Protein AF-0000000087564604 (afdb_homodimer)

Radius of gyration: 34.31 Å; Cα contacts (8 Å, |Δi|>4): 1959; chains: 2; bounding box: 80×120×81 Å

pLDDT: mean 74.18, std 27.13, range [20.3, 98.75]

Solvent-accessible surface area (backbone atoms only — not comparable to full-atom values): 49194 Å² total; per-residue (Å²): 130,84,77,78,76,76,63,64,76,50,48,67,68,46,54,73,58,54,73,66,60,68,78,58,62,72,66,54,60,71,59,57,65,70,60,61,68,68,64,68,79,72,68,80,84,75,75,97,78,74,83,92,81,76,79,96,63,74,88,66,73,60,77,66,77,78,56,84,51,83,60,44,49,60,51,64,65,82,85,61,76,87,58,76,84,36,47,42,67,44,75,56,81,54,64,98,82,56,76,76,54,78,39,68,26,41,46,52,49,84,59,93,62,61,61,53,58,36,65,71,36,14,34,36,40,33,36,31,47,77,72,25,13,29,44,20,35,28,55,31,31,37,51,37,40,42,45,69,73,58,48,38,64,47,53,38,34,33,23,21,35,9,56,32,12,55,68,38,80,90,32,60,58,40,82,56,46,65,76,76,35,68,66,42,49,75,40,31,18,37,94,39,19,11,18,73,56,56,79,48,71,69,52,42,50,48,39,35,59,75,68,49,38,32,34,38,40,40,36,13,38,61,72,46,42,54,50,45,41,52,49,33,53,49,30,56,74,72,67,46,79,53,19,26,32,32,39,59,41,36,51,35,51,26,52,58,75,31,76,58,33,45,10,24,66,36,24,26,55,44,43,34,54,53,49,52,20,27,44,26,49,7,64,16,34,46,54,46,4,28,9,35,34,36,32,66,28,56,76,20,24,44,36,44,51,52,24,38,67,70,60,70,68,56,72,42,77,46,28,41,78,51,85,82,49,56,62,61,91,83,7,52,50,52,46,49,50,54,39,19,71,73,68,48,24,39,22,35,39,34,16,37,32,14,51,39,87,79,71,39,76,52,85,50,53,48,92,78,63,47,58,49,68,44,69,42,61,64,48,50,55,52,54,50,45,50,52,33,44,74,73,76,43,68,55,40,74,45,74,35,43,53,58,55,53,31,32,25,36,42,36,41,74,69,28,43,55,49,24,41,52,44,21,43,28,39,49,26,36,35,39,45,30,34,23,30,26,25,39,36,31,45,91,88,34,52,25,48,38,27,37,66,68,45,50,71,57,46,71,29,65,55,58,86,86,56,135,128,85,75,77,78,75,62,67,75,52,49,68,67,48,56,71,58,54,72,66,59,69,76,59,63,74,66,58,63,72,61,60,63,71,60,61,69,67,65,65,78,70,65,80,80,71,74,91,76,77,88,86,84,84,70,99,64,73,87,63,83,61,75,67,75,78,58,79,52,81,69,49,52,62,51,78,67,81,86,59,76,87,58,76,84,36,46,43,66,44,75,56,80,56,64,98,84,54,77,77,54,76,41,67,24,40,45,50,50,84,59,94,62,61,61,53,59,37,65,70,36,16,33,36,39,33,35,30,48,75,70,24,14,30,46,20,34,27,54,31,32,37,51,38,39,43,46,70,72,56,48,38,64,48,50,38,34,34,22,20,34,8,56,32,11,54,69,36,81,91,30,60,57,41,81,56,45,66,76,75,35,66,66,43,49,75,40,31,18,38,95,38,19,11,19,73,57,55,79,48,70,70,53,43,51,49,40,38,59,75,65,49,39,31,34,38,40,41,33,13,38,61,72,46,42,53,50,45,41,52,49,33,52,49,30,58,75,72,67,48,77,54,18,25,33,32,40,61,42,35,51,33,51,26,51,58,72,31,74,57,33,45,11,26,66,34,24,25,56,44,43,34,54,53,49,51,20,27,44,28,51,5,64,17,33,47,55,46,4,29,10,36,34,37,32,66,30,56,76,20,24,43,37,41,51,51,23,38,67,70,60,71,68,57,74,42,77,45,29,40,79,51,86,82,49,56,62,61,91,84,8,53,52,51,46,48,50,53,40,19,72,72,69,48,24,38,21,35,38,34,16,38,33,14,50,40,87,78,71,40,77,48,89,52,53,48,92,79,62,47,59,48,67,45,68,42,61,62,49,48,54,51,52,50,47,51,51,35,45,75,74,75,43,68,55,41,74,44,74,36,41,52,59,57,53,32,31,24,37,41,37,41,72,69,28,43,54,48,24,40,52,41,22,43,30,41,49,26,36,36,39,46,35,34,26,32,26,24,38,38,30,46,92,88,33,52,23,48,36,31,38,71,68,47,50,71,57,46,71,30,65,56,58,88,85,57,134

Foldseek 3Di:
DPDPDPPPVVVVVVVVVPVVPPVPPPVVPVVPPVVPPVPPPPPDPPDDPDDDPDDPDDPPQDDPVPPVPVFFRFRNPPPPPPPPPFWDQFQPVDDPPDPRPRDTFGFFDFDPDFPDQLAQAEEEEFEEDDWFACQLLLVLLLQCCSCPVRNHNYWYWYQAAGQQSLADPVRDTDTDHNVVSVCSLQFGGHPRHYDADNQDLVSNVVSCVVRVHAEYEFEEALVRLVSQLSNQVVCVVVVRNHFGEYAHADLQQQFSQFPGHFRVVLLLVLQLVLQVVQLCQFQPDDQAREGEEEDERAQACSSQVSSCVVNVQAQEEFHQVDAAAQDDCPHPQVSSVVVCVVPRGHYYYYYQQGCCVPQPWAPDADPNGGTDTDPVQVVVQVSNQVSQVVVVHGYDYHYDYCDCSSGRHHGDPVSSVVSSVQSNSSSSCSRRRTHQWYWHHRPNTIGTGHSVVRSVSPRHYDDPSDD/DPCPDPPPVVVVVVVVVPVVPPVPPPVVPVVPPVVPPVPPPPPDPPDDPDDDDDDPDDPPQDDPVPPVPVFFDFRCPPPPPPPPPFWDQFQLVDDPPDPRPRDTFGFFDFDPDFPDQLAQAEEEEEEEDDWFACQLLLVLLLQCCSCPVRNHNYWYWYQAAGQQSLADPVRDTDTDHNVVSVCSLQFGGHPRHYDADNQDLVSNVVSCVVRVHQEYEFEEALVRLVSQLSNQVVCVVVVRNHFGEYAHADLQQQFSFFPGHFRVVLLLVLQLVLQVVQLCQFQPDDQAREGEEEDERAQACSSQVSSCVVNVQAQEEFHQVDAAAQDDCPHPQVSSVVVCVVRRGHYYYYYQQGCCVPQPWAPDADPNGRTDTDPVQVVVQVSNQVSQVVVVHGYHYHYDYCDCSSGRHHGDPVSSVVSSVQSNSSSSCSRRSTHQWYWHHRPNTIGTGHSCVRSVSDRHYDPPPDD

Nearest PDB structures (foldseek):
  6qu3-assembly1_D  TM=8.725E-01  e=1.269E-43  Trypanosoma brucei brucei
  6qu4-assembly1_A  TM=8.717E-01  e=4.109E-43  Trypanosoma brucei brucei
  4xz2-assembly1_B  TM=7.560E-01  e=5.482E-21  Homo sapiens
  7tff-assembly1_D  TM=8.345E-01  e=2.695E-19  Homo sapiens
  4xz2-assembly1_C  TM=8.405E-01  e=8.725E-19  Homo sapiens

Sequence (934 aa):
MLGIDSKAVALATASAALSFVLCKRHFERLADAERRRRYEDRKSFKSKSDAAAKERGLPSGTKLDDVTTGGVYLWDVERLGRYEHECILANIRRHPGRAEATRAYLRAGPRQKLHFNPVDVNAAIVTCGGLCPGLNNVIREVTRSLYHLYGIKGKVYGIVGGYKGFYDPNTPPINLSVDSVENIHHEGGTILGSSRGGFELDKICEFIKSKKISQLYVIGGDGTHRGAFSIHEECMERGLHVAVAGIPKTIDNDVDYIDRSFGFISSVEAAQSAIRAAKVEASCNLPNGVGIVKLMGRSSGFIAAHATLGSGDVDLCLVPEVPIVLEGSTGCLPHLWRRVKKNGYAVVVVAEGAGEEILGESSETDASGNKKLPQIGEFMKKAINEYFHKQGEEATVKYIDPSYMIRSVPANATDTLYCMQLAQNAVHGTMAGFTGFSVGLCNNKTCLLPIPEMVLTSPRQMNPQGRMLGIDSKAVALATASAALSFVLCKRHFERLADAERRRRYEDRKSFKSKSDAAAKERGLPSGTKLDDVTTGGVYLWDVERLGRYEHECILANIRRHPGRAEATRAYLRAGPRQKLHFNPVDVNAAIVTCGGLCPGLNNVIREVTRSLYHLYGIKGKVYGIVGGYKGFYDPNTPPINLSVDSVENIHHEGGTILGSSRGGFELDKICEFIKSKKISQLYVIGGDGTHRGAFSIHEECMERGLHVAVAGIPKTIDNDVDYIDRSFGFISSVEAAQSAIRAAKVEASCNLPNGVGIVKLMGRSSGFIAAHATLGSGDVDLCLVPEVPIVLEGSTGCLPHLWRRVKKNGYAVVVVAEGAGEEILGESSETDASGNKKLPQIGEFMKKAINEYFHKQGEEATVKYIDPSYMIRSVPANATDTLYCMQLAQNAVHGTMAGFTGFSVGLCNNKTCLLPIPEMVLTSPRQMNPQGR

InterPro domains:
  IPR000023 Phosphofructokinase domain [PF00365] (123-428)
  IPR022953 ATP-dependent 6-phosphofructokinase [PR00476] (125-144)
  IPR022953 ATP-dependent 6-phosphofructokinase [PR00476] (212-228)
  IPR022953 ATP-dependent 6-phosphofructokinase [PR00476] (245-262)
  IPR022953 ATP-dependent 6-phosphofructokinase [PR00476] (285-301)
  IPR022953 ATP-dependent 6-phosphofructokinase [PR00476] (342-354)
  IPR035966 Phosphofructokinase superfamily [SSF53784] (103-456)
  IPR050929 Phosphofructokinase type A [PTHR45770] (102-463)

Structure (mmCIF, N/CA/C/O backbone):
data_AF-0000000087564604-model_v1
#
loop_
_entity.id
_entity.type
_entity.pdbx_description
1 polymer 'Phosphofructokinase domain-containing protein'
#
loop_
_atom_site.group_PDB
_atom_site.id
_atom_site.type_symbol
_atom_site.label_atom_id
_atom_site.label_alt_id
_atom_site.label_comp_id
_atom_site.label_asym_id
_atom_site.label_entity_id
_atom_site.label_seq_id
_atom_site.pdbx_PDB_ins_code
_atom_site.Cartn_x
_atom_site.Cartn_y
_atom_site.Cartn_z
_atom_site.occupancy
_atom_site.B_iso_or_equiv
_atom_site.auth_seq_id
_atom_site.auth_comp_id
_atom_site.auth_asym_id
_atom_site.auth_atom_id
_atom_site.pdbx_PDB_model_num
ATOM 1 N N . MET A 1 1 ? 30.422 32.656 -11.07 1 20.53 1 MET A N 1
ATOM 2 C CA . MET A 1 1 ? 30.578 31.531 -11.977 1 20.53 1 MET A CA 1
ATOM 3 C C . MET A 1 1 ? 31.219 30.359 -11.266 1 20.53 1 MET A C 1
ATOM 5 O O . MET A 1 1 ? 31.719 29.438 -11.906 1 20.53 1 MET A O 1
ATOM 9 N N . LEU A 1 2 ? 31.25 30.312 -9.938 1 22.42 2 LEU A N 1
ATOM 10 C CA . LEU A 1 2 ? 32.156 29.516 -9.133 1 22.42 2 LEU A CA 1
ATOM 11 C C . LEU A 1 2 ? 32 28.031 -9.438 1 22.42 2 LEU A C 1
ATOM 13 O O . LEU A 1 2 ? 30.891 27.531 -9.547 1 22.42 2 LEU A O 1
ATOM 17 N N . GLY A 1 3 ? 33.031 27.438 -10.133 1 21.59 3 GLY A N 1
ATOM 18 C CA . GLY A 1 3 ? 33.406 26.156 -10.688 1 21.59 3 GLY A CA 1
ATOM 19 C C . GLY A 1 3 ? 33.344 25.031 -9.688 1 21.59 3 GLY A C 1
ATOM 20 O O . GLY A 1 3 ? 34.094 25 -8.711 1 21.59 3 GLY A O 1
ATOM 21 N N . ILE A 1 4 ? 32.094 24.703 -9.234 1 22.41 4 ILE A N 1
ATOM 22 C CA . ILE A 1 4 ? 31.875 23.609 -8.297 1 22.41 4 ILE A CA 1
ATOM 23 C C . ILE A 1 4 ? 32.656 22.375 -8.75 1 22.41 4 ILE A C 1
ATOM 25 O O . ILE A 1 4 ? 32.469 21.906 -9.883 1 22.41 4 ILE A O 1
ATOM 29 N N . ASP A 1 5 ? 33.875 22.219 -8.258 1 22.34 5 ASP A N 1
ATOM 30 C CA . ASP A 1 5 ? 34.844 21.188 -8.57 1 22.34 5 ASP A CA 1
ATOM 31 C C . ASP A 1 5 ? 34.25 19.797 -8.516 1 22.34 5 ASP A C 1
ATOM 33 O O . ASP A 1 5 ? 33.438 19.5 -7.625 1 22.34 5 ASP A O 1
ATOM 37 N N . SER A 1 6 ? 34.188 18.969 -9.617 1 22 6 SER A N 1
ATOM 38 C CA . SER A 1 6 ? 33.781 17.688 -10.188 1 22 6 SER A CA 1
ATOM 39 C C . SER A 1 6 ? 34.344 16.531 -9.352 1 22 6 SER A C 1
ATOM 41 O O . SER A 1 6 ? 33.812 15.414 -9.406 1 22 6 SER A O 1
ATOM 43 N N . LYS A 1 7 ? 35.531 16.703 -8.797 1 23.5 7 LYS A N 1
ATOM 44 C CA . LYS A 1 7 ? 36.344 15.562 -8.383 1 23.5 7 LYS A CA 1
ATOM 45 C C . LYS A 1 7 ? 35.781 14.914 -7.125 1 23.5 7 LYS A C 1
ATOM 47 O O . LYS A 1 7 ? 35.875 13.695 -6.945 1 23.5 7 LYS A O 1
ATOM 52 N N . ALA A 1 8 ? 35.438 15.711 -6.18 1 21.17 8 ALA A N 1
ATOM 53 C CA . ALA A 1 8 ? 35.25 15.094 -4.867 1 21.17 8 ALA A CA 1
ATOM 54 C C . ALA A 1 8 ? 34.062 14.148 -4.855 1 21.17 8 ALA A C 1
ATOM 56 O O . ALA A 1 8 ? 34 13.195 -4.07 1 21.17 8 ALA A O 1
ATOM 57 N N . VAL A 1 9 ? 33 14.508 -5.605 1 22.02 9 VAL A N 1
ATOM 58 C CA . VAL A 1 9 ? 31.844 13.641 -5.477 1 22.02 9 VAL A CA 1
ATOM 59 C C . VAL A 1 9 ? 32.156 12.281 -6.105 1 22.02 9 VAL A C 1
ATOM 61 O O . VAL A 1 9 ? 31.375 11.336 -5.957 1 22.02 9 VAL A O 1
ATOM 64 N N . ALA A 1 10 ? 33.312 12.172 -6.898 1 22.59 10 ALA A N 1
ATOM 65 C CA . ALA A 1 10 ? 33.812 10.93 -7.484 1 22.59 10 ALA A CA 1
ATOM 66 C C . ALA A 1 10 ? 34.281 9.953 -6.402 1 22.59 10 ALA A C 1
ATOM 68 O O . ALA A 1 10 ? 34.094 8.742 -6.531 1 22.59 10 ALA A O 1
ATOM 69 N N . LEU A 1 11 ? 34.906 10.5 -5.383 1 22.34 11 LEU A N 1
ATOM 70 C CA . LEU A 1 11 ? 35.656 9.625 -4.469 1 22.34 11 LEU A CA 1
ATOM 71 C C . LEU A 1 11 ? 34.688 8.758 -3.662 1 22.34 11 LEU A C 1
ATOM 73 O O . LEU A 1 11 ? 34.969 7.59 -3.396 1 22.34 11 LEU A O 1
ATOM 77 N N . ALA A 1 12 ? 33.594 9.43 -3.232 1 22.05 12 ALA A N 1
ATOM 78 C CA . ALA A 1 12 ? 32.844 8.617 -2.283 1 22.05 12 ALA A CA 1
ATOM 79 C C . ALA A 1 12 ? 32.219 7.41 -2.975 1 22.05 12 ALA A C 1
ATOM 81 O O . ALA A 1 12 ? 31.969 6.383 -2.342 1 22.05 12 ALA A O 1
ATOM 82 N N . THR A 1 13 ? 31.906 7.547 -4.301 1 24.44 13 THR A N 1
ATOM 83 C CA . THR A 1 13 ? 31.422 6.383 -5.035 1 24.44 13 THR A CA 1
ATOM 84 C C . THR A 1 13 ? 32.531 5.332 -5.164 1 24.44 13 THR A C 1
ATOM 86 O O . THR A 1 13 ? 32.25 4.137 -5.266 1 24.44 13 THR A O 1
ATOM 89 N N . ALA A 1 14 ? 33.844 5.797 -5.18 1 23.66 14 ALA A N 1
ATOM 90 C CA . ALA A 1 14 ? 35 4.918 -5.387 1 23.66 14 ALA A CA 1
ATOM 91 C C . ALA A 1 14 ? 35.25 4.035 -4.164 1 23.66 14 ALA A C 1
ATOM 93 O O . ALA A 1 14 ? 35.594 2.863 -4.301 1 23.66 14 ALA A O 1
ATOM 94 N N . SER A 1 15 ? 35.25 4.645 -3 1 24.02 15 SER A N 1
ATOM 95 C CA . SER A 1 15 ? 35.75 3.865 -1.87 1 24.02 15 SER A CA 1
ATOM 96 C C . SER A 1 15 ? 34.875 2.635 -1.625 1 24.02 15 SER A C 1
ATOM 98 O O . SER A 1 15 ? 35.375 1.595 -1.189 1 24.02 15 SER A O 1
ATOM 100 N N . ALA A 1 16 ? 33.625 2.816 -1.793 1 22.61 16 ALA A N 1
ATOM 101 C CA . ALA A 1 16 ? 32.844 1.619 -1.507 1 22.61 16 ALA A CA 1
ATOM 102 C C . ALA A 1 16 ? 33.156 0.509 -2.508 1 22.61 16 ALA A C 1
ATOM 104 O O . ALA A 1 16 ? 32.844 -0.662 -2.252 1 22.61 16 ALA A O 1
ATOM 105 N N . ALA A 1 17 ? 33.875 0.852 -3.654 1 23.88 17 ALA A N 1
ATOM 106 C CA . ALA A 1 17 ? 34.375 -0.17 -4.562 1 23.88 17 ALA A CA 1
ATOM 107 C C . ALA A 1 17 ? 35.562 -0.919 -3.945 1 23.88 17 ALA A C 1
ATOM 109 O O . ALA A 1 17 ? 35.75 -2.1 -4.234 1 23.8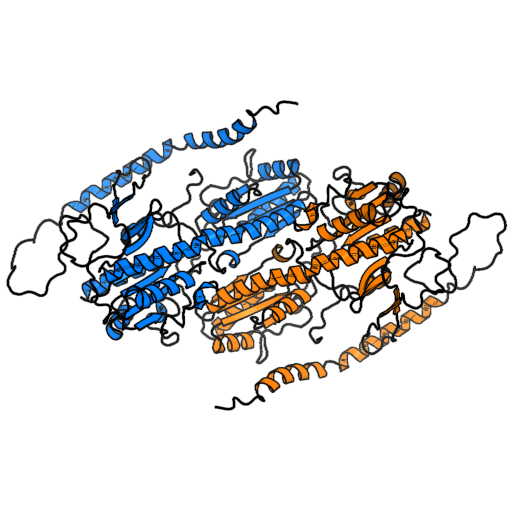8 17 ALA A O 1
ATOM 110 N N . LEU A 1 18 ? 36.469 -0.24 -3.143 1 23.94 18 LEU A N 1
ATOM 111 C CA . LEU A 1 18 ? 37.688 -0.869 -2.691 1 23.94 18 LEU A CA 1
ATOM 112 C C . LEU A 1 18 ? 37.406 -2.041 -1.761 1 23.94 18 LEU A C 1
ATOM 114 O O . LEU A 1 18 ? 38.062 -3.076 -1.83 1 23.94 18 LEU A O 1
ATOM 118 N N . SER A 1 19 ? 36.562 -1.818 -0.801 1 22.97 19 SER A N 1
ATOM 119 C CA . SER A 1 19 ? 36.594 -2.838 0.243 1 22.97 19 SER A CA 1
ATOM 120 C C . SER A 1 19 ? 36.125 -4.191 -0.298 1 22.97 19 SER A C 1
ATOM 122 O O . SER A 1 19 ? 36.125 -5.184 0.432 1 22.97 19 SER A O 1
ATOM 124 N N . PHE A 1 20 ? 35.719 -4.219 -1.544 1 22.88 20 PHE A N 1
ATOM 125 C CA . PHE A 1 20 ? 35.312 -5.508 -2.104 1 22.88 20 PHE A CA 1
ATOM 126 C C . PHE A 1 20 ? 36.562 -6.352 -2.424 1 22.88 20 PHE A C 1
ATOM 128 O O . PHE A 1 20 ? 36.438 -7.535 -2.738 1 22.88 20 PHE A O 1
ATOM 135 N N . VAL A 1 21 ? 37.781 -5.824 -2.418 1 24.03 21 VAL A N 1
ATOM 136 C CA . VAL A 1 21 ? 38.938 -6.605 -2.891 1 24.03 21 VAL A CA 1
ATOM 137 C C . VAL A 1 21 ? 39.281 -7.668 -1.857 1 24.03 21 VAL A C 1
ATOM 139 O O . VAL A 1 21 ? 39.625 -8.805 -2.215 1 24.03 21 VAL A O 1
ATOM 142 N N . LEU A 1 22 ? 39.375 -7.348 -0.602 1 24.03 22 LEU A N 1
ATOM 143 C CA . LEU A 1 22 ? 40.156 -8.219 0.261 1 24.03 22 LEU A CA 1
ATOM 144 C C . LEU A 1 22 ? 39.469 -9.562 0.455 1 24.03 22 LEU A C 1
ATOM 146 O O . LEU A 1 22 ? 40.125 -10.578 0.676 1 24.03 22 LEU A O 1
ATOM 150 N N . CYS A 1 23 ? 38.188 -9.633 0.578 1 21.34 23 CYS A N 1
ATOM 151 C CA . CYS A 1 23 ? 37.688 -10.898 1.091 1 21.34 23 CYS A CA 1
ATOM 152 C C . CYS A 1 23 ? 37.781 -11.992 0.036 1 21.34 23 CYS A C 1
ATOM 154 O O . CYS A 1 23 ? 37.125 -13.023 0.145 1 21.34 23 CYS A O 1
ATOM 156 N N . LYS A 1 24 ? 38.656 -11.922 -0.983 1 24.67 24 LYS A N 1
ATOM 157 C CA . LYS A 1 24 ? 38.938 -12.922 -2.018 1 24.67 24 LYS A CA 1
ATOM 158 C C . LYS A 1 24 ? 39.625 -14.141 -1.436 1 24.67 24 LYS A C 1
ATOM 160 O O . LYS A 1 24 ? 39.406 -15.266 -1.889 1 24.67 24 LYS A O 1
ATOM 165 N N . ARG A 1 25 ? 40.531 -13.961 -0.497 1 25.58 25 ARG A N 1
ATOM 166 C CA . ARG A 1 25 ? 41.5 -15.016 -0.213 1 25.58 25 ARG A CA 1
ATOM 167 C C . ARG A 1 25 ? 40.781 -16.234 0.399 1 25.58 25 ARG A C 1
ATOM 169 O O . ARG A 1 25 ? 41.156 -17.375 0.102 1 25.58 25 ARG A O 1
ATOM 176 N N . HIS A 1 26 ? 40 -15.977 1.425 1 24.66 26 HIS A N 1
ATOM 177 C CA . HIS A 1 26 ? 39.656 -17.141 2.238 1 24.66 26 HIS A CA 1
ATOM 178 C C . HIS A 1 26 ? 38.812 -18.125 1.464 1 24.66 26 HIS A C 1
ATOM 180 O O . HIS A 1 26 ? 38.719 -19.312 1.816 1 24.66 26 HIS A O 1
ATOM 186 N N . PHE A 1 27 ? 38.094 -17.672 0.45 1 24.11 27 PHE A N 1
ATOM 187 C CA . PHE A 1 27 ? 37.25 -18.625 -0.248 1 24.11 27 PHE A CA 1
ATOM 188 C C . PHE A 1 27 ? 38.094 -19.578 -1.105 1 24.11 27 PHE A C 1
ATOM 190 O O . PHE A 1 27 ? 37.531 -20.469 -1.761 1 24.11 27 PHE A O 1
ATOM 197 N N . GLU A 1 28 ? 39.344 -19.422 -1.202 1 27.22 28 GLU A N 1
ATOM 198 C CA . GLU A 1 28 ? 40.156 -20.344 -1.996 1 27.22 28 GLU A CA 1
ATOM 199 C C . GLU A 1 28 ? 40.188 -21.734 -1.369 1 27.22 28 GLU A C 1
ATOM 201 O O . GLU A 1 28 ? 40.188 -22.734 -2.08 1 27.22 28 GLU A O 1
ATOM 206 N N . ARG A 1 29 ? 40.344 -21.828 -0.117 1 27 29 ARG A N 1
ATOM 207 C CA . ARG A 1 29 ? 40.688 -23.109 0.468 1 27 29 ARG A CA 1
ATOM 208 C C . ARG A 1 29 ? 39.531 -24.094 0.365 1 27 29 ARG A C 1
ATOM 210 O O . ARG A 1 29 ? 39.719 -25.281 0.102 1 27 29 ARG A O 1
ATOM 217 N N . LEU A 1 30 ? 38.312 -23.609 0.704 1 25.78 30 LEU A N 1
ATOM 218 C CA . LEU A 1 30 ? 37.281 -24.625 0.847 1 25.78 30 LEU A CA 1
ATOM 219 C C . LEU A 1 30 ? 36.875 -25.172 -0.516 1 25.78 30 LEU A C 1
ATOM 221 O O . LEU A 1 30 ? 36.188 -26.203 -0.599 1 25.78 30 LEU A O 1
ATOM 225 N N . ALA A 1 31 ? 37.25 -24.562 -1.619 1 27.47 31 ALA A N 1
ATOM 226 C CA . ALA A 1 31 ? 37 -25.047 -2.971 1 27.47 31 ALA A CA 1
ATOM 227 C C . ALA A 1 31 ? 37.781 -26.312 -3.252 1 27.47 31 ALA A C 1
ATOM 229 O O . ALA A 1 31 ? 37.375 -27.156 -4.047 1 27.47 31 ALA A O 1
ATOM 230 N N . ASP A 1 32 ? 38.875 -26.547 -2.615 1 27.66 32 ASP A N 1
ATOM 231 C CA . ASP A 1 32 ? 39.75 -27.672 -2.877 1 27.66 32 ASP A CA 1
ATOM 232 C C . ASP A 1 32 ? 39.125 -28.984 -2.451 1 27.66 32 ASP A C 1
ATOM 234 O O . ASP A 1 32 ? 39.25 -30.016 -3.127 1 27.66 32 ASP A O 1
ATOM 238 N N . ALA A 1 33 ? 38.438 -29.016 -1.337 1 27.83 33 ALA A N 1
ATOM 239 C CA . ALA A 1 33 ? 38.094 -30.344 -0.821 1 27.83 33 ALA A CA 1
ATOM 240 C C . ALA A 1 33 ? 37 -30.984 -1.66 1 27.83 33 ALA A C 1
ATOM 242 O O . ALA A 1 33 ? 37 -32.188 -1.896 1 27.83 33 ALA A O 1
ATOM 243 N N . GLU A 1 34 ? 36.031 -30.203 -2.164 1 27.3 34 GLU A N 1
ATOM 244 C CA . GLU A 1 34 ? 34.906 -30.859 -2.834 1 27.3 34 GLU A CA 1
ATOM 245 C C . GLU A 1 34 ? 35.312 -31.312 -4.242 1 27.3 34 GLU A C 1
ATOM 247 O O . GLU A 1 34 ? 34.531 -32 -4.918 1 27.3 34 GLU A O 1
ATOM 252 N N . ARG A 1 35 ? 36.438 -31.016 -4.836 1 28.11 35 ARG A N 1
ATOM 253 C CA . ARG A 1 35 ? 36.938 -31.547 -6.105 1 28.11 35 ARG A CA 1
ATOM 254 C C . ARG A 1 35 ? 37.188 -33.031 -6.02 1 28.11 35 ARG A C 1
ATOM 256 O O . ARG A 1 35 ? 36.969 -33.781 -6.992 1 28.11 35 ARG A O 1
ATOM 263 N N . ARG A 1 36 ? 37.656 -33.594 -5.023 1 29.2 36 ARG A N 1
ATOM 264 C CA . ARG A 1 36 ? 38.125 -34.969 -4.934 1 29.2 36 ARG A CA 1
ATOM 265 C C . ARG A 1 36 ? 36.938 -35.938 -4.996 1 29.2 36 ARG A C 1
ATOM 267 O O . ARG A 1 36 ? 37.062 -37 -5.625 1 29.2 36 ARG A O 1
ATOM 274 N N . ARG A 1 37 ? 35.781 -35.656 -4.422 1 27.83 37 ARG A N 1
ATOM 275 C CA . ARG A 1 37 ? 34.812 -36.719 -4.277 1 27.83 37 ARG A CA 1
ATOM 276 C C . ARG A 1 37 ? 34.062 -37 -5.59 1 27.83 37 ARG A C 1
ATOM 278 O O . ARG A 1 37 ? 33.625 -38.094 -5.844 1 27.83 37 ARG A O 1
ATOM 285 N N . ARG A 1 38 ? 34.062 -36.125 -6.598 1 27.53 38 ARG A N 1
ATOM 286 C CA . ARG A 1 38 ? 33.406 -36.406 -7.863 1 27.53 38 ARG A CA 1
ATOM 287 C C . ARG A 1 38 ? 34.219 -37.375 -8.719 1 27.53 38 ARG A C 1
ATOM 289 O O . ARG A 1 38 ? 33.719 -37.906 -9.719 1 27.53 38 ARG A O 1
ATOM 296 N N . TYR A 1 39 ? 35.469 -37.594 -8.57 1 26.42 39 TYR A N 1
ATOM 297 C CA . TYR A 1 39 ? 36.25 -38.5 -9.414 1 26.42 39 TYR A CA 1
ATOM 298 C C . TYR A 1 39 ? 35.781 -39.938 -9.242 1 26.42 39 TYR A C 1
ATOM 300 O O . TYR A 1 39 ? 35.781 -40.719 -10.203 1 26.42 39 TYR A O 1
ATOM 308 N N . GLU A 1 40 ? 35.469 -40.438 -8.094 1 26.61 40 GLU A N 1
ATOM 309 C CA . GLU A 1 40 ? 35.406 -41.875 -7.926 1 26.61 40 GLU A CA 1
ATOM 310 C C . GLU A 1 40 ? 34.156 -42.469 -8.57 1 26.61 40 GLU A C 1
ATOM 312 O O . GLU A 1 40 ? 34.188 -43.562 -9.109 1 26.61 40 GLU A O 1
ATOM 317 N N . ASP A 1 41 ? 32.969 -41.875 -8.562 1 24.58 41 ASP A N 1
ATOM 318 C CA . ASP A 1 41 ? 31.766 -42.656 -8.859 1 24.58 41 ASP A CA 1
ATOM 319 C C . ASP A 1 41 ? 31.516 -42.719 -10.359 1 24.58 41 ASP A C 1
ATOM 321 O O . ASP A 1 41 ? 30.484 -43.25 -10.805 1 24.58 41 ASP A O 1
ATOM 325 N N . ARG A 1 42 ? 32.312 -42.156 -11.352 1 25.59 42 ARG A N 1
ATOM 326 C CA . ARG A 1 42 ? 32.156 -42.281 -12.805 1 25.59 42 ARG A CA 1
ATOM 327 C C . ARG A 1 42 ? 32.5 -43.688 -13.273 1 25.59 42 ARG A C 1
ATOM 329 O O . ARG A 1 42 ? 32.375 -44 -14.469 1 25.59 42 ARG A O 1
ATOM 336 N N . LYS A 1 43 ? 33.156 -44.562 -12.68 1 27.3 43 LYS A N 1
ATOM 337 C CA . LYS A 1 43 ? 33.781 -45.75 -13.258 1 27.3 43 LYS A CA 1
ATOM 338 C C . LYS A 1 43 ? 32.719 -46.781 -13.641 1 27.3 43 LYS A C 1
ATOM 340 O O . LYS A 1 43 ? 32.875 -47.5 -14.641 1 27.3 43 LYS A O 1
ATOM 345 N N . SER A 1 44 ? 31.656 -47.188 -12.914 1 24.88 44 SER A N 1
ATOM 346 C CA . SER A 1 44 ? 31.172 -48.562 -13.039 1 24.88 44 SER A CA 1
ATOM 347 C C . SER A 1 44 ? 30.109 -48.688 -14.133 1 24.88 44 SER A C 1
ATOM 349 O O . SER A 1 44 ? 29.578 -49.781 -14.359 1 24.88 44 SER A O 1
ATOM 351 N N . PHE A 1 45 ? 29.531 -47.688 -14.875 1 21.73 45 PHE A N 1
ATOM 352 C CA . PHE A 1 45 ? 28.391 -47.938 -15.734 1 21.73 45 PHE A CA 1
ATOM 353 C C . PHE A 1 45 ? 28.828 -48.406 -17.125 1 21.73 45 PHE A C 1
ATOM 355 O O . PHE A 1 45 ? 28.078 -48.312 -18.078 1 21.73 45 PHE A O 1
ATOM 362 N N . LYS A 1 46 ? 29.875 -49.062 -17.5 1 23.64 46 LYS A N 1
ATOM 363 C CA . LYS A 1 46 ? 30.391 -49.469 -18.797 1 23.64 46 LYS A CA 1
ATOM 364 C C . LYS A 1 46 ? 29.547 -50.594 -19.375 1 23.64 46 LYS A C 1
ATOM 366 O O . LYS A 1 46 ? 29.422 -50.719 -20.594 1 23.64 46 LYS A O 1
ATOM 371 N N . SER A 1 47 ? 29.078 -51.656 -18.75 1 22.19 47 SER A N 1
ATOM 372 C CA . SER A 1 47 ? 29.25 -52.969 -19.391 1 22.19 47 SER A CA 1
ATOM 373 C C . SER A 1 47 ? 28.141 -53.219 -20.406 1 22.19 47 SER A C 1
ATOM 375 O O . SER A 1 47 ? 28.391 -53.75 -21.5 1 22.19 47 SER A O 1
ATOM 377 N N . LYS A 1 48 ? 26.703 -53.562 -20.203 1 24.42 48 LYS A N 1
ATOM 378 C CA . LYS A 1 48 ? 25.922 -54.594 -20.875 1 24.42 48 LYS A CA 1
ATOM 379 C C . LYS A 1 48 ? 25.219 -54.031 -22.109 1 24.42 48 LYS A C 1
ATOM 381 O O . LYS A 1 48 ? 24.172 -53.406 -21.984 1 24.42 48 LYS A O 1
ATOM 386 N N . SER A 1 49 ? 25.891 -53.281 -23.141 1 22.36 49 SER A N 1
ATOM 387 C CA . SER A 1 49 ? 25.438 -52.562 -24.328 1 22.36 49 SER A CA 1
ATOM 388 C C . SER A 1 49 ? 24.891 -53.5 -25.375 1 22.36 49 SER A C 1
ATOM 390 O O . SER A 1 49 ? 24.484 -53.062 -26.453 1 22.36 49 SER A O 1
ATOM 392 N N . ASP A 1 50 ? 25.016 -54.812 -25.469 1 20.73 50 ASP A N 1
ATOM 393 C CA . ASP A 1 50 ? 25.203 -55.5 -26.734 1 20.73 50 ASP A CA 1
ATOM 394 C C . ASP A 1 50 ? 23.875 -55.719 -27.453 1 20.73 50 ASP A C 1
ATOM 396 O O . ASP A 1 50 ? 23.797 -55.562 -28.672 1 20.73 50 ASP A O 1
ATOM 400 N N . ALA A 1 51 ? 22.859 -56.562 -27.078 1 22.11 51 ALA A N 1
ATOM 401 C CA . ALA A 1 51 ? 22.344 -57.594 -27.969 1 22.11 51 ALA A CA 1
ATOM 402 C C . ALA A 1 51 ? 21.25 -57.031 -28.875 1 22.11 51 ALA A C 1
ATOM 404 O O . ALA A 1 51 ? 21.172 -55.844 -29.109 1 22.11 51 ALA A O 1
ATOM 405 N N . ALA A 1 52 ? 19.891 -57.594 -28.922 1 25.48 52 ALA A N 1
ATOM 406 C CA . ALA A 1 52 ? 19 -58.062 -29.969 1 25.48 52 ALA A CA 1
ATOM 407 C C . ALA A 1 52 ? 18.078 -56.969 -30.484 1 25.48 52 ALA A C 1
ATOM 409 O O . ALA A 1 52 ? 17.281 -56.406 -29.719 1 25.48 52 ALA A O 1
ATOM 410 N N . ALA A 1 53 ? 18.422 -56.094 -31.562 1 25.02 53 ALA A N 1
ATOM 411 C CA . ALA A 1 53 ? 17.984 -55.062 -32.5 1 25.02 53 ALA A CA 1
ATOM 412 C C . ALA A 1 53 ? 16.688 -55.469 -33.219 1 25.02 53 ALA A C 1
ATOM 414 O O . ALA A 1 53 ? 16.328 -54.875 -34.25 1 25.02 53 ALA A O 1
ATOM 415 N N . LYS A 1 54 ? 16 -56.625 -33 1 26.03 54 LYS A N 1
ATOM 416 C CA . LYS A 1 54 ? 15.344 -57.031 -34.219 1 26.03 54 LYS A CA 1
ATOM 417 C C . LYS A 1 54 ? 14.258 -56.062 -34.625 1 26.03 54 LYS A C 1
ATOM 419 O O . LYS A 1 54 ? 13.852 -55.188 -33.812 1 26.03 54 LYS A O 1
ATOM 424 N N . GLU A 1 55 ? 13.008 -56.438 -35.156 1 24.3 55 GLU A N 1
ATOM 425 C CA . GLU A 1 55 ? 12.312 -56.094 -36.375 1 24.3 55 GLU A CA 1
ATOM 426 C C . GLU A 1 55 ? 11.461 -54.844 -36.219 1 24.3 55 GLU A C 1
ATOM 428 O O . GLU A 1 55 ? 11.734 -53.812 -36.844 1 24.3 55 GLU A O 1
ATOM 433 N N . ARG A 1 56 ? 10.117 -54.719 -36.719 1 29.62 56 ARG A N 1
ATOM 434 C CA . ARG A 1 56 ? 9.461 -53.562 -37.344 1 29.62 56 ARG A CA 1
ATOM 435 C C . ARG A 1 56 ? 9.031 -52.562 -36.312 1 29.62 56 ARG A C 1
ATOM 437 O O . ARG A 1 56 ? 7.906 -52.594 -35.812 1 29.62 56 ARG A O 1
ATOM 444 N N . GLY A 1 57 ? 9.781 -52.281 -35.25 1 23.92 57 GLY A N 1
ATOM 445 C CA . GLY A 1 57 ? 9.469 -51.906 -33.875 1 23.92 57 GLY A CA 1
ATOM 446 C C . GLY A 1 57 ? 9.117 -50.469 -33.688 1 23.92 57 GLY A C 1
ATOM 447 O O . GLY A 1 57 ? 9.492 -49.625 -34.5 1 23.92 57 GLY A O 1
ATOM 448 N N . LEU A 1 58 ? 8.008 -50.094 -32.969 1 27.73 58 LEU A N 1
ATOM 449 C CA . LEU A 1 58 ? 7.328 -48.844 -32.625 1 27.73 58 LEU A CA 1
ATOM 450 C C . LEU A 1 58 ? 8.336 -47.75 -32.375 1 27.73 58 LEU A C 1
ATOM 452 O O . LEU A 1 58 ? 9.336 -47.969 -31.688 1 27.73 58 LEU A O 1
ATOM 456 N N . PRO A 1 59 ? 8.43 -46.688 -33.312 1 27.98 59 PRO A N 1
ATOM 457 C CA . PRO A 1 59 ? 9.484 -45.688 -33.312 1 27.98 59 PRO A CA 1
ATOM 458 C C . PRO A 1 59 ? 9.844 -45.219 -31.906 1 27.98 59 PRO A C 1
ATOM 460 O O . PRO A 1 59 ? 8.953 -44.875 -31.109 1 27.98 59 PRO A O 1
ATOM 463 N N . SER A 1 60 ? 10.812 -45.906 -31.172 1 26.34 60 SER A N 1
ATOM 464 C CA . SER A 1 60 ? 11.414 -45.625 -29.875 1 26.34 60 SER A CA 1
ATOM 465 C C . SER A 1 60 ? 12.078 -44.25 -29.875 1 26.34 60 SER A C 1
ATOM 467 O O . SER A 1 60 ? 12.633 -43.812 -30.891 1 26.34 60 SER A O 1
ATOM 469 N N . GLY A 1 61 ? 11.516 -43.188 -29.234 1 28.88 61 GLY A N 1
ATOM 470 C CA . GLY A 1 61 ? 12.211 -41.938 -29.047 1 28.88 61 GLY A CA 1
ATOM 471 C C . GLY A 1 61 ? 13.695 -42.094 -28.781 1 28.88 61 GLY A C 1
ATOM 472 O O . GLY A 1 61 ? 14.109 -43.062 -28.109 1 28.88 61 GLY A O 1
ATOM 473 N N . THR A 1 62 ? 14.562 -42.125 -29.828 1 28.17 62 THR A N 1
ATOM 474 C CA . THR A 1 62 ? 15.992 -42.375 -29.719 1 28.17 62 THR A CA 1
ATOM 475 C C . THR A 1 62 ? 16.688 -41.25 -28.969 1 28.17 62 THR A C 1
ATOM 477 O O . THR A 1 62 ? 16.391 -40.062 -29.188 1 28.17 62 THR A O 1
ATOM 480 N N . LYS A 1 63 ? 17.359 -41.531 -27.953 1 29.61 63 LYS A N 1
ATOM 481 C CA . LYS A 1 63 ? 18.359 -40.688 -27.266 1 29.61 63 LYS A CA 1
ATOM 482 C C . LYS A 1 63 ? 19.359 -40.125 -28.266 1 29.61 63 LYS A C 1
ATOM 484 O O . LYS A 1 63 ? 19.938 -40.875 -29.062 1 29.61 63 LYS A O 1
ATOM 489 N N . LEU A 1 64 ? 19.141 -38.875 -28.734 1 29.7 64 LEU A N 1
ATOM 490 C CA . LEU A 1 64 ? 20.234 -38.344 -29.531 1 29.7 64 LEU A CA 1
ATOM 491 C C . LEU A 1 64 ? 21.562 -38.5 -28.797 1 29.7 64 LEU A C 1
ATOM 493 O O . LEU A 1 64 ? 21.688 -38.094 -27.641 1 29.7 64 LEU A O 1
ATOM 497 N N . ASP A 1 65 ? 22.359 -39.438 -29.094 1 27.83 65 ASP A N 1
ATOM 498 C CA . ASP A 1 65 ? 23.641 -39.781 -28.5 1 27.83 65 ASP A CA 1
ATOM 499 C C . ASP A 1 65 ? 24.531 -38.562 -28.344 1 27.83 65 ASP A C 1
ATOM 501 O O . ASP A 1 65 ? 25.359 -38.5 -27.438 1 27.83 65 ASP A O 1
ATOM 505 N N . ASP A 1 66 ? 24.703 -37.812 -29.453 1 27.86 66 ASP A N 1
ATOM 506 C CA . ASP A 1 66 ? 25.781 -36.844 -29.5 1 27.86 66 ASP A CA 1
ATOM 507 C C . ASP A 1 66 ? 25.391 -35.531 -28.797 1 27.86 66 ASP A C 1
ATOM 509 O O . ASP A 1 66 ? 26.172 -34.562 -28.766 1 27.86 66 ASP A O 1
ATOM 513 N N . VAL A 1 67 ? 24.188 -35.156 -29.016 1 28.31 67 VAL A N 1
ATOM 514 C CA . VAL A 1 67 ? 23.922 -33.906 -28.266 1 28.31 67 VAL A CA 1
ATOM 515 C C . VAL A 1 67 ? 23.969 -34.219 -26.766 1 28.31 67 VAL A C 1
ATOM 517 O O . VAL A 1 67 ? 23.25 -35.094 -26.266 1 28.31 67 VAL A O 1
ATOM 520 N N . THR A 1 68 ? 25.141 -34.094 -26.141 1 26.28 68 THR A N 1
ATOM 521 C CA . THR A 1 68 ? 25.172 -34.094 -24.688 1 26.28 68 THR A CA 1
ATOM 522 C C . THR A 1 68 ? 24.016 -33.25 -24.141 1 26.28 68 THR A C 1
ATOM 524 O O . THR A 1 68 ? 24.125 -32.031 -23.969 1 26.28 68 THR A O 1
ATOM 527 N N . THR A 1 69 ? 22.953 -33.219 -24.875 1 30.95 69 THR A N 1
ATOM 528 C CA . THR A 1 69 ? 21.703 -32.656 -24.391 1 30.95 69 THR A CA 1
ATOM 529 C C . THR A 1 69 ? 21.234 -33.344 -23.125 1 30.95 69 THR A C 1
ATOM 531 O O . THR A 1 69 ? 20.453 -34.281 -23.172 1 30.95 69 THR A O 1
ATOM 534 N N . GLY A 1 70 ? 22.062 -33.719 -22.25 1 30.81 70 GLY A N 1
ATOM 535 C CA . GLY A 1 70 ? 21.562 -34.469 -21.109 1 30.81 70 GLY A CA 1
ATOM 536 C C . GLY A 1 70 ? 20.172 -34.031 -20.672 1 30.81 70 GLY A C 1
ATOM 537 O O . GLY A 1 70 ? 19.453 -34.812 -20.016 1 30.81 70 GLY A O 1
ATOM 538 N N . GLY A 1 71 ? 19.812 -32.656 -20.625 1 33.12 71 GLY A N 1
ATOM 539 C CA . GLY A 1 71 ? 18.672 -32.312 -19.797 1 33.12 71 GLY A CA 1
ATOM 540 C C . GLY A 1 71 ? 17.422 -31.984 -20.594 1 33.12 71 GLY A C 1
ATOM 541 O O . GLY A 1 71 ? 16.312 -31.969 -20.047 1 33.12 71 GLY A O 1
ATOM 542 N N . VAL A 1 72 ? 17.453 -31.109 -21.625 1 34.03 72 VAL A N 1
ATOM 543 C CA . VAL A 1 72 ? 16.188 -30.812 -22.297 1 34.03 72 VAL A CA 1
ATOM 544 C C . VAL A 1 72 ? 15.867 -31.922 -23.312 1 34.03 72 VAL A C 1
ATOM 546 O O . VAL A 1 72 ? 16.75 -32.344 -24.062 1 34.03 72 VAL A O 1
ATOM 549 N N . TYR A 1 73 ? 14.984 -32.812 -23.094 1 35.66 73 TYR A N 1
ATOM 550 C CA . TYR A 1 73 ? 14.609 -33.938 -23.938 1 35.66 73 TYR A CA 1
ATOM 551 C C . TYR A 1 73 ? 13.75 -33.5 -25.109 1 35.66 73 TYR A C 1
ATOM 553 O O . TYR A 1 73 ? 13 -32.531 -25 1 35.66 73 TYR A O 1
ATOM 561 N N . LEU A 1 74 ? 14.297 -33.406 -26.297 1 33.22 74 LEU A N 1
ATOM 562 C CA . LEU A 1 74 ? 13.477 -33.219 -27.484 1 33.22 74 LEU A CA 1
ATOM 563 C C . LEU A 1 74 ? 12.742 -34.531 -27.844 1 33.22 74 LEU A C 1
ATOM 565 O O . LEU A 1 74 ? 13.289 -35.625 -27.672 1 33.22 74 LEU A O 1
ATOM 569 N N . TRP A 1 75 ? 11.43 -34.406 -27.812 1 29.03 75 TRP A N 1
ATOM 570 C CA . TRP A 1 75 ? 10.852 -35.562 -28.5 1 29.03 75 TRP A CA 1
ATOM 571 C C . TRP A 1 75 ? 11.578 -35.844 -29.812 1 29.03 75 TRP A C 1
ATOM 573 O O . TRP A 1 75 ? 12.18 -34.906 -30.391 1 29.03 75 TRP A O 1
ATOM 583 N N . ASP A 1 76 ? 11.945 -37.031 -30.328 1 28.92 76 ASP A N 1
ATOM 584 C CA . ASP A 1 76 ? 12.695 -37.5 -31.484 1 28.92 76 ASP A CA 1
ATOM 585 C C . ASP A 1 76 ? 12.344 -36.719 -32.75 1 28.92 76 ASP A C 1
ATOM 587 O O . ASP A 1 76 ? 11.375 -37.031 -33.438 1 28.92 76 ASP A O 1
ATOM 591 N N . VAL A 1 77 ? 12.484 -35.375 -32.688 1 29.34 77 VAL A N 1
ATOM 592 C CA . VAL A 1 77 ? 12.32 -34.812 -34.031 1 29.34 77 VAL A CA 1
ATOM 593 C C . VAL A 1 77 ? 13.602 -35 -34.844 1 29.34 77 VAL A C 1
ATOM 595 O O . VAL A 1 77 ? 14.695 -34.688 -34.375 1 29.34 77 VAL A O 1
ATOM 598 N N . GLU A 1 78 ? 13.781 -35.938 -35.781 1 30.19 78 GLU A N 1
ATOM 599 C CA . GLU A 1 78 ? 14.914 -36.219 -36.688 1 30.19 78 GLU A CA 1
ATOM 600 C C . GLU A 1 78 ? 15.68 -34.938 -37 1 30.19 78 GLU A C 1
ATOM 602 O O . GLU A 1 78 ? 16.922 -34.938 -36.969 1 30.19 78 GLU A O 1
ATOM 607 N N . ARG A 1 79 ? 15.172 -34.094 -38 1 29.19 79 ARG A N 1
ATOM 608 C CA . ARG A 1 79 ? 15.906 -33.188 -38.906 1 29.19 79 ARG A CA 1
ATOM 609 C C . ARG A 1 79 ? 16.281 -31.906 -38.156 1 29.19 79 ARG A C 1
ATOM 611 O O . ARG A 1 79 ? 15.586 -30.891 -38.312 1 29.19 79 ARG A O 1
ATOM 618 N N . LEU A 1 80 ? 16.719 -31.984 -37.031 1 32.81 80 LEU A N 1
ATOM 619 C CA . LEU A 1 80 ? 17.203 -30.75 -36.469 1 32.81 80 LEU A CA 1
ATOM 620 C C . LEU A 1 80 ? 18.469 -30.266 -37.156 1 32.81 80 LEU A C 1
ATOM 622 O O . LEU A 1 80 ? 19.156 -29.375 -36.656 1 32.81 80 LEU A O 1
ATOM 626 N N . GLY A 1 81 ? 19.031 -30.812 -38.188 1 30.05 81 GLY A N 1
ATOM 627 C CA . GLY A 1 81 ? 20.281 -30.438 -38.844 1 30.05 81 GLY A CA 1
ATOM 628 C C . GLY A 1 81 ? 20.391 -28.938 -39.094 1 30.05 81 GLY A C 1
ATOM 629 O O . GLY A 1 81 ? 21.5 -28.391 -39.062 1 30.05 81 GLY A O 1
ATOM 630 N N . ARG A 1 82 ? 19.516 -28.25 -39.844 1 31.56 82 ARG A N 1
ATOM 631 C CA . ARG A 1 82 ? 19.766 -26.953 -40.469 1 31.56 82 ARG A CA 1
ATOM 632 C C . ARG A 1 82 ? 19.578 -25.828 -39.438 1 31.56 82 ARG A C 1
ATOM 634 O O . ARG A 1 82 ? 19.531 -24.656 -39.812 1 31.56 82 ARG A O 1
ATOM 641 N N . TYR A 1 83 ? 19.422 -26.078 -38.156 1 33.06 83 TYR A N 1
ATOM 642 C CA . TYR A 1 83 ? 19.109 -24.984 -37.25 1 33.06 83 TYR A CA 1
ATOM 643 C C . TYR A 1 83 ? 20.375 -24.375 -36.656 1 33.06 83 TYR A C 1
ATOM 645 O O . TYR A 1 83 ? 20.719 -24.641 -35.5 1 33.06 83 TYR A O 1
ATOM 653 N N . GLU A 1 84 ? 21.453 -24.203 -37.188 1 34.78 84 GLU A N 1
ATOM 654 C CA . GLU A 1 84 ? 22.656 -23.5 -36.75 1 34.78 84 GLU A CA 1
ATOM 655 C C . GLU A 1 84 ? 22.281 -22.219 -36 1 34.78 84 GLU A C 1
ATOM 657 O O . GLU A 1 84 ? 22.922 -21.859 -35 1 34.78 84 GLU A O 1
ATOM 662 N N . HIS A 1 85 ? 21.328 -21.406 -36.562 1 35.66 85 HIS A N 1
ATOM 663 C CA . HIS A 1 85 ? 21.094 -20.031 -36.094 1 35.66 85 HIS A CA 1
ATOM 664 C C . HIS A 1 85 ? 20.109 -20.016 -34.938 1 35.66 85 HIS A C 1
ATOM 666 O O . HIS A 1 85 ? 19.703 -18.938 -34.5 1 35.66 85 HIS A O 1
ATOM 672 N N . GLU A 1 86 ? 19.766 -21.125 -34.438 1 40.5 86 GLU A N 1
ATOM 673 C CA . GLU A 1 86 ? 18.625 -21.109 -33.531 1 40.5 86 GLU A CA 1
ATOM 674 C C . GLU A 1 86 ? 19.062 -21.25 -32.062 1 40.5 86 GLU A C 1
ATOM 676 O O . GLU A 1 86 ? 18.25 -21.531 -31.188 1 40.5 86 GLU A O 1
ATOM 681 N N . CYS A 1 87 ? 20.375 -21.406 -31.859 1 39.38 87 CYS A N 1
ATOM 682 C CA . CYS A 1 87 ? 20.797 -21.578 -30.469 1 39.38 87 CYS A CA 1
ATOM 683 C C . CYS A 1 87 ? 21.391 -20.281 -29.906 1 39.38 87 CYS A C 1
ATOM 685 O O . CYS A 1 87 ? 21.938 -19.469 -30.656 1 39.38 87 CYS A O 1
ATOM 687 N N . ILE A 1 88 ? 20.859 -19.688 -28.922 1 41.12 88 ILE A N 1
ATOM 688 C CA . ILE A 1 88 ? 21.516 -18.609 -28.188 1 41.12 88 ILE A CA 1
ATOM 689 C C . ILE A 1 88 ? 22.531 -19.203 -27.219 1 41.12 88 ILE A C 1
ATOM 691 O O . ILE A 1 88 ? 22.219 -20.109 -26.453 1 41.12 88 ILE A O 1
ATOM 695 N N . LEU A 1 89 ? 23.812 -18.953 -27.484 1 36.44 89 LEU A N 1
ATOM 696 C CA . LEU A 1 89 ? 24.891 -19.312 -26.594 1 36.44 89 LEU A CA 1
ATOM 697 C C . LEU A 1 89 ? 24.922 -18.422 -25.359 1 36.44 89 LEU A C 1
ATOM 699 O O . LEU A 1 89 ? 24.703 -17.219 -25.469 1 36.44 89 LEU A O 1
ATOM 703 N N . ALA A 1 90 ? 24.375 -18.844 -24.312 1 38.03 90 ALA A N 1
ATOM 704 C CA . ALA A 1 90 ? 24.516 -18.031 -23.094 1 38.03 90 ALA A CA 1
ATOM 705 C C . ALA A 1 90 ? 25.891 -18.266 -22.453 1 38.03 90 ALA A C 1
ATOM 707 O O . ALA A 1 90 ? 26.344 -19.406 -22.328 1 38.03 90 ALA A O 1
ATOM 708 N N . ASN A 1 91 ? 26.75 -17.281 -22.547 1 34 91 ASN A N 1
ATOM 709 C CA . ASN A 1 91 ? 27.969 -17.281 -21.734 1 34 91 ASN A CA 1
ATOM 710 C C . ASN A 1 91 ? 27.641 -17.109 -20.25 1 34 91 ASN A C 1
ATOM 712 O O . ASN A 1 91 ? 27.047 -16.094 -19.859 1 34 91 ASN A O 1
ATOM 716 N N . ILE A 1 92 ? 27.188 -18.109 -19.625 1 33.69 92 ILE A N 1
ATOM 717 C CA . ILE A 1 92 ? 27.047 -17.938 -18.188 1 33.69 92 ILE A CA 1
ATOM 718 C C . ILE A 1 92 ? 28.406 -17.625 -17.562 1 33.69 92 ILE A C 1
ATOM 720 O O . ILE A 1 92 ? 29.328 -18.453 -17.641 1 33.69 92 ILE A O 1
ATOM 724 N N . ARG A 1 93 ? 28.703 -16.438 -17.578 1 33.59 93 ARG A N 1
ATOM 725 C CA . ARG A 1 93 ? 29.953 -16.094 -16.891 1 33.59 93 ARG A CA 1
ATOM 726 C C . ARG A 1 93 ? 29.938 -16.594 -15.453 1 33.59 93 ARG A C 1
ATOM 728 O O . ARG A 1 93 ? 29.109 -16.172 -14.648 1 33.59 93 ARG A O 1
ATOM 735 N N . ARG A 1 94 ? 30.156 -17.906 -15.328 1 32.41 94 ARG A N 1
ATOM 736 C CA . ARG A 1 94 ? 30.344 -18.484 -14.008 1 32.41 94 ARG A CA 1
ATOM 737 C C . ARG A 1 94 ? 31.453 -17.766 -13.234 1 32.41 94 ARG A C 1
ATOM 739 O O . ARG A 1 94 ? 32.312 -17.109 -13.828 1 32.41 94 ARG A O 1
ATOM 746 N N . HIS A 1 95 ? 31.281 -17.75 -11.883 1 31.81 95 HIS A N 1
ATOM 747 C CA . HIS A 1 95 ? 32.375 -17.328 -11.016 1 31.81 95 HIS A CA 1
ATOM 748 C C . HIS A 1 95 ? 33.719 -17.844 -11.523 1 31.81 95 HIS A C 1
ATOM 750 O O . HIS A 1 95 ? 33.781 -18.828 -12.25 1 31.81 95 HIS A O 1
ATOM 756 N N . PRO A 1 96 ? 34.781 -17.188 -11.211 1 32.41 96 PRO A N 1
ATOM 757 C CA . PRO A 1 96 ? 36.156 -17.688 -11.398 1 32.41 96 PRO A CA 1
ATOM 758 C C . PRO A 1 96 ? 36.344 -19.109 -10.859 1 32.41 96 PRO A C 1
ATOM 760 O O . PRO A 1 96 ? 35.969 -19.391 -9.719 1 32.41 96 PRO A O 1
ATOM 763 N N . GLY A 1 97 ? 36.438 -20.25 -11.719 1 35.22 97 GLY A N 1
ATOM 764 C CA . GLY A 1 97 ? 36.719 -21.672 -11.531 1 35.22 97 GLY A CA 1
ATOM 765 C C . GLY A 1 97 ? 35.781 -22.578 -12.312 1 35.22 97 GLY A C 1
ATOM 766 O O . GLY A 1 97 ? 35.938 -23.797 -12.25 1 35.22 97 GLY A O 1
ATOM 767 N N . ARG A 1 98 ? 34.562 -22.109 -12.469 1 36.69 98 ARG A N 1
ATOM 768 C CA . ARG A 1 98 ? 33.75 -23.047 -13.219 1 36.69 98 ARG A CA 1
ATOM 769 C C . ARG A 1 98 ? 33.969 -22.891 -14.719 1 36.69 98 ARG A C 1
ATOM 771 O O . ARG A 1 98 ? 34.281 -21.797 -15.203 1 36.69 98 ARG A O 1
ATOM 778 N N . ALA A 1 99 ? 34.344 -24 -15.469 1 33.31 99 ALA A N 1
ATOM 779 C CA . ALA A 1 99 ? 34.562 -24.125 -16.906 1 33.31 99 ALA A CA 1
ATOM 780 C C . ALA A 1 99 ? 33.469 -23.391 -17.672 1 33.31 99 ALA A C 1
ATOM 782 O O . ALA A 1 99 ? 32.312 -23.312 -17.219 1 33.31 99 ALA A O 1
ATOM 783 N N . GLU A 1 100 ? 33.906 -22.484 -18.469 1 35.03 100 GLU A N 1
ATOM 784 C CA . GLU A 1 100 ? 33.031 -21.828 -19.438 1 35.03 100 GLU A CA 1
ATOM 785 C C . GLU A 1 100 ? 32.125 -22.828 -20.109 1 35.03 100 GLU A C 1
ATOM 787 O O . GLU A 1 100 ? 32.562 -23.875 -20.594 1 35.03 100 GLU A O 1
ATOM 792 N N . ALA A 1 101 ? 31.156 -23.344 -19.5 1 33.47 101 ALA A N 1
ATOM 793 C CA . ALA A 1 101 ? 30.297 -24.188 -20.344 1 33.47 101 ALA A CA 1
ATOM 794 C C . ALA A 1 101 ? 29.391 -23.328 -21.219 1 33.47 101 ALA A C 1
ATOM 796 O O . ALA A 1 101 ? 28.781 -22.359 -20.75 1 33.47 101 ALA A O 1
ATOM 797 N N . THR A 1 102 ? 29.906 -23.219 -22.484 1 34.56 102 THR A N 1
ATOM 798 C CA . THR A 1 102 ? 29.078 -22.594 -23.5 1 34.56 102 THR A CA 1
ATOM 799 C C . THR A 1 102 ? 27.75 -23.328 -23.641 1 34.56 102 THR A C 1
ATOM 801 O O . THR A 1 102 ? 27.734 -24.547 -23.812 1 34.56 102 THR A O 1
ATOM 804 N N . ARG A 1 103 ? 26.828 -22.938 -22.891 1 42.84 103 ARG A N 1
ATOM 805 C CA . ARG A 1 103 ? 25.531 -23.562 -23.078 1 42.84 103 ARG A CA 1
ATOM 806 C C . ARG A 1 103 ? 24.734 -22.859 -24.172 1 42.84 103 ARG A C 1
ATOM 808 O O . ARG A 1 103 ? 24.844 -21.641 -24.344 1 42.84 103 ARG A O 1
ATOM 815 N N . ALA A 1 104 ? 24.469 -23.656 -25.297 1 40.75 104 ALA A N 1
ATOM 816 C CA . ALA A 1 104 ? 23.609 -23.172 -26.375 1 40.75 104 ALA A CA 1
ATOM 817 C C . ALA A 1 104 ? 22.141 -23.422 -26.062 1 40.75 104 ALA A C 1
ATOM 819 O O . ALA A 1 104 ? 21.781 -24.5 -25.578 1 40.75 104 ALA A O 1
ATOM 820 N N . TYR A 1 105 ? 21.562 -22.25 -25.828 1 49.66 105 TYR A N 1
ATOM 821 C CA . TYR A 1 105 ? 20.125 -22.422 -25.609 1 49.66 105 TYR A CA 1
ATOM 822 C C . TYR A 1 105 ? 19.359 -22.219 -26.906 1 49.66 105 TYR A C 1
ATOM 824 O O . TYR A 1 105 ? 19.797 -21.469 -27.781 1 49.66 105 TYR A O 1
ATOM 832 N N . LEU A 1 106 ? 18.438 -23.141 -27.125 1 49.19 106 LEU A N 1
ATOM 833 C CA . LEU A 1 106 ? 17.625 -23.062 -28.328 1 49.19 106 LEU A CA 1
ATOM 834 C C . LEU A 1 106 ? 16.766 -21.797 -28.312 1 49.19 106 LEU A C 1
ATOM 836 O O . LEU A 1 106 ? 16.141 -21.469 -27.297 1 49.19 106 LEU A O 1
ATOM 840 N N . ARG A 1 107 ? 17 -21 -29.359 1 48.59 107 ARG A N 1
ATOM 841 C CA . ARG A 1 107 ? 16.141 -19.844 -29.531 1 48.59 107 ARG A CA 1
ATOM 842 C C . ARG A 1 107 ? 14.672 -20.266 -29.625 1 48.59 107 ARG A C 1
ATOM 844 O O . ARG A 1 107 ? 14.344 -21.266 -30.266 1 48.59 107 ARG A O 1
ATOM 851 N N . ALA A 1 108 ? 13.867 -19.656 -28.812 1 56.03 108 ALA A N 1
ATOM 852 C CA . ALA A 1 108 ? 12.43 -19.938 -28.828 1 56.03 108 ALA A CA 1
ATOM 853 C C . ALA A 1 108 ? 11.781 -19.359 -30.094 1 56.03 108 ALA A C 1
ATOM 855 O O . ALA A 1 108 ? 12.312 -18.406 -30.688 1 56.03 108 ALA A O 1
ATOM 856 N N . GLY A 1 109 ? 10.797 -20.078 -30.766 1 53.81 109 GLY A N 1
ATOM 857 C CA . GLY A 1 109 ? 10.047 -19.609 -31.906 1 53.81 109 GLY A CA 1
ATOM 858 C C . GLY A 1 109 ? 9.258 -20.703 -32.594 1 53.81 109 GLY A C 1
ATOM 859 O O . GLY A 1 109 ? 9.289 -21.859 -32.188 1 53.81 109 GLY A O 1
ATOM 860 N N . PRO A 1 110 ? 8.383 -20.25 -33.562 1 58.19 110 PRO A N 1
ATOM 861 C CA . PRO A 1 110 ? 7.602 -21.219 -34.344 1 58.19 110 PRO A CA 1
ATOM 862 C C . PRO A 1 110 ? 8.484 -22.141 -35.188 1 58.19 110 PRO A C 1
ATOM 864 O O . PRO A 1 110 ? 9.555 -21.734 -35.625 1 58.19 110 PRO A O 1
ATOM 867 N N . ARG A 1 111 ? 8.094 -23.406 -35.219 1 59.44 111 ARG A N 1
ATOM 868 C CA . ARG A 1 111 ? 8.844 -24.375 -36 1 59.44 111 ARG A CA 1
ATOM 869 C C . ARG A 1 111 ? 8.023 -24.844 -37.188 1 59.44 111 ARG A C 1
ATOM 871 O O . ARG A 1 111 ? 6.793 -24.797 -37.188 1 59.44 111 ARG A O 1
ATOM 878 N N . GLN A 1 112 ? 8.711 -25.172 -38.25 1 51.78 112 GLN A N 1
ATOM 879 C CA . GLN A 1 112 ? 8.086 -25.594 -39.5 1 51.78 112 GLN A CA 1
ATOM 880 C C . GLN A 1 112 ? 7.336 -26.922 -39.281 1 51.78 112 GLN A C 1
ATOM 882 O O . GLN A 1 112 ? 6.238 -27.094 -39.812 1 51.78 112 GLN A O 1
ATOM 887 N N . LYS A 1 113 ? 7.949 -27.859 -38.531 1 62.91 113 LYS A N 1
ATOM 888 C CA . LYS A 1 113 ? 7.301 -29.141 -38.312 1 62.91 113 LYS A CA 1
ATOM 889 C C . LYS A 1 113 ? 6.688 -29.203 -36.906 1 62.91 113 LYS A C 1
ATOM 891 O O . LYS A 1 113 ? 7.328 -28.828 -35.938 1 62.91 113 LYS A O 1
ATOM 896 N N . LEU A 1 114 ? 5.375 -29.531 -36.969 1 73.62 114 LEU A N 1
ATOM 897 C CA . LEU A 1 114 ? 4.656 -29.688 -35.719 1 73.62 114 LEU A CA 1
ATOM 898 C C . LEU A 1 114 ? 4.652 -31.141 -35.25 1 73.62 114 LEU A C 1
ATOM 900 O O . LEU A 1 114 ? 4.5 -32.031 -36.062 1 73.62 114 LEU A O 1
ATOM 904 N N . HIS A 1 115 ? 5.031 -31.312 -34.031 1 74.31 115 HIS A N 1
ATOM 905 C CA . HIS A 1 115 ? 4.949 -32.625 -33.438 1 74.31 115 HIS A CA 1
ATOM 906 C C . HIS A 1 115 ? 3.502 -33.031 -33.156 1 74.31 115 HIS A C 1
ATOM 908 O O . HIS A 1 115 ? 3.102 -34.156 -33.406 1 74.31 115 HIS A O 1
ATOM 914 N N . PHE A 1 116 ? 2.775 -32.094 -32.688 1 84.19 116 PHE A N 1
ATOM 915 C CA . PHE A 1 116 ? 1.373 -32.344 -32.406 1 84.19 116 PHE A CA 1
ATOM 916 C C . PHE A 1 116 ? 0.468 -31.797 -33.5 1 84.19 116 PHE A C 1
ATOM 918 O O . PHE A 1 116 ? 0.702 -30.703 -34 1 84.19 116 PHE A O 1
ATOM 925 N N . ASN A 1 117 ? -0.519 -32.625 -33.875 1 87.25 117 ASN A N 1
ATOM 926 C CA . ASN A 1 117 ? -1.588 -32.125 -34.75 1 87.25 117 ASN A CA 1
ATOM 927 C C . ASN A 1 117 ? -2.566 -31.25 -33.969 1 87.25 117 ASN A C 1
ATOM 929 O O . ASN A 1 117 ? -3.209 -31.703 -33.031 1 87.25 117 ASN A O 1
ATOM 933 N N . PRO A 1 118 ? -2.625 -30.016 -34.375 1 88.94 118 PRO A N 1
ATOM 934 C CA . PRO A 1 118 ? -3.471 -29.078 -33.656 1 88.94 118 PRO A CA 1
ATOM 935 C C . PRO A 1 118 ? -4.887 -29.594 -33.438 1 88.94 118 PRO A C 1
ATOM 937 O O . PRO A 1 118 ? -5.523 -29.25 -32.438 1 88.94 118 PRO A O 1
ATOM 940 N N . VAL A 1 119 ? -5.391 -30.422 -34.25 1 89.44 119 VAL A N 1
ATOM 941 C CA . VAL A 1 119 ? -6.762 -30.906 -34.188 1 89.44 119 VAL A CA 1
ATOM 942 C C . VAL A 1 119 ? -6.922 -31.812 -32.969 1 89.44 119 VAL A C 1
ATOM 944 O O . VAL A 1 119 ? -8 -31.875 -32.375 1 89.44 119 VAL A O 1
ATOM 947 N N . ASP A 1 120 ? -5.832 -32.469 -32.531 1 90 120 ASP A N 1
ATOM 948 C CA . ASP A 1 120 ? -5.902 -33.469 -31.469 1 90 120 ASP A CA 1
ATOM 949 C C . ASP A 1 120 ? -5.336 -32.938 -30.156 1 90 120 ASP A C 1
ATOM 951 O O . ASP A 1 120 ? -5.164 -33.688 -29.188 1 90 120 ASP A O 1
ATOM 955 N N . VAL A 1 121 ? -5.066 -31.703 -30.109 1 94.31 121 VAL A N 1
ATOM 956 C CA . VAL A 1 121 ? -4.355 -31.172 -28.953 1 94.31 121 VAL A CA 1
ATOM 957 C C . VAL A 1 121 ? -5.355 -30.812 -27.859 1 94.31 121 VAL A C 1
ATOM 959 O O . VAL A 1 121 ? -6.27 -30.016 -28.078 1 94.31 121 VAL A O 1
ATOM 962 N N . ASN A 1 122 ? -5.289 -31.5 -26.75 1 97.81 122 ASN A N 1
ATOM 963 C CA . ASN A 1 122 ? -5.84 -31.078 -25.469 1 97.81 122 ASN A CA 1
ATOM 964 C C . ASN A 1 122 ? -4.754 -30.562 -24.531 1 97.81 122 ASN A C 1
ATOM 966 O O . ASN A 1 122 ? -3.721 -31.219 -24.344 1 97.81 122 ASN A O 1
ATOM 970 N N . ALA A 1 123 ? -4.988 -29.375 -23.969 1 98.44 123 ALA A N 1
ATOM 971 C CA . ALA A 1 123 ? -3.957 -28.766 -23.125 1 98.44 123 ALA A CA 1
ATOM 972 C C . ALA A 1 123 ? -4.48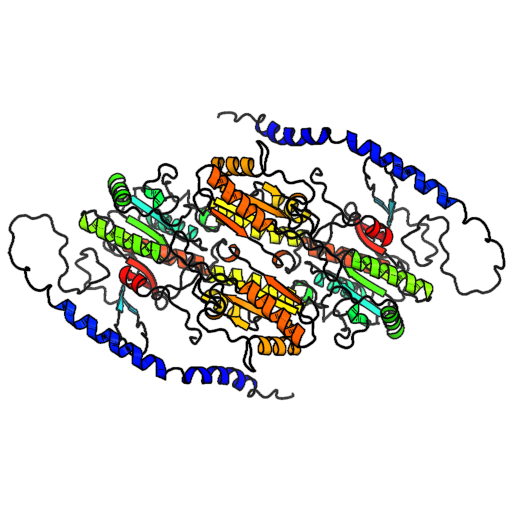4 -28.5 -21.719 1 98.44 123 ALA A C 1
ATOM 974 O O . ALA A 1 123 ? -5.695 -28.469 -21.5 1 98.44 123 ALA A O 1
ATOM 975 N N . ALA A 1 124 ? -3.59 -28.391 -20.766 1 98.75 124 ALA A N 1
ATOM 976 C CA . ALA A 1 124 ? -3.896 -28 -19.391 1 98.75 124 ALA A CA 1
ATOM 977 C C . ALA A 1 124 ? -2.934 -26.922 -18.891 1 98.75 124 ALA A C 1
ATOM 979 O O . ALA A 1 124 ? -1.748 -26.938 -19.234 1 98.75 124 ALA A O 1
ATOM 980 N N . ILE A 1 125 ? -3.436 -25.984 -18.172 1 98.75 125 ILE A N 1
ATOM 981 C CA . ILE A 1 125 ? -2.662 -24.906 -17.578 1 98.75 125 ILE A CA 1
ATOM 982 C C . ILE A 1 125 ? -2.865 -24.891 -16.062 1 98.75 125 ILE A C 1
ATOM 984 O O . ILE A 1 125 ? -3.996 -25 -15.578 1 98.75 125 ILE A O 1
ATOM 988 N N . VAL A 1 126 ? -1.779 -24.797 -15.281 1 98.44 126 VAL A N 1
ATOM 989 C CA . VAL A 1 126 ? -1.892 -24.75 -13.828 1 98.44 126 VAL A CA 1
ATOM 990 C C . VAL A 1 126 ? -0.967 -23.672 -13.273 1 98.44 126 VAL A C 1
ATOM 992 O O . VAL A 1 126 ? 0.145 -23.469 -13.766 1 98.44 126 VAL A O 1
ATOM 995 N N . THR A 1 127 ? -1.457 -22.875 -12.352 1 97.19 127 THR A N 1
ATOM 996 C CA . THR A 1 127 ? -0.671 -21.906 -11.602 1 97.19 127 THR A CA 1
ATOM 997 C C . THR A 1 127 ? -0.426 -22.391 -10.18 1 97.19 127 THR A C 1
ATOM 999 O O . THR A 1 127 ? -1.357 -22.812 -9.492 1 97.19 127 THR A O 1
ATOM 1002 N N . CYS A 1 128 ? 0.839 -22.359 -9.734 1 94.5 128 CYS A N 1
ATOM 1003 C CA . CYS A 1 128 ? 1.192 -22.844 -8.406 1 94.5 128 CYS A CA 1
ATOM 1004 C C . CYS A 1 128 ? 2.033 -21.812 -7.656 1 94.5 128 CYS A C 1
ATOM 1006 O O . CYS A 1 128 ? 2.682 -20.969 -8.273 1 94.5 128 CYS A O 1
ATOM 1008 N N . GLY A 1 129 ? 1.928 -21.891 -6.32 1 90.12 129 GLY A N 1
ATOM 1009 C CA . GLY A 1 129 ? 2.783 -21.078 -5.477 1 90.12 129 GLY A CA 1
ATOM 1010 C C . GLY A 1 129 ? 2.199 -19.703 -5.195 1 90.12 129 GLY A C 1
ATOM 1011 O O . GLY A 1 129 ? 0.979 -19.531 -5.172 1 90.12 129 GLY A O 1
ATOM 1012 N N . GLY A 1 130 ? 3.098 -18.781 -4.871 1 89.56 130 GLY A N 1
ATOM 1013 C CA . GLY A 1 130 ? 2.66 -17.438 -4.551 1 89.56 130 GLY A CA 1
ATOM 1014 C C . GLY A 1 130 ? 2.213 -16.641 -5.766 1 89.56 130 GLY A C 1
ATOM 1015 O O . GLY A 1 130 ? 2.553 -16.984 -6.898 1 89.56 130 GLY A O 1
ATOM 1016 N N . LEU A 1 131 ? 1.516 -15.609 -5.5 1 93.31 131 LEU A N 1
ATOM 1017 C CA . LEU A 1 131 ? 1.014 -14.789 -6.594 1 93.31 131 LEU A CA 1
ATOM 1018 C C . LEU A 1 131 ? 2.102 -13.852 -7.121 1 93.31 131 LEU A C 1
ATOM 1020 O O . LEU A 1 131 ? 3.088 -13.594 -6.426 1 93.31 131 LEU A O 1
ATOM 1024 N N . CYS A 1 132 ? 1.909 -13.508 -8.289 1 93.31 132 CYS A N 1
ATOM 1025 C CA . CYS A 1 132 ? 2.773 -12.562 -8.984 1 93.31 132 CYS A CA 1
ATOM 1026 C C . CYS A 1 132 ? 2.002 -11.805 -10.062 1 93.31 132 CYS A C 1
ATOM 1028 O O . CYS A 1 132 ? 1.084 -12.359 -10.672 1 93.31 132 CYS A O 1
ATOM 1030 N N . PRO A 1 133 ? 2.414 -10.5 -10.211 1 95.94 133 PRO A N 1
ATOM 1031 C CA . PRO A 1 133 ? 1.782 -9.828 -11.352 1 95.94 133 PRO A CA 1
ATOM 1032 C C . PRO A 1 133 ? 2.07 -10.516 -12.68 1 95.94 133 PRO A C 1
ATOM 1034 O O . PRO A 1 133 ? 3.215 -10.898 -12.945 1 95.94 133 PRO A O 1
ATOM 1037 N N . GLY A 1 134 ? 0.962 -10.75 -13.5 1 96.81 134 GLY A N 1
ATOM 1038 C CA . GLY A 1 134 ? 1.185 -11.258 -14.844 1 96.81 134 GLY A CA 1
ATOM 1039 C C . GLY A 1 134 ? 0.69 -12.68 -15.031 1 96.81 134 GLY A C 1
ATOM 1040 O O . GLY A 1 134 ? 0.651 -13.188 -16.156 1 96.81 134 GLY A O 1
ATOM 1041 N N . LEU A 1 135 ? 0.269 -13.328 -13.961 1 97.88 135 LEU A N 1
ATOM 1042 C CA . LEU A 1 135 ? -0.211 -14.703 -14.07 1 97.88 135 LEU A CA 1
ATOM 1043 C C . LEU A 1 135 ? -1.373 -14.797 -15.055 1 97.88 135 LEU A C 1
ATOM 1045 O O . LEU A 1 135 ? -1.384 -15.664 -15.93 1 97.88 135 LEU A O 1
ATOM 1049 N N . ASN A 1 136 ? -2.307 -13.914 -14.945 1 97.94 136 ASN A N 1
ATOM 1050 C CA . ASN A 1 136 ? -3.449 -13.898 -15.852 1 97.94 136 ASN A CA 1
ATOM 1051 C C . ASN A 1 136 ? -3.02 -13.609 -17.297 1 97.94 136 ASN A C 1
ATOM 1053 O O . ASN A 1 136 ? -3.621 -14.117 -18.234 1 97.94 136 ASN A O 1
ATOM 1057 N N . ASN A 1 137 ? -1.979 -12.797 -17.422 1 96.88 137 ASN A N 1
ATOM 1058 C CA . ASN A 1 137 ? -1.445 -12.523 -18.75 1 96.88 137 ASN A CA 1
ATOM 1059 C C . ASN A 1 137 ? -0.918 -13.789 -19.406 1 96.88 137 ASN A C 1
ATOM 1061 O O . ASN A 1 137 ? -1.162 -14.023 -20.594 1 96.88 137 ASN A O 1
ATOM 1065 N N . VAL A 1 138 ? -0.196 -14.586 -18.641 1 97.88 138 VAL A N 1
ATOM 1066 C CA . VAL A 1 138 ? 0.381 -15.82 -19.156 1 97.88 138 VAL A CA 1
ATOM 1067 C C . VAL A 1 138 ? -0.733 -16.797 -19.531 1 97.88 138 VAL A C 1
ATOM 1069 O O . VAL A 1 138 ? -0.723 -17.375 -20.625 1 97.88 138 VAL A O 1
ATOM 1072 N N . ILE A 1 139 ? -1.699 -16.953 -18.688 1 98.38 139 ILE A N 1
ATOM 1073 C CA . ILE A 1 139 ? -2.824 -17.844 -18.938 1 98.38 139 ILE A CA 1
ATOM 1074 C C . ILE A 1 139 ? -3.539 -17.422 -20.219 1 98.38 139 ILE A C 1
ATOM 1076 O O . ILE A 1 139 ? -3.824 -18.25 -21.094 1 98.38 139 ILE A O 1
ATOM 1080 N N . ARG A 1 140 ? -3.797 -16.156 -20.328 1 97.56 140 ARG A N 1
ATOM 1081 C CA . ARG A 1 140 ? -4.48 -15.586 -21.484 1 97.56 140 ARG A CA 1
ATOM 1082 C C . ARG A 1 140 ? -3.697 -15.852 -22.766 1 97.56 140 ARG A C 1
ATOM 1084 O O . ARG A 1 140 ? -4.262 -16.312 -23.766 1 97.56 140 ARG A O 1
ATOM 1091 N N . GLU A 1 141 ? -2.426 -15.617 -22.75 1 95.69 141 GLU A N 1
ATOM 1092 C CA . GLU A 1 141 ? -1.608 -15.703 -23.953 1 95.69 141 GLU A CA 1
ATOM 1093 C C . GLU A 1 141 ? -1.384 -17.156 -24.375 1 95.69 141 GLU A C 1
ATOM 1095 O O . GLU A 1 141 ? -1.299 -17.469 -25.562 1 95.69 141 GLU A O 1
ATOM 1100 N N . VAL A 1 142 ? -1.241 -18.047 -23.406 1 97.75 142 VAL A N 1
ATOM 1101 C CA . VAL A 1 142 ? -1.152 -19.469 -23.75 1 97.75 142 VAL A CA 1
ATOM 1102 C C . VAL A 1 142 ? -2.443 -19.922 -24.422 1 97.75 142 VAL A C 1
ATOM 1104 O O . VAL A 1 142 ? -2.404 -20.547 -25.484 1 97.75 142 VAL A O 1
ATOM 1107 N N . THR A 1 143 ? -3.555 -19.562 -23.844 1 98.06 143 THR A N 1
ATOM 1108 C CA . THR A 1 143 ? -4.859 -19.953 -24.375 1 98.06 143 THR A CA 1
ATOM 1109 C C . THR A 1 143 ? -5.07 -19.375 -25.766 1 98.06 143 THR A C 1
ATOM 1111 O O . THR A 1 143 ? -5.457 -20.094 -26.688 1 98.06 143 THR A O 1
ATOM 1114 N N . ARG A 1 144 ? -4.738 -18.156 -25.891 1 94.44 144 ARG A N 1
ATOM 1115 C CA . ARG A 1 144 ? -4.922 -17.484 -27.188 1 94.44 144 ARG A CA 1
ATOM 1116 C C . ARG A 1 144 ? -3.994 -18.078 -28.234 1 94.44 144 ARG A C 1
ATOM 1118 O O . ARG A 1 144 ? -4.387 -18.234 -29.391 1 94.44 144 ARG A O 1
ATOM 1125 N N . SER A 1 145 ? -2.775 -18.328 -27.875 1 93.12 145 SER A N 1
ATOM 1126 C CA . SER A 1 145 ? -1.817 -18.906 -28.812 1 93.12 145 SER A CA 1
ATOM 1127 C C . SER A 1 145 ? -2.273 -20.281 -29.297 1 93.12 145 SER A C 1
ATOM 1129 O O . SER A 1 145 ? -2.143 -20.594 -30.484 1 93.12 145 SER A O 1
ATOM 1131 N N . LEU A 1 146 ? -2.82 -21.031 -28.484 1 95.88 146 LEU A N 1
ATOM 1132 C CA . LEU A 1 146 ? -3.279 -22.375 -28.844 1 95.88 146 LEU A CA 1
ATOM 1133 C C . LEU A 1 146 ? -4.461 -22.297 -29.797 1 95.88 146 LEU A C 1
ATOM 1135 O O . LEU A 1 146 ? -4.449 -22.938 -30.859 1 95.88 146 LEU A O 1
ATOM 1139 N N . TYR A 1 147 ? -5.422 -21.484 -29.531 1 94.19 147 TYR A N 1
ATOM 1140 C CA . TYR A 1 147 ? -6.641 -21.422 -30.328 1 94.19 147 TYR A CA 1
ATOM 1141 C C . TYR A 1 147 ? -6.438 -20.562 -31.578 1 94.19 147 TYR A C 1
ATOM 1143 O O . TYR A 1 147 ? -6.859 -20.938 -32.656 1 94.19 147 TYR A O 1
ATOM 1151 N N . HIS A 1 148 ? -5.828 -19.422 -31.438 1 89.44 148 HIS A N 1
ATOM 1152 C CA . HIS A 1 148 ? -5.762 -18.484 -32.531 1 89.44 148 HIS A CA 1
ATOM 1153 C C . HIS A 1 148 ? -4.555 -18.75 -33.438 1 89.44 148 HIS A C 1
ATOM 1155 O O . HIS A 1 148 ? -4.652 -18.688 -34.656 1 89.44 148 HIS A O 1
ATOM 1161 N N . LEU A 1 149 ? -3.434 -18.953 -32.844 1 85.56 149 LEU A N 1
ATOM 1162 C CA . LEU A 1 149 ? -2.219 -19.125 -33.625 1 85.56 149 LEU A CA 1
ATOM 1163 C C . LEU A 1 149 ? -2.152 -20.531 -34.25 1 85.56 149 LEU A C 1
ATOM 1165 O O . LEU A 1 149 ? -1.812 -20.688 -35.406 1 85.56 149 LEU A O 1
ATOM 1169 N N . TYR A 1 150 ? -2.506 -21.547 -33.406 1 90.31 150 TYR A N 1
ATOM 1170 C CA . TYR A 1 150 ? -2.328 -22.906 -33.875 1 90.31 150 TYR A CA 1
ATOM 1171 C C . TYR A 1 150 ? -3.666 -23.531 -34.25 1 90.31 150 TYR A C 1
ATOM 1173 O O . TYR A 1 150 ? -3.709 -24.578 -34.906 1 90.31 150 TYR A O 1
ATOM 1181 N N . GLY A 1 151 ? -4.77 -22.922 -33.781 1 91.19 151 GLY A N 1
ATOM 1182 C CA . GLY A 1 151 ? -6.094 -23.375 -34.188 1 91.19 151 GLY A CA 1
ATOM 1183 C C . GLY A 1 151 ? -6.43 -24.766 -33.656 1 91.19 151 GLY A C 1
ATOM 1184 O O . GLY A 1 151 ? -6.934 -25.609 -34.375 1 91.19 151 GLY A O 1
ATOM 1185 N N . ILE A 1 152 ? -6.098 -24.984 -32.438 1 93.81 152 ILE A N 1
ATOM 1186 C CA . ILE A 1 152 ? -6.398 -26.297 -31.875 1 93.81 152 ILE A CA 1
ATOM 1187 C C . ILE A 1 152 ? -7.91 -26.516 -31.844 1 93.81 152 ILE A C 1
ATOM 1189 O O . ILE A 1 152 ? -8.68 -25.547 -31.766 1 93.81 152 ILE A O 1
ATOM 1193 N N . LYS A 1 153 ? -8.352 -27.797 -31.906 1 94.5 153 LYS A N 1
ATOM 1194 C CA . LYS A 1 153 ? -9.773 -28.109 -31.859 1 94.5 153 LYS A CA 1
ATOM 1195 C C . LYS A 1 153 ? -10.156 -28.766 -30.531 1 94.5 153 LYS A C 1
ATOM 1197 O O . LYS A 1 153 ? -11.336 -28.859 -30.203 1 94.5 153 LYS A O 1
ATOM 1202 N N . GLY A 1 154 ? -9.109 -29.172 -29.844 1 96.38 154 GLY A N 1
ATOM 1203 C CA . GLY A 1 154 ? -9.352 -29.75 -28.531 1 96.38 154 GLY A CA 1
ATOM 1204 C C . GLY A 1 154 ? -9.688 -28.703 -27.469 1 96.38 154 GLY A C 1
ATOM 1205 O O . GLY A 1 154 ? -10.195 -27.625 -27.797 1 96.38 154 GLY A O 1
ATOM 1206 N N . LYS A 1 155 ? -9.492 -29.125 -26.188 1 97.44 155 LYS A N 1
ATOM 1207 C CA . LYS A 1 155 ? -9.867 -28.266 -25.062 1 97.44 155 LYS A CA 1
ATOM 1208 C C . LYS A 1 155 ? -8.625 -27.812 -24.297 1 97.44 155 LYS A C 1
ATOM 1210 O O . LYS A 1 155 ? -7.602 -28.484 -24.297 1 97.44 155 LYS A O 1
ATOM 1215 N N . VAL A 1 156 ? -8.781 -26.672 -23.797 1 98.25 156 VAL A N 1
ATOM 1216 C CA . VAL A 1 156 ? -7.781 -26.172 -22.859 1 98.25 156 VAL A CA 1
ATOM 1217 C C . VAL A 1 156 ? -8.359 -26.172 -21.438 1 98.25 156 VAL A C 1
ATOM 1219 O O . VAL A 1 156 ? -9.281 -25.406 -21.141 1 98.25 156 VAL A O 1
ATOM 1222 N N . TYR A 1 157 ? -7.77 -27.016 -20.578 1 98.5 157 TYR A N 1
ATOM 1223 C CA . TYR A 1 157 ? -8.227 -27.156 -19.203 1 98.5 157 TYR A CA 1
ATOM 1224 C C . TYR A 1 157 ? -7.438 -26.234 -18.266 1 98.5 157 TYR A C 1
ATOM 1226 O O . TYR A 1 157 ? -6.207 -26.297 -18.234 1 98.5 157 TYR A O 1
ATOM 1234 N N . GLY A 1 158 ? -8.156 -25.359 -17.594 1 98.62 158 GLY A N 1
ATOM 1235 C CA . GLY A 1 158 ? -7.559 -24.625 -16.484 1 98.62 158 GLY A CA 1
ATOM 1236 C C . GLY A 1 158 ? -7.66 -25.359 -15.156 1 98.62 158 GLY A C 1
ATOM 1237 O O . GLY A 1 158 ? -8.75 -25.516 -14.609 1 98.62 158 GLY A O 1
ATOM 1238 N N . ILE A 1 159 ? -6.531 -25.766 -14.656 1 98.31 159 ILE A N 1
ATOM 1239 C CA . ILE A 1 159 ? -6.492 -26.484 -13.391 1 98.31 159 ILE A CA 1
ATOM 1240 C C . ILE A 1 159 ? -6.609 -25.484 -12.234 1 98.31 159 ILE A C 1
ATOM 1242 O O . ILE A 1 159 ? -5.75 -24.625 -12.055 1 98.31 159 ILE A O 1
ATOM 1246 N N . VAL A 1 160 ? -7.617 -25.672 -11.422 1 97.06 160 VAL A N 1
ATOM 1247 C CA . VAL A 1 160 ? -7.934 -24.688 -10.391 1 97.06 160 VAL A CA 1
ATOM 1248 C C . VAL A 1 160 ? -7.305 -25.125 -9.062 1 97.06 160 VAL A C 1
ATOM 1250 O O . VAL A 1 160 ? -7.477 -26.266 -8.633 1 97.06 160 VAL A O 1
ATOM 1253 N N . GLY A 1 161 ? -6.555 -24.219 -8.43 1 94.56 161 GLY A N 1
ATOM 1254 C CA . GLY A 1 161 ? -6.094 -24.469 -7.074 1 94.56 161 GLY A CA 1
ATOM 1255 C C . GLY A 1 161 ? -4.734 -25.141 -7.02 1 94.56 161 GLY A C 1
ATOM 1256 O O . GLY A 1 161 ? -4.43 -25.859 -6.07 1 94.56 161 GLY A O 1
ATOM 1257 N N . GLY A 1 162 ? -3.932 -25.031 -8.016 1 95.31 162 GLY A N 1
ATOM 1258 C CA . GLY A 1 162 ? -2.605 -25.625 -7.996 1 95.31 162 GLY A CA 1
ATOM 1259 C C . GLY A 1 162 ? -2.607 -27.094 -8.391 1 95.31 162 GLY A C 1
ATOM 1260 O O . GLY A 1 162 ? -3.527 -27.562 -9.062 1 95.31 162 GLY A O 1
ATOM 1261 N N . TYR A 1 163 ? -1.604 -27.844 -7.992 1 95.62 163 TYR A N 1
ATOM 1262 C CA . TYR A 1 163 ? -1.45 -29.25 -8.367 1 95.62 163 TYR A CA 1
ATOM 1263 C C . TYR A 1 163 ? -2.605 -30.078 -7.84 1 95.62 163 TYR A C 1
ATOM 1265 O O . TYR A 1 163 ? -3.008 -31.062 -8.469 1 95.62 163 TYR A O 1
ATOM 1273 N N . LYS A 1 164 ? -3.137 -29.625 -6.715 1 94.19 164 LYS A N 1
ATOM 1274 C CA . LYS A 1 164 ? -4.258 -30.344 -6.117 1 94.19 164 LYS A CA 1
ATOM 1275 C C . LYS A 1 164 ? -5.477 -30.328 -7.031 1 94.19 164 LYS A C 1
ATOM 1277 O O . LYS A 1 164 ? -6.336 -31.203 -6.957 1 94.19 164 LYS A O 1
ATOM 1282 N N . GLY A 1 165 ? -5.555 -29.406 -7.91 1 95.75 165 GLY A N 1
ATOM 1283 C CA . GLY A 1 165 ? -6.699 -29.219 -8.789 1 95.75 165 GLY A CA 1
ATOM 1284 C C . GLY A 1 165 ? -6.84 -30.312 -9.828 1 95.75 165 GLY A C 1
ATOM 1285 O O . GLY A 1 165 ? -7.902 -30.469 -10.438 1 95.75 165 GLY A O 1
ATOM 1286 N N . PHE A 1 166 ? -5.824 -31.109 -10.039 1 96.81 166 PHE A N 1
ATOM 1287 C CA . PHE A 1 166 ? -5.867 -32.188 -11.008 1 96.81 166 PHE A CA 1
ATOM 1288 C C . PHE A 1 166 ? -6.789 -33.312 -10.523 1 96.81 166 PHE A C 1
ATOM 1290 O O . PHE A 1 166 ? -7.309 -34.094 -11.336 1 96.81 166 PHE A O 1
ATOM 1297 N N . TYR A 1 167 ? -6.973 -33.375 -9.148 1 95.44 167 TYR A N 1
ATOM 1298 C CA . TYR A 1 167 ? -7.703 -34.562 -8.672 1 95.44 167 TYR A CA 1
ATOM 1299 C C . TYR A 1 167 ? -8.719 -34.156 -7.609 1 95.44 167 TYR A C 1
ATOM 1301 O O . TYR A 1 167 ? -9.586 -34.969 -7.246 1 95.44 167 TYR A O 1
ATOM 1309 N N . ASP A 1 168 ? -8.664 -32.969 -7.086 1 92.75 168 ASP A N 1
ATOM 1310 C CA . ASP A 1 168 ? -9.578 -32.562 -6.031 1 92.75 168 ASP A CA 1
ATOM 1311 C C . ASP A 1 168 ? -10.984 -32.312 -6.586 1 92.75 168 ASP A C 1
ATOM 1313 O O . ASP A 1 168 ? -11.188 -31.453 -7.434 1 92.75 168 ASP A O 1
ATOM 1317 N N . PRO A 1 169 ? -11.914 -33 -6.043 1 91.75 169 PRO A N 1
ATOM 1318 C CA . PRO A 1 169 ? -13.273 -32.844 -6.555 1 91.75 169 PRO A CA 1
ATOM 1319 C C . PRO A 1 169 ? -13.875 -31.484 -6.223 1 91.75 169 PRO A C 1
ATOM 1321 O O . PRO A 1 169 ? -14.812 -31.047 -6.895 1 91.75 169 PRO A O 1
ATOM 1324 N N . ASN A 1 170 ? -13.383 -30.797 -5.285 1 88.25 170 ASN A N 1
ATOM 1325 C CA . ASN A 1 170 ? -13.914 -29.516 -4.855 1 88.25 170 ASN A CA 1
ATOM 1326 C C . ASN A 1 170 ? -13.477 -28.375 -5.781 1 88.25 170 ASN A C 1
ATOM 1328 O O . ASN A 1 170 ? -14.055 -27.297 -5.754 1 88.25 170 ASN A O 1
ATOM 1332 N N . THR A 1 171 ? -12.477 -28.688 -6.582 1 92 171 THR A N 1
ATOM 1333 C CA . THR A 1 171 ? -11.977 -27.672 -7.5 1 92 171 THR A CA 1
ATOM 1334 C C . THR A 1 171 ? -11.82 -28.25 -8.906 1 92 171 THR A C 1
ATOM 1336 O O . THR A 1 171 ? -10.711 -28.328 -9.43 1 92 171 THR A O 1
ATOM 1339 N N . PRO A 1 172 ? -12.898 -28.547 -9.508 1 94.5 172 PRO A N 1
ATOM 1340 C CA . PRO A 1 172 ? -12.812 -29.094 -10.859 1 94.5 172 PRO A CA 1
ATOM 1341 C C . PRO A 1 172 ? -12.188 -28.125 -11.859 1 94.5 172 PRO A C 1
ATOM 1343 O O . PRO A 1 172 ? -12.352 -26.922 -11.734 1 94.5 172 PRO A O 1
ATOM 1346 N N . PRO A 1 173 ? -11.516 -28.641 -12.852 1 96.94 173 PRO A N 1
ATOM 1347 C CA . PRO A 1 173 ? -10.93 -27.781 -13.875 1 96.94 173 PRO A CA 1
ATOM 1348 C C . PRO A 1 173 ? -11.977 -26.984 -14.648 1 96.94 173 PRO A C 1
ATOM 1350 O O . PRO A 1 173 ? -13.125 -27.422 -14.766 1 96.94 173 PRO A O 1
ATOM 1353 N N . ILE A 1 174 ? -11.578 -25.875 -15.086 1 97.06 174 ILE A N 1
ATOM 1354 C CA . ILE A 1 174 ? -12.461 -25.047 -15.906 1 97.06 174 ILE A CA 1
ATOM 1355 C C . ILE A 1 174 ? -11.992 -25.078 -17.359 1 97.06 174 ILE A C 1
ATOM 1357 O O . ILE A 1 174 ? -10.805 -25.266 -17.625 1 97.06 174 ILE A O 1
ATOM 1361 N N . ASN A 1 175 ? -12.953 -24.859 -18.266 1 97.56 175 ASN A N 1
ATOM 1362 C CA . ASN A 1 175 ? -12.609 -24.75 -19.672 1 97.56 175 ASN A CA 1
ATOM 1363 C C . ASN A 1 175 ? -12.203 -23.328 -20.047 1 97.56 175 ASN A C 1
ATOM 1365 O O . ASN A 1 175 ? -12.945 -22.375 -19.797 1 97.56 175 ASN A O 1
ATOM 1369 N N . LEU A 1 176 ? -11.047 -23.188 -20.531 1 98.12 176 LEU A N 1
ATOM 1370 C CA . LEU A 1 176 ? -10.562 -21.891 -20.984 1 98.12 176 LEU A CA 1
ATOM 1371 C C . LEU A 1 176 ? -10.797 -21.703 -22.484 1 98.12 176 LEU A C 1
ATOM 1373 O O . LEU A 1 176 ? -10.531 -22.625 -23.266 1 98.12 176 LEU A O 1
ATOM 1377 N N . SER A 1 177 ? -11.438 -20.641 -22.859 1 96.94 177 SER A N 1
ATOM 1378 C CA . SER A 1 177 ? -11.648 -20.234 -24.25 1 96.94 177 SER A CA 1
ATOM 1379 C C . SER A 1 177 ? -11.148 -18.812 -24.484 1 96.94 177 SER A C 1
ATOM 1381 O O . SER A 1 177 ? -10.789 -18.109 -23.531 1 96.94 177 SER A O 1
ATOM 1383 N N . VAL A 1 178 ? -11.07 -18.484 -25.719 1 93 178 VAL A N 1
ATOM 1384 C CA . VAL A 1 178 ? -10.633 -17.141 -26.047 1 93 178 VAL A CA 1
ATOM 1385 C C . VAL A 1 178 ? -11.555 -16.109 -25.391 1 93 178 VAL A C 1
ATOM 1387 O O . VAL A 1 178 ? -11.094 -15.086 -24.891 1 93 178 VAL A O 1
ATOM 1390 N N . ASP A 1 179 ? -12.805 -16.375 -25.297 1 94.25 179 ASP A N 1
ATOM 1391 C CA . ASP A 1 179 ? -13.789 -15.477 -24.688 1 94.25 179 ASP A CA 1
ATOM 1392 C C . ASP A 1 179 ? -13.609 -15.406 -23.188 1 94.25 179 ASP A C 1
ATOM 1394 O O . ASP A 1 179 ? -13.695 -14.32 -22.594 1 94.25 179 ASP A O 1
ATOM 1398 N N . SER A 1 180 ? -13.391 -16.516 -22.641 1 95.62 180 SER A N 1
ATOM 1399 C CA . SER A 1 180 ? -13.312 -16.562 -21.172 1 95.62 180 SER A CA 1
ATOM 1400 C C . SER A 1 180 ? -12.062 -15.852 -20.672 1 95.62 180 SER A C 1
ATOM 1402 O O . SER A 1 180 ? -12.023 -15.414 -19.516 1 95.62 180 SER A O 1
ATOM 1404 N N . VAL A 1 181 ? -11.016 -15.719 -21.516 1 96.44 181 VAL A N 1
ATOM 1405 C CA . VAL A 1 181 ? -9.766 -15.133 -21.031 1 96.44 181 VAL A CA 1
ATOM 1406 C C . VAL A 1 181 ? -9.609 -13.719 -21.594 1 96.44 181 VAL A C 1
ATOM 1408 O O . VAL A 1 181 ? -8.57 -13.086 -21.422 1 96.44 181 VAL A O 1
ATOM 1411 N N . GLU A 1 182 ? -10.57 -13.195 -22.234 1 91.81 182 GLU A N 1
ATOM 1412 C CA . GLU A 1 182 ? -10.469 -11.953 -22.984 1 91.81 182 GLU A CA 1
ATOM 1413 C C . GLU A 1 182 ? -10.023 -10.797 -22.094 1 91.81 182 GLU A C 1
ATOM 1415 O O . GLU A 1 182 ? -9.203 -9.969 -22.5 1 91.81 182 GLU A O 1
ATOM 1420 N N . ASN A 1 183 ? -10.516 -10.75 -20.812 1 92.38 183 ASN A N 1
ATOM 1421 C CA . ASN A 1 183 ? -10.297 -9.555 -20 1 92.38 183 ASN A CA 1
ATOM 1422 C C . ASN A 1 183 ? -9.547 -9.883 -18.703 1 92.38 183 ASN A C 1
ATOM 1424 O O . ASN A 1 183 ? -9.43 -9.039 -17.812 1 92.38 183 ASN A O 1
ATOM 1428 N N . ILE A 1 184 ? -8.992 -11.023 -18.594 1 95.19 184 ILE A N 1
ATOM 1429 C CA . ILE A 1 184 ? -8.445 -11.453 -17.312 1 95.19 184 ILE A CA 1
ATOM 1430 C C . ILE A 1 184 ? -7.125 -10.742 -17.047 1 95.19 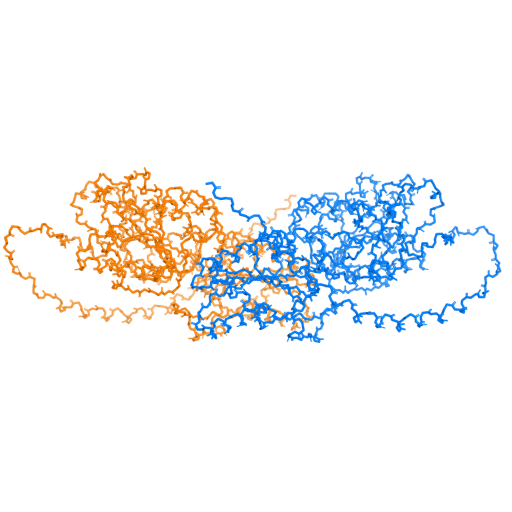184 ILE A C 1
ATOM 1432 O O . ILE A 1 184 ? -6.672 -10.672 -15.906 1 95.19 184 ILE A O 1
ATOM 1436 N N . HIS A 1 185 ? -6.488 -10.227 -18.109 1 91.06 185 HIS A N 1
ATOM 1437 C CA . HIS A 1 185 ? -5.184 -9.586 -17.969 1 91.06 185 HIS A CA 1
ATOM 1438 C C . HIS A 1 185 ? -5.297 -8.266 -17.219 1 91.06 185 HIS A C 1
ATOM 1440 O O . HIS A 1 185 ? -4.289 -7.703 -16.781 1 91.06 185 HIS A O 1
ATOM 1446 N N . HIS A 1 186 ? -6.5 -7.793 -17 1 89.44 186 HIS A N 1
ATOM 1447 C CA . HIS A 1 186 ? -6.711 -6.523 -16.312 1 89.44 186 HIS A CA 1
ATOM 1448 C C . HIS A 1 186 ? -6.715 -6.719 -14.805 1 89.44 186 HIS A C 1
ATOM 1450 O O . HIS A 1 186 ? -6.703 -5.742 -14.047 1 89.44 186 HIS A O 1
ATOM 1456 N N . GLU A 1 187 ? -6.672 -7.875 -14.391 1 91.81 187 GLU A N 1
ATOM 1457 C CA . GLU A 1 187 ? -6.738 -8.164 -12.969 1 91.81 187 GLU A CA 1
ATOM 1458 C C . GLU A 1 187 ? -5.43 -8.766 -12.461 1 91.81 187 GLU A C 1
ATOM 1460 O O . GLU A 1 187 ? -4.738 -9.469 -13.203 1 91.81 187 GLU A O 1
ATOM 1465 N N . GLY A 1 188 ? -5.117 -8.43 -11.219 1 93 188 GLY A N 1
ATOM 1466 C CA . GLY A 1 188 ? -4.012 -9.117 -10.562 1 93 188 GLY A CA 1
ATOM 1467 C C . GLY A 1 188 ? -4.359 -10.523 -10.125 1 93 188 GLY A C 1
ATOM 1468 O O . GLY A 1 188 ? -5.531 -10.891 -10.07 1 93 188 GLY A O 1
ATOM 1469 N N . GLY A 1 189 ? -3.305 -11.289 -9.922 1 95.12 189 GLY A N 1
ATOM 1470 C CA . GLY A 1 189 ? -3.531 -12.648 -9.461 1 95.12 189 GLY A CA 1
ATOM 1471 C C . GLY A 1 189 ? -3.754 -13.633 -10.594 1 95.12 189 GLY A C 1
ATOM 1472 O O . GLY A 1 189 ? -3.166 -13.492 -11.672 1 95.12 189 GLY A O 1
ATOM 1473 N N . THR A 1 190 ? -4.473 -14.672 -10.281 1 97.31 190 THR A N 1
ATOM 1474 C CA . THR A 1 190 ? -4.738 -15.734 -11.242 1 97.31 190 THR A CA 1
ATOM 1475 C C . THR A 1 190 ? -6.188 -16.203 -11.148 1 97.31 190 THR A C 1
ATOM 1477 O O . THR A 1 190 ? -6.695 -16.453 -10.055 1 97.31 190 THR A O 1
ATOM 1480 N N . ILE A 1 191 ? -6.797 -16.312 -12.297 1 96.12 191 ILE A N 1
ATOM 1481 C CA . ILE A 1 191 ? -8.188 -16.766 -12.336 1 96.12 191 ILE A CA 1
ATOM 1482 C C . ILE A 1 191 ? -8.273 -18.234 -11.945 1 96.12 191 ILE A C 1
ATOM 1484 O O . ILE A 1 191 ? -9.344 -18.734 -11.594 1 96.12 191 ILE A O 1
ATOM 1488 N N . LEU A 1 192 ? -7.156 -18.938 -11.992 1 97.12 192 LEU A N 1
ATOM 1489 C CA . LEU A 1 192 ? -7.133 -20.359 -11.695 1 97.12 192 LEU A CA 1
ATOM 1490 C C . LEU A 1 192 ? -6.898 -20.609 -10.211 1 97.12 192 LEU A C 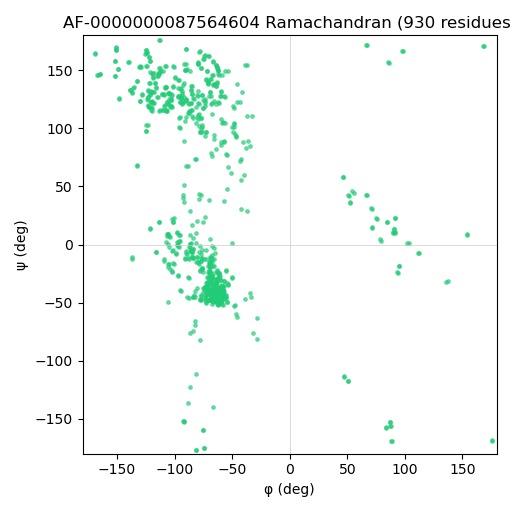1
ATOM 1492 O O . LEU A 1 192 ? -7.012 -21.734 -9.734 1 97.12 192 LEU A O 1
ATOM 1496 N N . GLY A 1 193 ? -6.605 -19.547 -9.508 1 94.75 193 GLY A N 1
ATOM 1497 C CA . GLY A 1 193 ? -6.211 -19.766 -8.125 1 94.75 193 GLY A CA 1
ATOM 1498 C C . GLY A 1 193 ? -4.887 -20.484 -7.988 1 94.75 193 GLY A C 1
ATOM 1499 O O . GLY A 1 193 ? -4.309 -20.922 -8.984 1 94.75 193 GLY A O 1
ATOM 1500 N N . SER A 1 194 ? -4.43 -20.547 -6.777 1 92.38 194 SER A N 1
ATOM 1501 C CA . SER A 1 194 ? -3.148 -21.188 -6.5 1 92.38 194 SER A CA 1
ATOM 1502 C C . SER A 1 194 ? -3.115 -21.766 -5.09 1 92.38 194 SER A C 1
ATOM 1504 O O . SER A 1 194 ? -3.965 -21.438 -4.258 1 92.38 194 SER A O 1
ATOM 1506 N N . SER A 1 195 ? -2.262 -22.703 -4.879 1 87.75 195 SER A N 1
ATOM 1507 C CA . SER A 1 195 ? -2.018 -23.281 -3.562 1 87.75 195 SER A CA 1
ATOM 1508 C C . SER A 1 195 ? -0.584 -23.781 -3.443 1 87.75 195 SER A C 1
ATOM 1510 O O . SER A 1 195 ? 0.156 -23.812 -4.43 1 87.75 195 SER A O 1
ATOM 1512 N N . ARG A 1 196 ? -0.309 -24.047 -2.211 1 79.69 196 ARG A N 1
ATOM 1513 C CA . ARG A 1 196 ? 0.982 -24.672 -1.961 1 79.69 196 ARG A CA 1
ATOM 1514 C C . ARG A 1 196 ? 0.812 -26.156 -1.63 1 79.69 196 ARG A C 1
ATOM 1516 O O . ARG A 1 196 ? -0.137 -26.547 -0.942 1 79.69 196 ARG A O 1
ATOM 1523 N N . GLY A 1 197 ? 1.562 -26.906 -2.285 1 78.56 197 GLY A N 1
ATOM 1524 C CA . GLY A 1 197 ? 1.468 -28.344 -2.055 1 78.56 197 GLY A CA 1
ATOM 1525 C C . GLY A 1 197 ? 0.425 -29.016 -2.926 1 78.56 197 GLY A C 1
ATOM 1526 O O . GLY A 1 197 ? 0.107 -28.531 -4.012 1 78.56 197 GLY A O 1
ATOM 1527 N N . GLY A 1 198 ? 0.079 -30.375 -2.605 1 86.69 198 GLY A N 1
ATOM 1528 C CA . GLY A 1 198 ? -0.955 -31.109 -3.312 1 86.69 198 GLY A CA 1
ATOM 1529 C C . GLY A 1 198 ? -0.427 -31.875 -4.508 1 86.69 198 GLY A C 1
ATOM 1530 O O . GLY A 1 198 ? -1.199 -32.312 -5.371 1 86.69 198 GLY A O 1
ATOM 1531 N N . PHE A 1 199 ? 0.848 -31.984 -4.57 1 92.94 199 PHE A N 1
ATOM 1532 C CA . PHE A 1 199 ? 1.453 -32.719 -5.688 1 92.94 199 PHE A CA 1
ATOM 1533 C C . PHE A 1 199 ? 1.329 -34.219 -5.496 1 92.94 199 PHE A C 1
ATOM 1535 O O . PHE A 1 199 ? 1.911 -34.781 -4.566 1 92.94 199 PHE A O 1
ATOM 1542 N N . GLU A 1 200 ? 0.531 -34.812 -6.242 1 95.69 200 GLU A N 1
ATOM 1543 C CA . GLU A 1 200 ? 0.375 -36.281 -6.312 1 95.69 200 GLU A CA 1
ATOM 1544 C C . GLU A 1 200 ? 0.567 -36.781 -7.742 1 95.69 200 GLU A C 1
ATOM 1546 O O . GLU A 1 200 ? -0.369 -36.75 -8.539 1 95.69 200 GLU A O 1
ATOM 1551 N N . LEU A 1 201 ? 1.716 -37.344 -8.008 1 96.31 201 LEU A N 1
ATOM 1552 C CA . LEU A 1 201 ? 2.182 -37.656 -9.352 1 96.31 201 LEU A CA 1
ATOM 1553 C C . LEU A 1 201 ? 1.235 -38.656 -10.031 1 96.31 201 LEU A C 1
ATOM 1555 O O . LEU A 1 201 ? 0.828 -38.438 -11.18 1 96.31 201 LEU A O 1
ATOM 1559 N N . ASP A 1 202 ? 0.819 -39.719 -9.336 1 96.38 202 ASP A N 1
ATOM 1560 C CA . ASP A 1 202 ? -0.017 -40.75 -9.922 1 96.38 202 ASP A CA 1
ATOM 1561 C C . ASP A 1 202 ? -1.382 -40.188 -10.328 1 96.38 202 ASP A C 1
ATOM 1563 O O . ASP A 1 202 ? -1.878 -40.5 -11.414 1 96.38 202 ASP A O 1
ATOM 1567 N N . LYS A 1 203 ? -1.914 -39.438 -9.477 1 96.88 203 LYS A N 1
ATOM 1568 C CA . LYS A 1 203 ? -3.234 -38.875 -9.75 1 96.88 203 LYS A CA 1
ATOM 1569 C C . LYS A 1 203 ? -3.178 -37.875 -10.891 1 96.88 203 LYS A C 1
ATOM 1571 O O . LYS A 1 203 ? -4.121 -37.75 -11.672 1 96.88 203 LYS A O 1
ATOM 1576 N N . ILE A 1 204 ? -2.152 -37.094 -10.938 1 97.69 204 ILE A N 1
ATOM 1577 C CA . ILE A 1 204 ? -1.956 -36.125 -12.008 1 97.69 204 ILE A CA 1
ATOM 1578 C C . ILE A 1 204 ? -1.847 -36.875 -13.352 1 97.69 204 ILE A C 1
ATOM 1580 O O . ILE A 1 204 ? -2.482 -36.469 -14.328 1 97.69 204 ILE A O 1
ATOM 1584 N N . CYS A 1 205 ? -1.099 -37.969 -13.414 1 96.69 205 CYS A N 1
ATOM 1585 C CA . CYS A 1 205 ? -0.93 -38.719 -14.633 1 96.69 205 CYS A CA 1
ATOM 1586 C C . CYS A 1 205 ? -2.244 -39.375 -15.055 1 96.69 205 CYS A C 1
ATOM 1588 O O . CYS A 1 205 ? -2.521 -39.5 -16.25 1 96.69 205 CYS A O 1
ATOM 1590 N N . GLU A 1 206 ? -2.994 -39.781 -14.047 1 96.69 206 GLU A N 1
ATOM 1591 C CA . GLU A 1 206 ? -4.309 -40.344 -14.359 1 96.69 206 GLU A CA 1
ATOM 1592 C C . GLU A 1 206 ? -5.195 -39.312 -15.047 1 96.69 206 GLU A C 1
ATOM 1594 O O . GLU A 1 206 ? -5.938 -39.625 -15.977 1 96.69 206 GLU A O 1
ATOM 1599 N N . PHE A 1 207 ? -5.148 -38.125 -14.523 1 97.19 207 PHE A N 1
ATOM 1600 C CA . PHE A 1 207 ? -5.898 -37.031 -15.148 1 97.19 207 PHE A CA 1
ATOM 1601 C C . PHE A 1 207 ? -5.434 -36.812 -16.578 1 97.19 207 PHE A C 1
ATOM 1603 O O . PHE A 1 207 ? -6.258 -36.688 -17.5 1 97.19 207 PHE A O 1
ATOM 1610 N N . ILE A 1 208 ? -4.156 -36.75 -16.797 1 97.44 208 ILE A N 1
ATOM 1611 C CA . ILE A 1 208 ? -3.555 -36.531 -18.109 1 97.44 208 ILE A CA 1
ATOM 1612 C C . ILE A 1 208 ? -4.031 -37.594 -19.078 1 97.44 208 ILE A C 1
ATOM 1614 O O . ILE A 1 208 ? -4.414 -37.281 -20.219 1 97.44 208 ILE A O 1
ATOM 1618 N N . LYS A 1 209 ? -4.055 -38.812 -18.625 1 96.25 209 LYS A N 1
ATOM 1619 C CA . LYS A 1 209 ? -4.488 -39.906 -19.453 1 96.25 209 LYS A CA 1
ATOM 1620 C C . LYS A 1 209 ? -5.984 -39.844 -19.75 1 96.25 209 LYS A C 1
ATOM 1622 O O . LYS A 1 209 ? -6.402 -40 -20.891 1 96.25 209 LYS A O 1
ATOM 1627 N N . SER A 1 210 ? -6.742 -39.625 -18.719 1 96.5 210 SER A N 1
ATOM 1628 C CA . SER A 1 210 ? -8.195 -39.625 -18.828 1 96.5 210 SER A CA 1
ATOM 1629 C C . SER A 1 210 ? -8.695 -38.531 -19.75 1 96.5 210 SER A C 1
ATOM 1631 O O . SER A 1 210 ? -9.656 -38.719 -20.5 1 96.5 210 SER A O 1
ATOM 1633 N N . LYS A 1 211 ? -8.055 -37.375 -19.703 1 96.81 211 LYS A N 1
ATOM 1634 C CA . LYS A 1 211 ? -8.5 -36.219 -20.484 1 96.81 211 LYS A CA 1
ATOM 1635 C C . LYS A 1 211 ? -7.723 -36.094 -21.797 1 96.81 211 LYS A C 1
ATOM 1637 O O . LYS A 1 211 ? -7.926 -35.156 -22.578 1 96.81 211 LYS A O 1
ATOM 1642 N N . LYS A 1 212 ? -6.793 -37.062 -22.047 1 96.5 212 LYS A N 1
ATOM 1643 C CA . LYS A 1 212 ? -5.98 -37.094 -23.25 1 96.5 212 LYS A CA 1
ATOM 1644 C C . LYS A 1 212 ? -5.215 -35.812 -23.453 1 96.5 212 LYS A C 1
ATOM 1646 O O . LYS A 1 212 ? -5.25 -35.219 -24.531 1 96.5 212 LYS A O 1
ATOM 1651 N N . ILE A 1 213 ? -4.656 -35.375 -22.359 1 97.62 213 ILE A N 1
ATOM 1652 C CA . ILE A 1 213 ? -3.859 -34.156 -22.406 1 97.62 213 ILE A CA 1
ATOM 1653 C C . ILE A 1 213 ? -2.58 -34.406 -23.203 1 97.62 213 ILE A C 1
ATOM 1655 O O . ILE A 1 213 ? -1.858 -35.375 -22.953 1 97.62 213 ILE A O 1
ATOM 1659 N N . SER A 1 214 ? -2.297 -33.594 -24.172 1 96.19 214 SER A N 1
ATOM 1660 C CA . SER A 1 214 ? -1.072 -33.688 -24.953 1 96.19 214 SER A CA 1
ATOM 1661 C C . SER A 1 214 ? -0.068 -32.625 -24.578 1 96.19 214 SER A C 1
ATOM 1663 O O . SER A 1 214 ? 1.123 -32.75 -24.875 1 96.19 214 SER A O 1
ATOM 1665 N N . GLN A 1 215 ? -0.56 -31.531 -23.953 1 97.19 215 GLN A N 1
ATOM 1666 C CA . GLN A 1 215 ? 0.315 -30.438 -23.547 1 97.19 215 GLN A CA 1
ATOM 1667 C C . GLN A 1 215 ? -0.029 -29.938 -22.156 1 97.19 215 GLN A C 1
ATOM 1669 O O . GLN A 1 215 ? -1.198 -29.703 -21.844 1 97.19 215 GLN A O 1
ATOM 1674 N N . LEU A 1 216 ? 0.962 -29.797 -21.297 1 98.38 216 LEU A N 1
ATOM 1675 C CA . LEU A 1 216 ? 0.801 -29.297 -19.938 1 98.38 216 LEU A CA 1
ATOM 1676 C C . LEU A 1 216 ? 1.686 -28.078 -19.688 1 98.38 216 LEU A C 1
ATOM 1678 O O . LEU A 1 216 ? 2.9 -28.141 -19.891 1 98.38 216 LEU A O 1
ATOM 1682 N N . TYR A 1 217 ? 1.087 -27 -19.375 1 98.5 217 TYR A N 1
ATOM 1683 C CA . TYR A 1 217 ? 1.787 -25.766 -19.016 1 98.5 217 TYR A CA 1
ATOM 1684 C C . TYR A 1 217 ? 1.759 -25.531 -17.516 1 98.5 217 TYR A C 1
ATOM 1686 O O . TYR A 1 217 ? 0.689 -25.344 -16.938 1 98.5 217 TYR A O 1
ATOM 1694 N N . VAL A 1 218 ? 2.916 -25.484 -16.922 1 98 218 VAL A N 1
ATOM 1695 C CA . VAL A 1 218 ? 3.055 -25.344 -15.484 1 98 218 VAL A CA 1
ATOM 1696 C C . VAL A 1 218 ? 3.689 -24 -15.156 1 98 218 VAL A C 1
ATOM 1698 O O . VAL A 1 218 ? 4.852 -23.75 -15.492 1 98 218 VAL A O 1
ATOM 1701 N N . ILE A 1 219 ? 2.936 -23.141 -14.484 1 97.12 219 ILE A N 1
ATOM 1702 C CA . ILE A 1 219 ? 3.383 -21.781 -14.164 1 97.12 219 ILE A CA 1
ATOM 1703 C C . ILE A 1 219 ? 3.699 -21.688 -12.672 1 97.12 219 ILE A C 1
ATOM 1705 O O . ILE A 1 219 ? 2.814 -21.859 -11.828 1 97.12 219 ILE A O 1
ATOM 1709 N N . GLY A 1 220 ? 4.934 -21.438 -12.305 1 93.19 220 GLY A N 1
ATOM 1710 C CA . GLY A 1 220 ? 5.285 -21.375 -10.898 1 93.19 220 GLY A CA 1
ATOM 1711 C C . GLY A 1 220 ? 6.773 -21.172 -10.664 1 93.19 220 GLY A C 1
ATOM 1712 O O . GLY A 1 220 ? 7.504 -20.797 -11.578 1 93.19 220 GLY A O 1
ATOM 1713 N N . GLY A 1 221 ? 7.152 -21.359 -9.422 1 88.38 221 GLY A N 1
ATOM 1714 C CA . GLY A 1 221 ? 8.547 -21.172 -9.031 1 88.38 221 GLY A CA 1
ATOM 1715 C C . GLY A 1 221 ? 9.344 -22.469 -9.086 1 88.38 221 GLY A C 1
ATOM 1716 O O . GLY A 1 221 ? 9.047 -23.359 -9.883 1 88.38 221 GLY A O 1
ATOM 1717 N N . ASP A 1 222 ? 10.352 -22.531 -8.258 1 83.44 222 ASP A N 1
ATOM 1718 C CA . ASP A 1 222 ? 11.297 -23.641 -8.242 1 83.44 222 ASP A CA 1
ATOM 1719 C C . ASP A 1 222 ? 10.594 -24.953 -7.883 1 83.44 222 ASP A C 1
ATOM 1721 O O . ASP A 1 222 ? 10.727 -25.953 -8.586 1 83.44 222 ASP A O 1
ATOM 1725 N N . GLY A 1 223 ? 9.891 -24.875 -6.801 1 84.75 223 GLY A N 1
ATOM 1726 C CA . GLY A 1 223 ? 9.164 -26.062 -6.398 1 84.75 223 GLY A CA 1
ATOM 1727 C C . GLY A 1 223 ? 8.195 -26.562 -7.457 1 84.75 223 GLY A C 1
ATOM 1728 O O . GLY A 1 223 ? 8.062 -27.766 -7.672 1 84.75 223 GLY A O 1
ATOM 1729 N N . THR A 1 224 ? 7.57 -25.656 -8.062 1 91.12 224 THR A N 1
ATOM 1730 C CA . THR A 1 224 ? 6.621 -25.953 -9.125 1 91.12 224 THR A CA 1
ATOM 1731 C C . THR A 1 224 ? 7.332 -26.578 -10.32 1 91.12 224 THR A C 1
ATOM 1733 O O . THR A 1 224 ? 6.816 -27.516 -10.938 1 91.12 224 THR A O 1
ATOM 1736 N N . HIS A 1 225 ? 8.516 -26.125 -10.648 1 90.94 225 HIS A N 1
ATOM 1737 C CA . HIS A 1 225 ? 9.273 -26.656 -11.781 1 90.94 225 HIS A CA 1
ATOM 1738 C C . HIS A 1 225 ? 9.781 -28.062 -11.492 1 90.94 225 HIS A C 1
ATOM 1740 O O . HIS A 1 225 ? 9.867 -28.891 -12.406 1 90.94 225 HIS A O 1
ATOM 1746 N N . ARG A 1 226 ? 10.102 -28.281 -10.281 1 90.19 226 ARG A N 1
ATOM 1747 C CA . ARG A 1 226 ? 10.484 -29.641 -9.914 1 90.19 226 ARG A CA 1
ATOM 1748 C C . ARG A 1 226 ? 9.328 -30.625 -10.133 1 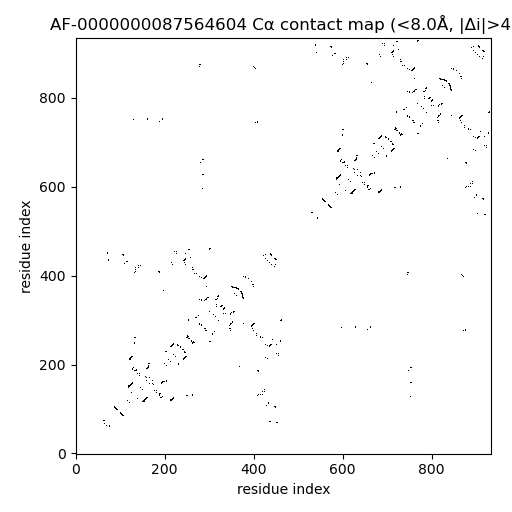90.19 226 ARG A C 1
ATOM 1750 O O . ARG A 1 226 ? 9.531 -31.734 -10.609 1 90.19 226 ARG A O 1
ATOM 1757 N N . GLY A 1 227 ? 8.195 -30.156 -9.734 1 93.38 227 GLY A N 1
ATOM 1758 C CA . GLY A 1 227 ? 7.008 -30.938 -10 1 93.38 227 GLY A CA 1
ATOM 1759 C C . GLY A 1 227 ? 6.754 -31.172 -11.477 1 93.38 227 GLY A C 1
ATOM 1760 O O . GLY A 1 227 ? 6.426 -32.281 -11.898 1 93.38 227 GLY A O 1
ATOM 1761 N N . ALA A 1 228 ? 6.934 -30.156 -12.227 1 95.06 228 ALA A N 1
ATOM 1762 C CA . ALA A 1 228 ? 6.746 -30.25 -13.672 1 95.06 228 ALA A CA 1
ATOM 1763 C C . ALA A 1 228 ? 7.691 -31.281 -14.281 1 95.06 228 ALA A C 1
ATOM 1765 O O . ALA A 1 228 ? 7.293 -32.031 -15.156 1 95.06 228 ALA A O 1
ATOM 1766 N N . PHE A 1 229 ? 8.898 -31.266 -13.844 1 93.06 229 PHE A N 1
ATOM 1767 C CA . PHE A 1 229 ? 9.883 -32.219 -14.367 1 93.06 229 PHE A CA 1
ATOM 1768 C C . PHE A 1 229 ? 9.531 -33.625 -13.969 1 93.06 229 PHE A C 1
ATOM 1770 O O . PHE A 1 229 ? 9.695 -34.562 -14.766 1 93.06 229 PHE A O 1
ATOM 1777 N N . SER A 1 230 ? 9.078 -33.812 -12.766 1 94.94 230 SER A N 1
ATOM 1778 C CA . SER A 1 230 ? 8.633 -35.125 -12.32 1 94.94 230 SER A CA 1
ATOM 1779 C C . SER A 1 230 ? 7.492 -35.656 -13.188 1 94.94 230 SER A C 1
ATOM 1781 O O . SER A 1 230 ? 7.445 -36.844 -13.516 1 94.94 230 SER A O 1
ATOM 1783 N N . ILE A 1 231 ? 6.621 -34.781 -13.539 1 95.5 231 ILE A N 1
ATOM 1784 C CA . ILE A 1 231 ? 5.504 -35.156 -14.398 1 95.5 231 ILE A CA 1
ATOM 1785 C C . ILE A 1 231 ? 6.023 -35.594 -15.773 1 95.5 231 ILE A C 1
ATOM 1787 O O . ILE A 1 231 ? 5.586 -36.594 -16.328 1 95.5 231 ILE A O 1
ATOM 1791 N N . HIS A 1 232 ? 6.922 -34.812 -16.297 1 92.69 232 HIS A N 1
ATOM 1792 C CA . HIS A 1 232 ? 7.547 -35.094 -17.578 1 92.69 232 HIS A CA 1
ATOM 1793 C C . HIS A 1 232 ? 8.172 -36.5 -17.562 1 92.69 232 HIS A C 1
ATOM 1795 O O . HIS A 1 232 ? 7.922 -37.312 -18.469 1 92.69 232 HIS A O 1
ATOM 1801 N N . GLU A 1 233 ? 8.93 -36.781 -16.547 1 90.75 233 GLU A N 1
ATOM 1802 C CA . GLU A 1 233 ? 9.625 -38.062 -16.438 1 90.75 233 GLU A CA 1
ATOM 1803 C C . GLU A 1 233 ? 8.633 -39.219 -16.359 1 90.75 233 GLU A C 1
ATOM 1805 O O . GLU A 1 233 ? 8.812 -40.25 -17.016 1 90.75 233 GLU A O 1
ATOM 1810 N N . GLU A 1 234 ? 7.676 -39 -15.594 1 92.5 234 GLU A N 1
ATOM 1811 C CA . GLU A 1 234 ? 6.672 -40.031 -15.422 1 92.5 234 GLU A CA 1
ATOM 1812 C C . GLU A 1 234 ? 5.906 -40.281 -16.719 1 92.5 234 GLU A C 1
ATOM 1814 O O . GLU A 1 234 ? 5.602 -41.438 -17.062 1 92.5 234 GLU A O 1
ATOM 1819 N N . CYS A 1 235 ? 5.594 -39.281 -17.406 1 91.25 235 CYS A N 1
ATOM 1820 C CA . CYS A 1 235 ? 4.898 -39.406 -18.688 1 91.25 235 CYS A CA 1
ATOM 1821 C C . CYS A 1 235 ? 5.75 -40.156 -19.703 1 91.25 235 CYS A C 1
ATOM 1823 O O . CYS A 1 235 ? 5.242 -41 -20.453 1 91.25 235 CYS A O 1
ATOM 1825 N N . MET A 1 236 ? 7 -39.875 -19.703 1 87.56 236 MET A N 1
ATOM 1826 C CA . MET A 1 236 ? 7.926 -40.594 -20.578 1 87.56 236 MET A CA 1
ATOM 1827 C C . MET A 1 236 ? 8 -42.062 -20.234 1 87.56 236 MET A C 1
ATOM 1829 O O . MET A 1 236 ? 7.977 -42.938 -21.109 1 87.56 236 MET A O 1
ATOM 1833 N N . GLU A 1 237 ? 8.039 -42.344 -18.969 1 89.12 237 GLU A N 1
ATOM 1834 C CA . GLU A 1 237 ? 8.141 -43.719 -18.484 1 89.12 237 GLU A CA 1
ATOM 1835 C C . GLU A 1 237 ? 6.879 -44.5 -18.828 1 89.12 237 GLU A C 1
ATOM 1837 O O . GLU A 1 237 ? 6.961 -45.688 -19.172 1 89.12 237 GLU A O 1
ATOM 1842 N N . ARG A 1 238 ? 5.762 -43.812 -18.734 1 90.81 238 ARG A N 1
ATOM 1843 C CA . ARG A 1 238 ? 4.48 -44.469 -18.984 1 90.81 238 ARG A CA 1
ATOM 1844 C C . ARG A 1 238 ? 4.133 -44.469 -20.469 1 90.81 238 ARG A C 1
ATOM 1846 O O . ARG A 1 238 ? 3.115 -45.062 -20.859 1 90.81 238 ARG A O 1
ATOM 1853 N N . GLY A 1 239 ? 4.945 -43.812 -21.281 1 86.94 239 GLY A N 1
ATOM 1854 C CA . GLY A 1 239 ? 4.711 -43.781 -22.703 1 86.94 239 GLY A CA 1
ATOM 1855 C C . GLY A 1 239 ? 3.582 -42.844 -23.094 1 86.94 239 GLY A C 1
ATOM 1856 O O . GLY A 1 239 ? 2.92 -43.031 -24.109 1 86.94 239 GLY A O 1
ATOM 1857 N N . LEU A 1 240 ? 3.33 -41.906 -22.203 1 88.94 240 LEU A N 1
ATOM 1858 C CA . LEU A 1 240 ? 2.312 -40.906 -22.516 1 88.94 240 LEU A CA 1
ATOM 1859 C C . LEU A 1 240 ? 2.883 -39.812 -23.422 1 88.94 240 LEU A C 1
ATOM 1861 O O . LEU A 1 240 ? 3.986 -39.344 -23.172 1 88.94 240 LEU A O 1
ATOM 1865 N N . HIS A 1 241 ? 2.27 -39.5 -24.484 1 89.12 241 HIS A N 1
ATOM 1866 C CA . HIS A 1 241 ? 2.697 -38.5 -25.453 1 89.12 241 HIS A CA 1
ATOM 1867 C C . HIS A 1 241 ? 2.285 -37.094 -25 1 89.12 241 HIS A C 1
ATOM 1869 O O . HIS A 1 241 ? 1.386 -36.5 -25.578 1 89.12 241 HIS A O 1
ATOM 1875 N N . VAL A 1 242 ? 2.977 -36.562 -23.984 1 93.81 242 VAL A N 1
ATOM 1876 C CA . VAL A 1 242 ? 2.613 -35.281 -23.391 1 93.81 242 VAL A CA 1
ATOM 1877 C C . VAL A 1 242 ? 3.834 -34.375 -23.344 1 93.81 242 VAL A C 1
ATOM 1879 O O . VAL A 1 242 ? 4.926 -34.781 -22.969 1 93.81 242 VAL A O 1
ATOM 1882 N N . ALA A 1 243 ? 3.711 -33.188 -23.828 1 93.56 243 ALA A N 1
ATOM 1883 C CA . ALA A 1 243 ? 4.738 -32.156 -23.688 1 93.56 243 ALA A CA 1
ATOM 1884 C C . ALA A 1 243 ? 4.496 -31.297 -22.453 1 93.56 243 ALA A C 1
ATOM 1886 O O . ALA A 1 243 ? 3.416 -30.734 -22.266 1 93.56 243 ALA A O 1
ATOM 1887 N N . VAL A 1 244 ? 5.469 -31.234 -21.562 1 95.81 244 VAL A N 1
ATOM 1888 C CA . VAL A 1 244 ? 5.383 -30.469 -20.312 1 95.81 244 VAL A CA 1
ATOM 1889 C C . VAL A 1 244 ? 6.293 -29.25 -20.406 1 95.81 244 VAL A C 1
ATOM 1891 O O . VAL A 1 244 ? 7.5 -29.375 -20.609 1 95.81 244 VAL A O 1
ATOM 1894 N N . ALA A 1 245 ? 5.738 -28.094 -20.297 1 95.44 245 ALA A N 1
ATOM 1895 C CA . ALA A 1 245 ? 6.488 -26.828 -20.344 1 95.44 245 ALA A CA 1
ATOM 1896 C C . ALA A 1 245 ? 6.293 -26.031 -19.047 1 95.44 245 ALA A C 1
ATOM 1898 O O . ALA A 1 245 ? 5.168 -25.891 -18.562 1 95.44 245 ALA A O 1
ATOM 1899 N N . GLY A 1 246 ? 7.398 -25.594 -18.5 1 95.19 246 GLY A N 1
ATOM 1900 C CA . GLY A 1 246 ? 7.359 -24.688 -17.375 1 95.19 246 GLY A CA 1
ATOM 1901 C C . GLY A 1 246 ? 7.488 -23.219 -17.766 1 95.19 246 GLY A C 1
ATOM 1902 O O . GLY A 1 246 ? 8.211 -22.891 -18.703 1 95.19 246 GLY A O 1
ATOM 1903 N N . ILE A 1 247 ? 6.773 -22.406 -17.109 1 95 247 ILE A N 1
ATOM 1904 C CA . ILE A 1 247 ? 6.914 -20.953 -17.234 1 95 247 ILE A CA 1
ATOM 1905 C C . ILE A 1 247 ? 7.273 -20.359 -15.875 1 95 247 ILE A C 1
ATOM 1907 O O . ILE A 1 247 ? 6.473 -20.391 -14.945 1 95 247 ILE A O 1
ATOM 1911 N N . PRO A 1 248 ? 8.422 -19.781 -15.727 1 91.69 248 PRO A N 1
ATOM 1912 C CA . PRO A 1 248 ? 8.93 -19.375 -14.414 1 91.69 248 PRO A CA 1
ATOM 1913 C C . PRO A 1 248 ? 8.242 -18.125 -13.875 1 91.69 248 PRO A C 1
ATOM 1915 O O . PRO A 1 248 ? 8.234 -17.078 -14.531 1 91.69 248 PRO A O 1
ATOM 1918 N N . LYS A 1 249 ? 7.703 -18.266 -12.695 1 90.69 249 LYS A N 1
ATOM 1919 C CA . LYS A 1 249 ? 6.945 -17.234 -11.992 1 90.69 249 LYS A CA 1
ATOM 1920 C C . LYS A 1 249 ? 7.605 -16.875 -10.664 1 90.69 249 LYS A C 1
ATOM 1922 O O . LYS A 1 249 ? 7.723 -17.734 -9.773 1 90.69 249 LYS A O 1
ATOM 1927 N N . THR A 1 250 ? 8.055 -15.633 -10.453 1 85.69 250 THR A N 1
ATOM 1928 C CA . THR A 1 250 ? 8.5 -15.156 -9.148 1 85.69 250 THR A CA 1
ATOM 1929 C C . THR A 1 250 ? 8.641 -13.641 -9.141 1 85.69 250 THR A C 1
ATOM 1931 O O . THR A 1 250 ? 8.992 -13.039 -10.156 1 85.69 250 THR A O 1
ATOM 1934 N N . ILE A 1 251 ? 8.359 -13.133 -8.047 1 86.31 251 ILE A N 1
ATOM 1935 C CA . ILE A 1 251 ? 8.633 -11.703 -7.902 1 86.31 251 ILE A CA 1
ATOM 1936 C C . ILE A 1 251 ? 10.07 -11.508 -7.418 1 86.31 251 ILE A C 1
ATOM 1938 O O . ILE A 1 251 ? 10.594 -10.391 -7.465 1 86.31 251 ILE A O 1
ATOM 1942 N N . ASP A 1 252 ? 10.734 -12.508 -7.004 1 77.94 252 ASP A N 1
ATOM 1943 C CA . ASP A 1 252 ? 12.031 -12.438 -6.344 1 77.94 252 ASP A CA 1
ATOM 1944 C C . ASP A 1 252 ? 13.164 -12.359 -7.363 1 77.94 252 ASP A C 1
ATOM 1946 O O . ASP A 1 252 ? 14.297 -12.031 -7.012 1 77.94 252 ASP A O 1
ATOM 1950 N N . ASN A 1 253 ? 12.891 -12.586 -8.594 1 70.62 253 ASN A N 1
ATOM 1951 C CA . ASN A 1 253 ? 13.891 -12.57 -9.656 1 70.62 253 ASN A CA 1
ATOM 1952 C C . ASN A 1 253 ? 15.078 -13.461 -9.32 1 70.62 253 ASN A C 1
ATOM 1954 O O . ASN A 1 253 ? 16.219 -13.109 -9.609 1 70.62 253 ASN A O 1
ATOM 1958 N N . ASP A 1 254 ? 14.82 -14.562 -8.688 1 61.91 254 ASP A N 1
ATOM 1959 C CA . ASP A 1 254 ? 15.898 -15.414 -8.188 1 61.91 254 ASP A CA 1
ATOM 1960 C C . ASP A 1 254 ? 16.109 -16.625 -9.102 1 61.91 254 ASP A C 1
ATOM 1962 O O . ASP A 1 254 ? 16.703 -17.625 -8.695 1 61.91 254 ASP A O 1
ATOM 1966 N N . VAL A 1 255 ? 15.672 -16.453 -10.258 1 64.94 255 VAL A N 1
ATOM 1967 C CA . VAL A 1 255 ? 15.875 -17.578 -11.172 1 64.94 255 VAL A CA 1
ATOM 1968 C C . VAL A 1 255 ? 17.219 -17.422 -11.891 1 64.94 255 VAL A C 1
ATOM 1970 O O . VAL A 1 255 ? 17.438 -16.438 -12.602 1 64.94 255 VAL A O 1
ATOM 1973 N N . ASP A 1 256 ? 18.188 -18.156 -11.656 1 58.81 256 ASP A N 1
ATOM 1974 C CA . ASP A 1 256 ? 19.594 -18.031 -12.016 1 58.81 256 ASP A CA 1
ATOM 1975 C C . ASP A 1 256 ? 19.766 -17.953 -13.531 1 58.81 256 ASP A C 1
ATOM 1977 O O . ASP A 1 256 ? 20.656 -17.25 -14.023 1 58.81 256 ASP A O 1
ATOM 1981 N N . TYR A 1 257 ? 18.984 -18.641 -14.328 1 61.97 257 TYR A N 1
ATOM 1982 C CA . TYR A 1 257 ? 19.297 -18.781 -15.75 1 61.97 257 TYR A CA 1
ATOM 1983 C C . TYR A 1 257 ? 18.516 -17.781 -16.578 1 61.97 257 TYR A C 1
ATOM 1985 O O . TYR A 1 257 ? 18.781 -17.609 -17.766 1 61.97 257 TYR A O 1
ATOM 1993 N N . ILE A 1 258 ? 17.781 -17.062 -15.938 1 69.31 258 ILE A N 1
ATOM 1994 C CA . ILE A 1 258 ? 16.984 -16.125 -16.734 1 69.31 258 ILE A CA 1
ATOM 1995 C C . ILE A 1 258 ? 17.297 -14.695 -16.297 1 69.31 258 ILE A C 1
ATOM 1997 O O . ILE A 1 258 ? 17.672 -14.453 -15.148 1 69.31 258 ILE A O 1
ATOM 2001 N N . ASP A 1 259 ? 17.203 -13.82 -17.281 1 69.75 259 ASP A N 1
ATOM 2002 C CA . ASP A 1 259 ? 17.5 -12.406 -17.031 1 69.75 259 ASP A CA 1
ATOM 2003 C C . ASP A 1 259 ? 16.547 -11.836 -15.977 1 69.75 259 ASP A C 1
ATOM 2005 O O . ASP A 1 259 ? 16.969 -11.07 -15.109 1 69.75 259 ASP A O 1
ATOM 2009 N N . ARG A 1 260 ? 15.383 -12.234 -16.094 1 82.31 260 ARG A N 1
ATOM 2010 C CA . ARG A 1 260 ? 14.367 -11.703 -15.188 1 82.31 260 ARG A CA 1
ATOM 2011 C C . ARG A 1 260 ? 13.102 -12.555 -15.219 1 82.31 260 ARG A C 1
ATOM 2013 O O . ARG A 1 260 ? 12.797 -13.188 -16.234 1 82.31 260 ARG A O 1
ATOM 2020 N N . SER A 1 261 ? 12.5 -12.609 -14.102 1 88 261 SER A N 1
ATOM 2021 C CA . SER A 1 261 ? 11.195 -13.258 -14.039 1 88 261 SER A CA 1
ATOM 2022 C C . SER A 1 261 ? 10.062 -12.258 -14.273 1 88 261 SER A C 1
ATOM 2024 O O . SER A 1 261 ? 10.25 -11.055 -14.086 1 88 261 SER A O 1
ATOM 2026 N N . PHE A 1 262 ? 8.953 -12.734 -14.828 1 90.69 262 PHE A N 1
ATOM 2027 C CA . PHE A 1 262 ? 7.855 -11.789 -15.023 1 90.69 262 PHE A CA 1
ATOM 2028 C C . PHE A 1 262 ? 7.215 -11.43 -13.688 1 90.69 262 PHE A C 1
ATOM 2030 O O . PHE A 1 262 ? 7.211 -12.234 -12.758 1 90.69 262 PHE A O 1
ATOM 2037 N N . GLY A 1 263 ? 6.711 -10.234 -13.625 1 92.69 263 GLY A N 1
ATOM 2038 C CA . GLY A 1 263 ? 6.102 -9.727 -12.406 1 92.69 263 GLY A CA 1
ATOM 2039 C C . GLY A 1 263 ? 7.066 -8.922 -11.555 1 92.69 263 GLY A C 1
ATOM 2040 O O . GLY A 1 263 ? 6.645 -8.141 -10.695 1 92.69 263 GLY A O 1
ATOM 2041 N N . PHE A 1 264 ? 8.383 -9.109 -11.828 1 90.62 264 PHE A N 1
ATOM 2042 C CA . PHE A 1 264 ? 9.414 -8.445 -11.039 1 90.62 264 PHE A CA 1
ATOM 2043 C C . PHE A 1 264 ? 9.328 -6.934 -11.211 1 90.62 264 PHE A C 1
ATOM 2045 O O . PHE A 1 264 ? 9.289 -6.195 -10.227 1 90.62 264 PHE A O 1
ATOM 2052 N N . ILE A 1 265 ? 9.258 -6.539 -12.375 1 91.81 265 ILE A N 1
ATOM 2053 C CA . ILE A 1 265 ? 9.266 -5.105 -12.648 1 91.81 265 ILE A CA 1
ATOM 2054 C C . ILE A 1 265 ? 7.996 -4.465 -12.094 1 91.81 265 ILE A C 1
ATOM 2056 O O . ILE A 1 265 ? 8.039 -3.361 -11.547 1 91.81 265 ILE A O 1
ATOM 2060 N N . SER A 1 266 ? 6.848 -5.105 -12.281 1 94.81 266 SER A N 1
ATOM 2061 C CA . SER A 1 266 ? 5.59 -4.621 -11.719 1 94.81 266 SER A CA 1
ATOM 2062 C C . SER A 1 266 ? 5.68 -4.492 -10.203 1 94.81 266 SER A C 1
ATOM 2064 O O . SER A 1 266 ? 5.176 -3.525 -9.625 1 94.81 266 SER A O 1
ATOM 2066 N N . SER A 1 267 ? 6.297 -5.434 -9.562 1 94.44 267 SER A N 1
ATOM 2067 C CA . SER A 1 267 ? 6.453 -5.422 -8.109 1 94.44 267 SER A CA 1
ATOM 2068 C C . SER A 1 267 ? 7.363 -4.285 -7.664 1 94.44 267 SER A C 1
ATOM 2070 O O . SER A 1 267 ? 7.109 -3.645 -6.641 1 94.44 267 SER A O 1
ATOM 2072 N N . VAL A 1 268 ? 8.422 -4.125 -8.391 1 93.25 268 VAL A N 1
ATOM 2073 C CA . VAL A 1 268 ? 9.359 -3.045 -8.094 1 93.25 268 VAL A CA 1
ATOM 2074 C C . VAL A 1 268 ? 8.633 -1.701 -8.18 1 93.25 268 VAL A C 1
ATOM 2076 O O . VAL A 1 268 ? 8.812 -0.838 -7.316 1 93.25 268 VAL A O 1
ATOM 2079 N N . GLU A 1 269 ? 7.836 -1.559 -9.156 1 92.75 269 GLU A N 1
ATOM 2080 C CA . GLU A 1 269 ? 7.07 -0.327 -9.32 1 92.75 269 GLU A CA 1
ATOM 2081 C C . GLU A 1 269 ? 6.105 -0.114 -8.156 1 92.75 269 GLU A C 1
ATOM 2083 O O . GLU A 1 269 ? 5.98 1 -7.648 1 92.75 269 GLU A O 1
ATOM 2088 N N . ALA A 1 270 ? 5.445 -1.137 -7.801 1 93.56 270 ALA A N 1
ATOM 2089 C CA . ALA A 1 270 ? 4.543 -1.062 -6.66 1 93.56 270 ALA A CA 1
ATOM 2090 C C . ALA A 1 270 ? 5.305 -0.739 -5.375 1 93.56 270 ALA A C 1
ATOM 2092 O O . ALA A 1 270 ? 4.812 0.006 -4.523 1 93.56 270 ALA A O 1
ATOM 2093 N N . ALA A 1 271 ? 6.465 -1.264 -5.234 1 94.25 271 ALA A N 1
ATOM 2094 C CA . ALA A 1 271 ? 7.309 -1.019 -4.066 1 94.25 271 ALA A CA 1
ATOM 2095 C C . ALA A 1 271 ? 7.719 0.448 -3.986 1 94.25 271 ALA A C 1
ATOM 2097 O O . ALA A 1 271 ? 7.867 0.998 -2.891 1 94.25 271 ALA A O 1
ATOM 2098 N N . GLN A 1 272 ? 7.898 1.068 -5.07 1 93.5 272 GLN A N 1
ATOM 2099 C CA . GLN A 1 272 ? 8.312 2.469 -5.102 1 93.5 272 GLN A CA 1
ATOM 2100 C C . GLN A 1 272 ? 7.234 3.371 -4.504 1 93.5 272 GLN A C 1
ATOM 2102 O O . GLN A 1 272 ? 7.547 4.398 -3.9 1 93.5 272 GLN A O 1
ATOM 2107 N N . SER A 1 273 ? 6.035 2.969 -4.676 1 92.31 273 SER A N 1
ATOM 2108 C CA . SER A 1 273 ? 4.957 3.732 -4.055 1 92.31 273 SER A CA 1
ATOM 2109 C C . SER A 1 273 ? 5.094 3.742 -2.535 1 92.31 273 SER A C 1
ATOM 2111 O O . SER A 1 273 ? 4.84 4.762 -1.89 1 92.31 273 SER A O 1
ATOM 2113 N N . ALA A 1 274 ? 5.457 2.631 -2.004 1 94.75 274 ALA A N 1
ATOM 2114 C CA . ALA A 1 274 ? 5.684 2.537 -0.564 1 94.75 274 ALA A CA 1
ATOM 2115 C C . ALA A 1 274 ? 6.867 3.404 -0.137 1 94.75 274 ALA A C 1
ATOM 2117 O O . ALA A 1 274 ? 6.816 4.062 0.903 1 94.75 274 ALA A O 1
ATOM 2118 N N . ILE A 1 275 ? 7.883 3.418 -0.928 1 95.31 275 ILE A N 1
ATOM 2119 C CA . ILE A 1 275 ? 9.07 4.207 -0.627 1 95.31 275 ILE A CA 1
ATOM 2120 C C . ILE A 1 275 ? 8.727 5.695 -0.671 1 95.31 275 ILE A C 1
ATOM 2122 O O . ILE A 1 275 ? 9.164 6.469 0.183 1 95.31 275 ILE A O 1
ATOM 2126 N N . ARG A 1 276 ? 7.949 6.098 -1.613 1 94.81 276 ARG A N 1
ATOM 2127 C CA . ARG A 1 276 ? 7.52 7.488 -1.703 1 94.81 276 ARG A CA 1
ATOM 2128 C C . ARG A 1 276 ? 6.734 7.902 -0.463 1 94.81 276 ARG A C 1
ATOM 2130 O O . ARG A 1 276 ? 6.914 9.008 0.054 1 94.81 276 ARG A O 1
ATOM 2137 N N . ALA A 1 277 ? 5.879 7.023 -0.062 1 95.12 277 ALA A N 1
ATOM 2138 C CA . ALA A 1 277 ? 5.113 7.285 1.153 1 95.12 277 ALA A CA 1
ATOM 2139 C C . ALA A 1 277 ? 6.035 7.449 2.357 1 95.12 277 ALA A C 1
ATOM 2141 O O . ALA A 1 277 ? 5.836 8.344 3.182 1 95.12 277 ALA A O 1
ATOM 2142 N N . ALA A 1 278 ? 6.992 6.594 2.406 1 96.06 278 ALA A N 1
ATOM 2143 C CA . ALA A 1 278 ? 7.945 6.656 3.51 1 96.06 278 ALA A CA 1
ATOM 2144 C C . ALA A 1 278 ? 8.734 7.965 3.48 1 96.06 278 ALA A C 1
ATOM 2146 O O . ALA A 1 278 ? 9.023 8.547 4.531 1 96.06 278 ALA A O 1
ATOM 2147 N N . LYS A 1 279 ? 9.117 8.391 2.34 1 96.31 279 LYS A N 1
ATOM 2148 C CA . LYS A 1 279 ? 9.836 9.648 2.193 1 96.31 279 LYS A CA 1
ATOM 2149 C C . LYS A 1 279 ? 9 10.828 2.684 1 96.31 279 LYS A C 1
ATOM 2151 O O . LYS A 1 279 ? 9.5 11.688 3.406 1 96.31 279 LYS A O 1
ATOM 2156 N N . VAL A 1 280 ? 7.77 10.789 2.305 1 95.5 280 VAL A N 1
ATOM 2157 C CA . VAL A 1 280 ? 6.859 11.852 2.723 1 95.5 280 VAL A CA 1
ATOM 2158 C C . VAL A 1 280 ? 6.727 11.852 4.242 1 95.5 280 VAL A C 1
ATOM 2160 O O . VAL A 1 280 ? 6.859 12.891 4.887 1 95.5 280 VAL A O 1
ATOM 2163 N N . GLU A 1 281 ? 6.547 10.719 4.777 1 95.31 281 GLU A N 1
ATOM 2164 C CA . GLU A 1 281 ? 6.418 10.594 6.227 1 95.31 281 GLU A CA 1
ATOM 2165 C C . GLU A 1 281 ? 7.699 11.031 6.934 1 95.31 281 GLU A C 1
ATOM 2167 O O . GLU A 1 281 ? 7.648 11.711 7.957 1 95.31 281 GLU A O 1
ATOM 2172 N N . ALA A 1 282 ? 8.773 10.609 6.402 1 95.94 282 ALA A N 1
ATOM 2173 C CA . ALA A 1 282 ? 10.055 10.906 7.027 1 95.94 282 ALA A CA 1
ATOM 2174 C C . ALA A 1 282 ? 10.375 12.398 6.949 1 95.94 282 ALA A C 1
ATOM 2176 O O . ALA A 1 282 ? 10.797 13 7.934 1 95.94 282 ALA A O 1
ATOM 2177 N N . SER A 1 283 ? 10.156 13.023 5.859 1 95.31 283 SER A N 1
ATOM 2178 C CA . SER A 1 283 ? 10.547 14.406 5.621 1 95.31 283 SER A CA 1
ATOM 2179 C C . SER A 1 283 ? 9.586 15.375 6.297 1 95.31 283 SER A C 1
ATOM 2181 O O . SER A 1 283 ? 9.977 16.484 6.672 1 95.31 283 SER A O 1
ATOM 2183 N N . CYS A 1 284 ? 8.375 14.898 6.562 1 94.81 284 CYS A N 1
ATOM 2184 C CA . CYS A 1 284 ? 7.359 15.828 7.035 1 94.81 284 CYS A CA 1
ATOM 2185 C C . CYS A 1 284 ? 7.168 15.703 8.539 1 94.81 284 CYS A C 1
ATOM 2187 O O . CYS A 1 284 ? 6.641 16.625 9.18 1 94.81 284 CYS A O 1
ATOM 2189 N N . ASN A 1 285 ? 7.523 14.594 9.07 1 92.81 285 ASN A N 1
ATOM 2190 C CA . ASN A 1 285 ? 7.336 14.414 10.508 1 92.81 285 ASN A CA 1
ATOM 2191 C C . ASN A 1 285 ? 8.609 14.727 11.281 1 92.81 285 ASN A C 1
ATOM 2193 O O . ASN A 1 285 ? 9.555 13.938 11.281 1 92.81 285 ASN A O 1
ATOM 2197 N N . LEU A 1 286 ? 8.547 15.883 12.008 1 91 286 LEU A N 1
ATOM 2198 C CA . LEU A 1 286 ? 9.711 16.375 12.742 1 91 286 LEU A CA 1
ATOM 2199 C C . LEU A 1 286 ? 9.602 16.031 14.227 1 91 286 LEU A C 1
ATOM 2201 O O . LEU A 1 286 ? 8.492 15.859 14.75 1 91 286 LEU A O 1
ATOM 2205 N N . PRO A 1 287 ? 10.789 15.859 15.055 1 90.94 287 PRO A N 1
ATOM 2206 C CA . PRO A 1 287 ? 12.164 16.016 14.578 1 90.94 287 PRO A CA 1
ATOM 2207 C C . PRO A 1 287 ? 12.75 14.703 14.055 1 90.94 287 PRO A C 1
ATOM 2209 O O . PRO A 1 287 ? 12.227 13.625 14.336 1 90.94 287 PRO A O 1
ATOM 2212 N N . ASN A 1 288 ? 13.781 14.695 13.43 1 94.31 288 ASN A N 1
ATOM 2213 C CA . ASN A 1 288 ? 14.602 13.562 13.016 1 94.31 288 ASN A CA 1
ATOM 2214 C C . ASN A 1 288 ? 13.758 12.445 12.422 1 94.31 288 ASN A C 1
ATOM 2216 O O . ASN A 1 288 ? 13.828 11.297 12.859 1 94.31 288 ASN A O 1
ATOM 2220 N N . GLY A 1 289 ? 13.031 12.766 11.375 1 95.5 289 GLY A N 1
ATOM 2221 C CA . GLY A 1 289 ? 12.133 11.812 10.75 1 95.5 289 GLY A CA 1
ATOM 2222 C C . GLY A 1 289 ? 12.852 10.688 10.039 1 95.5 289 GLY A C 1
ATOM 2223 O O . GLY A 1 289 ? 13.812 10.922 9.305 1 95.5 289 GLY A O 1
ATOM 2224 N N . VAL A 1 290 ? 12.422 9.414 10.312 1 97.12 290 VAL A N 1
ATOM 2225 C CA . VAL A 1 290 ? 12.961 8.234 9.633 1 97.12 290 VAL A CA 1
ATOM 2226 C C . VAL A 1 290 ? 11.82 7.367 9.117 1 97.12 290 VAL A C 1
ATOM 2228 O O . VAL A 1 290 ? 10.891 7.043 9.867 1 97.12 290 VAL A O 1
ATOM 2231 N N . GLY A 1 291 ? 11.812 7.098 7.824 1 97.31 291 GLY A N 1
ATOM 2232 C CA . GLY A 1 291 ? 10.859 6.172 7.238 1 97.31 291 GLY A CA 1
ATOM 2233 C C . GLY A 1 291 ? 11.453 4.812 6.922 1 97.31 291 GLY A C 1
ATOM 2234 O O . GLY A 1 291 ? 12.461 4.723 6.215 1 97.31 291 GLY A O 1
ATOM 2235 N N . ILE A 1 292 ? 10.852 3.754 7.457 1 97.25 292 ILE A N 1
ATOM 2236 C CA . ILE A 1 292 ? 11.305 2.389 7.207 1 97.25 292 ILE A CA 1
ATOM 2237 C C . ILE A 1 292 ? 10.289 1.664 6.324 1 97.25 292 ILE A C 1
ATOM 2239 O O . ILE A 1 292 ? 9.094 1.67 6.609 1 97.25 292 ILE A O 1
ATOM 2243 N N . VAL A 1 293 ? 10.75 1.064 5.254 1 96.81 293 VAL A N 1
ATOM 2244 C CA . VAL A 1 293 ? 9.906 0.266 4.371 1 96.81 293 VAL A CA 1
ATOM 2245 C C . VAL A 1 293 ? 10.398 -1.177 4.348 1 96.81 293 VAL A C 1
ATOM 2247 O O . VAL A 1 293 ? 11.57 -1.434 4.039 1 96.81 293 VAL A O 1
ATOM 2250 N N . LYS A 1 294 ? 9.555 -2.082 4.711 1 96.31 294 LYS A N 1
ATOM 2251 C CA . LYS A 1 294 ? 9.867 -3.504 4.59 1 96.31 294 LYS A CA 1
ATOM 2252 C C . LYS A 1 294 ? 9.305 -4.082 3.293 1 96.31 294 LYS A C 1
ATOM 2254 O O . LYS A 1 294 ? 8.109 -3.959 3.021 1 96.31 294 LYS A O 1
ATOM 2259 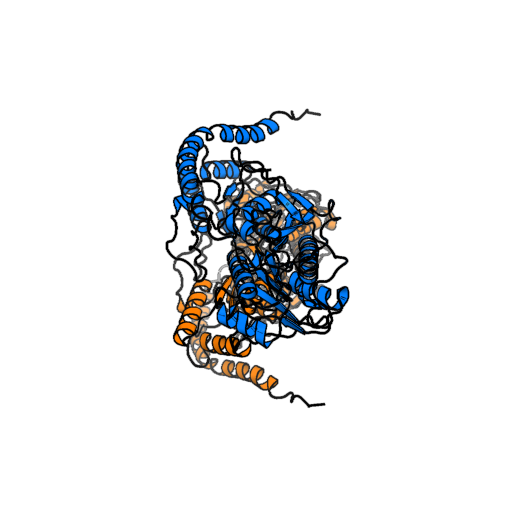N N . LEU A 1 295 ? 10.133 -4.703 2.545 1 93.75 295 LEU A N 1
ATOM 2260 C CA . LEU A 1 295 ? 9.703 -5.227 1.255 1 93.75 295 LEU A CA 1
ATOM 2261 C C . LEU A 1 295 ? 9.875 -6.742 1.198 1 93.75 295 LEU A C 1
ATOM 2263 O O . LEU A 1 295 ? 10.828 -7.281 1.767 1 93.75 295 LEU A O 1
ATOM 2267 N N . MET A 1 296 ? 8.984 -7.328 0.483 1 89.25 296 MET A N 1
ATOM 2268 C CA . MET A 1 296 ? 9.016 -8.773 0.264 1 89.25 296 MET A CA 1
ATOM 2269 C C . MET A 1 296 ? 10.172 -9.156 -0.644 1 89.25 296 MET A C 1
ATOM 2271 O O . MET A 1 296 ? 10.734 -8.312 -1.337 1 89.25 296 MET A O 1
ATOM 2275 N N . GLY A 1 297 ? 10.562 -10.492 -0.645 1 79.94 297 GLY A N 1
ATOM 2276 C CA . GLY A 1 297 ? 11.609 -11.031 -1.49 1 79.94 297 GLY A CA 1
ATOM 2277 C C . GLY A 1 297 ? 12.266 -12.266 -0.908 1 79.94 297 GLY A C 1
ATOM 2278 O O . GLY A 1 297 ? 13.289 -12.734 -1.416 1 79.94 297 GLY A O 1
ATOM 2279 N N . ARG A 1 298 ? 11.688 -12.734 0.103 1 77.69 298 ARG A N 1
ATOM 2280 C CA . ARG A 1 298 ? 12.188 -13.914 0.794 1 77.69 298 ARG A CA 1
ATOM 2281 C C . ARG A 1 298 ? 13.695 -13.805 1.037 1 77.69 298 ARG A C 1
ATOM 2283 O O . ARG A 1 298 ? 14.156 -12.867 1.69 1 77.69 298 ARG A O 1
ATOM 2290 N N . SER A 1 299 ? 14.445 -14.703 0.377 1 75.12 299 SER A N 1
ATOM 2291 C CA . SER A 1 299 ? 15.883 -14.742 0.649 1 75.12 299 SER A CA 1
ATOM 2292 C C . SER A 1 299 ? 16.656 -13.906 -0.361 1 75.12 299 SER A C 1
ATOM 2294 O O . SER A 1 299 ? 17.891 -13.914 -0.365 1 75.12 299 SER A O 1
ATOM 2296 N N . SER A 1 300 ? 15.977 -13.188 -1.168 1 79.81 300 SER A N 1
ATOM 2297 C CA . SER A 1 300 ? 16.641 -12.375 -2.184 1 79.81 300 SER A CA 1
ATOM 2298 C C . SER A 1 300 ? 16.344 -10.891 -1.987 1 79.81 300 SER A C 1
ATOM 2300 O O . SER A 1 300 ? 15.219 -10.523 -1.622 1 79.81 300 SER A O 1
ATOM 2302 N N . GLY A 1 301 ? 17.328 -10.07 -2.254 1 83.75 301 GLY A N 1
ATOM 2303 C CA . GLY A 1 301 ? 17.188 -8.641 -2.047 1 83.75 301 GLY A CA 1
ATOM 2304 C C . GLY A 1 301 ? 16.922 -7.871 -3.33 1 83.75 301 GLY A C 1
ATOM 2305 O O . GLY A 1 301 ? 17.031 -6.645 -3.357 1 83.75 301 GLY A O 1
ATOM 2306 N N . PHE A 1 302 ? 16.469 -8.531 -4.379 1 84.69 302 PHE A N 1
ATOM 2307 C CA . PHE A 1 302 ? 16.344 -7.898 -5.688 1 84.69 302 PHE A CA 1
ATOM 2308 C C . PHE A 1 302 ? 15.297 -6.797 -5.66 1 84.69 302 PHE A C 1
ATOM 2310 O O . PHE A 1 302 ? 15.539 -5.688 -6.137 1 84.69 302 PHE A O 1
ATOM 2317 N N . ILE A 1 303 ? 14.148 -7.047 -5.09 1 89.25 303 ILE A N 1
ATOM 2318 C CA . ILE A 1 303 ? 13.078 -6.055 -5.066 1 89.25 303 ILE A CA 1
ATOM 2319 C C . ILE A 1 303 ? 13.531 -4.824 -4.285 1 89.25 303 ILE A C 1
ATOM 2321 O O . ILE A 1 303 ? 13.391 -3.693 -4.762 1 89.25 303 ILE A O 1
ATOM 2325 N N . ALA A 1 304 ? 14.102 -5.117 -3.154 1 90.75 304 ALA A N 1
ATOM 2326 C CA . ALA A 1 304 ? 14.562 -4.023 -2.301 1 90.75 304 ALA A CA 1
ATOM 2327 C C . ALA A 1 304 ? 15.633 -3.193 -3.004 1 90.75 304 ALA A C 1
ATOM 2329 O O . ALA A 1 304 ? 15.547 -1.964 -3.041 1 90.75 304 ALA A O 1
ATOM 2330 N N . ALA A 1 305 ? 16.562 -3.844 -3.596 1 88.75 305 ALA A N 1
ATOM 2331 C CA . ALA A 1 305 ? 17.688 -3.162 -4.254 1 88.75 305 ALA A CA 1
ATOM 2332 C C . ALA A 1 305 ? 17.203 -2.367 -5.461 1 88.75 305 ALA A C 1
ATOM 2334 O O . ALA A 1 305 ? 17.547 -1.197 -5.625 1 88.75 305 ALA A O 1
ATOM 2335 N N . HIS A 1 306 ? 16.406 -2.969 -6.293 1 88.88 306 HIS A N 1
ATOM 2336 C CA . HIS A 1 306 ? 15.953 -2.312 -7.512 1 88.88 306 HIS A CA 1
ATOM 2337 C C . HIS A 1 306 ? 15 -1.167 -7.195 1 88.88 306 HIS A C 1
ATOM 2339 O O . HIS A 1 306 ? 15.039 -0.121 -7.848 1 88.88 306 HIS A O 1
ATOM 2345 N N . ALA A 1 307 ? 14.141 -1.399 -6.219 1 91.75 307 ALA A N 1
ATOM 2346 C CA . ALA A 1 307 ? 13.234 -0.327 -5.809 1 91.75 307 ALA A CA 1
ATOM 2347 C C . ALA A 1 307 ? 14.016 0.866 -5.262 1 91.75 307 ALA A C 1
ATOM 2349 O O . ALA A 1 307 ? 13.664 2.018 -5.523 1 91.75 307 ALA A O 1
ATOM 2350 N N . THR A 1 308 ? 15.031 0.566 -4.5 1 90.62 308 THR A N 1
ATOM 2351 C CA . THR A 1 308 ? 15.898 1.595 -3.93 1 90.62 308 THR A CA 1
ATOM 2352 C C . THR A 1 308 ? 16.594 2.389 -5.031 1 90.62 308 THR A C 1
ATOM 2354 O O . THR A 1 308 ? 16.547 3.621 -5.039 1 90.62 308 THR A O 1
ATOM 2357 N N . LEU A 1 309 ? 17.203 1.671 -5.941 1 84.75 309 LEU A N 1
ATOM 2358 C CA . LEU A 1 309 ? 17.938 2.301 -7.031 1 84.75 309 LEU A CA 1
ATOM 2359 C C . LEU A 1 309 ? 17 3.102 -7.926 1 84.75 309 LEU A C 1
ATOM 2361 O O . LEU A 1 309 ? 17.359 4.176 -8.414 1 84.75 309 LEU A O 1
ATOM 2365 N N . GLY A 1 310 ? 15.875 2.615 -8.141 1 84.69 310 GLY A N 1
ATOM 2366 C CA . GLY A 1 310 ? 14.898 3.293 -8.977 1 84.69 310 GLY A CA 1
ATOM 2367 C C . GLY A 1 310 ? 14.312 4.531 -8.328 1 84.69 310 GLY A C 1
ATOM 2368 O O . GLY A 1 310 ? 13.93 5.477 -9.023 1 84.69 310 GLY A O 1
ATOM 2369 N N . SER A 1 311 ? 14.188 4.508 -7.078 1 86.5 311 SER A N 1
ATOM 2370 C CA . SER A 1 311 ? 13.578 5.625 -6.371 1 86.5 311 SER A CA 1
ATOM 2371 C C . SER A 1 311 ? 14.555 6.789 -6.227 1 86.5 311 SER A C 1
ATOM 2373 O O . SER A 1 311 ? 14.18 7.945 -6.43 1 86.5 311 SER A O 1
ATOM 2375 N N . GLY A 1 312 ? 15.75 6.516 -5.805 1 85.75 312 GLY A N 1
ATOM 2376 C CA . GLY A 1 312 ? 16.75 7.547 -5.531 1 85.75 312 GLY A CA 1
ATOM 2377 C C . GLY A 1 312 ? 16.547 8.234 -4.191 1 85.75 312 GLY A C 1
ATOM 2378 O O . GLY A 1 312 ? 17.281 9.156 -3.842 1 85.75 312 GLY A O 1
ATOM 2379 N N . ASP A 1 313 ? 15.602 7.82 -3.424 1 90.81 313 ASP A N 1
ATOM 2380 C CA . ASP A 1 313 ? 15.234 8.508 -2.191 1 90.81 313 ASP A CA 1
ATOM 2381 C C . ASP A 1 313 ? 15.711 7.734 -0.965 1 90.81 313 ASP A C 1
ATOM 2383 O O . ASP A 1 313 ? 15.547 8.188 0.168 1 90.81 313 ASP A O 1
ATOM 2387 N N . VAL A 1 314 ? 16.359 6.629 -1.148 1 94.31 314 VAL A N 1
ATOM 2388 C CA . VAL A 1 314 ? 16.688 5.73 -0.046 1 94.31 314 VAL A CA 1
ATOM 2389 C C . VAL A 1 314 ? 18.094 6.008 0.454 1 94.31 314 VAL A C 1
ATOM 2391 O O . VAL A 1 314 ? 19.031 6.152 -0.343 1 94.31 314 VAL A O 1
ATOM 2394 N N . ASP A 1 315 ? 18.203 6.082 1.735 1 93.75 315 ASP A N 1
ATOM 2395 C CA . ASP A 1 315 ? 19.5 6.402 2.342 1 93.75 315 ASP A CA 1
ATOM 2396 C C . ASP A 1 315 ? 20.219 5.133 2.783 1 93.75 315 ASP A C 1
ATOM 2398 O O . ASP A 1 315 ? 21.453 5.117 2.891 1 93.75 315 ASP A O 1
ATOM 2402 N N . LEU A 1 316 ? 19.5 4.102 3.078 1 93.25 316 LEU A N 1
ATOM 2403 C CA . LEU A 1 316 ? 20.047 2.828 3.531 1 93.25 316 LEU A CA 1
ATOM 2404 C C . LEU A 1 316 ? 19.172 1.662 3.066 1 93.25 316 LEU A C 1
ATOM 2406 O O . LEU A 1 316 ? 17.953 1.682 3.242 1 93.25 316 LEU A O 1
ATOM 2410 N N . CYS A 1 317 ? 19.781 0.757 2.422 1 93.38 317 CYS A N 1
ATOM 2411 C CA . CYS A 1 317 ? 19.094 -0.451 1.969 1 93.38 317 CYS A CA 1
ATOM 2412 C C . CYS A 1 317 ? 19.75 -1.696 2.561 1 93.38 317 CYS A C 1
ATOM 2414 O O . CYS A 1 317 ? 20.938 -1.917 2.387 1 93.38 317 CYS A O 1
ATOM 2416 N N . LEU A 1 318 ? 18.953 -2.49 3.266 1 91.19 318 LEU A N 1
ATOM 2417 C CA . LEU A 1 318 ? 19.453 -3.73 3.863 1 91.19 318 LEU A CA 1
ATOM 2418 C C . LEU A 1 318 ? 18.938 -4.941 3.092 1 91.19 318 LEU A C 1
ATOM 2420 O O . LEU A 1 318 ? 17.719 -5.121 2.939 1 91.19 318 LEU A O 1
ATOM 2424 N N . VAL A 1 319 ? 19.812 -5.719 2.631 1 89 319 VAL A N 1
ATOM 2425 C CA . VAL A 1 319 ? 19.469 -6.906 1.853 1 89 319 VAL A CA 1
ATOM 2426 C C . VAL A 1 319 ? 20.094 -8.141 2.494 1 89 319 VAL A C 1
ATOM 2428 O O . VAL A 1 319 ? 21.062 -8.039 3.238 1 89 319 VAL A O 1
ATOM 2431 N N . PRO A 1 320 ? 19.469 -9.312 2.27 1 84.5 320 PRO A N 1
ATOM 2432 C CA . PRO A 1 320 ? 19.953 -10.539 2.906 1 84.5 320 PRO A CA 1
ATOM 2433 C C . PRO A 1 320 ? 21.375 -10.898 2.486 1 84.5 320 PRO A C 1
ATOM 2435 O O . PRO A 1 320 ? 22.094 -11.547 3.244 1 84.5 320 PRO A O 1
ATOM 2438 N N . GLU A 1 321 ? 21.797 -10.477 1.391 1 78.25 321 GLU A N 1
ATOM 2439 C CA . GLU A 1 321 ? 23.078 -10.859 0.816 1 78.25 321 GLU A CA 1
ATOM 2440 C C . GLU A 1 321 ? 24.234 -10.125 1.495 1 78.25 321 GLU A C 1
ATOM 2442 O O . GLU A 1 321 ? 25.391 -10.5 1.343 1 78.25 321 GLU A O 1
ATOM 2447 N N . VAL A 1 322 ? 23.922 -9.086 2.248 1 78.44 322 VAL A N 1
ATOM 2448 C CA . VAL A 1 322 ? 24.938 -8.289 2.93 1 78.44 322 VAL A CA 1
ATOM 2449 C C . VAL A 1 322 ? 24.703 -8.336 4.438 1 78.44 322 VAL A C 1
ATOM 2451 O O . VAL A 1 322 ? 23.625 -7.98 4.914 1 78.44 322 VAL A O 1
ATOM 2454 N N . PRO A 1 323 ? 25.703 -8.766 5.164 1 80.5 323 PRO A N 1
ATOM 2455 C CA . PRO A 1 323 ? 25.531 -8.789 6.617 1 80.5 323 PRO A CA 1
ATOM 2456 C C . PRO A 1 323 ? 25.297 -7.402 7.207 1 80.5 323 PRO A C 1
ATOM 2458 O O . PRO A 1 323 ? 25.906 -6.426 6.75 1 80.5 323 PRO A O 1
ATOM 2461 N N . ILE A 1 324 ? 24.516 -7.402 8.234 1 84.5 324 ILE A N 1
ATOM 2462 C CA . ILE A 1 324 ? 24.141 -6.133 8.844 1 84.5 324 ILE A CA 1
ATOM 2463 C C . ILE A 1 324 ? 25.078 -5.828 10.023 1 84.5 324 ILE A C 1
ATOM 2465 O O . ILE A 1 324 ? 25.266 -6.664 10.906 1 84.5 324 ILE A O 1
ATOM 2469 N N . VAL A 1 325 ? 25.703 -4.738 9.969 1 83.62 325 VAL A N 1
ATOM 2470 C CA . VAL A 1 325 ? 26.469 -4.199 11.086 1 83.62 325 VAL A CA 1
ATOM 2471 C C . VAL A 1 325 ? 25.766 -2.961 11.648 1 83.62 325 VAL A C 1
ATOM 2473 O O . VAL A 1 325 ? 25.672 -1.937 10.969 1 83.62 325 VAL A O 1
ATOM 2476 N N . LEU A 1 326 ? 25.328 -3.062 12.867 1 87.69 326 LEU A N 1
ATOM 2477 C CA . LEU A 1 326 ? 24.484 -2.014 13.43 1 87.69 326 LEU A CA 1
ATOM 2478 C C . LEU A 1 326 ? 25.328 -0.87 13.977 1 87.69 326 LEU A C 1
ATOM 2480 O O . LEU A 1 326 ? 25.016 0.302 13.758 1 87.69 326 LEU A O 1
ATOM 2484 N N . GLU A 1 327 ? 26.297 -1.263 14.648 1 87.38 327 GLU A N 1
ATOM 2485 C CA . GLU A 1 327 ? 27.062 -0.258 15.383 1 87.38 327 GLU A CA 1
ATOM 2486 C C . GLU A 1 327 ? 28.484 -0.124 14.828 1 87.38 327 GLU A C 1
ATOM 2488 O O . GLU A 1 327 ? 28.828 -0.776 13.844 1 87.38 327 GLU A O 1
ATOM 2493 N N . GLY A 1 328 ? 29.266 0.867 15.414 1 82.56 328 GLY A N 1
ATOM 2494 C CA . GLY A 1 328 ? 30.578 1.179 14.898 1 82.56 328 GLY A CA 1
ATOM 2495 C C . GLY A 1 328 ? 30.594 2.381 13.969 1 82.56 328 GLY A C 1
ATOM 2496 O O . GLY A 1 328 ? 29.531 2.857 13.555 1 82.56 328 GLY A O 1
ATOM 2497 N N . SER A 1 329 ? 31.672 2.936 13.633 1 80.44 329 SER A N 1
ATOM 2498 C CA . SER A 1 329 ? 31.797 4.16 12.852 1 80.44 329 SER A CA 1
ATOM 2499 C C . SER A 1 329 ? 31.188 3.994 11.461 1 80.44 329 SER A C 1
ATOM 2501 O O . SER A 1 329 ? 30.641 4.945 10.906 1 80.44 329 SER A O 1
ATOM 2503 N N . THR A 1 330 ? 31.172 2.725 11.023 1 78.25 330 THR A N 1
ATOM 2504 C CA . THR A 1 330 ? 30.641 2.496 9.688 1 78.25 330 THR A CA 1
ATOM 2505 C C . THR A 1 330 ? 29.344 1.679 9.758 1 78.25 330 THR A C 1
ATOM 2507 O O . THR A 1 330 ? 28.922 1.108 8.75 1 78.25 330 THR A O 1
ATOM 2510 N N . GLY A 1 331 ? 28.828 1.715 10.883 1 88.06 331 GLY A N 1
ATOM 2511 C CA . GLY A 1 331 ? 27.625 0.935 11.078 1 88.06 331 GLY A CA 1
ATOM 2512 C C . GLY A 1 331 ? 26.375 1.603 10.508 1 88.06 331 GLY A C 1
ATOM 2513 O O . GLY A 1 331 ? 26.422 2.783 10.148 1 88.06 331 GLY A O 1
ATOM 2514 N N . CYS A 1 332 ? 25.359 0.829 10.406 1 91.81 332 CYS A N 1
ATOM 2515 C CA . CYS A 1 332 ? 24.094 1.285 9.828 1 91.81 332 CYS A CA 1
ATOM 2516 C C . CYS A 1 332 ? 23.5 2.434 10.641 1 91.81 332 CYS A C 1
ATOM 2518 O O . CYS A 1 332 ? 23.031 3.416 10.078 1 91.81 332 CYS A O 1
ATOM 2520 N N . LEU A 1 333 ? 23.562 2.35 11.938 1 94.44 333 LEU A N 1
ATOM 2521 C CA . LEU A 1 333 ? 22.906 3.322 12.797 1 94.44 333 LEU A CA 1
ATOM 2522 C C . LEU A 1 333 ? 23.641 4.652 12.789 1 94.44 333 LEU A C 1
ATOM 2524 O O . LEU A 1 333 ? 23.031 5.707 12.586 1 94.44 333 LEU A O 1
ATOM 2528 N N . PRO A 1 334 ? 25 4.66 13.008 1 92.94 334 PRO A N 1
ATOM 2529 C CA . PRO A 1 334 ? 25.719 5.93 12.891 1 92.94 334 PRO A CA 1
ATOM 2530 C C . PRO A 1 334 ? 25.562 6.566 11.508 1 92.94 334 PRO A C 1
ATOM 2532 O O . PRO A 1 334 ? 25.484 7.793 11.391 1 92.94 334 PRO A O 1
ATOM 2535 N N . HIS A 1 335 ? 25.531 5.746 10.531 1 91.81 335 HIS A N 1
ATOM 2536 C CA . HIS A 1 335 ? 25.328 6.25 9.172 1 91.81 335 HIS A CA 1
ATOM 2537 C C . HIS A 1 335 ? 23.984 6.953 9.047 1 91.81 335 HIS A C 1
ATOM 2539 O O . HIS A 1 335 ? 23.906 8.055 8.5 1 91.81 335 HIS A O 1
ATOM 2545 N N . LEU A 1 336 ? 22.984 6.316 9.5 1 93.69 336 LEU A N 1
ATOM 2546 C CA . LEU A 1 336 ? 21.641 6.891 9.445 1 93.69 336 LEU A CA 1
ATOM 2547 C C . LEU A 1 336 ? 21.562 8.195 10.234 1 93.69 336 LEU A C 1
ATOM 2549 O O . LEU A 1 336 ? 20.922 9.148 9.805 1 93.69 336 LEU A O 1
ATOM 2553 N N . TRP A 1 337 ? 22.188 8.18 11.344 1 94.81 337 TRP A N 1
ATOM 2554 C CA . TRP A 1 337 ? 22.219 9.375 12.18 1 94.81 337 TRP A CA 1
ATOM 2555 C C . TRP A 1 337 ? 22.859 10.547 11.445 1 94.81 337 TRP A C 1
ATOM 2557 O O . TRP A 1 337 ? 22.328 11.656 11.445 1 94.81 337 TRP A O 1
ATOM 2567 N N . ARG A 1 338 ? 23.969 10.328 10.836 1 93.69 338 ARG A N 1
ATOM 2568 C CA . ARG A 1 338 ? 24.656 11.367 10.07 1 93.69 338 ARG A CA 1
ATOM 2569 C C . ARG A 1 338 ? 23.766 11.867 8.93 1 93.69 338 ARG A C 1
ATOM 2571 O O . ARG A 1 338 ? 23.75 13.07 8.641 1 93.69 338 ARG A O 1
ATOM 2578 N N . ARG A 1 339 ? 23.078 10.953 8.352 1 93 339 ARG A N 1
ATOM 2579 C CA . ARG A 1 339 ? 22.203 11.328 7.25 1 93 339 ARG A CA 1
ATOM 2580 C C . ARG A 1 339 ? 21.047 12.203 7.742 1 93 339 ARG A C 1
ATOM 2582 O O . ARG A 1 339 ? 20.672 13.18 7.086 1 93 339 ARG A O 1
ATOM 2589 N N . VAL A 1 340 ? 20.469 11.828 8.797 1 95.06 340 VAL A N 1
ATOM 2590 C CA . VAL A 1 340 ? 19.375 12.586 9.383 1 95.06 340 VAL A CA 1
ATOM 2591 C C . VAL A 1 340 ? 19.859 13.977 9.766 1 95.06 340 VAL A C 1
ATOM 2593 O O . VAL A 1 340 ? 19.156 14.969 9.555 1 95.06 340 VAL A O 1
ATOM 2596 N N . LYS A 1 341 ? 21.016 14.039 10.328 1 93.31 341 LYS A N 1
ATOM 2597 C CA . LYS A 1 341 ? 21.562 15.336 10.727 1 93.31 341 LYS A CA 1
ATOM 2598 C C . LYS A 1 341 ? 21.828 16.219 9.508 1 93.31 341 LYS A C 1
ATOM 2600 O O . LYS A 1 341 ? 21.656 17.438 9.57 1 93.31 341 LYS A O 1
ATOM 2605 N N . LYS A 1 342 ? 22.234 15.625 8.477 1 91.88 342 LYS A N 1
ATOM 2606 C CA . LYS A 1 342 ? 22.578 16.359 7.266 1 91.88 342 LYS A CA 1
ATOM 2607 C C . LYS A 1 342 ? 21.328 16.781 6.504 1 91.88 342 LYS A C 1
ATOM 2609 O O . LYS A 1 342 ? 21.188 17.938 6.117 1 91.88 342 LYS A O 1
ATOM 2614 N N . ASN A 1 343 ? 20.406 15.867 6.32 1 90.94 343 ASN A N 1
ATOM 2615 C CA . ASN A 1 343 ? 19.266 16.078 5.43 1 90.94 343 ASN A CA 1
ATOM 2616 C C . ASN A 1 343 ? 18 16.438 6.211 1 90.94 343 ASN A C 1
ATOM 2618 O O . ASN A 1 343 ? 17.031 16.922 5.633 1 90.94 343 ASN A O 1
ATOM 2622 N N . GLY A 1 344 ? 17.969 16.203 7.492 1 91.5 344 GLY A N 1
ATOM 2623 C CA . GLY A 1 344 ? 16.781 16.406 8.312 1 91.5 344 GLY A CA 1
ATOM 2624 C C . GLY A 1 344 ? 15.953 15.141 8.469 1 91.5 344 GLY A C 1
ATOM 2625 O O . GLY A 1 344 ? 15.141 15.031 9.391 1 91.5 344 GLY A O 1
ATOM 2626 N N . TYR A 1 345 ? 16.125 14.234 7.473 1 95.44 345 TYR A N 1
ATOM 2627 C CA . TYR A 1 345 ? 15.383 12.977 7.484 1 95.44 345 TYR A CA 1
ATOM 2628 C C . TYR A 1 345 ? 16.172 11.875 6.777 1 95.44 345 TYR A C 1
ATOM 2630 O O . TYR A 1 345 ? 17.219 12.141 6.188 1 95.44 345 TYR A O 1
ATOM 2638 N N . ALA A 1 346 ? 15.664 10.594 6.914 1 96.88 346 ALA A N 1
ATOM 2639 C CA . ALA A 1 346 ? 16.266 9.469 6.199 1 96.88 346 ALA A CA 1
ATOM 2640 C C . ALA A 1 346 ? 15.219 8.406 5.871 1 96.88 346 ALA A C 1
ATOM 2642 O O . ALA A 1 346 ? 14.211 8.281 6.566 1 96.88 346 ALA A O 1
ATOM 2643 N N . VAL A 1 347 ? 15.477 7.711 4.785 1 96.56 347 VAL A N 1
ATOM 2644 C CA . VAL A 1 347 ? 14.617 6.617 4.352 1 96.56 347 VAL A CA 1
ATOM 2645 C C . VAL A 1 347 ? 15.406 5.312 4.336 1 96.56 347 VAL A C 1
ATOM 2647 O O . VAL A 1 347 ? 16.516 5.258 3.791 1 96.56 347 VAL A O 1
ATOM 2650 N N . VAL A 1 348 ? 14.82 4.262 4.945 1 96.38 348 VAL A N 1
ATOM 2651 C CA . VAL A 1 348 ? 15.461 2.955 5.062 1 96.38 348 VAL A CA 1
ATOM 2652 C C . VAL A 1 348 ? 14.586 1.893 4.402 1 96.38 348 VAL A C 1
ATOM 2654 O O . VAL A 1 348 ? 13.375 1.833 4.648 1 96.38 348 VAL A O 1
ATOM 2657 N N . VAL A 1 349 ? 15.172 1.13 3.559 1 95.25 349 VAL A N 1
ATOM 2658 C CA . VAL A 1 349 ? 14.484 -0.02 2.977 1 95.25 349 VAL A CA 1
ATOM 2659 C C . VAL A 1 349 ? 15.109 -1.312 3.502 1 95.25 349 VAL A C 1
ATOM 2661 O O . VAL A 1 349 ? 16.328 -1.472 3.484 1 95.25 349 VAL A O 1
ATOM 2664 N N . VAL A 1 350 ? 14.25 -2.199 3.988 1 94.38 350 VAL A N 1
ATOM 2665 C CA . VAL A 1 350 ? 14.727 -3.477 4.508 1 94.38 350 VAL A CA 1
ATOM 2666 C C . VAL A 1 350 ? 14.039 -4.625 3.771 1 94.38 350 VAL A C 1
ATOM 2668 O O . VAL A 1 350 ? 12.812 -4.676 3.707 1 94.38 350 VAL A O 1
ATOM 2671 N N . ALA A 1 351 ? 14.852 -5.492 3.211 1 92.12 351 ALA A N 1
ATOM 2672 C CA . ALA A 1 351 ? 14.289 -6.719 2.648 1 92.12 351 ALA A CA 1
ATOM 2673 C C . ALA A 1 351 ? 13.852 -7.68 3.752 1 92.12 351 ALA A C 1
ATOM 2675 O O . ALA A 1 351 ? 14.539 -7.82 4.77 1 92.12 351 ALA A O 1
ATOM 2676 N N . GLU A 1 352 ? 12.789 -8.344 3.564 1 89.75 352 GLU A N 1
ATOM 2677 C CA . GLU A 1 352 ? 12.195 -9.195 4.594 1 89.75 352 GLU A CA 1
ATOM 2678 C C . GLU A 1 352 ? 13.156 -10.297 5.016 1 89.75 352 GLU A C 1
ATOM 2680 O O . GLU A 1 352 ? 13.117 -10.766 6.156 1 89.75 352 GLU A O 1
ATOM 2685 N N . GLY A 1 353 ? 14.008 -10.766 4.156 1 85.62 353 GLY A N 1
ATOM 2686 C CA . GLY A 1 353 ? 14.938 -11.836 4.477 1 85.62 353 GLY A CA 1
ATOM 2687 C C . GLY A 1 353 ? 16.234 -11.336 5.094 1 85.62 353 GLY A C 1
ATOM 2688 O O . GLY A 1 353 ? 17.094 -12.133 5.457 1 85.62 353 GLY A O 1
ATOM 2689 N N . ALA A 1 354 ? 16.344 -10.109 5.262 1 84.81 354 ALA A N 1
ATOM 2690 C CA . ALA A 1 354 ? 17.578 -9.547 5.828 1 84.81 354 ALA A CA 1
ATOM 2691 C C . ALA A 1 354 ? 17.625 -9.75 7.34 1 84.81 354 ALA A C 1
ATOM 2693 O O . ALA A 1 354 ? 16.578 -9.883 7.988 1 84.81 354 ALA A O 1
ATOM 2694 N N . GLY A 1 355 ? 18.797 -9.844 7.938 1 80.81 355 GLY A N 1
ATOM 2695 C CA . GLY A 1 355 ? 19 -9.836 9.375 1 80.81 355 GLY A CA 1
ATOM 2696 C C . GLY A 1 355 ? 18.953 -11.219 9.992 1 80.81 355 GLY A C 1
ATOM 2697 O O . GLY A 1 355 ? 18.812 -11.359 11.211 1 80.81 355 GLY A O 1
ATOM 2698 N N . GLU A 1 356 ? 18.953 -12.156 9.172 1 78 356 GLU A N 1
ATOM 2699 C CA . GLU A 1 356 ? 18.969 -13.516 9.703 1 78 356 GLU A CA 1
ATOM 2700 C C . GLU A 1 356 ? 20.172 -13.75 10.609 1 78 356 GLU A C 1
ATOM 2702 O O . GLU A 1 356 ? 20.078 -14.484 11.594 1 78 356 GLU A O 1
ATOM 2707 N N . GLU A 1 357 ? 21.219 -13.125 10.359 1 77.69 357 GLU A N 1
ATOM 2708 C CA . GLU A 1 357 ? 22.438 -13.289 11.141 1 77.69 357 GLU A CA 1
ATOM 2709 C C . GLU A 1 357 ? 22.297 -12.656 12.523 1 77.69 357 GLU A C 1
ATOM 2711 O O . GLU A 1 357 ? 22.922 -13.094 13.484 1 77.69 357 GLU A O 1
ATOM 2716 N N . ILE A 1 358 ? 21.5 -11.672 12.625 1 77.81 358 ILE A N 1
ATOM 2717 C CA . ILE A 1 358 ? 21.328 -10.953 13.883 1 77.81 358 ILE A CA 1
ATOM 2718 C C . ILE A 1 358 ? 20.141 -11.516 14.648 1 77.81 358 ILE A C 1
ATOM 2720 O O . ILE A 1 358 ? 20.188 -11.688 15.867 1 77.81 358 ILE A O 1
ATOM 2724 N N . LEU A 1 359 ? 19.031 -11.859 13.961 1 81.38 359 LEU A N 1
ATOM 2725 C CA . LEU A 1 359 ? 17.781 -12.25 14.609 1 81.38 359 LEU A CA 1
ATOM 2726 C C . LEU A 1 359 ? 17.641 -13.766 14.648 1 81.38 359 LEU A C 1
ATOM 2728 O O . LEU A 1 359 ? 16.797 -14.297 15.383 1 81.38 359 LEU A O 1
ATOM 2732 N N . GLY A 1 360 ? 18.469 -14.414 14.031 1 74.62 360 GLY A N 1
ATOM 2733 C CA . GLY A 1 360 ? 18.422 -15.867 14.023 1 74.62 360 GLY A CA 1
ATOM 2734 C C . GLY A 1 360 ? 17.5 -16.422 12.945 1 74.62 360 GLY A C 1
ATOM 2735 O O . GLY A 1 360 ? 16.688 -15.695 12.391 1 74.62 360 GLY A O 1
ATOM 2736 N N . GLU A 1 361 ? 17.766 -17.609 12.586 1 69.69 361 GLU A N 1
ATOM 2737 C CA . GLU A 1 361 ? 16.938 -18.344 11.633 1 69.69 361 GLU A CA 1
ATOM 2738 C C . GLU A 1 361 ? 15.844 -19.125 12.344 1 69.69 361 GLU A C 1
ATOM 2740 O O . GLU A 1 361 ? 16.094 -19.781 13.359 1 69.69 361 GLU A O 1
ATOM 2745 N N . SER A 1 362 ? 14.609 -18.828 11.859 1 69.75 362 SER A N 1
ATOM 2746 C CA . SER A 1 362 ? 13.508 -19.578 12.461 1 69.75 362 SER A CA 1
ATOM 2747 C C . SER A 1 362 ? 13.57 -21.047 12.07 1 69.75 362 SER A C 1
ATOM 2749 O O . SER A 1 362 ? 13.977 -21.391 10.953 1 69.75 362 SER A O 1
ATOM 2751 N N . SER A 1 363 ? 13.25 -21.938 12.93 1 67.94 363 SER A N 1
ATOM 2752 C CA . SER A 1 363 ? 13.156 -23.359 12.672 1 67.94 363 SER A CA 1
ATOM 2753 C C . SER A 1 363 ? 11.789 -23.734 12.102 1 67.94 363 SER A C 1
ATOM 2755 O O . SER A 1 363 ? 11.617 -24.812 11.531 1 67.94 363 SER A O 1
ATOM 2757 N N . GLU A 1 364 ? 10.891 -22.828 12.141 1 68.88 364 GLU A N 1
ATOM 2758 C CA . GLU A 1 364 ? 9.547 -23.109 11.656 1 68.88 364 GLU A CA 1
ATOM 2759 C C . GLU A 1 364 ? 9.461 -22.906 10.141 1 68.88 364 GLU A C 1
ATOM 2761 O O . GLU A 1 364 ? 10.062 -21.984 9.594 1 68.88 364 GLU A O 1
ATOM 2766 N N . THR A 1 365 ? 8.898 -23.953 9.43 1 69.56 365 THR A N 1
ATOM 2767 C CA . THR A 1 365 ? 8.734 -23.906 7.977 1 69.56 365 THR A CA 1
ATOM 2768 C C . THR A 1 365 ? 7.258 -23.875 7.602 1 69.56 365 THR A C 1
ATOM 2770 O O . THR A 1 365 ? 6.406 -24.344 8.359 1 69.56 365 THR A O 1
ATOM 2773 N N . ASP A 1 366 ? 6.938 -23.312 6.512 1 65.31 366 ASP A N 1
ATOM 2774 C CA . ASP A 1 366 ? 5.57 -23.344 5.992 1 65.31 366 ASP A CA 1
ATOM 2775 C C . ASP A 1 366 ? 5.301 -24.656 5.266 1 65.31 366 ASP A C 1
ATOM 2777 O O . ASP A 1 366 ? 6.121 -25.578 5.309 1 65.31 366 ASP A O 1
ATOM 2781 N N . ALA A 1 367 ? 4.141 -24.719 4.738 1 59.44 367 ALA A N 1
ATOM 2782 C CA . ALA A 1 367 ? 3.686 -25.953 4.102 1 59.44 367 ALA A CA 1
ATOM 2783 C C . ALA A 1 367 ? 4.574 -26.312 2.916 1 59.44 367 ALA A C 1
ATOM 2785 O O . ALA A 1 367 ? 4.648 -27.484 2.525 1 59.44 367 ALA A O 1
ATOM 2786 N N . SER A 1 368 ? 5.199 -25.188 2.393 1 59.91 368 SER A N 1
ATOM 2787 C CA . SER A 1 368 ? 6.055 -25.453 1.239 1 59.91 368 SER A CA 1
ATOM 2788 C C . SER A 1 368 ? 7.508 -25.625 1.659 1 59.91 368 SER A C 1
ATOM 2790 O O . SER A 1 368 ? 8.398 -25.703 0.811 1 59.91 368 SER A O 1
ATOM 2792 N N . GLY A 1 369 ? 7.73 -25.562 3.041 1 62.38 369 GLY A N 1
ATOM 2793 C CA . GLY A 1 369 ? 9.062 -25.812 3.566 1 62.38 369 GLY A CA 1
ATOM 2794 C C . GLY A 1 369 ? 9.898 -24.562 3.705 1 62.38 369 GLY A C 1
ATOM 2795 O O . GLY A 1 369 ? 11.094 -24.641 4.004 1 62.38 369 GLY A O 1
ATOM 2796 N N . ASN A 1 370 ? 9.289 -23.484 3.543 1 65.88 370 ASN A N 1
ATOM 2797 C CA . ASN A 1 370 ? 10.031 -22.234 3.666 1 65.88 370 ASN A CA 1
ATOM 2798 C C . ASN A 1 370 ? 10.117 -21.766 5.117 1 65.88 370 ASN A C 1
ATOM 2800 O O . ASN A 1 370 ? 9.141 -21.859 5.859 1 65.88 370 ASN A O 1
ATOM 2804 N N . LYS A 1 371 ? 11.281 -21.391 5.52 1 69.94 371 LYS A N 1
ATOM 2805 C CA . LYS A 1 371 ? 11.5 -20.922 6.883 1 69.94 371 LYS A CA 1
ATOM 2806 C C . LYS A 1 371 ? 10.789 -19.594 7.129 1 69.94 371 LYS A C 1
ATOM 2808 O O . LYS A 1 371 ? 10.664 -18.781 6.219 1 69.94 371 LYS A O 1
ATOM 2813 N N . LYS A 1 372 ? 10.336 -19.469 8.383 1 75.88 372 LYS A N 1
ATOM 2814 C CA . LYS A 1 372 ? 9.766 -18.188 8.789 1 75.88 372 LYS A CA 1
ATOM 2815 C C . LYS A 1 372 ? 10.828 -17.109 8.812 1 75.88 372 LYS A C 1
ATOM 2817 O O . LYS A 1 372 ? 11.953 -17.328 9.258 1 75.88 372 LYS A O 1
ATOM 2822 N N . LEU A 1 373 ? 10.484 -15.992 8.352 1 78.12 373 LEU A N 1
ATOM 2823 C CA . LEU A 1 373 ? 11.445 -14.906 8.172 1 78.12 373 LEU A CA 1
ATOM 2824 C C . LEU A 1 373 ? 11.523 -14.039 9.422 1 78.12 373 LEU A C 1
ATOM 2826 O O . LEU A 1 373 ? 10.555 -13.969 10.195 1 78.12 373 LEU A O 1
ATOM 2830 N N . PRO A 1 374 ? 12.625 -13.438 9.703 1 77.88 374 PRO A N 1
ATOM 2831 C CA . PRO A 1 374 ? 12.805 -12.57 10.867 1 77.88 374 PRO A CA 1
ATOM 2832 C C . PRO A 1 374 ? 11.969 -11.297 10.789 1 77.88 374 PRO A C 1
ATOM 2834 O O . PRO A 1 374 ? 11.57 -10.883 9.703 1 77.88 374 PRO A O 1
ATOM 2837 N N . GLN A 1 375 ? 11.711 -10.68 11.992 1 85.94 375 GLN A N 1
ATOM 2838 C CA . GLN A 1 375 ? 10.984 -9.422 12.055 1 85.94 375 GLN A CA 1
ATOM 2839 C C . GLN A 1 375 ? 11.938 -8.234 11.969 1 85.94 375 GLN A C 1
ATOM 2841 O O . GLN A 1 375 ? 12 -7.41 12.883 1 85.94 375 GLN A O 1
ATOM 2846 N N . ILE A 1 376 ? 12.539 -8.062 10.836 1 89.06 376 ILE A N 1
ATOM 2847 C CA . ILE A 1 376 ? 13.633 -7.125 10.633 1 89.06 376 ILE A CA 1
ATOM 2848 C C . ILE A 1 376 ? 13.102 -5.695 10.688 1 89.06 376 ILE A C 1
ATOM 2850 O O . ILE A 1 376 ? 13.781 -4.789 11.172 1 89.06 376 ILE A O 1
ATOM 2854 N N . GLY A 1 377 ? 11.898 -5.449 10.141 1 90.12 377 GLY A N 1
ATOM 2855 C CA . GLY A 1 377 ? 11.328 -4.113 10.148 1 90.12 377 GLY A CA 1
ATOM 2856 C C . GLY A 1 377 ? 11.156 -3.539 11.539 1 90.12 377 GLY A C 1
ATOM 2857 O O . GLY A 1 377 ? 11.656 -2.447 11.828 1 90.12 377 GLY A O 1
ATOM 2858 N N . GLU A 1 378 ? 10.539 -4.266 12.391 1 90.06 378 GLU A N 1
ATOM 2859 C CA . GLU A 1 378 ? 10.312 -3.852 13.773 1 90.06 378 GLU A CA 1
ATOM 2860 C C . GLU A 1 378 ? 11.625 -3.74 14.539 1 90.06 378 GLU A C 1
ATOM 2862 O O . GLU A 1 378 ? 11.789 -2.846 15.375 1 90.06 378 GLU A O 1
ATOM 2867 N N . PHE A 1 379 ? 12.484 -4.656 14.234 1 92 379 PHE A N 1
ATOM 2868 C CA . PHE A 1 379 ? 13.797 -4.637 14.867 1 92 379 PHE A CA 1
ATOM 2869 C C . PHE A 1 379 ? 14.531 -3.34 14.555 1 92 379 PHE A C 1
ATOM 2871 O O . PHE A 1 379 ? 15.078 -2.697 15.453 1 92 379 PHE A O 1
ATOM 2878 N N . MET A 1 380 ? 14.547 -2.998 13.336 1 93.12 380 MET A N 1
ATOM 2879 C CA . MET A 1 380 ? 15.227 -1.778 12.914 1 93.12 380 MET A CA 1
ATOM 2880 C C . MET A 1 380 ? 14.578 -0.546 13.531 1 93.12 380 MET A C 1
ATOM 2882 O O . MET A 1 380 ? 15.266 0.401 13.914 1 93.12 380 MET A O 1
ATOM 2886 N N . LYS A 1 381 ? 13.258 -0.538 13.539 1 94.56 381 LYS A N 1
ATOM 2887 C CA . LYS A 1 381 ? 12.547 0.574 14.156 1 94.56 381 LYS A CA 1
ATOM 2888 C C . LYS A 1 381 ? 12.984 0.774 15.609 1 94.56 381 LYS A C 1
ATOM 2890 O O . LYS A 1 381 ? 13.289 1.895 16.016 1 94.56 381 LYS A O 1
ATOM 2895 N N . LYS A 1 382 ? 13.078 -0.271 16.344 1 93.94 382 LYS A N 1
ATOM 2896 C CA . LYS A 1 382 ? 13.508 -0.224 17.734 1 93.94 382 LYS A CA 1
ATOM 2897 C C . LYS A 1 382 ? 14.961 0.214 17.859 1 93.94 382 LYS A C 1
ATOM 2899 O O . LYS A 1 382 ? 15.297 1.052 18.688 1 93.94 382 LYS A O 1
ATOM 2904 N N . ALA A 1 383 ? 15.789 -0.357 17.031 1 93.94 383 ALA A N 1
ATOM 2905 C CA . ALA A 1 383 ? 17.219 -0.062 17.062 1 93.94 383 ALA A CA 1
ATOM 2906 C C . ALA A 1 383 ? 17.484 1.415 16.781 1 93.94 383 ALA A C 1
ATOM 2908 O O . ALA A 1 383 ? 18.312 2.039 17.453 1 93.94 383 ALA A O 1
ATOM 2909 N N . ILE A 1 384 ? 16.75 1.965 15.875 1 95.44 384 ILE A N 1
ATOM 2910 C CA . ILE A 1 384 ? 16.938 3.363 15.5 1 95.44 384 ILE A CA 1
ATOM 2911 C C . ILE A 1 384 ? 16.484 4.266 16.641 1 95.44 384 ILE A C 1
ATOM 2913 O O . ILE A 1 384 ? 17.188 5.203 17.016 1 95.44 384 ILE A O 1
ATOM 2917 N N . ASN A 1 385 ? 15.312 3.98 17.172 1 95.25 385 ASN A N 1
ATOM 2918 C CA . ASN A 1 385 ? 14.805 4.77 18.281 1 95.25 385 ASN A CA 1
ATOM 2919 C C . ASN A 1 385 ? 15.773 4.762 19.469 1 95.25 385 ASN A C 1
ATOM 2921 O O . ASN A 1 385 ? 16.047 5.805 20.062 1 95.25 385 ASN A O 1
ATOM 2925 N N . GLU A 1 386 ? 16.281 3.613 19.766 1 94.88 386 GLU A N 1
ATOM 2926 C CA . GLU A 1 386 ? 17.203 3.471 20.875 1 94.88 386 GLU A CA 1
ATOM 2927 C C . GLU A 1 386 ? 18.5 4.246 20.625 1 94.88 386 GLU A C 1
ATOM 2929 O O . GLU A 1 386 ? 19.047 4.875 21.531 1 94.88 386 GLU A O 1
ATOM 2934 N N . TYR A 1 387 ? 18.938 4.156 19.453 1 95 387 TYR A N 1
ATOM 2935 C CA . TYR A 1 387 ? 20.188 4.848 19.109 1 95 387 TYR A CA 1
ATOM 2936 C C . TYR A 1 387 ? 20.031 6.355 19.266 1 95 387 TYR A C 1
ATOM 2938 O O . TYR A 1 387 ? 20.891 7.023 19.828 1 95 387 TYR A O 1
ATOM 2946 N N . PHE A 1 388 ? 19.016 6.918 18.734 1 95.69 388 PHE A N 1
ATOM 2947 C CA . PHE A 1 388 ? 18.781 8.352 18.844 1 95.69 388 PHE A CA 1
ATOM 2948 C C . PHE A 1 388 ? 18.594 8.766 20.297 1 95.69 388 PHE A C 1
ATOM 2950 O O . PHE A 1 388 ? 19.094 9.812 20.719 1 95.69 388 PHE A O 1
ATOM 2957 N N . HIS A 1 389 ? 17.953 7.898 21.047 1 94.69 389 HIS A N 1
ATOM 2958 C CA . HIS A 1 389 ? 17.797 8.172 22.469 1 94.69 389 HIS A CA 1
ATOM 2959 C C . HIS A 1 389 ? 19.156 8.234 23.172 1 94.69 389 HIS A C 1
ATOM 2961 O O . HIS A 1 389 ? 19.359 9.078 24.047 1 94.69 389 HIS A O 1
ATOM 2967 N N . LYS A 1 390 ? 20 7.355 22.844 1 94.25 390 LYS A N 1
ATOM 2968 C CA . LYS A 1 390 ? 21.344 7.32 23.406 1 94.25 390 LYS A CA 1
ATOM 2969 C C . LYS A 1 390 ? 22.109 8.586 23.062 1 94.25 390 LYS A C 1
ATOM 2971 O O . LYS A 1 390 ? 22.984 9.016 23.828 1 94.25 390 LYS A O 1
ATOM 2976 N N . GLN A 1 391 ? 21.812 9.219 21.969 1 93.81 391 GLN A N 1
ATOM 2977 C CA . GLN A 1 391 ? 22.469 10.453 21.547 1 93.81 391 GLN A CA 1
ATOM 2978 C C . GLN A 1 391 ? 21.766 11.672 22.156 1 93.81 391 GLN A C 1
ATOM 2980 O O . GLN A 1 391 ? 22.125 12.812 21.844 1 93.81 391 GLN A O 1
ATOM 2985 N N . GLY A 1 392 ? 20.641 11.438 22.938 1 93.25 392 GLY A N 1
ATOM 2986 C CA . GLY A 1 392 ? 19.922 12.516 23.594 1 93.25 392 GLY A CA 1
ATOM 2987 C C . GLY A 1 392 ? 18.906 13.188 22.688 1 93.25 392 GLY A C 1
ATOM 2988 O O . GLY A 1 392 ? 18.562 14.359 22.875 1 93.25 392 GLY A O 1
ATOM 2989 N N . GLU A 1 393 ? 18.562 12.508 21.688 1 93.88 393 GLU A N 1
ATOM 2990 C CA . GLU A 1 393 ? 17.641 13.062 20.703 1 93.88 393 GLU A CA 1
ATOM 2991 C C . GLU A 1 393 ? 16.406 12.172 20.562 1 93.88 393 GLU A C 1
ATOM 2993 O O . GLU A 1 393 ? 16.406 11.016 20.984 1 93.88 393 GLU A O 1
ATOM 2998 N N . GLU A 1 394 ? 15.367 12.758 20.016 1 90.94 394 GLU A N 1
ATOM 2999 C CA . GLU A 1 394 ? 14.156 12.023 19.656 1 90.94 394 GLU A CA 1
ATOM 3000 C C . GLU A 1 394 ? 14.023 11.883 18.156 1 90.94 394 GLU A C 1
ATOM 3002 O O . GLU A 1 394 ? 14.32 12.828 17.406 1 90.94 394 GLU A O 1
ATOM 3007 N N . ALA A 1 395 ? 13.688 10.672 17.781 1 93.31 395 ALA A N 1
ATOM 3008 C CA . ALA A 1 395 ? 13.422 10.438 16.359 1 93.31 395 ALA A CA 1
ATOM 3009 C C . ALA A 1 395 ? 11.969 10.008 16.141 1 93.31 395 ALA A C 1
ATOM 3011 O O . ALA A 1 395 ? 11.383 9.32 16.984 1 93.31 395 ALA A O 1
ATOM 3012 N N . THR A 1 396 ? 11.398 10.531 15.109 1 93 396 THR A N 1
ATOM 3013 C CA . THR A 1 396 ? 10.07 10.102 14.68 1 93 396 THR A CA 1
ATOM 3014 C C . THR A 1 396 ? 10.18 9.047 13.586 1 93 396 THR A C 1
ATOM 3016 O O . THR A 1 396 ? 10.375 9.375 12.414 1 93 396 THR A O 1
ATOM 3019 N N . VAL A 1 397 ? 9.992 7.805 14 1 95.25 397 VAL A N 1
ATOM 3020 C CA . VAL A 1 397 ? 10.219 6.695 13.078 1 95.25 397 VAL A CA 1
ATOM 3021 C C . VAL A 1 397 ? 8.875 6.121 12.625 1 95.25 397 VAL A C 1
ATOM 3023 O O . VAL A 1 397 ? 8.039 5.758 13.453 1 95.25 397 VAL A O 1
ATOM 3026 N N . LYS A 1 398 ? 8.664 6.156 11.336 1 95.25 398 LYS A N 1
ATOM 3027 C CA . LYS A 1 398 ? 7.469 5.57 10.734 1 95.25 398 LYS A CA 1
ATOM 3028 C C . LYS A 1 398 ? 7.805 4.285 9.984 1 95.25 398 LYS A C 1
ATOM 3030 O O . LYS A 1 398 ? 8.812 4.215 9.281 1 95.25 398 LYS A O 1
ATOM 3035 N N . TYR A 1 399 ? 6.957 3.303 10.219 1 95 399 TYR A N 1
ATOM 3036 C CA . TYR A 1 399 ? 7.176 1.982 9.641 1 95 399 TYR A CA 1
ATOM 3037 C C . TYR A 1 399 ? 6.07 1.633 8.648 1 95 399 TYR A C 1
ATOM 3039 O O . TYR A 1 399 ? 4.883 1.717 8.977 1 95 399 TYR A O 1
ATOM 3047 N N . ILE A 1 400 ? 6.465 1.245 7.402 1 95.12 400 ILE A N 1
ATOM 3048 C CA . ILE A 1 400 ? 5.527 0.881 6.348 1 95.12 400 ILE A CA 1
ATOM 3049 C C . ILE A 1 400 ? 5.832 -0.529 5.848 1 95.12 400 ILE A C 1
ATOM 3051 O O . ILE A 1 400 ? 6.977 -0.836 5.5 1 95.12 400 ILE A O 1
ATOM 3055 N N . ASP A 1 401 ? 4.867 -1.381 5.836 1 94.19 401 ASP A N 1
ATOM 3056 C CA . ASP A 1 401 ? 4.926 -2.723 5.266 1 94.19 401 ASP A CA 1
ATOM 3057 C C . ASP A 1 401 ? 3.811 -2.93 4.238 1 94.19 401 ASP A C 1
ATOM 3059 O O . ASP A 1 401 ? 2.697 -3.32 4.598 1 94.19 401 ASP A O 1
ATOM 3063 N N . PRO A 1 402 ? 4.152 -2.771 3.012 1 93.56 402 PRO A N 1
ATOM 3064 C CA . PRO A 1 402 ? 3.113 -2.947 1.992 1 93.56 402 PRO A CA 1
ATOM 3065 C C . PRO A 1 402 ? 2.654 -4.398 1.862 1 93.56 402 PRO A C 1
ATOM 3067 O O . PRO A 1 402 ? 1.595 -4.664 1.287 1 93.56 402 PRO A O 1
ATOM 3070 N N . SER A 1 403 ? 3.381 -5.289 2.355 1 91.94 403 SER A N 1
ATOM 3071 C CA . SER A 1 403 ? 3.051 -6.707 2.357 1 91.94 403 SER A CA 1
ATOM 3072 C C . SER A 1 403 ? 2.662 -7.188 0.964 1 91.94 403 SER A C 1
ATOM 3074 O O . SER A 1 403 ? 3.465 -7.117 0.031 1 91.94 403 SER A O 1
ATOM 3076 N N . TYR A 1 404 ? 1.461 -7.648 0.769 1 92.88 404 TYR A N 1
ATOM 3077 C CA . TYR A 1 404 ? 1.031 -8.328 -0.447 1 92.88 404 TYR A CA 1
ATOM 3078 C C . TYR A 1 404 ? 0.619 -7.328 -1.519 1 92.88 404 TYR A C 1
ATOM 3080 O O . TYR A 1 404 ? 0.39 -7.703 -2.672 1 92.88 404 TYR A O 1
ATOM 3088 N N . MET A 1 405 ? 0.637 -6.102 -1.178 1 94.12 405 MET A N 1
ATOM 3089 C CA . MET A 1 405 ? 0.18 -5.082 -2.121 1 94.12 405 MET A CA 1
ATOM 3090 C C . MET A 1 405 ? 1.113 -4.996 -3.322 1 94.12 405 MET A C 1
ATOM 3092 O O . MET A 1 405 ? 0.732 -4.48 -4.375 1 94.12 405 MET A O 1
ATOM 3096 N N . ILE A 1 406 ? 2.303 -5.516 -3.162 1 93.75 406 ILE A N 1
ATOM 3097 C CA . ILE A 1 406 ? 3.27 -5.316 -4.234 1 93.75 406 ILE A CA 1
ATOM 3098 C C . ILE A 1 406 ? 3.176 -6.473 -5.234 1 93.75 406 ILE A C 1
ATOM 3100 O O . ILE A 1 406 ? 3.721 -6.391 -6.336 1 93.75 406 ILE A O 1
ATOM 3104 N N . ARG A 1 407 ? 2.486 -7.516 -4.863 1 93.69 407 ARG A N 1
ATOM 3105 C CA . ARG A 1 407 ? 2.461 -8.656 -5.773 1 93.69 407 ARG A CA 1
ATOM 3106 C C . ARG A 1 407 ? 1.05 -8.914 -6.293 1 93.69 407 ARG A C 1
ATOM 3108 O O . ARG A 1 407 ? 0.845 -9.773 -7.152 1 93.69 407 ARG A O 1
ATOM 3115 N N . SER A 1 408 ? 0.047 -8.242 -5.824 1 94.56 408 SER A N 1
ATOM 3116 C CA . SER A 1 408 ? -1.352 -8.477 -6.172 1 94.56 408 SER A CA 1
ATOM 3117 C C . SER A 1 408 ? -1.819 -7.508 -7.254 1 94.56 408 SER A C 1
ATOM 3119 O O . SER A 1 408 ? -3.01 -7.449 -7.57 1 94.56 408 SER A O 1
ATOM 3121 N N . VAL A 1 409 ? -0.933 -6.777 -7.848 1 94.19 409 VAL A N 1
ATOM 3122 C CA . VAL A 1 409 ? -1.265 -5.773 -8.852 1 94.19 409 VAL A CA 1
ATOM 3123 C C . VAL A 1 409 ? -1.248 -6.406 -10.242 1 94.19 409 VAL A C 1
ATOM 3125 O O . VAL A 1 409 ? -0.597 -7.434 -10.453 1 94.19 409 VAL A O 1
ATOM 3128 N N . PRO A 1 410 ? -2.016 -5.781 -11.188 1 94.62 410 PRO A N 1
ATOM 3129 C CA . PRO A 1 410 ? -1.862 -6.215 -12.578 1 94.62 410 PRO A CA 1
ATOM 3130 C C . PRO A 1 410 ? -0.469 -5.93 -13.133 1 94.62 410 PRO A C 1
ATOM 3132 O O . PRO A 1 410 ? 0.236 -5.055 -12.625 1 94.62 410 PRO A O 1
ATOM 3135 N N . ALA A 1 411 ? -0.082 -6.699 -14.102 1 94.88 411 ALA A N 1
ATOM 3136 C CA . ALA A 1 411 ? 1.217 -6.484 -14.734 1 94.88 411 ALA A CA 1
ATOM 3137 C C . ALA A 1 411 ? 1.26 -5.141 -15.453 1 94.88 411 ALA A C 1
ATOM 3139 O O . ALA A 1 411 ? 0.277 -4.727 -16.078 1 94.88 411 ALA A O 1
ATOM 3140 N N . ASN A 1 412 ? 2.357 -4.449 -15.328 1 93 412 ASN A N 1
ATOM 3141 C CA . ASN A 1 412 ? 2.562 -3.248 -16.141 1 93 412 ASN A CA 1
ATOM 3142 C C . ASN A 1 412 ? 2.883 -3.598 -17.594 1 93 412 ASN A C 1
ATOM 3144 O O . ASN A 1 412 ? 2.852 -4.77 -17.969 1 93 412 ASN A O 1
ATOM 3148 N N . ALA A 1 413 ? 3.195 -2.59 -18.406 1 86.5 413 ALA A N 1
ATOM 3149 C CA . ALA A 1 413 ? 3.381 -2.785 -19.844 1 86.5 413 ALA A CA 1
ATOM 3150 C C . ALA A 1 413 ? 4.578 -3.691 -20.125 1 86.5 413 ALA A C 1
ATOM 3152 O O . ALA A 1 413 ? 4.504 -4.582 -20.969 1 86.5 413 ALA A O 1
ATOM 3153 N N . THR A 1 414 ? 5.645 -3.521 -19.359 1 88.81 414 THR A N 1
ATOM 3154 C CA . THR A 1 414 ? 6.871 -4.285 -19.562 1 88.81 414 THR A CA 1
ATOM 3155 C C . THR A 1 414 ? 6.648 -5.762 -19.25 1 88.81 414 THR A C 1
ATOM 3157 O O . THR A 1 414 ? 7.008 -6.637 -20.031 1 88.81 414 THR A O 1
ATOM 3160 N N . ASP A 1 415 ? 6.051 -6.008 -18.078 1 93.12 415 ASP A N 1
ATOM 3161 C CA . ASP A 1 415 ? 5.793 -7.391 -17.688 1 93.12 415 ASP A CA 1
ATOM 3162 C C . ASP A 1 415 ? 4.734 -8.031 -18.578 1 93.12 415 ASP A C 1
ATOM 3164 O O . ASP A 1 415 ? 4.793 -9.227 -18.859 1 93.12 415 ASP A O 1
ATOM 3168 N N . THR A 1 416 ? 3.801 -7.25 -19.078 1 92.75 416 THR A N 1
ATOM 3169 C CA . THR A 1 416 ? 2.777 -7.762 -19.984 1 92.75 416 THR A CA 1
ATOM 3170 C C . THR A 1 416 ? 3.408 -8.281 -21.266 1 92.75 416 THR A C 1
ATOM 3172 O O . THR A 1 416 ? 3.1 -9.391 -21.719 1 92.75 416 THR A O 1
ATOM 3175 N N . LEU A 1 417 ? 4.266 -7.527 -21.844 1 88 417 LEU A N 1
ATOM 3176 C CA . LEU A 1 417 ? 4.953 -7.922 -23.078 1 88 417 LEU A CA 1
ATOM 3177 C C . LEU A 1 417 ? 5.828 -9.148 -22.828 1 88 417 LEU A C 1
ATOM 3179 O O . LEU A 1 417 ? 5.863 -10.062 -23.656 1 88 417 LEU A O 1
ATOM 3183 N N . TYR A 1 418 ? 6.453 -9.164 -21.734 1 91.12 418 TYR A N 1
ATOM 3184 C CA . TYR A 1 418 ? 7.316 -10.289 -21.375 1 91.12 418 TYR A CA 1
ATOM 3185 C C . TYR A 1 418 ? 6.5 -11.562 -21.188 1 91.12 418 TYR A C 1
ATOM 3187 O O . TYR A 1 418 ? 6.895 -12.633 -21.656 1 91.12 418 TYR A O 1
ATOM 3195 N N . CYS A 1 419 ? 5.359 -11.43 -20.469 1 94.25 419 CYS A N 1
ATOM 3196 C CA . CYS A 1 419 ? 4.469 -12.562 -20.297 1 94.25 419 CYS A CA 1
ATOM 3197 C C . CYS A 1 419 ? 4.016 -13.125 -21.641 1 94.25 419 CYS A C 1
ATOM 3199 O O . CYS A 1 419 ? 3.936 -14.344 -21.812 1 94.25 419 CYS A O 1
ATOM 3201 N N . MET A 1 420 ? 3.732 -12.258 -22.578 1 91.38 420 MET A N 1
ATOM 3202 C CA . MET A 1 420 ? 3.324 -12.672 -23.906 1 91.38 420 MET A CA 1
ATOM 3203 C C . MET A 1 420 ? 4.426 -13.484 -24.594 1 91.38 420 MET A C 1
ATOM 3205 O O . MET A 1 420 ? 4.164 -14.539 -25.156 1 91.38 420 MET A O 1
ATOM 3209 N N . GLN A 1 421 ? 5.645 -13.031 -24.453 1 88.06 421 GLN A N 1
ATOM 3210 C CA . GLN A 1 421 ? 6.785 -13.703 -25.062 1 88.06 421 GLN A CA 1
ATOM 3211 C C . GLN A 1 421 ? 7 -15.086 -24.453 1 88.06 421 GLN A C 1
ATOM 3213 O O . GLN A 1 421 ? 7.215 -16.062 -25.172 1 88.06 421 GLN A O 1
ATOM 3218 N N . LEU A 1 422 ? 6.938 -15.125 -23.172 1 92.81 422 LEU A N 1
ATOM 3219 C CA . LEU A 1 422 ? 7.137 -16.391 -22.484 1 92.81 422 LEU A CA 1
ATOM 3220 C C . LEU A 1 422 ? 6.055 -17.391 -22.859 1 92.81 422 LEU A C 1
ATOM 3222 O O . LEU A 1 422 ? 6.352 -18.547 -23.172 1 92.81 422 LEU A O 1
ATOM 3226 N N . ALA A 1 423 ? 4.809 -16.922 -22.828 1 94.81 423 ALA A N 1
ATOM 3227 C CA . ALA A 1 423 ? 3.67 -17.797 -23.125 1 94.81 423 ALA A CA 1
ATOM 3228 C C . ALA A 1 423 ? 3.746 -18.328 -24.547 1 94.81 423 ALA A C 1
ATOM 3230 O O . ALA A 1 423 ? 3.621 -19.531 -24.766 1 94.81 423 ALA A O 1
ATOM 3231 N N . GLN A 1 424 ? 3.98 -17.484 -25.484 1 89.88 424 GLN A N 1
ATOM 3232 C CA . GLN A 1 424 ? 4.027 -17.891 -26.891 1 89.88 424 GLN A CA 1
ATOM 3233 C C . GLN A 1 424 ? 5.168 -18.875 -27.141 1 89.88 424 GLN A C 1
ATOM 3235 O O . GLN A 1 424 ? 4.988 -19.859 -27.844 1 89.88 424 GLN A O 1
ATOM 3240 N N . ASN A 1 425 ? 6.266 -18.609 -26.547 1 89.06 425 ASN A N 1
ATOM 3241 C CA . ASN A 1 425 ? 7.406 -19.484 -26.766 1 89.06 425 ASN A CA 1
ATOM 3242 C C . ASN A 1 425 ? 7.211 -20.844 -26.094 1 89.06 425 ASN A C 1
ATOM 3244 O O . ASN A 1 425 ? 7.688 -21.859 -26.594 1 89.06 425 ASN A O 1
ATOM 3248 N N . ALA A 1 426 ? 6.543 -20.797 -24.984 1 93.94 426 ALA A N 1
ATOM 3249 C CA . ALA A 1 426 ? 6.184 -22.078 -24.375 1 93.94 426 ALA A CA 1
ATOM 3250 C C . ALA A 1 426 ? 5.301 -22.906 -25.312 1 93.94 426 ALA A C 1
ATOM 3252 O O . ALA A 1 426 ? 5.527 -24.109 -25.484 1 93.94 426 ALA A O 1
ATOM 3253 N N . VAL A 1 427 ? 4.355 -22.25 -25.938 1 92.44 427 VAL A N 1
ATOM 3254 C CA . VAL A 1 427 ? 3.428 -22.922 -26.844 1 92.44 427 VAL A CA 1
ATOM 3255 C C . VAL A 1 427 ? 4.176 -23.406 -28.078 1 92.44 427 VAL A C 1
ATOM 3257 O O . VAL A 1 427 ? 3.992 -24.547 -28.516 1 92.44 427 VAL A O 1
ATOM 3260 N N . HIS A 1 428 ? 5.055 -22.562 -28.625 1 85.06 428 HIS A N 1
ATOM 3261 C CA . HIS A 1 428 ? 5.863 -22.984 -29.766 1 85.06 428 HIS A CA 1
ATOM 3262 C C . HIS A 1 428 ? 6.695 -24.219 -29.438 1 85.06 428 HIS A C 1
ATOM 3264 O O . HIS A 1 428 ? 6.781 -25.141 -30.234 1 85.06 428 HIS A O 1
ATOM 3270 N N . GLY A 1 429 ? 7.27 -24.156 -28.281 1 87.5 429 GLY A N 1
ATOM 3271 C CA . GLY A 1 429 ? 8.102 -25.281 -27.859 1 87.5 429 GLY A CA 1
ATOM 3272 C C . GLY A 1 429 ? 7.324 -26.562 -27.719 1 87.5 429 GLY A C 1
ATOM 3273 O O . GLY A 1 429 ? 7.754 -27.609 -28.203 1 87.5 429 GLY A O 1
ATOM 3274 N N . THR A 1 430 ? 6.188 -26.516 -27.094 1 91.5 430 THR A N 1
ATOM 3275 C CA . THR A 1 430 ? 5.383 -27.703 -26.875 1 91.5 430 THR A CA 1
ATOM 3276 C C . THR A 1 430 ? 4.832 -28.234 -28.203 1 91.5 430 THR A C 1
ATOM 3278 O O . THR A 1 430 ? 4.844 -29.438 -28.453 1 91.5 430 THR A O 1
ATOM 3281 N N . MET A 1 431 ? 4.383 -27.359 -29.078 1 87.69 431 MET A N 1
ATOM 3282 C CA . MET A 1 431 ? 3.83 -27.75 -30.375 1 87.69 431 MET A CA 1
ATOM 3283 C C . MET A 1 431 ? 4.895 -28.422 -31.234 1 87.69 431 MET A C 1
ATOM 3285 O O . MET A 1 431 ? 4.586 -29.297 -32.031 1 87.69 431 MET A O 1
ATOM 3289 N N . ALA A 1 432 ? 6.145 -27.984 -31 1 81.5 432 ALA A N 1
ATOM 3290 C CA . ALA A 1 432 ? 7.266 -28.547 -31.75 1 81.5 432 ALA A CA 1
ATOM 3291 C C . ALA A 1 432 ? 7.703 -29.891 -31.172 1 81.5 432 ALA A C 1
ATOM 3293 O O . ALA A 1 432 ? 8.516 -30.594 -31.781 1 81.5 432 ALA A O 1
ATOM 3294 N N . GLY A 1 433 ? 7.191 -30.234 -29.984 1 83.19 433 GLY A N 1
ATOM 3295 C CA . GLY A 1 433 ? 7.488 -31.547 -29.422 1 83.19 433 GLY A CA 1
ATOM 3296 C C . GLY A 1 433 ? 8.516 -31.5 -28.312 1 83.19 433 GLY A C 1
ATOM 3297 O O . GLY A 1 433 ? 8.883 -32.531 -27.75 1 83.19 433 GLY A O 1
ATOM 3298 N N . PHE A 1 434 ? 8.953 -30.312 -28.016 1 83.81 434 PHE A N 1
ATOM 3299 C CA . PHE A 1 434 ? 9.852 -30.188 -26.875 1 83.81 434 PHE A CA 1
ATOM 3300 C C . PHE A 1 434 ? 9.102 -30.422 -25.562 1 83.81 434 PHE A C 1
ATOM 3302 O O . PHE A 1 434 ? 7.941 -30.031 -25.422 1 83.81 434 PHE A O 1
ATOM 3309 N N . THR A 1 435 ? 9.727 -31.141 -24.609 1 90.19 435 THR A N 1
ATOM 3310 C CA . THR A 1 435 ? 9.125 -31.406 -23.312 1 90.19 435 THR A CA 1
ATOM 3311 C C . THR A 1 435 ? 10.172 -31.312 -22.203 1 90.19 435 THR A C 1
ATOM 3313 O O . THR A 1 435 ? 11.375 -31.328 -22.484 1 90.19 435 THR A O 1
ATOM 3316 N N . GLY A 1 436 ? 9.672 -31.062 -20.969 1 90.75 436 GLY A N 1
ATOM 3317 C CA . GLY A 1 436 ? 10.578 -30.953 -19.844 1 90.75 436 GLY A CA 1
ATOM 3318 C C . GLY A 1 436 ? 11.43 -29.703 -19.875 1 90.75 436 GLY A C 1
ATOM 3319 O O . GLY A 1 436 ? 12.586 -29.719 -19.469 1 90.75 436 GLY A O 1
ATOM 3320 N N . PHE A 1 437 ? 10.867 -28.656 -20.438 1 87.56 437 PHE A N 1
ATOM 3321 C CA . PHE A 1 437 ? 11.633 -27.422 -20.578 1 87.56 437 PHE A CA 1
ATOM 3322 C C . PHE A 1 437 ? 10.898 -26.25 -19.922 1 87.56 437 PHE A C 1
ATOM 3324 O O . PHE A 1 437 ? 9.742 -26.391 -19.547 1 87.56 437 PHE A O 1
ATOM 3331 N N . SER A 1 438 ? 11.656 -25.219 -19.75 1 90.56 438 SER A N 1
ATOM 3332 C CA . SER A 1 438 ? 11.125 -23.922 -19.344 1 90.56 438 SER A CA 1
ATOM 3333 C C . SER A 1 438 ? 11.523 -22.828 -20.312 1 90.56 438 SER A C 1
ATOM 3335 O O . SER A 1 438 ? 12.305 -23.062 -21.234 1 90.56 438 SER A O 1
ATOM 3337 N N . VAL A 1 439 ? 10.844 -21.734 -20.188 1 88.81 439 VAL A N 1
ATOM 3338 C CA . VAL A 1 439 ? 11.125 -20.625 -21.094 1 88.81 439 VAL A CA 1
ATOM 3339 C C . VAL A 1 439 ? 11.672 -19.438 -20.281 1 88.81 439 VAL A C 1
ATOM 3341 O O . VAL A 1 439 ? 11.328 -19.266 -19.109 1 88.81 439 VAL A O 1
ATOM 3344 N N . GLY A 1 440 ? 12.547 -18.719 -20.844 1 86.44 440 GLY A N 1
ATOM 3345 C CA . GLY A 1 440 ? 13.109 -17.547 -20.188 1 86.44 440 GLY A CA 1
ATOM 3346 C C . GLY A 1 440 ? 13.93 -16.688 -21.125 1 86.44 440 GLY A C 1
ATOM 3347 O O . GLY A 1 440 ? 14.227 -17.078 -22.25 1 86.44 440 GLY A O 1
ATOM 3348 N N . LEU A 1 441 ? 14.133 -15.5 -20.625 1 77 441 LEU A N 1
ATOM 3349 C CA . LEU A 1 441 ? 15 -14.578 -21.359 1 77 441 LEU A CA 1
ATOM 3350 C C . LEU A 1 441 ? 16.453 -14.766 -20.953 1 77 441 LEU A C 1
ATOM 3352 O O . LEU A 1 441 ? 16.781 -14.797 -19.75 1 77 441 LEU A O 1
ATOM 3356 N N . CYS A 1 442 ? 17.234 -15.086 -21.953 1 69.31 442 CYS A N 1
ATOM 3357 C CA . CYS A 1 442 ? 18.672 -15.133 -21.781 1 69.31 442 CYS A CA 1
ATOM 3358 C C . CYS A 1 442 ? 19.375 -14.188 -22.75 1 69.31 442 CYS A C 1
ATOM 3360 O O . CYS A 1 442 ? 19.297 -14.359 -23.953 1 69.31 442 CYS A O 1
ATOM 3362 N N . ASN A 1 443 ? 20.078 -13.227 -22.219 1 67.31 443 ASN A N 1
ATOM 3363 C CA . ASN A 1 443 ? 20.703 -12.203 -23.047 1 67.31 443 ASN A CA 1
ATOM 3364 C C . ASN A 1 443 ? 19.719 -11.57 -24.016 1 67.31 443 ASN A C 1
ATOM 3366 O O . ASN A 1 443 ? 19.984 -11.516 -25.219 1 67.31 443 ASN A O 1
ATOM 3370 N N . ASN A 1 444 ? 18.562 -11.328 -23.5 1 67.75 444 ASN A N 1
ATOM 3371 C CA . ASN A 1 444 ? 17.5 -10.594 -24.188 1 67.75 444 ASN A CA 1
ATOM 3372 C C . ASN A 1 444 ? 16.891 -11.422 -25.312 1 67.75 444 ASN A C 1
ATOM 3374 O O . ASN A 1 444 ? 16.266 -10.875 -26.219 1 67.75 444 ASN A O 1
ATOM 3378 N N . LYS A 1 445 ? 17.188 -12.633 -25.266 1 70.25 445 LYS A N 1
ATOM 3379 C CA . LYS A 1 445 ? 16.547 -13.555 -26.203 1 70.25 445 LYS A CA 1
ATOM 3380 C C . LYS A 1 445 ? 15.789 -14.656 -25.453 1 70.25 445 LYS A C 1
ATOM 3382 O O . LYS A 1 445 ? 16.266 -15.164 -24.438 1 70.25 445 LYS A O 1
ATOM 3387 N N . THR A 1 446 ? 14.695 -14.906 -25.969 1 77.69 446 THR A N 1
ATOM 3388 C CA . THR A 1 446 ? 13.898 -15.961 -25.344 1 77.69 446 THR A CA 1
ATOM 3389 C C . THR A 1 446 ? 14.453 -17.344 -25.703 1 77.69 446 THR A C 1
ATOM 3391 O O . THR A 1 446 ? 14.742 -17.625 -26.859 1 77.69 446 THR A O 1
ATOM 3394 N N . CYS A 1 447 ? 14.68 -18.141 -24.703 1 78.69 447 CYS A N 1
ATOM 3395 C CA . CYS A 1 447 ? 15.273 -19.453 -24.891 1 78.69 447 CYS A CA 1
ATOM 3396 C C . CYS A 1 447 ? 14.453 -20.531 -24.188 1 78.69 447 CYS A C 1
ATOM 3398 O O . CYS A 1 447 ? 13.68 -20.219 -23.266 1 78.69 447 CYS A O 1
ATOM 3400 N N . LEU A 1 448 ? 14.578 -21.719 -24.75 1 82.12 448 LEU A N 1
ATOM 3401 C CA . LEU A 1 448 ? 14.07 -22.906 -24.047 1 82.12 448 LEU A CA 1
ATOM 3402 C C . LEU A 1 448 ? 15.141 -23.516 -23.156 1 82.12 448 LEU A C 1
ATOM 3404 O O . LEU A 1 448 ? 16.25 -23.781 -23.609 1 82.12 448 LEU A O 1
ATOM 3408 N N . LEU A 1 449 ? 14.812 -23.641 -21.922 1 80.12 449 LEU A N 1
ATOM 3409 C CA . LEU A 1 449 ? 15.773 -24.141 -20.938 1 80.12 449 LEU A CA 1
ATOM 3410 C C . LEU A 1 449 ? 15.305 -25.469 -20.344 1 80.12 449 LEU A C 1
ATOM 3412 O O . LEU A 1 449 ? 14.133 -25.609 -19.984 1 80.12 449 LEU A O 1
ATOM 3416 N N . PRO A 1 450 ? 16.266 -26.406 -20.25 1 82.62 450 PRO A N 1
ATOM 3417 C CA . PRO A 1 450 ? 15.875 -27.625 -19.531 1 82.62 450 PRO A CA 1
ATOM 3418 C C . PRO A 1 450 ? 15.555 -27.359 -18.062 1 82.62 450 PRO A C 1
ATOM 3420 O O . PRO A 1 450 ? 16.312 -26.672 -17.391 1 82.62 450 PRO A O 1
ATOM 3423 N N . ILE A 1 451 ? 14.516 -27.906 -17.547 1 85.06 451 ILE A N 1
ATOM 3424 C CA . ILE A 1 451 ? 14.031 -27.641 -16.188 1 85.06 451 ILE A CA 1
ATOM 3425 C C . ILE A 1 451 ? 15.102 -28.031 -15.18 1 85.06 451 ILE A C 1
ATOM 3427 O O . ILE A 1 451 ? 15.367 -27.297 -14.227 1 85.06 451 ILE A O 1
ATOM 3431 N N . PRO A 1 452 ? 15.781 -29.203 -15.289 1 78.69 452 PRO A 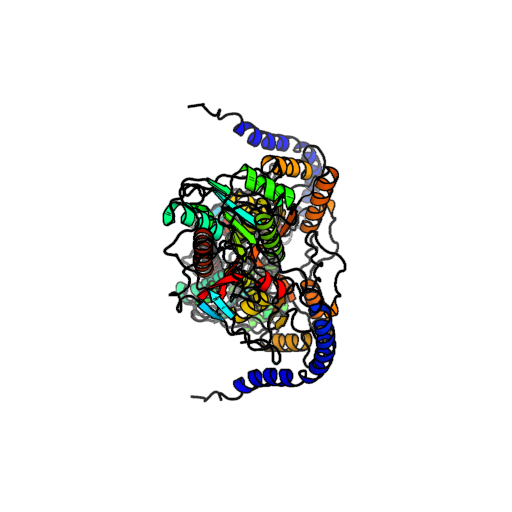N 1
ATOM 3432 C CA . PRO A 1 452 ? 16.781 -29.578 -14.289 1 78.69 452 PRO A CA 1
ATOM 3433 C C . PRO A 1 452 ? 17.906 -28.562 -14.156 1 78.69 452 PRO A C 1
ATOM 3435 O O . PRO A 1 452 ? 18.422 -28.328 -13.055 1 78.69 452 PRO A O 1
ATOM 3438 N N . GLU A 1 453 ? 18.266 -27.984 -15.219 1 73.12 453 GLU A N 1
ATOM 3439 C CA . GLU A 1 453 ? 19.328 -26.969 -15.18 1 73.12 453 GLU A CA 1
ATOM 3440 C C . GLU A 1 453 ? 18.844 -25.703 -14.461 1 73.12 453 GLU A C 1
ATOM 3442 O O . GLU A 1 453 ? 19.625 -25.062 -13.75 1 73.12 453 GLU A O 1
ATOM 3447 N N . MET A 1 454 ? 17.688 -25.406 -14.578 1 74.75 454 MET A N 1
ATOM 3448 C CA . MET A 1 454 ? 17.109 -24.203 -13.984 1 74.75 454 MET A CA 1
ATOM 3449 C C . MET A 1 454 ? 16.953 -24.359 -12.477 1 74.75 454 MET A C 1
ATOM 3451 O O . MET A 1 454 ? 17.156 -23.422 -11.719 1 74.75 454 MET A O 1
ATOM 3455 N N . VAL A 1 455 ? 16.594 -25.516 -12.008 1 72.06 455 VAL A N 1
ATOM 3456 C CA . VAL A 1 455 ? 16.234 -25.734 -10.609 1 72.06 455 VAL A CA 1
ATOM 3457 C C . VAL A 1 455 ? 17.5 -26.047 -9.805 1 72.06 455 VAL A C 1
ATOM 3459 O O . VAL A 1 455 ? 17.531 -25.844 -8.586 1 72.06 455 VAL A O 1
ATOM 3462 N N . LEU A 1 456 ? 18.484 -26.625 -10.43 1 62.59 456 LEU A N 1
ATOM 3463 C CA . LEU A 1 456 ? 19.719 -27 -9.734 1 62.59 456 LEU A CA 1
ATOM 3464 C C . LEU A 1 456 ? 20.438 -25.766 -9.203 1 62.59 456 LEU A C 1
ATOM 3466 O O . LEU A 1 456 ? 21.031 -25.812 -8.125 1 62.59 456 LEU A O 1
ATOM 3470 N N . THR A 1 457 ? 20.297 -24.75 -9.875 1 55.09 457 THR A N 1
ATOM 3471 C CA . THR A 1 457 ? 21.094 -23.578 -9.523 1 55.09 457 THR A CA 1
ATOM 3472 C C . THR A 1 457 ? 20.234 -22.531 -8.812 1 55.09 457 THR A C 1
ATOM 3474 O O . THR A 1 457 ? 20.734 -21.484 -8.406 1 55.09 457 THR A O 1
ATOM 3477 N N . SER A 1 458 ? 19 -22.797 -8.461 1 60.94 458 SER A N 1
ATOM 3478 C CA . SER A 1 458 ? 18.094 -21.859 -7.812 1 60.94 458 SER A CA 1
ATOM 3479 C C . SER A 1 458 ? 18.031 -22.109 -6.309 1 60.94 458 SER A C 1
ATOM 3481 O O . SER A 1 458 ? 18.172 -23.25 -5.855 1 60.94 458 SER A O 1
ATOM 3483 N N . PRO A 1 459 ? 17.922 -20.938 -5.531 1 56.41 459 PRO A N 1
ATOM 3484 C CA . PRO A 1 459 ? 17.625 -19.531 -5.871 1 56.41 459 PRO A CA 1
ATOM 3485 C C . PRO A 1 459 ? 18.875 -18.703 -6.129 1 56.41 459 PRO A C 1
ATOM 3487 O O . PRO A 1 459 ? 19.891 -18.906 -5.465 1 56.41 459 PRO A O 1
ATOM 3490 N N . ARG A 1 460 ? 18.766 -17.891 -7.191 1 52.41 460 ARG A N 1
ATOM 3491 C CA . ARG A 1 460 ? 19.828 -16.906 -7.441 1 52.41 460 ARG A CA 1
ATOM 3492 C C . ARG A 1 460 ? 19.844 -15.836 -6.359 1 52.41 460 ARG A C 1
ATOM 3494 O O . ARG A 1 460 ? 18.797 -15.398 -5.891 1 52.41 460 ARG A O 1
ATOM 3501 N N . GLN A 1 461 ? 21 -15.734 -5.707 1 51.28 461 GLN A N 1
ATOM 3502 C CA . GLN A 1 461 ? 21.203 -14.641 -4.766 1 51.28 461 GLN A CA 1
ATOM 3503 C C . GLN A 1 461 ? 21.688 -13.383 -5.477 1 51.28 461 GLN A C 1
ATOM 3505 O O . GLN A 1 461 ? 22.359 -13.469 -6.508 1 51.28 461 GLN A O 1
ATOM 3510 N N . MET A 1 462 ? 21.156 -12.258 -5.148 1 48.94 462 MET A N 1
ATOM 3511 C CA . MET A 1 462 ? 21.562 -10.984 -5.723 1 48.94 462 MET A CA 1
ATOM 3512 C C . MET A 1 462 ? 23.047 -10.711 -5.434 1 48.94 462 MET A C 1
ATOM 3514 O O . MET A 1 462 ? 23.531 -11 -4.336 1 48.94 462 MET A O 1
ATOM 3518 N N . ASN A 1 463 ? 23.656 -10.445 -6.48 1 44.31 463 ASN A N 1
ATOM 3519 C CA . ASN A 1 463 ? 25.016 -9.953 -6.238 1 44.31 463 ASN A CA 1
ATOM 3520 C C . ASN A 1 463 ? 25 -8.484 -5.801 1 44.31 463 ASN A C 1
ATOM 3522 O O . ASN A 1 463 ? 24.781 -7.594 -6.613 1 44.31 463 ASN A O 1
ATOM 3526 N N . PRO A 1 464 ? 25.062 -8.375 -4.551 1 43.41 464 PRO A N 1
ATOM 3527 C CA . PRO A 1 464 ? 25 -6.992 -4.066 1 43.41 464 PRO A CA 1
ATOM 3528 C C . PRO A 1 464 ? 26.062 -6.094 -4.691 1 43.41 464 PRO A C 1
ATOM 3530 O O . PRO A 1 464 ? 25.922 -4.867 -4.684 1 43.41 464 PRO A O 1
ATOM 3533 N N . GLN A 1 465 ? 27.141 -6.762 -5.18 1 37.47 465 GLN A N 1
ATOM 3534 C CA . GLN A 1 465 ? 28.25 -6 -5.758 1 37.47 465 GLN A CA 1
ATOM 3535 C C . GLN A 1 465 ? 28.125 -5.926 -7.277 1 37.47 465 GLN A C 1
ATOM 3537 O O . GLN A 1 465 ? 28.984 -5.348 -7.945 1 37.47 465 GLN A O 1
ATOM 3542 N N . GLY A 1 466 ? 27.062 -6.586 -7.777 1 39.72 466 GLY A N 1
ATOM 3543 C CA . GLY A 1 466 ? 26.922 -6.621 -9.227 1 39.72 466 GLY A CA 1
ATOM 3544 C C . GLY A 1 466 ? 26.328 -5.348 -9.797 1 39.72 466 GLY A C 1
ATOM 3545 O O . GLY A 1 466 ? 25.812 -4.504 -9.055 1 39.72 466 GLY A O 1
ATOM 3546 N N . ARG A 1 467 ? 26.562 -4.98 -11.164 1 43.22 467 ARG A N 1
ATOM 3547 C CA . ARG A 1 467 ? 26.047 -3.816 -11.875 1 43.22 467 ARG A CA 1
ATOM 3548 C C . ARG A 1 467 ? 24.531 -3.91 -12.055 1 43.22 467 ARG A C 1
ATOM 3550 O O . ARG A 1 467 ? 23.984 -5 -12.25 1 43.22 467 ARG A O 1
ATOM 3557 N N . MET B 1 1 ? -36.656 -16.953 -20.547 1 20.3 1 MET B N 1
ATOM 3558 C CA . MET B 1 1 ? -36.969 -15.633 -19.984 1 20.3 1 MET B CA 1
ATOM 3559 C C . MET B 1 1 ? -37.062 -15.688 -18.469 1 20.3 1 MET B C 1
ATOM 3561 O O . MET B 1 1 ? -37.75 -14.891 -17.859 1 20.3 1 MET B O 1
ATOM 3565 N N . LEU B 1 2 ? -36.469 -16.656 -17.797 1 22.16 2 LEU B N 1
ATOM 3566 C CA . LEU B 1 2 ? -36.781 -17.031 -16.438 1 22.16 2 LEU B CA 1
ATOM 3567 C C . LEU B 1 2 ? -36.594 -15.859 -15.484 1 22.16 2 LEU B C 1
ATOM 3569 O O . LEU B 1 2 ? -35.594 -15.156 -15.547 1 22.16 2 LEU B O 1
ATOM 3573 N N . GLY B 1 3 ? -37.719 -15.234 -15.016 1 21.08 3 GLY B N 1
ATOM 3574 C CA . GLY B 1 3 ? -38.125 -14.133 -14.156 1 21.08 3 GLY B CA 1
ATOM 3575 C C . GLY B 1 3 ? -37.469 -14.18 -12.789 1 21.08 3 GLY B C 1
ATOM 3576 O O . GLY B 1 3 ? -37.781 -15.055 -11.984 1 21.08 3 GLY B O 1
ATOM 3577 N N . ILE B 1 4 ? -36.156 -14.094 -12.727 1 22.38 4 ILE B N 1
ATOM 3578 C CA . ILE B 1 4 ? -35.438 -14.109 -11.453 1 22.38 4 ILE B CA 1
ATOM 3579 C C . ILE B 1 4 ? -36.094 -13.133 -10.477 1 22.38 4 ILE B C 1
ATOM 3581 O O . ILE B 1 4 ? -36.281 -11.953 -10.805 1 22.38 4 ILE B O 1
ATOM 3585 N N . ASP B 1 5 ? -36.969 -13.641 -9.641 1 22.52 5 ASP B N 1
ATOM 3586 C CA . ASP B 1 5 ? -37.844 -12.992 -8.648 1 22.52 5 ASP B CA 1
ATOM 3587 C C . ASP B 1 5 ? -37.031 -12.023 -7.781 1 22.52 5 ASP B C 1
ATOM 3589 O O . ASP B 1 5 ? -35.906 -12.328 -7.371 1 22.52 5 ASP B O 1
ATOM 3593 N N . SER B 1 6 ? -37.312 -10.664 -7.742 1 21.91 6 SER B N 1
ATOM 3594 C CA . SER B 1 6 ? -36.969 -9.352 -7.203 1 21.91 6 SER B CA 1
ATOM 3595 C C . SER B 1 6 ? -36.938 -9.375 -5.68 1 21.91 6 SER B C 1
ATOM 3597 O O . SER B 1 6 ? -36.312 -8.516 -5.055 1 21.91 6 SER B O 1
ATOM 3599 N N . LYS B 1 7 ? -37.844 -10.188 -5.043 1 23.75 7 LYS B N 1
ATOM 3600 C CA . LYS B 1 7 ? -38.188 -9.977 -3.646 1 23.75 7 LYS B CA 1
ATOM 3601 C C . LYS B 1 7 ? -37.062 -10.406 -2.713 1 23.75 7 LYS B C 1
ATOM 3603 O O . LYS B 1 7 ? -36.938 -9.883 -1.603 1 23.75 7 LYS B O 1
ATOM 3608 N N . ALA B 1 8 ? -36.438 -11.484 -3.023 1 21.5 8 ALA B N 1
ATOM 3609 C CA . ALA B 1 8 ? -35.625 -12.062 -1.97 1 21.5 8 ALA B CA 1
ATOM 3610 C C . ALA B 1 8 ? -34.438 -11.164 -1.653 1 21.5 8 ALA B C 1
ATOM 3612 O O . ALA B 1 8 ? -33.906 -11.18 -0.534 1 21.5 8 ALA B O 1
ATOM 3613 N N . VAL B 1 9 ? -33.938 -10.484 -2.703 1 22 9 VAL B N 1
ATOM 3614 C CA . VAL B 1 9 ? -32.75 -9.688 -2.41 1 22 9 VAL B CA 1
ATOM 3615 C C . VAL B 1 9 ? -33.125 -8.508 -1.508 1 22 9 VAL B C 1
ATOM 3617 O O . VAL B 1 9 ? -32.25 -7.848 -0.945 1 22 9 VAL B O 1
ATOM 3620 N N . ALA B 1 10 ? -34.469 -8.164 -1.454 1 22.17 10 ALA B N 1
ATOM 3621 C CA . ALA B 1 10 ? -35 -7.074 -0.624 1 22.17 10 ALA B CA 1
ATOM 3622 C C . ALA B 1 10 ? -34.844 -7.402 0.859 1 22.17 10 ALA B C 1
ATOM 3624 O O . ALA B 1 10 ? -34.594 -6.516 1.676 1 22.17 10 ALA B O 1
ATOM 3625 N N . LEU B 1 11 ? -35.125 -8.648 1.202 1 22.12 11 LEU B N 1
ATOM 3626 C CA . LEU B 1 11 ? -35.312 -8.969 2.615 1 22.12 11 LEU B CA 1
ATOM 3627 C C . LEU B 1 11 ? -34 -8.828 3.367 1 22.12 11 LEU B C 1
ATOM 3629 O O . LEU B 1 11 ? -33.969 -8.391 4.52 1 22.12 11 LEU B O 1
ATOM 3633 N N . ALA B 1 12 ? -32.906 -9.305 2.674 1 22.09 12 ALA B N 1
ATOM 3634 C CA . ALA B 1 12 ? -31.719 -9.328 3.523 1 22.09 12 ALA B CA 1
ATOM 3635 C C . ALA B 1 12 ? -31.266 -7.918 3.873 1 22.09 12 ALA B C 1
ATOM 3637 O O . ALA B 1 12 ? -30.641 -7.699 4.918 1 22.09 12 ALA B O 1
ATOM 3638 N N . THR B 1 13 ? -31.578 -6.941 2.963 1 23.8 13 THR B N 1
ATOM 3639 C CA . THR B 1 13 ? -31.234 -5.566 3.309 1 23.8 13 THR B CA 1
ATOM 3640 C C . THR B 1 13 ? -32.125 -5.066 4.453 1 23.8 13 THR B C 1
ATOM 3642 O O . THR B 1 13 ? -31.703 -4.207 5.23 1 23.8 13 THR B O 1
ATOM 3645 N N . ALA B 1 14 ? -33.406 -5.609 4.555 1 23.47 14 ALA B N 1
ATOM 3646 C CA . ALA B 1 14 ? -34.406 -5.133 5.535 1 23.47 14 ALA B CA 1
ATOM 3647 C C . ALA B 1 14 ? -34 -5.566 6.945 1 23.47 14 ALA B C 1
ATOM 3649 O O . ALA B 1 14 ? -34.188 -4.812 7.906 1 23.47 14 ALA B O 1
ATOM 3650 N N . SER B 1 15 ? -33.656 -6.828 7.086 1 23.88 15 SER B N 1
ATOM 3651 C CA . SER B 1 15 ? -33.531 -7.305 8.461 1 23.88 15 SER B CA 1
ATOM 3652 C C . SER B 1 15 ? -32.438 -6.559 9.211 1 23.88 15 SER B C 1
ATOM 3654 O O . SER B 1 15 ? -32.562 -6.34 10.422 1 23.88 15 SER B O 1
ATOM 3656 N N . ALA B 1 16 ? -31.406 -6.266 8.523 1 22.55 16 ALA B N 1
ATOM 3657 C CA . ALA B 1 16 ? -30.375 -5.582 9.305 1 22.55 16 ALA B CA 1
ATOM 3658 C C . ALA B 1 16 ? -30.844 -4.195 9.734 1 22.55 16 ALA B C 1
ATOM 3660 O O . ALA B 1 16 ? -30.297 -3.607 10.664 1 22.55 16 ALA B O 1
ATOM 3661 N N . ALA B 1 17 ? -32 -3.676 9.133 1 24.05 17 ALA B N 1
ATOM 3662 C CA . ALA B 1 17 ? -32.625 -2.453 9.625 1 24.05 17 ALA B CA 1
ATOM 3663 C C . ALA B 1 17 ? -33.312 -2.693 10.961 1 24.05 17 ALA B C 1
ATOM 3665 O O . ALA B 1 17 ? -33.438 -1.783 11.789 1 24.05 17 ALA B O 1
ATOM 3666 N N . LEU B 1 18 ? -33.938 -3.9 11.211 1 24.08 18 LEU B N 1
ATOM 3667 C CA . LEU B 1 18 ? -34.75 -4.094 12.398 1 24.08 18 LEU B CA 1
ATOM 3668 C C . LEU B 1 18 ? -33.906 -3.998 13.664 1 24.08 18 LEU B C 1
ATOM 3670 O O . LEU B 1 18 ? -34.344 -3.434 14.672 1 24.08 18 LEU B O 1
ATOM 3674 N N . SER B 1 19 ? -32.812 -4.664 13.68 1 23.14 19 SER B N 1
ATOM 3675 C CA . SER B 1 19 ? -32.219 -4.801 15.016 1 23.14 19 SER B CA 1
ATOM 3676 C C . SER B 1 19 ? -31.781 -3.451 15.562 1 23.14 19 SER B C 1
ATOM 3678 O O . SER B 1 19 ? -31.344 -3.355 16.719 1 23.14 19 SER B O 1
ATOM 3680 N N . PHE B 1 20 ? -31.844 -2.424 14.734 1 23.11 20 PHE B N 1
ATOM 3681 C CA . PHE B 1 20 ? -31.438 -1.124 15.258 1 23.11 20 PHE B CA 1
ATOM 3682 C C . PHE B 1 20 ? -32.531 -0.537 16.141 1 23.11 20 PHE B C 1
ATOM 3684 O O . PHE B 1 20 ? -32.312 0.468 16.812 1 23.11 20 PHE B O 1
ATOM 3691 N N . VAL B 1 21 ? -33.781 -1.069 16.188 1 23.97 21 VAL B N 1
ATOM 3692 C CA . VAL B 1 21 ? -34.844 -0.402 16.922 1 23.97 21 VAL B CA 1
ATOM 3693 C C . VAL B 1 21 ? -34.625 -0.575 18.422 1 23.97 21 VAL B C 1
ATOM 3695 O O . VAL B 1 21 ? -34.844 0.356 19.203 1 23.97 21 VAL B O 1
ATOM 3698 N N . LEU B 1 22 ? -34.281 -1.723 18.891 1 24.02 22 LEU B N 1
ATOM 3699 C CA . LEU B 1 22 ? -34.562 -1.951 20.312 1 24.02 22 LEU B CA 1
ATOM 3700 C C . LEU B 1 22 ? -33.594 -1.125 21.172 1 24.02 22 LEU B C 1
ATOM 3702 O O . LEU B 1 22 ? -33.938 -0.795 22.312 1 24.02 22 LEU B O 1
ATOM 3706 N N . CYS B 1 23 ? -32.406 -0.899 20.797 1 21.28 23 CYS B N 1
ATOM 3707 C CA . CYS B 1 23 ? -31.5 -0.382 21.812 1 21.28 23 CYS B CA 1
ATOM 3708 C C . CYS B 1 23 ? -31.766 1.091 22.094 1 21.28 23 CYS B C 1
ATOM 3710 O O . CYS B 1 23 ? -30.969 1.767 22.75 1 21.28 23 CYS B O 1
ATOM 3712 N N . LYS B 1 24 ? -32.938 1.676 21.766 1 24.58 24 LYS B N 1
ATOM 3713 C CA . LYS B 1 24 ? -33.344 3.053 22.016 1 24.58 24 LYS B CA 1
ATOM 3714 C C . LYS B 1 24 ? -33.594 3.277 23.516 1 24.58 24 LYS B C 1
ATOM 3716 O O . LYS B 1 24 ? -33.375 4.367 24.031 1 24.58 24 LYS B O 1
ATOM 3721 N N . ARG B 1 25 ? -34.156 2.314 24.203 1 25.62 25 ARG B N 1
ATOM 3722 C CA . ARG B 1 25 ? -34.75 2.629 25.5 1 25.62 25 ARG B CA 1
ATOM 3723 C C . ARG B 1 25 ? -33.688 3.033 26.516 1 25.62 25 ARG B C 1
ATOM 3725 O O . ARG B 1 25 ? -33.938 3.924 27.344 1 25.62 25 ARG B O 1
ATOM 3732 N N . HIS B 1 26 ? -32.625 2.254 26.578 1 24.89 26 HIS B N 1
ATOM 3733 C CA . HIS B 1 26 ? -31.844 2.424 27.797 1 24.89 26 HIS B CA 1
ATOM 3734 C C . HIS B 1 26 ? -31.125 3.773 27.812 1 24.89 26 HIS B C 1
ATOM 3736 O O . HIS B 1 26 ? -30.812 4.297 28.891 1 24.89 26 HIS B O 1
ATOM 3742 N N . PHE B 1 27 ? -30.906 4.391 26.688 1 24.12 27 PHE B N 1
ATOM 3743 C CA . PHE B 1 27 ? -30.172 5.648 26.719 1 24.12 27 PHE B CA 1
ATOM 3744 C C . PHE B 1 27 ? -31.062 6.781 27.219 1 24.12 27 PHE B C 1
ATOM 3746 O O . PHE B 1 27 ? -30.609 7.918 27.359 1 24.12 27 PHE B O 1
ATOM 3753 N N . GLU B 1 28 ? -32.312 6.605 27.469 1 26.92 28 GLU B N 1
ATOM 3754 C CA . GLU B 1 28 ? -33.156 7.676 27.969 1 26.92 28 GLU B CA 1
ATOM 3755 C C . GLU B 1 28 ? -32.781 8.07 29.391 1 26.92 28 GLU B C 1
ATOM 3757 O O . GLU B 1 28 ? -32.844 9.25 29.75 1 26.92 28 GLU B O 1
ATOM 3762 N N . ARG B 1 29 ? -32.5 7.176 30.25 1 26.86 29 ARG B N 1
ATOM 3763 C CA . ARG B 1 29 ? -32.406 7.508 31.656 1 26.86 29 ARG B CA 1
ATOM 3764 C C . ARG B 1 29 ? -31.188 8.367 31.953 1 26.86 29 ARG B C 1
ATOM 3766 O O . ARG B 1 29 ? -31.234 9.297 32.75 1 26.86 29 ARG B O 1
ATOM 3773 N N . LEU B 1 30 ? -30.031 8.039 31.344 1 25.53 30 LEU B N 1
ATOM 3774 C CA . LEU B 1 30 ? -28.844 8.719 31.844 1 25.53 30 LEU B CA 1
ATOM 3775 C C . LEU B 1 30 ? -28.797 10.164 31.375 1 25.53 30 LEU B C 1
ATOM 3777 O O . LEU B 1 30 ? -28.047 10.984 31.922 1 25.53 30 LEU B O 1
ATOM 3781 N N . ALA B 1 31 ? -29.594 10.609 30.422 1 26.92 31 ALA B N 1
ATOM 3782 C CA . ALA B 1 31 ? -29.688 12 29.984 1 26.92 31 ALA B CA 1
ATOM 3783 C C . ALA B 1 31 ? -30.328 12.883 31.047 1 26.92 31 ALA B C 1
ATOM 3785 O O . ALA B 1 31 ? -30.078 14.086 31.109 1 26.92 31 ALA B O 1
ATOM 3786 N N . ASP B 1 32 ? -31.109 12.414 31.938 1 27.66 32 ASP B N 1
ATOM 3787 C CA . ASP B 1 32 ? -31.828 13.211 32.938 1 27.66 32 ASP B CA 1
ATOM 3788 C C . ASP B 1 32 ? -30.859 13.82 33.938 1 27.66 32 ASP B C 1
ATOM 3790 O O . ASP B 1 32 ? -31.047 14.961 34.375 1 27.66 32 ASP B O 1
ATOM 3794 N N . ALA B 1 33 ? -29.859 13.133 34.406 1 27.19 33 ALA B N 1
ATOM 3795 C CA . ALA B 1 33 ? -29.156 13.625 35.562 1 27.19 33 ALA B CA 1
ATOM 3796 C C . ALA B 1 33 ? -28.297 14.836 35.25 1 27.19 33 ALA B C 1
ATOM 3798 O O . ALA B 1 33 ? -28.203 15.781 36.031 1 27.19 33 ALA B O 1
ATOM 3799 N N . GLU B 1 34 ? -27.656 14.898 34.062 1 26.05 34 GLU B N 1
ATOM 3800 C CA . GLU B 1 34 ? -26.688 15.977 33.844 1 26.05 34 GLU B CA 1
ATOM 3801 C C . GLU B 1 34 ? -27.391 17.281 33.5 1 26.05 34 GLU B C 1
ATOM 3803 O O . GLU B 1 34 ? -26.75 18.328 33.406 1 26.05 34 GLU B O 1
ATOM 3808 N N . ARG B 1 35 ? -28.703 17.422 33.281 1 26.78 35 ARG B N 1
ATOM 3809 C CA . ARG B 1 35 ? -29.469 18.656 33.125 1 26.78 35 ARG B CA 1
ATOM 3810 C C . ARG B 1 35 ? -29.438 19.5 34.375 1 26.78 35 ARG B C 1
ATOM 3812 O O . ARG B 1 35 ? -29.391 20.734 34.312 1 26.78 35 ARG B O 1
ATOM 3819 N N . ARG B 1 36 ? -29.484 19.031 35.531 1 28.09 36 ARG B N 1
ATOM 3820 C CA . ARG B 1 36 ? -29.656 19.781 36.781 1 28.09 36 ARG B CA 1
ATOM 3821 C C . ARG B 1 36 ? -28.422 20.609 37.094 1 28.09 36 ARG B C 1
ATOM 3823 O O . ARG B 1 36 ? -28.531 21.734 37.562 1 28.09 36 ARG B O 1
ATOM 3830 N N . ARG B 1 37 ? -27.172 20.188 36.844 1 26.38 37 ARG B N 1
ATOM 3831 C CA . ARG B 1 37 ? -26.047 20.891 37.438 1 26.38 37 ARG B CA 1
ATOM 3832 C C . ARG B 1 37 ? -25.734 22.172 36.656 1 26.38 37 ARG B C 1
ATOM 3834 O O . ARG B 1 37 ? -25.062 23.062 37.156 1 26.38 37 ARG B O 1
ATOM 3841 N N . ARG B 1 38 ? -26.25 22.328 35.438 1 26.83 38 ARG B N 1
ATOM 3842 C CA . ARG B 1 38 ? -25.969 23.531 34.656 1 26.83 38 ARG B CA 1
ATOM 3843 C C . ARG B 1 38 ? -26.766 24.719 35.188 1 26.83 38 ARG B C 1
ATOM 3845 O O . ARG B 1 38 ? -26.5 25.875 34.844 1 26.83 38 ARG B O 1
ATOM 3852 N N . TYR B 1 39 ? -27.891 24.578 35.875 1 24.19 39 TYR B N 1
ATOM 3853 C CA . TYR B 1 39 ? -28.719 25.688 36.312 1 24.19 39 TYR B CA 1
ATOM 3854 C C . TYR B 1 39 ? -27.984 26.578 37.312 1 24.19 39 TYR B C 1
ATOM 3856 O O . TYR B 1 39 ? -28.141 27.797 37.312 1 24.19 39 TYR B O 1
ATOM 3864 N N . GLU B 1 40 ? -27.234 26.031 38.25 1 26.19 40 GLU B N 1
ATOM 3865 C CA . GLU B 1 40 ? -26.875 26.812 39.406 1 26.19 40 GLU B CA 1
ATOM 3866 C C . GLU B 1 40 ? -25.797 27.844 39.094 1 26.19 40 GLU B C 1
ATOM 3868 O O . GLU B 1 40 ? -25.781 28.938 39.656 1 26.19 40 GLU B O 1
ATOM 3873 N N . ASP B 1 41 ? -24.75 27.516 38.281 1 24.62 41 ASP B N 1
ATOM 3874 C CA . ASP B 1 41 ? -23.578 28.375 38.344 1 24.62 41 ASP B CA 1
ATOM 3875 C C . ASP B 1 41 ? -23.75 29.625 37.5 1 24.62 41 ASP B C 1
ATOM 3877 O O . ASP B 1 41 ? -22.812 30.391 37.281 1 24.62 41 ASP B O 1
ATOM 3881 N N . ARG B 1 42 ? -24.922 29.922 36.781 1 26.53 42 ARG B N 1
ATOM 3882 C CA . ARG B 1 42 ? -25.219 31.125 36 1 26.53 42 ARG B CA 1
ATOM 3883 C C . ARG B 1 42 ? -25.344 32.344 36.938 1 26.53 42 ARG B C 1
ATOM 3885 O O . ARG B 1 42 ? -25.469 33.469 36.438 1 26.53 42 ARG B O 1
ATOM 3892 N N . LYS B 1 43 ? -25.703 32.219 38.125 1 28.44 43 LYS B N 1
ATOM 3893 C CA . LYS B 1 43 ? -26.219 33.344 38.906 1 28.44 43 LYS B CA 1
ATOM 3894 C C . LYS B 1 43 ? -25.125 34.406 39.156 1 28.44 43 LYS B C 1
ATOM 3896 O O . LYS B 1 43 ? -25.422 35.594 39.312 1 28.44 43 LYS B O 1
ATOM 3901 N N . SER B 1 44 ? -23.844 34.094 39.438 1 24.44 44 SER B N 1
ATOM 3902 C CA . SER B 1 44 ? -23.125 35.094 40.25 1 24.44 44 SER B CA 1
ATOM 3903 C C . SER B 1 44 ? -22.531 36.188 39.375 1 24.44 44 SER B C 1
ATOM 3905 O O . SER B 1 44 ? -21.844 37.094 39.875 1 24.44 44 SER B O 1
ATOM 3907 N N . PHE B 1 45 ? -22.594 36.125 37.969 1 22.16 45 PHE B N 1
ATOM 3908 C CA . PHE B 1 45 ? -21.812 37.125 37.219 1 22.16 45 PHE B CA 1
ATOM 3909 C C . PHE B 1 45 ? -22.594 38.406 37.062 1 22.16 45 PHE B C 1
ATOM 3911 O O . PHE B 1 45 ? -22.219 39.281 36.25 1 22.16 45 PHE B O 1
ATOM 3918 N N . LYS B 1 46 ? -23.609 38.812 37.688 1 24.55 46 LYS B N 1
ATOM 3919 C CA . LYS B 1 46 ? -24.469 39.969 37.531 1 24.55 46 LYS B CA 1
ATOM 3920 C C . LYS B 1 46 ? -23.703 41.281 37.781 1 24.55 46 LYS B C 1
ATOM 3922 O O . LYS B 1 46 ? -24.047 42.312 37.219 1 24.55 46 LYS B O 1
ATOM 3927 N N . SER B 1 47 ? -22.828 41.469 38.719 1 21.72 47 SER B N 1
ATOM 3928 C CA . SER B 1 47 ? -22.953 42.719 39.438 1 21.72 47 SER B CA 1
ATOM 3929 C C . SER B 1 47 ? -22.297 43.875 38.688 1 21.72 47 SER B C 1
ATOM 3931 O O . SER B 1 47 ? -22.859 44.969 38.594 1 21.72 47 SER B O 1
ATOM 3933 N N . LYS B 1 48 ? -20.906 44.094 38.375 1 23.22 48 LYS B N 1
ATOM 3934 C CA . LYS B 1 48 ? -20.219 45.375 38.469 1 23.22 48 LYS B CA 1
ATOM 3935 C C . LYS B 1 48 ? -20.25 46.125 37.125 1 23.22 48 LYS B C 1
ATOM 3937 O O . LYS B 1 48 ? -19.375 45.938 36.281 1 23.22 48 LYS B O 1
ATOM 3942 N N . SER B 1 49 ? -21.359 46.188 36.25 1 21.14 49 SER B N 1
ATOM 3943 C CA . SER B 1 49 ? -21.391 46.75 34.906 1 21.14 49 SER B CA 1
ATOM 3944 C C . SER B 1 49 ? -21.203 48.25 34.938 1 21.14 49 SER B C 1
ATOM 3946 O O . SER B 1 49 ? -21.297 48.906 33.906 1 21.14 49 SER B O 1
ATOM 3948 N N . ASP B 1 50 ? -21.188 49.094 35.969 1 20.84 50 ASP B N 1
ATOM 3949 C CA . ASP B 1 50 ? -21.781 50.406 35.875 1 20.84 50 ASP B CA 1
ATOM 3950 C C . ASP B 1 50 ? -20.875 51.375 35.125 1 20.84 50 ASP B C 1
ATOM 3952 O O . ASP B 1 50 ? -21.359 52.188 34.312 1 20.84 50 ASP B O 1
ATOM 3956 N N . ALA B 1 51 ? -19.781 52.125 35.531 1 22.66 51 ALA B N 1
ATOM 3957 C CA . ALA B 1 51 ? -19.594 53.562 35.531 1 22.66 51 ALA B CA 1
ATOM 3958 C C . ALA B 1 51 ? -19.062 54.031 34.188 1 22.66 51 ALA B C 1
ATOM 3960 O O . ALA B 1 51 ? -18.375 53.312 33.5 1 22.66 51 ALA B O 1
ATOM 3961 N N . ALA B 1 52 ? -19.281 55.312 33.531 1 24.88 52 ALA B N 1
ATOM 3962 C CA . ALA B 1 52 ? -19.438 56.312 32.469 1 24.88 52 ALA B CA 1
ATOM 3963 C C . ALA B 1 52 ? -18.078 56.75 31.969 1 24.88 52 ALA B C 1
ATOM 3965 O O . ALA B 1 52 ? -17.656 57.906 32.219 1 24.88 52 ALA B O 1
ATOM 3966 N N . ALA B 1 53 ? -16.906 56 32.156 1 23.83 53 ALA B N 1
ATOM 3967 C CA . ALA B 1 53 ? -15.641 56.719 32.062 1 23.83 53 ALA B CA 1
ATOM 3968 C C . ALA B 1 53 ? -15.484 57.375 30.703 1 23.83 53 ALA B C 1
ATOM 3970 O O . ALA B 1 53 ? -15.898 56.812 29.688 1 23.83 53 ALA B O 1
ATOM 3971 N N . LYS B 1 54 ? -14.812 58.625 30.562 1 26.23 54 LYS B N 1
ATOM 3972 C CA . LYS B 1 54 ? -14.742 60 30.016 1 26.23 54 LYS B CA 1
ATOM 3973 C C . LYS B 1 54 ? -14.242 59.969 28.578 1 26.23 54 LYS B C 1
ATOM 3975 O O . LYS B 1 54 ? -14.883 60.5 27.672 1 26.23 54 LYS B O 1
ATOM 3980 N N . GLU B 1 55 ? -13.008 60.469 28.25 1 24.23 55 GLU B N 1
ATOM 3981 C CA . GLU B 1 55 ? -12.594 61.5 27.297 1 24.23 55 GLU B CA 1
ATOM 3982 C C . GLU B 1 55 ? -12.258 60.875 25.938 1 24.23 55 GLU B C 1
ATOM 3984 O O . GLU B 1 55 ? -12.156 59.656 25.812 1 24.23 55 GLU B O 1
ATOM 3989 N N . ARG B 1 56 ? -11.281 61.531 25 1 29.47 56 ARG B N 1
ATOM 3990 C CA . ARG B 1 56 ? -11.234 61.531 23.547 1 29.47 56 ARG B CA 1
ATOM 3991 C C . ARG B 1 56 ? -10.859 60.156 23.016 1 29.47 56 ARG B C 1
ATOM 3993 O O . ARG B 1 56 ? -9.688 59.875 22.766 1 29.47 56 ARG B O 1
ATOM 4000 N N . GLY B 1 57 ? -11.305 59.031 23.578 1 22.95 57 GLY B N 1
ATOM 4001 C CA . GLY B 1 57 ? -10.664 57.75 23.828 1 22.95 57 GLY B CA 1
ATOM 4002 C C . GLY B 1 57 ? -10.641 56.844 22.609 1 22.95 57 GLY B C 1
ATOM 4003 O O . GLY B 1 57 ? -11.516 56.938 21.75 1 22.95 57 GLY B O 1
ATOM 4004 N N . LEU B 1 58 ? -9.398 56.438 22.078 1 27.48 58 LEU B N 1
ATOM 4005 C CA . LEU B 1 58 ? -8.961 55.625 20.953 1 27.48 58 LEU B CA 1
ATOM 4006 C C . LEU B 1 58 ? -9.945 54.5 20.672 1 27.48 58 LEU B C 1
ATOM 4008 O O . LEU B 1 58 ? -10.445 53.875 21.609 1 27.48 58 LEU B O 1
ATOM 4012 N N . PRO B 1 59 ? -10.664 54.625 19.5 1 26.86 59 PRO B N 1
ATOM 4013 C CA . PRO B 1 59 ? -11.828 53.812 19.156 1 26.86 59 PRO B CA 1
ATOM 4014 C C . PRO B 1 59 ? -11.68 52.344 19.609 1 26.86 59 PRO B C 1
ATOM 4016 O O . PRO B 1 59 ? -10.68 51.688 19.297 1 26.86 59 PRO B O 1
ATOM 4019 N N . SER B 1 60 ? -12.008 52.062 20.969 1 25.72 60 SER B N 1
ATOM 4020 C CA . SER B 1 60 ? -12.047 50.75 21.625 1 25.72 60 SER B CA 1
ATOM 4021 C C . SER B 1 60 ? -12.977 49.781 20.906 1 25.72 60 SER B C 1
ATOM 4023 O O . SER B 1 60 ? -14.023 50.188 20.391 1 25.72 60 SER B O 1
ATOM 4025 N N . GLY B 1 61 ? -12.469 48.812 20.156 1 27.39 61 GLY B N 1
ATOM 4026 C CA . GLY B 1 61 ? -13.297 47.75 19.594 1 27.39 61 GLY B CA 1
ATOM 4027 C C . GLY B 1 61 ? -14.445 47.344 20.5 1 27.39 61 GLY B C 1
ATOM 4028 O O . GLY B 1 61 ? -14.266 47.219 21.719 1 27.39 61 GLY B O 1
ATOM 4029 N N . THR B 1 62 ? -15.602 48.094 20.422 1 27.02 62 THR B N 1
ATOM 4030 C CA . THR B 1 62 ? -16.75 47.906 21.312 1 27.02 62 THR B CA 1
ATOM 4031 C C . THR B 1 62 ? -17.344 46.5 21.141 1 27.02 62 THR B C 1
ATOM 4033 O O . THR B 1 62 ? -17.469 46 20.016 1 27.02 62 THR B O 1
ATOM 4036 N N . LYS B 1 63 ? -17.422 45.75 22.141 1 28.98 63 LYS B N 1
ATOM 4037 C CA . LYS B 1 63 ? -18.219 44.531 22.312 1 28.98 63 LYS B CA 1
ATOM 4038 C C . LYS B 1 63 ? -19.641 44.75 21.828 1 28.98 63 LYS B C 1
ATOM 4040 O O . LYS B 1 63 ? -20.312 45.688 22.219 1 28.98 63 LYS B O 1
ATOM 4045 N N . LEU B 1 64 ? -19.891 44.406 20.562 1 28.92 64 LEU B N 1
ATOM 4046 C CA . LEU B 1 64 ? -21.312 44.469 20.219 1 28.92 64 LEU B CA 1
ATOM 4047 C C . LEU B 1 64 ? -22.141 43.75 21.281 1 28.92 64 LEU B C 1
ATOM 4049 O O . LEU B 1 64 ? -21.859 42.594 21.625 1 28.92 64 LEU B O 1
ATOM 4053 N N . ASP B 1 65 ? -22.766 44.375 22.172 1 27.3 65 ASP B N 1
ATOM 4054 C CA . ASP B 1 65 ? -23.562 43.938 23.297 1 27.3 65 ASP B CA 1
ATOM 4055 C C . ASP B 1 65 ? -24.578 42.875 22.859 1 27.3 65 ASP B C 1
ATOM 4057 O O . ASP B 1 65 ? -24.969 42.031 23.656 1 27.3 65 ASP B O 1
ATOM 4061 N N . ASP B 1 66 ? -25.359 43.188 21.844 1 27.23 66 ASP B N 1
ATOM 4062 C CA . ASP B 1 66 ? -26.578 42.406 21.594 1 27.23 66 ASP B CA 1
ATOM 4063 C C . ASP B 1 66 ? -26.234 41.125 20.859 1 27.23 66 ASP B C 1
ATOM 4065 O O . ASP B 1 66 ? -27.141 40.344 20.5 1 27.23 66 ASP B O 1
ATOM 4069 N N . VAL B 1 67 ? -25.312 41.25 19.984 1 27.41 67 VAL B N 1
ATOM 4070 C CA . VAL B 1 67 ? -25.062 39.938 19.359 1 27.41 67 VAL B CA 1
ATOM 4071 C C . VAL B 1 67 ? -24.531 38.969 20.391 1 27.41 67 VAL B C 1
ATOM 4073 O O . VAL B 1 67 ? -23.484 39.219 21 1 27.41 67 VAL B O 1
ATOM 4076 N N . THR B 1 68 ? -25.438 38.344 21.188 1 25.47 68 THR B N 1
ATOM 4077 C CA . THR B 1 68 ? -25 37.188 21.984 1 25.47 68 THR B CA 1
ATOM 4078 C C . THR B 1 68 ? -24 36.344 21.203 1 25.47 68 THR B C 1
ATOM 4080 O O . THR B 1 68 ? -24.391 35.438 20.453 1 25.47 68 THR B O 1
ATOM 4083 N N . THR B 1 69 ? -23.344 37 20.391 1 29.16 69 THR B N 1
ATOM 4084 C CA . THR B 1 69 ? -22.281 36.281 19.719 1 29.16 69 THR B CA 1
ATOM 4085 C C . THR B 1 69 ? -21.344 35.625 20.734 1 29.16 69 THR B C 1
ATOM 4087 O O . THR B 1 69 ? -20.5 36.281 21.328 1 29.16 69 THR B O 1
ATOM 4090 N N . GLY B 1 70 ? -21.828 34.938 21.719 1 28.95 70 GLY B N 1
ATOM 4091 C CA . GLY B 1 70 ? -20.734 34.312 22.453 1 28.95 70 GLY B CA 1
ATOM 4092 C C . GLY B 1 70 ? -19.516 34.031 21.609 1 28.95 70 GLY B C 1
ATOM 4093 O O . GLY B 1 70 ? -18.406 33.906 22.125 1 28.95 70 GLY B O 1
ATOM 4094 N N . GLY B 1 71 ? -19.672 33.094 20.516 1 29.12 71 GLY B N 1
ATOM 4095 C CA . GLY B 1 71 ? -18.562 32.312 20 1 29.12 71 GLY B CA 1
ATOM 4096 C C . GLY B 1 71 ? -17.766 33.031 18.938 1 29.12 71 GLY B C 1
ATOM 4097 O O . GLY B 1 71 ? -16.531 33.125 19.031 1 29.12 71 GLY B O 1
ATOM 4098 N N . VAL B 1 72 ? -18.188 33.188 17.641 1 31.73 72 VAL B N 1
ATOM 4099 C CA . VAL B 1 72 ? -17.297 33.688 16.609 1 31.73 72 VAL B CA 1
ATOM 4100 C C . VAL B 1 72 ? -17.125 35.219 16.766 1 31.73 72 VAL B C 1
ATOM 4102 O O . VAL B 1 72 ? -18.109 35.938 16.938 1 31.73 72 VAL B O 1
ATOM 4105 N N . TYR B 1 73 ? -16.172 35.719 17.359 1 31.06 73 TYR B N 1
ATOM 4106 C CA . TYR B 1 73 ? -15.906 37.156 17.578 1 31.06 73 TYR B CA 1
ATOM 4107 C C . TYR B 1 73 ? -15.625 37.875 16.266 1 31.06 73 TYR B C 1
ATOM 4109 O O . TYR B 1 73 ? -14.906 37.344 15.406 1 31.06 73 TYR B O 1
ATOM 4117 N N . LEU B 1 74 ? -16.641 38.469 15.656 1 30.44 74 LEU B N 1
ATOM 4118 C CA . LEU B 1 74 ? -16.375 39.344 14.516 1 30.44 74 LEU B CA 1
ATOM 4119 C C . LEU B 1 74 ? -15.633 40.594 14.961 1 30.44 74 LEU B C 1
ATOM 4121 O O . LEU B 1 74 ? -15.93 41.156 16.016 1 30.44 74 LEU B O 1
ATOM 4125 N N . TRP B 1 75 ? -14.43 40.688 14.547 1 29.69 75 TRP B N 1
ATOM 4126 C CA . TRP B 1 75 ? -13.953 42.031 14.727 1 29.69 75 TRP B CA 1
ATOM 4127 C C . TRP B 1 75 ? -15.031 43.062 14.352 1 29.69 75 TRP B C 1
ATOM 4129 O O . TRP B 1 75 ? -15.922 42.75 13.555 1 29.69 75 TRP B O 1
ATOM 4139 N N . ASP B 1 76 ? -15.422 44.125 15.07 1 28.75 76 ASP B N 1
ATOM 4140 C CA . ASP B 1 76 ? -16.469 45.125 14.938 1 28.75 76 ASP B CA 1
ATOM 4141 C C . ASP B 1 76 ? -16.625 45.562 13.484 1 28.75 76 ASP B C 1
ATOM 4143 O O . ASP B 1 76 ? -15.898 46.438 13.008 1 28.75 76 ASP B O 1
ATOM 4147 N N . VAL B 1 77 ? -16.938 44.625 12.578 1 28.66 77 VAL B N 1
ATOM 4148 C CA . VAL B 1 77 ? -17.344 45.188 11.289 1 28.66 77 VAL B CA 1
ATOM 4149 C C . VAL B 1 77 ? -18.734 45.781 11.414 1 28.66 77 VAL B C 1
ATOM 4151 O O . VAL B 1 77 ? -19.688 45.094 11.773 1 28.66 77 VAL B O 1
ATOM 4154 N N . GLU B 1 78 ? -19.047 47.062 11.695 1 30.22 78 GLU B N 1
ATOM 4155 C CA . GLU B 1 78 ? -20.328 47.75 11.773 1 30.22 78 GLU B CA 1
ATOM 4156 C C . GLU B 1 78 ? -21.344 47.156 10.797 1 30.22 78 GLU B C 1
ATOM 4158 O O . GLU B 1 78 ? -22.516 47 11.133 1 30.22 78 GLU B O 1
ATOM 4163 N N . ARG B 1 79 ? -21.219 47.469 9.414 1 28.69 79 ARG B N 1
ATOM 4164 C CA . ARG B 1 79 ? -22.297 47.5 8.43 1 28.69 79 ARG B CA 1
ATOM 4165 C C . ARG B 1 79 ? -22.688 46.062 8.008 1 28.69 79 ARG B C 1
ATOM 4167 O O . ARG B 1 79 ? -22.25 45.594 6.965 1 28.69 79 ARG B O 1
ATOM 4174 N N . LEU B 1 80 ? -22.781 45.219 8.852 1 31.89 80 LEU B N 1
ATOM 4175 C CA . LEU B 1 80 ? -23.297 43.938 8.438 1 31.89 80 LEU B CA 1
ATOM 4176 C C . LEU B 1 80 ? -24.766 44.031 8.047 1 31.89 80 LEU B C 1
ATOM 4178 O O . LEU B 1 80 ? -25.438 43 7.887 1 31.89 80 LEU B O 1
ATOM 4182 N N . GLY B 1 81 ? -25.516 45.062 8.078 1 29.36 81 GLY B N 1
ATOM 4183 C CA . GLY B 1 81 ? -26.938 45.156 7.781 1 29.36 81 GLY B CA 1
ATOM 4184 C C . GLY B 1 81 ? -27.328 44.438 6.523 1 29.36 81 GLY B C 1
ATOM 4185 O O . GLY B 1 81 ? -28.406 43.812 6.473 1 29.36 81 GLY B O 1
ATOM 4186 N N . ARG B 1 82 ? -26.875 44.75 5.297 1 31.08 82 ARG B N 1
ATOM 4187 C CA . ARG B 1 82 ? -27.469 44.375 4.023 1 31.08 82 ARG B CA 1
ATOM 4188 C C . ARG B 1 82 ? -27.141 42.906 3.682 1 31.08 82 ARG B C 1
ATOM 4190 O O . ARG B 1 82 ? -27.469 42.438 2.59 1 31.08 82 ARG B O 1
ATOM 4197 N N . TYR B 1 83 ? -26.391 42.156 4.48 1 32.16 83 TYR B N 1
ATOM 4198 C CA . TYR B 1 83 ? -25.969 40.844 3.98 1 32.16 83 TYR B CA 1
ATOM 4199 C C . TYR B 1 83 ? -26.953 39.75 4.402 1 32.16 83 TYR B C 1
ATOM 4201 O O . TYR B 1 83 ? -26.734 39.094 5.414 1 32.16 83 TYR B O 1
ATOM 4209 N N . GLU B 1 84 ? -28.156 39.781 4.41 1 34.56 84 GLU B N 1
ATOM 4210 C CA . GLU B 1 84 ? -29.172 38.719 4.555 1 34.56 84 GLU B CA 1
ATOM 4211 C C . GLU B 1 84 ? -28.703 37.406 3.93 1 34.56 84 GLU B C 1
ATOM 4213 O O . GLU B 1 84 ? -28.969 36.344 4.461 1 34.56 84 GLU B O 1
ATOM 4218 N N . HIS B 1 85 ? -28.125 37.438 2.695 1 35.28 85 HIS B N 1
ATOM 4219 C CA . HIS B 1 85 ? -27.875 36.281 1.87 1 35.28 85 HIS B CA 1
ATOM 4220 C C . HIS B 1 85 ? -26.562 35.594 2.24 1 35.28 85 HIS B C 1
ATOM 4222 O O . HIS B 1 85 ? -26.156 34.625 1.6 1 35.28 85 HIS B O 1
ATOM 4228 N N . GLU B 1 86 ? -25.938 36.062 3.273 1 39.78 86 GLU B N 1
ATOM 4229 C CA . GLU B 1 86 ? -24.547 35.594 3.463 1 39.78 86 GLU B CA 1
ATOM 4230 C C . GLU B 1 86 ? -24.469 34.531 4.543 1 39.78 86 GLU B C 1
ATOM 4232 O O . GLU B 1 86 ? -23.375 34.156 4.953 1 39.78 86 GLU B O 1
ATOM 4237 N N . CYS B 1 87 ? -25.578 34.25 5.227 1 38.59 87 CYS B N 1
ATOM 4238 C CA . CYS B 1 87 ? -25.469 33.25 6.289 1 38.59 87 CYS B CA 1
ATOM 4239 C C . CYS B 1 87 ? -26.047 31.922 5.844 1 38.59 87 CYS B C 1
ATOM 4241 O O . CYS B 1 87 ? -26.938 31.875 5 1 38.59 87 CYS B O 1
ATOM 4243 N N . ILE B 1 88 ? -25.344 30.859 5.781 1 40.75 88 ILE B N 1
ATOM 4244 C CA . ILE B 1 88 ? -25.875 29.516 5.633 1 40.75 88 ILE B CA 1
ATOM 4245 C C . ILE B 1 88 ? -26.375 29 6.984 1 40.75 88 ILE B C 1
ATOM 4247 O O . ILE B 1 88 ? -25.656 29.047 7.98 1 40.75 88 ILE B O 1
ATOM 4251 N N . LEU B 1 89 ? -27.703 28.844 7.09 1 35.22 89 LEU B N 1
ATOM 4252 C CA . LEU B 1 89 ? -28.344 28.25 8.258 1 35.22 89 LEU B CA 1
ATOM 4253 C C . LEU B 1 89 ? -28.094 26.734 8.297 1 35.22 89 LEU B C 1
ATOM 4255 O O . LEU B 1 89 ? -28.156 26.062 7.262 1 35.22 89 LEU B O 1
ATOM 4259 N N . ALA B 1 90 ? -27.156 26.281 9.008 1 37.75 90 ALA B N 1
ATOM 4260 C CA . ALA B 1 90 ? -27.016 24.844 9.148 1 37.75 90 ALA B CA 1
ATOM 4261 C C . ALA B 1 90 ? -28 24.297 10.188 1 37.75 90 ALA B C 1
ATOM 4263 O O . ALA B 1 90 ? -28.141 24.859 11.273 1 37.75 90 ALA B O 1
ATOM 4264 N N . ASN B 1 91 ? -29.016 23.562 9.75 1 33.03 91 ASN B N 1
ATOM 4265 C CA . ASN B 1 91 ? -29.812 22.75 10.672 1 33.03 91 ASN B CA 1
ATOM 4266 C C . ASN B 1 91 ? -29.016 21.578 11.242 1 33.03 91 ASN B C 1
ATOM 4268 O O . ASN B 1 91 ? -28.531 20.734 10.492 1 33.03 91 ASN B O 1
ATOM 4272 N N . ILE B 1 92 ? -28.219 21.828 12.164 1 32.78 92 ILE B N 1
ATOM 4273 C CA . ILE B 1 92 ? -27.578 20.672 12.789 1 32.78 92 ILE B CA 1
ATOM 4274 C C . ILE B 1 92 ? -28.656 19.766 13.383 1 32.78 92 ILE B C 1
ATOM 4276 O O . ILE B 1 92 ? -29.406 20.172 14.281 1 32.78 92 ILE B O 1
ATOM 4280 N N . ARG B 1 93 ? -29.109 18.922 12.609 1 33.25 93 ARG B N 1
ATOM 4281 C CA . ARG B 1 93 ? -30.062 17.969 13.172 1 33.25 93 ARG B CA 1
ATOM 4282 C C . ARG B 1 93 ? -29.453 17.25 14.375 1 33.25 93 ARG B C 1
ATOM 4284 O O . ARG B 1 93 ? -28.469 16.531 14.242 1 33.25 93 ARG B O 1
ATOM 4291 N N . ARG B 1 94 ? -29.438 17.953 15.477 1 31.7 94 ARG B N 1
ATOM 4292 C CA . ARG B 1 94 ? -29.047 17.312 16.719 1 31.7 94 ARG B CA 1
ATOM 4293 C C . ARG B 1 94 ? -29.922 16.078 17 1 31.7 94 ARG B C 1
ATOM 4295 O O . ARG B 1 94 ? -31.031 15.969 16.469 1 31.7 94 ARG B O 1
ATOM 4302 N N . HIS B 1 95 ? -29.328 15.086 17.672 1 31.25 95 HIS B N 1
ATOM 4303 C CA . HIS B 1 95 ? -30.109 13.984 18.234 1 31.25 95 HIS B CA 1
ATOM 4304 C C . HIS B 1 95 ? -31.453 14.477 18.781 1 31.25 95 HIS B C 1
ATOM 4306 O O . HIS B 1 95 ? -31.578 15.656 19.125 1 31.25 95 HIS B O 1
ATOM 4312 N N . PRO B 1 96 ? -32.438 13.641 18.844 1 31.75 96 PRO B N 1
ATOM 4313 C CA . PRO B 1 96 ? -33.688 13.859 19.578 1 31.75 96 PRO B CA 1
ATOM 4314 C C . PRO B 1 96 ? -33.438 14.344 21.016 1 31.75 96 PRO B C 1
ATOM 4316 O O . PRO B 1 96 ? -32.625 13.742 21.734 1 31.75 96 PRO B O 1
ATOM 4319 N N . GLY B 1 97 ? -33.625 15.719 21.406 1 34.12 97 GLY B N 1
ATOM 4320 C CA . GLY B 1 97 ? -33.594 16.453 22.656 1 34.12 97 GLY B CA 1
ATOM 4321 C C . GLY B 1 97 ? -32.875 17.781 22.562 1 34.12 97 GLY B C 1
ATOM 4322 O O . GLY B 1 97 ? -32.781 18.516 23.547 1 34.12 97 GLY B O 1
ATOM 4323 N N . ARG B 1 98 ? -31.891 17.781 21.672 1 36.53 98 ARG B N 1
ATOM 4324 C CA . ARG B 1 98 ? -31.25 19.094 21.656 1 36.53 98 ARG B CA 1
ATOM 4325 C C . ARG B 1 98 ? -32 20.062 20.766 1 36.53 98 ARG B C 1
ATOM 4327 O O . ARG B 1 98 ? -32.594 19.656 19.766 1 36.53 98 ARG B O 1
ATOM 4334 N N . ALA B 1 99 ? -32.406 21.281 21.281 1 32.62 99 ALA B N 1
ATOM 4335 C CA . ALA B 1 99 ? -33.094 22.391 20.609 1 32.62 99 ALA B CA 1
ATOM 4336 C C . ALA B 1 99 ? -32.438 22.672 19.25 1 32.62 99 ALA B C 1
ATOM 4338 O O . ALA B 1 99 ? -31.25 22.484 19.078 1 32.62 99 ALA B O 1
ATOM 4339 N N . GLU B 1 100 ? -33.281 22.578 18.281 1 34.5 100 GLU B N 1
ATOM 4340 C CA . GLU B 1 100 ? -32.938 23.016 16.938 1 34.5 100 GLU B CA 1
ATOM 4341 C C . GLU B 1 100 ? -32.188 24.359 16.969 1 34.5 100 GLU B C 1
ATOM 4343 O O . GLU B 1 100 ? -32.625 25.297 17.625 1 34.5 100 GLU B O 1
ATOM 4348 N N . ALA B 1 101 ? -31.016 24.438 17.375 1 32.84 101 ALA B N 1
ATOM 4349 C CA . ALA B 1 101 ? -30.422 25.75 17.234 1 32.84 101 ALA B CA 1
ATOM 4350 C C . ALA B 1 101 ? -30.016 26.016 15.781 1 32.84 101 ALA B C 1
ATOM 4352 O O . ALA B 1 101 ? -29.438 25.156 15.125 1 32.84 101 ALA B O 1
ATOM 4353 N N . THR B 1 102 ? -30.953 26.812 15.156 1 33.91 102 THR B N 1
ATOM 4354 C CA . THR B 1 102 ? -30.625 27.312 13.82 1 33.91 102 THR B CA 1
ATOM 4355 C C . THR B 1 102 ? -29.328 28.109 13.844 1 33.91 102 THR B C 1
ATOM 4357 O O . THR B 1 102 ? -29.172 29.031 14.648 1 33.91 102 THR B O 1
ATOM 4360 N N . ARG B 1 103 ? -28.281 27.438 13.68 1 42.28 103 ARG B N 1
ATOM 4361 C CA . ARG B 1 103 ? -27.047 28.203 13.594 1 42.28 103 ARG B CA 1
ATOM 4362 C C . ARG B 1 103 ? -26.797 28.703 12.18 1 42.28 103 ARG B C 1
ATOM 4364 O O . ARG B 1 103 ? -27.156 28.031 11.203 1 42.28 103 ARG B O 1
ATOM 4371 N N . ALA B 1 104 ? -26.812 30.109 12.031 1 40.06 104 ALA B N 1
ATOM 4372 C CA . ALA B 1 104 ? -26.469 30.75 10.766 1 40.06 104 ALA B CA 1
ATOM 4373 C C . ALA B 1 104 ? -24.969 30.906 10.625 1 40.06 104 ALA B C 1
ATOM 4375 O O . ALA B 1 104 ? -24.281 31.312 11.57 1 40.06 104 ALA B O 1
ATOM 4376 N N . TYR B 1 105 ? -24.547 30.047 9.688 1 48.5 105 TYR B N 1
ATOM 4377 C CA . TYR B 1 105 ? -23.125 30.234 9.43 1 48.5 105 TYR B CA 1
ATOM 4378 C C . TYR B 1 105 ? -22.875 31.188 8.273 1 48.5 105 TYR B C 1
ATOM 4380 O O . TYR B 1 105 ? -23.719 31.312 7.375 1 48.5 105 TYR B O 1
ATOM 4388 N N . LEU B 1 106 ? -21.953 32.125 8.547 1 47.94 106 LEU B N 1
ATOM 4389 C CA . LEU B 1 106 ? -21.625 33.094 7.52 1 47.94 106 LEU B CA 1
ATOM 4390 C C . LEU B 1 106 ? -21.047 32.406 6.281 1 47.94 106 LEU B C 1
ATOM 4392 O O . LEU B 1 106 ? -20.188 31.547 6.395 1 47.94 106 LEU B O 1
ATOM 4396 N N . ARG B 1 107 ? -21.766 32.656 5.18 1 47.38 107 ARG B N 1
ATOM 4397 C CA . ARG B 1 107 ? -21.219 32.188 3.906 1 47.38 107 ARG B CA 1
ATOM 4398 C C . ARG B 1 107 ? -19.828 32.75 3.674 1 47.38 107 ARG B C 1
ATOM 4400 O O . ARG B 1 107 ? -19.578 33.938 3.943 1 47.38 107 ARG B O 1
ATOM 4407 N N . ALA B 1 108 ? -18.906 31.891 3.402 1 55 108 ALA B N 1
ATOM 4408 C CA . ALA B 1 108 ? -17.547 32.312 3.1 1 55 108 ALA B CA 1
ATOM 4409 C C . ALA B 1 108 ? -17.469 33 1.736 1 55 108 ALA B C 1
ATOM 4411 O O . ALA B 1 108 ? -18.328 32.781 0.874 1 55 108 ALA B O 1
ATOM 4412 N N . GLY B 1 109 ? -16.688 34.125 1.567 1 53.22 109 GLY B N 1
ATOM 4413 C CA . GLY B 1 109 ? -16.469 34.812 0.305 1 53.22 109 GLY B CA 1
ATOM 4414 C C . GLY B 1 109 ? -15.789 36.156 0.469 1 53.22 109 GLY B C 1
ATOM 4415 O O . GLY B 1 109 ? -15.477 36.594 1.589 1 53.22 109 GLY B O 1
ATOM 4416 N N . PRO B 1 110 ? -15.383 36.75 -0.727 1 57.12 110 PRO B N 1
ATOM 4417 C CA . PRO B 1 110 ? -14.766 38.094 -0.692 1 57.12 110 PRO B CA 1
ATOM 4418 C C . PRO B 1 110 ? -15.711 39.156 -0.169 1 57.12 110 PRO B C 1
ATOM 4420 O O . PRO B 1 110 ? -16.938 39.062 -0.354 1 57.12 110 PRO B O 1
ATOM 4423 N N . ARG B 1 111 ? -15.164 40.062 0.66 1 58.34 111 ARG B N 1
ATOM 4424 C CA . ARG B 1 111 ? -15.969 41.156 1.208 1 58.34 111 ARG B CA 1
ATOM 4425 C C . ARG B 1 111 ? -15.547 42.469 0.608 1 58.34 111 ARG B C 1
ATOM 4427 O O . ARG B 1 111 ? -14.414 42.625 0.155 1 58.34 111 ARG B O 1
ATOM 4434 N N . GLN B 1 112 ? -16.484 43.375 0.489 1 51.16 112 GLN B N 1
ATOM 4435 C CA . GLN B 1 112 ? -16.25 44.688 -0.095 1 51.16 112 GLN B CA 1
ATOM 4436 C C . GLN B 1 112 ? -15.281 45.5 0.753 1 51.16 112 GLN B C 1
ATOM 4438 O O . GLN B 1 112 ? -14.422 46.219 0.219 1 51.16 112 GLN B O 1
ATOM 4443 N N . LYS B 1 113 ? -15.422 45.406 2.1 1 63.03 113 LYS B N 1
ATOM 4444 C CA . LYS B 1 113 ? -14.531 46.188 2.975 1 63.03 113 LYS B CA 1
ATOM 4445 C C . LYS B 1 113 ? -13.477 45.281 3.598 1 63.03 113 LYS B C 1
ATOM 4447 O O . LYS B 1 113 ? -13.789 44.188 4.102 1 63.03 113 LYS B O 1
ATOM 4452 N N . LEU B 1 114 ? -12.227 45.719 3.359 1 73.44 114 LEU B N 1
ATOM 4453 C CA . LEU B 1 114 ? -11.102 44.969 3.932 1 73.44 114 LEU B CA 1
ATOM 4454 C C . LEU B 1 114 ? -10.703 45.562 5.277 1 73.44 114 LEU B C 1
ATOM 4456 O O . LEU B 1 114 ? -10.688 46.781 5.453 1 73.44 114 LEU B O 1
ATOM 4460 N N . HIS B 1 115 ? -10.594 44.719 6.223 1 74.38 115 HIS B N 1
ATOM 4461 C CA . HIS B 1 115 ? -10.086 45.094 7.531 1 74.38 115 HIS B CA 1
ATOM 4462 C C . HIS B 1 115 ? -8.586 45.375 7.477 1 74.38 115 HIS B C 1
ATOM 4464 O O . HIS B 1 115 ? -8.102 46.344 8.062 1 74.38 115 HIS B O 1
ATOM 4470 N N . PHE B 1 116 ? -7.93 44.562 6.773 1 83.62 116 PHE B N 1
ATOM 4471 C CA . PHE B 1 116 ? -6.484 44.719 6.656 1 83.62 116 PHE B CA 1
ATOM 4472 C C . PHE B 1 116 ? -6.117 45.375 5.32 1 83.62 116 PHE B C 1
ATOM 4474 O O . PHE B 1 116 ? -6.699 45.031 4.285 1 83.62 116 PHE B O 1
ATOM 4481 N N . ASN B 1 117 ? -5.199 46.344 5.391 1 87.12 117 ASN B N 1
ATOM 4482 C CA . ASN B 1 117 ? -4.59 46.844 4.172 1 87.12 117 ASN B CA 1
ATOM 4483 C C . ASN B 1 117 ? -3.568 45.875 3.598 1 87.12 117 ASN B C 1
ATOM 4485 O O . ASN B 1 117 ? -2.57 45.562 4.25 1 87.12 117 ASN B O 1
ATOM 4489 N N . PRO B 1 118 ? -3.867 45.406 2.41 1 88.94 118 PRO B N 1
ATOM 4490 C CA . PRO B 1 118 ? -2.994 44.406 1.809 1 88.94 118 PRO B CA 1
ATOM 4491 C C . PRO B 1 118 ? -1.52 44.812 1.844 1 88.94 118 PRO B C 1
ATOM 4493 O O . PRO B 1 118 ? -0.646 43.938 1.935 1 88.94 118 PRO B O 1
ATOM 4496 N N . VAL B 1 119 ? -1.194 46.031 1.822 1 89.25 119 VAL B N 1
ATOM 4497 C CA . VAL B 1 119 ? 0.181 46.5 1.76 1 89.25 119 VAL B CA 1
ATOM 4498 C C . VAL B 1 119 ? 0.898 46.188 3.072 1 89.25 119 VAL B C 1
ATOM 4500 O O . VAL B 1 119 ? 2.111 45.969 3.086 1 89.25 119 VAL B O 1
ATOM 4503 N N . ASP B 1 120 ? 0.151 46.094 4.191 1 89.88 120 ASP B N 1
ATOM 4504 C CA . ASP B 1 120 ? 0.745 45.938 5.516 1 89.88 120 ASP B CA 1
ATOM 4505 C C . ASP B 1 120 ? 0.586 44.531 6.039 1 89.88 120 ASP B C 1
ATOM 4507 O O . ASP B 1 120 ? 0.89 44.25 7.203 1 89.88 120 ASP B O 1
ATOM 4511 N N . VAL B 1 121 ? 0.142 43.656 5.23 1 94.31 121 VAL B N 1
ATOM 4512 C CA . VAL B 1 121 ? -0.205 42.344 5.719 1 94.31 121 VAL B CA 1
ATOM 4513 C C . VAL B 1 121 ? 1.035 41.438 5.711 1 94.31 121 VAL B C 1
ATOM 4515 O O . VAL B 1 121 ? 1.67 41.25 4.672 1 94.31 121 VAL B O 1
ATOM 4518 N N . ASN B 1 122 ? 1.473 41.031 6.871 1 97.75 122 ASN B N 1
ATOM 4519 C CA . ASN B 1 122 ? 2.354 39.875 7.082 1 97.75 122 ASN B CA 1
ATOM 4520 C C . ASN B 1 122 ? 1.585 38.656 7.594 1 97.75 122 ASN B C 1
ATOM 4522 O O . ASN B 1 122 ? 0.803 38.781 8.539 1 97.75 122 ASN B O 1
ATOM 4526 N N . ALA B 1 123 ? 1.794 37.531 6.918 1 98.44 123 ALA B N 1
ATOM 4527 C CA . ALA B 1 123 ? 1.028 36.344 7.293 1 98.44 123 ALA B CA 1
ATOM 4528 C C . ALA B 1 123 ? 1.954 35.188 7.695 1 98.44 123 ALA B C 1
ATOM 4530 O O . ALA B 1 123 ? 3.143 35.219 7.371 1 98.44 123 ALA B O 1
ATOM 4531 N N . ALA B 1 124 ? 1.438 34.25 8.453 1 98.75 124 ALA B N 1
ATOM 4532 C CA . ALA B 1 124 ? 2.129 33.031 8.82 1 98.75 124 ALA B CA 1
ATOM 4533 C C . ALA B 1 124 ? 1.229 31.812 8.625 1 98.75 124 ALA B C 1
ATOM 4535 O O . ALA B 1 124 ? 0.019 31.891 8.852 1 98.75 124 ALA B O 1
ATOM 4536 N N . ILE B 1 125 ? 1.787 30.75 8.148 1 98.75 125 ILE B N 1
ATOM 4537 C CA . ILE B 1 125 ? 1.097 29.484 7.934 1 98.75 125 ILE B CA 1
ATOM 4538 C C . ILE B 1 125 ? 1.805 28.375 8.703 1 98.75 125 ILE B C 1
ATOM 4540 O O . ILE B 1 125 ? 3.031 28.266 8.656 1 98.75 125 ILE B O 1
ATOM 4544 N N . VAL B 1 126 ? 1.052 27.562 9.43 1 98.44 126 VAL B N 1
ATOM 4545 C CA . VAL B 1 126 ? 1.65 26.453 10.172 1 98.44 126 VAL B CA 1
ATOM 4546 C C . VAL B 1 126 ? 0.81 25.188 9.984 1 98.44 126 VAL B C 1
ATOM 4548 O O . VAL B 1 126 ? -0.421 25.25 9.945 1 98.44 126 VAL B O 1
ATOM 4551 N N . THR B 1 127 ? 1.448 24.078 9.734 1 97.19 127 THR B N 1
ATOM 4552 C CA . THR B 1 127 ? 0.82 22.75 9.688 1 97.19 127 THR B CA 1
ATOM 4553 C C . THR B 1 127 ? 1.167 21.953 10.938 1 97.19 127 THR B C 1
ATOM 4555 O O . THR B 1 127 ? 2.336 21.844 11.312 1 97.19 127 THR B O 1
ATOM 4558 N N . CYS B 1 128 ? 0.142 21.375 11.594 1 94.44 128 CYS B N 1
ATOM 4559 C CA . CYS B 1 128 ? 0.354 20.625 12.828 1 94.44 128 CYS B CA 1
ATOM 4560 C C . CYS B 1 128 ? -0.337 19.281 12.766 1 94.44 128 CYS B C 1
ATOM 4562 O O . CYS B 1 128 ? -1.295 19.094 12.008 1 94.44 128 CYS B O 1
ATOM 4564 N N . GLY B 1 129 ? 0.239 18.344 13.539 1 90.12 129 GLY B N 1
ATOM 4565 C CA . GLY B 1 129 ? -0.398 17.031 13.688 1 90.12 129 GLY B CA 1
ATOM 4566 C C . GLY B 1 129 ? 0.007 16.047 12.609 1 90.12 129 GLY B C 1
ATOM 4567 O O . GLY B 1 129 ? 1.116 16.125 12.07 1 90.12 129 GLY B O 1
ATOM 4568 N N . GLY B 1 130 ? -0.866 15.078 12.391 1 89.5 130 GLY B N 1
ATOM 4569 C CA . GLY B 1 130 ? -0.578 14.047 11.406 1 89.5 130 GLY B CA 1
ATOM 4570 C C . GLY B 1 130 ? -0.713 14.539 9.977 1 89.5 130 GLY B C 1
ATOM 4571 O O . GLY B 1 130 ? -1.357 15.562 9.727 1 89.5 130 GLY B O 1
ATOM 4572 N N . LEU B 1 131 ? -0.142 13.805 9.109 1 93.25 131 LEU B N 1
ATOM 4573 C CA . LEU B 1 131 ? -0.195 14.188 7.707 1 93.25 131 LEU B CA 1
ATOM 4574 C C . LEU B 1 131 ? -1.537 13.812 7.09 1 93.25 131 LEU B C 1
ATOM 4576 O O . LEU B 1 131 ? -2.254 12.961 7.621 1 93.25 131 LEU B O 1
ATOM 4580 N N . CYS B 1 132 ? -1.825 14.508 6.109 1 93.19 132 CYS B N 1
ATOM 4581 C CA . CYS B 1 132 ? -3.021 14.281 5.305 1 93.19 132 CYS B CA 1
ATOM 4582 C C . CYS B 1 132 ? -2.807 14.742 3.869 1 93.19 132 CYS B C 1
ATOM 4584 O O . CYS B 1 132 ? -2.088 15.711 3.627 1 93.19 132 CYS B O 1
ATOM 4586 N N . PRO B 1 133 ? -3.459 13.953 2.938 1 95.94 133 PRO B N 1
ATOM 4587 C CA . PRO B 1 133 ? -3.379 14.492 1.577 1 95.94 133 PRO B CA 1
ATOM 4588 C C . PRO B 1 133 ? -3.986 15.891 1.457 1 95.94 133 PRO B C 1
ATOM 4590 O O . PRO B 1 133 ? -5.066 16.141 1.997 1 95.94 133 PRO B O 1
ATOM 4593 N N . GLY B 1 134 ? -3.211 16.844 0.785 1 96.81 134 GLY B N 1
ATOM 4594 C CA . GLY B 1 134 ? -3.795 18.141 0.494 1 96.81 134 GLY B CA 1
ATOM 4595 C C . GLY B 1 134 ? -3.166 19.266 1.292 1 96.81 134 GLY B C 1
ATOM 4596 O O . GLY B 1 134 ? -3.434 20.438 1.032 1 96.81 134 GLY B O 1
ATOM 4597 N N . LEU B 1 135 ? -2.297 18.938 2.236 1 97.88 135 LEU B N 1
ATOM 4598 C CA . LEU B 1 135 ? -1.661 19.969 3.045 1 97.88 135 LEU B CA 1
ATOM 4599 C C . LEU B 1 135 ? -0.913 20.969 2.166 1 97.88 135 LEU B C 1
ATOM 4601 O O . LEU B 1 135 ? -1.062 22.188 2.328 1 97.88 135 LEU B O 1
ATOM 4605 N N . ASN B 1 136 ? -0.164 20.484 1.243 1 97.88 136 ASN B N 1
ATOM 4606 C CA . ASN B 1 136 ? 0.576 21.344 0.327 1 97.88 136 ASN B CA 1
ATOM 4607 C C . ASN B 1 136 ? -0.363 22.172 -0.545 1 97.88 136 ASN B C 1
ATOM 4609 O O . ASN B 1 136 ? -0.047 23.312 -0.897 1 97.88 136 ASN B O 1
ATOM 4613 N N . ASN B 1 137 ? -1.504 21.578 -0.866 1 96.88 137 ASN B N 1
ATOM 4614 C CA . ASN B 1 137 ? -2.5 22.328 -1.63 1 96.88 137 ASN B CA 1
ATOM 4615 C C . ASN B 1 137 ? -3.004 23.547 -0.861 1 96.88 137 ASN B C 1
ATOM 4617 O O . ASN B 1 137 ? -3.15 24.625 -1.43 1 96.88 137 ASN B O 1
ATOM 4621 N N . VAL B 1 138 ? -3.271 23.328 0.414 1 97.88 138 VAL B N 1
ATOM 4622 C CA . VAL B 1 138 ? -3.779 24.422 1.249 1 97.88 138 VAL B CA 1
ATOM 4623 C C . VAL B 1 138 ? -2.715 25.5 1.393 1 97.88 138 VAL B C 1
ATOM 4625 O O . VAL B 1 138 ? -3.004 26.688 1.226 1 97.88 138 VAL B O 1
ATOM 4628 N N . ILE B 1 139 ? -1.512 25.141 1.647 1 98.38 139 ILE B N 1
ATOM 4629 C CA . ILE B 1 139 ? -0.41 26.078 1.791 1 98.38 139 ILE B CA 1
ATOM 4630 C C . ILE B 1 139 ? -0.261 26.891 0.509 1 98.38 139 ILE B C 1
ATOM 4632 O O . ILE B 1 139 ? -0.155 28.125 0.556 1 98.38 139 ILE B O 1
ATOM 4636 N N . ARG B 1 140 ? -0.269 26.203 -0.592 1 97.56 140 ARG B N 1
ATOM 4637 C CA . ARG B 1 140 ? -0.128 26.828 -1.9 1 97.56 140 ARG B CA 1
ATOM 4638 C C . ARG B 1 140 ? -1.249 27.844 -2.148 1 97.56 140 ARG B C 1
ATOM 4640 O O . ARG B 1 140 ? -0.994 28.969 -2.553 1 97.56 140 ARG B O 1
ATOM 4647 N N . GLU B 1 141 ? -2.451 27.469 -1.878 1 95.81 141 GLU B N 1
ATOM 4648 C CA . GLU B 1 141 ? -3.607 28.297 -2.207 1 95.81 141 GLU B CA 1
ATOM 4649 C C . GLU B 1 141 ? -3.715 29.5 -1.265 1 95.81 141 GLU B C 1
ATOM 4651 O O . GLU B 1 141 ? -4.152 30.578 -1.67 1 95.81 141 GLU B O 1
ATOM 4656 N N . VAL B 1 142 ? -3.375 29.312 -0.001 1 97.69 142 VAL B N 1
ATOM 4657 C CA . VAL B 1 142 ? -3.334 30.453 0.911 1 97.69 142 VAL B CA 1
ATOM 4658 C C . VAL B 1 142 ? -2.303 31.469 0.425 1 97.69 142 VAL B C 1
ATOM 4660 O O . VAL B 1 142 ? -2.596 32.656 0.327 1 97.69 142 VAL B O 1
ATOM 4663 N N . THR B 1 143 ? -1.141 31 0.094 1 98.06 143 THR B N 1
ATOM 4664 C CA . THR B 1 143 ? -0.051 31.844 -0.363 1 98.06 143 THR B CA 1
ATOM 4665 C C . THR B 1 143 ? -0.434 32.562 -1.65 1 98.06 143 THR B C 1
ATOM 4667 O O . THR B 1 143 ? -0.271 33.781 -1.756 1 98.06 143 THR B O 1
ATOM 4670 N N . ARG B 1 144 ? -0.985 31.828 -2.518 1 94.44 144 ARG B N 1
ATOM 4671 C CA . ARG B 1 144 ? -1.372 32.406 -3.803 1 94.44 144 ARG B CA 1
ATOM 4672 C C . ARG B 1 144 ? -2.498 33.406 -3.633 1 94.44 144 ARG B C 1
ATOM 4674 O O . ARG B 1 144 ? -2.508 34.469 -4.297 1 94.44 144 ARG B O 1
ATOM 4681 N N . SER B 1 145 ? -3.451 33.094 -2.803 1 93.12 145 SER B N 1
ATOM 4682 C CA . SER B 1 145 ? -4.566 34.031 -2.564 1 93.12 145 SER B CA 1
ATOM 4683 C C . SER B 1 145 ? -4.082 35.344 -1.962 1 93.12 145 SER B C 1
ATOM 4685 O O . SER B 1 145 ? -4.562 36.406 -2.338 1 93.12 145 SER B O 1
ATOM 4687 N N . LEU B 1 146 ? -3.168 35.281 -1.122 1 95.81 146 LEU B N 1
ATOM 4688 C CA . LEU B 1 146 ? -2.645 36.5 -0.479 1 95.81 146 LEU B CA 1
ATOM 4689 C C . LEU B 1 146 ? -1.896 37.375 -1.482 1 95.81 146 LEU B C 1
ATOM 4691 O O . LEU B 1 146 ? -2.16 38.562 -1.584 1 95.81 146 LEU B O 1
ATOM 4695 N N . TYR B 1 147 ? -1.042 36.781 -2.279 1 94.31 147 TYR B N 1
ATOM 4696 C CA . TYR B 1 147 ? -0.198 37.562 -3.189 1 94.31 147 TYR B CA 1
ATOM 4697 C C . TYR B 1 147 ? -0.955 37.906 -4.461 1 94.31 147 TYR B C 1
ATOM 4699 O O . TYR B 1 147 ? -0.865 39.031 -4.941 1 94.31 147 TYR B O 1
ATOM 4707 N N . HIS B 1 148 ? -1.674 37 -5.031 1 89.56 148 HIS B N 1
ATOM 4708 C CA . HIS B 1 148 ? -2.27 37.219 -6.348 1 89.56 148 HIS B CA 1
ATOM 4709 C C . HIS B 1 148 ? -3.65 37.844 -6.227 1 89.56 148 HIS B C 1
ATOM 4711 O O . HIS B 1 148 ? -3.994 38.75 -7 1 89.56 148 HIS B O 1
ATOM 4717 N N . LEU B 1 149 ? -4.449 37.344 -5.352 1 85.44 149 LEU B N 1
ATOM 4718 C CA . LEU B 1 149 ? -5.816 37.844 -5.246 1 85.44 149 LEU B CA 1
ATOM 4719 C C . LEU B 1 149 ? -5.852 39.188 -4.508 1 85.44 149 LEU B C 1
ATOM 4721 O O . LEU B 1 149 ? -6.539 40.125 -4.93 1 85.44 149 LEU B O 1
ATOM 4725 N N . TYR B 1 150 ? -5.066 39.281 -3.396 1 90.31 150 TYR B N 1
ATOM 4726 C CA . TYR B 1 150 ? -5.16 40.469 -2.566 1 90.31 150 TYR B CA 1
ATOM 4727 C C . TYR B 1 150 ? -3.945 41.375 -2.762 1 90.31 150 TYR B C 1
ATOM 4729 O O . TYR B 1 150 ? -3.965 42.531 -2.375 1 90.31 150 TYR B O 1
ATOM 4737 N N . GLY B 1 151 ? -2.873 40.812 -3.35 1 91.25 151 GLY B N 1
ATOM 4738 C CA . GLY B 1 151 ? -1.706 41.625 -3.684 1 91.25 151 GLY B CA 1
ATOM 4739 C C . GLY B 1 151 ? -0.982 42.156 -2.463 1 91.25 151 GLY B C 1
ATOM 4740 O O . GLY B 1 151 ? -0.625 43.312 -2.414 1 91.25 151 GLY B O 1
ATOM 4741 N N . ILE B 1 152 ? -0.829 41.312 -1.494 1 93.81 152 ILE B N 1
ATOM 4742 C CA . ILE B 1 152 ? -0.14 41.781 -0.297 1 93.81 152 ILE B CA 1
ATOM 4743 C C . ILE B 1 152 ? 1.304 42.156 -0.64 1 93.81 152 ILE B C 1
ATOM 4745 O O . ILE B 1 152 ? 1.875 41.594 -1.593 1 93.81 152 ILE B O 1
ATOM 4749 N N . LYS B 1 153 ? 1.898 43.094 0.14 1 94.56 153 LYS B N 1
ATOM 4750 C CA . LYS B 1 153 ? 3.283 43.469 -0.091 1 94.56 153 LYS B CA 1
ATOM 4751 C C . LYS B 1 153 ? 4.195 42.969 1.018 1 94.56 153 LYS B C 1
ATOM 4753 O O . LYS B 1 153 ? 5.422 42.969 0.871 1 94.56 153 LYS B O 1
ATOM 4758 N N . GLY B 1 154 ? 3.551 42.531 2.072 1 96.31 154 GLY B N 1
ATOM 4759 C CA . GLY B 1 154 ? 4.328 41.938 3.152 1 96.31 154 GLY B CA 1
ATOM 4760 C C . GLY B 1 154 ? 4.82 40.531 2.84 1 96.31 154 GLY B C 1
ATOM 4761 O O . GLY B 1 154 ? 4.988 40.188 1.672 1 96.31 154 GLY B O 1
ATOM 4762 N N . LYS B 1 155 ? 5.152 39.781 3.93 1 97.44 155 LYS B N 1
ATOM 4763 C CA . LYS B 1 155 ? 5.734 38.469 3.791 1 97.44 155 LYS B CA 1
ATOM 4764 C C . LYS B 1 155 ? 4.781 37.375 4.305 1 97.44 155 LYS B C 1
ATOM 4766 O O . LYS B 1 155 ? 3.959 37.656 5.184 1 97.44 155 LYS B O 1
ATOM 4771 N N . VAL B 1 156 ? 4.891 36.312 3.67 1 98.25 156 VAL B N 1
ATOM 4772 C CA . VAL B 1 156 ? 4.211 35.125 4.164 1 98.25 156 VAL B CA 1
ATOM 4773 C C . VAL B 1 156 ? 5.23 34.156 4.758 1 98.25 156 VAL B C 1
ATOM 4775 O O . VAL B 1 156 ? 6.059 33.594 4.035 1 98.25 156 VAL B O 1
ATOM 4778 N N . TYR B 1 157 ? 5.129 33.938 6.082 1 98.5 157 TYR B N 1
ATOM 4779 C CA . TYR B 1 157 ? 6.051 33.062 6.801 1 98.5 157 TYR B CA 1
ATOM 4780 C C . TYR B 1 157 ? 5.488 31.656 6.898 1 98.5 157 TYR B C 1
ATOM 4782 O O . TYR B 1 157 ? 4.375 31.453 7.391 1 98.5 157 TYR B O 1
ATOM 4790 N N . GLY B 1 158 ? 6.242 30.703 6.379 1 98.62 158 GLY B N 1
ATOM 4791 C CA . GLY B 1 158 ? 5.953 29.312 6.645 1 98.62 158 GLY B CA 1
ATOM 4792 C C . GLY B 1 158 ? 6.625 28.797 7.902 1 98.62 158 GLY B C 1
ATOM 4793 O O . GLY B 1 158 ? 7.852 28.656 7.949 1 98.62 158 GLY B O 1
ATOM 4794 N N . ILE B 1 159 ? 5.824 28.484 8.875 1 98.31 159 ILE B N 1
ATOM 4795 C CA . ILE B 1 159 ? 6.348 27.969 10.141 1 98.31 159 ILE B CA 1
ATOM 4796 C C . ILE B 1 159 ? 6.695 26.5 10 1 98.31 159 ILE B C 1
ATOM 4798 O O . ILE B 1 159 ? 5.82 25.672 9.727 1 98.31 159 ILE B O 1
ATOM 4802 N N . VAL B 1 160 ? 7.93 26.172 10.242 1 97.06 160 VAL B N 1
ATOM 4803 C CA . VAL B 1 160 ? 8.414 24.828 9.977 1 97.06 160 VAL B CA 1
ATOM 4804 C C . VAL B 1 160 ? 8.367 23.984 11.25 1 97.06 160 VAL B C 1
ATOM 4806 O O . VAL B 1 160 ? 8.875 24.406 12.297 1 97.06 160 VAL B O 1
ATOM 4809 N N . GLY B 1 161 ? 7.742 22.812 11.172 1 94.56 161 GLY B N 1
ATOM 4810 C CA . GLY B 1 161 ? 7.824 21.875 12.273 1 94.56 161 GLY B CA 1
ATOM 4811 C C . GLY B 1 161 ? 6.699 22.031 13.281 1 94.56 161 GLY B C 1
ATOM 4812 O O . GLY B 1 161 ? 6.863 21.703 14.461 1 94.56 161 GLY B O 1
ATOM 4813 N N . GLY B 1 162 ? 5.598 22.578 12.922 1 95.38 162 GLY B N 1
ATOM 4814 C CA . GLY B 1 162 ? 4.48 22.719 13.844 1 95.38 162 GLY B CA 1
ATOM 4815 C C . GLY B 1 162 ? 4.59 23.953 14.734 1 95.38 162 GLY B C 1
ATOM 4816 O O . GLY B 1 162 ? 5.285 24.906 14.391 1 95.38 162 GLY B O 1
ATOM 4817 N N . TYR B 1 163 ? 3.926 23.969 15.875 1 95.62 163 TYR B N 1
ATOM 4818 C CA . TYR B 1 163 ? 3.885 25.109 16.766 1 95.62 163 TYR B CA 1
ATOM 4819 C C . TYR B 1 163 ? 5.273 25.438 17.297 1 95.62 163 TYR B C 1
ATOM 4821 O O . TYR B 1 163 ? 5.59 26.609 17.562 1 95.62 163 TYR B O 1
ATOM 4829 N N . LYS B 1 164 ? 6.078 24.391 17.406 1 94.25 164 LYS B N 1
ATOM 4830 C CA . LYS B 1 164 ? 7.438 24.578 17.891 1 94.25 164 LYS B CA 1
ATOM 4831 C C . LYS B 1 164 ? 8.242 25.469 16.938 1 94.25 164 LYS B C 1
ATOM 4833 O O . LYS B 1 164 ? 9.211 26.109 17.344 1 94.25 164 LYS B O 1
ATOM 4838 N N . GLY B 1 165 ? 7.855 25.547 15.734 1 95.81 165 GLY B N 1
ATOM 4839 C CA . GLY B 1 165 ? 8.578 26.281 14.703 1 95.81 165 GLY B CA 1
ATOM 4840 C C . GLY B 1 165 ? 8.531 27.781 14.906 1 95.81 165 GLY B C 1
ATOM 4841 O O . GLY B 1 165 ? 9.328 28.516 14.312 1 95.81 165 GLY B O 1
ATOM 4842 N N . PHE B 1 166 ? 7.656 28.281 15.734 1 96.75 166 PHE B N 1
ATOM 4843 C CA . PHE B 1 166 ? 7.543 29.719 16 1 96.75 166 PHE B CA 1
ATOM 4844 C C . PHE B 1 166 ? 8.742 30.219 16.797 1 96.75 166 PHE B C 1
ATOM 4846 O O . PHE B 1 166 ? 9.078 31.406 16.734 1 96.75 166 PHE B O 1
ATOM 4853 N N . TYR B 1 167 ? 9.406 29.25 17.562 1 95.44 167 TYR B N 1
ATOM 4854 C CA . TYR B 1 167 ? 10.438 29.766 18.453 1 95.44 167 TYR B CA 1
ATOM 4855 C C . TYR B 1 167 ? 11.68 28.875 18.406 1 95.44 167 TYR B C 1
ATOM 4857 O O . TYR B 1 167 ? 12.734 29.25 18.922 1 95.44 167 TYR B O 1
ATOM 4865 N N . ASP B 1 168 ? 11.617 27.719 17.812 1 92.75 168 ASP B N 1
ATOM 4866 C CA . ASP B 1 168 ? 12.75 26.812 17.766 1 92.75 168 ASP B CA 1
ATOM 4867 C C . ASP B 1 168 ? 13.82 27.312 16.797 1 92.75 168 ASP B C 1
ATOM 4869 O O . ASP B 1 168 ? 13.57 27.438 15.602 1 92.75 168 ASP B O 1
ATOM 4873 N N . PRO B 1 169 ? 14.984 27.5 17.297 1 91.62 169 PRO B N 1
ATOM 4874 C CA . PRO B 1 169 ? 16.047 28 16.422 1 91.62 169 PRO B CA 1
ATOM 4875 C C . PRO B 1 169 ? 16.484 26.984 15.375 1 91.62 169 PRO B C 1
ATOM 4877 O O . PRO B 1 169 ? 17.031 27.375 14.336 1 91.62 169 PRO B O 1
ATOM 4880 N N . ASN B 1 170 ? 16.219 25.766 15.547 1 88.25 170 ASN B N 1
ATOM 4881 C CA . ASN B 1 170 ? 16.656 24.719 14.633 1 88.25 170 ASN B CA 1
ATOM 4882 C C . ASN B 1 170 ? 15.734 24.625 13.414 1 88.25 170 ASN B C 1
ATOM 4884 O O . ASN B 1 170 ? 16.094 24.016 12.414 1 88.25 170 ASN B O 1
ATOM 4888 N N . THR B 1 171 ? 14.594 25.25 13.539 1 92 171 THR B N 1
ATOM 4889 C CA . THR B 1 171 ? 13.641 25.219 12.438 1 92 171 THR B CA 1
ATOM 4890 C C . THR B 1 171 ? 13.102 26.609 12.133 1 92 171 THR B C 1
ATOM 4892 O O . THR B 1 171 ? 11.906 26.875 12.281 1 92 171 THR B O 1
ATOM 4895 N N . PRO B 1 172 ? 13.938 27.438 11.656 1 94.44 172 PRO B N 1
ATOM 4896 C CA . PRO B 1 172 ? 13.484 28.797 11.344 1 94.44 172 PRO B CA 1
ATOM 4897 C C . PRO B 1 172 ? 12.398 28.828 10.273 1 94.44 172 PRO B C 1
ATOM 4899 O O . PRO B 1 172 ? 12.398 28 9.359 1 94.44 172 PRO B O 1
ATOM 4902 N N . PRO B 1 173 ? 11.531 29.797 10.336 1 96.88 173 PRO B N 1
ATOM 4903 C CA . PRO B 1 173 ? 10.492 29.906 9.312 1 96.88 173 PRO B CA 1
ATOM 4904 C C . PRO B 1 173 ? 11.062 30.156 7.918 1 96.88 173 PRO B C 1
ATOM 4906 O O . PRO B 1 173 ? 12.156 30.719 7.785 1 96.88 173 PRO B O 1
ATOM 4909 N N . ILE B 1 174 ? 10.344 29.719 6.977 1 97.06 174 ILE B N 1
ATOM 4910 C CA . ILE B 1 174 ? 10.742 29.969 5.594 1 97.06 174 ILE B CA 1
ATOM 4911 C C . ILE B 1 174 ? 9.805 31 4.965 1 97.06 174 ILE B C 1
ATOM 4913 O O . ILE B 1 174 ? 8.648 31.125 5.371 1 97.06 174 ILE B O 1
ATOM 4917 N N . ASN B 1 175 ? 10.359 31.703 3.957 1 97.5 175 ASN B N 1
ATOM 4918 C CA . ASN B 1 175 ? 9.531 32.656 3.203 1 97.5 175 ASN B CA 1
ATOM 4919 C C . ASN B 1 175 ? 8.789 31.938 2.066 1 97.5 175 ASN B C 1
ATOM 4921 O O . ASN B 1 175 ? 9.406 31.281 1.229 1 97.5 175 ASN B O 1
ATOM 4925 N N . LEU B 1 176 ? 7.52 32.031 2.096 1 98.19 176 LEU B N 1
ATOM 4926 C CA . LEU B 1 176 ? 6.699 31.469 1.03 1 98.19 176 LEU B CA 1
ATOM 4927 C C . LEU B 1 176 ? 6.375 32.531 -0.023 1 98.19 176 LEU B C 1
ATOM 4929 O O . LEU B 1 176 ? 5.996 33.656 0.315 1 98.19 176 LEU B O 1
ATOM 4933 N N . SER B 1 177 ? 6.664 32.25 -1.255 1 96.94 177 SER B N 1
ATOM 4934 C CA . SER B 1 177 ? 6.316 33.062 -2.418 1 96.94 177 SER B CA 1
ATOM 4935 C C . SER B 1 177 ? 5.535 32.25 -3.443 1 96.94 177 SER B C 1
ATOM 4937 O O . SER B 1 177 ? 5.418 31.016 -3.32 1 96.94 177 SER B O 1
ATOM 4939 N N . VAL B 1 178 ? 4.988 32.969 -4.355 1 93.06 178 VAL B N 1
ATOM 4940 C CA . VAL B 1 178 ? 4.242 32.281 -5.41 1 93.06 178 VAL B CA 1
ATOM 4941 C C . VAL B 1 178 ? 5.152 31.281 -6.125 1 93.06 178 VAL B C 1
ATOM 4943 O O . VAL B 1 178 ? 4.73 30.172 -6.461 1 93.06 178 VAL B O 1
ATOM 4946 N N . ASP B 1 179 ? 6.391 31.578 -6.305 1 94.31 179 ASP B N 1
ATOM 4947 C CA . ASP B 1 179 ? 7.355 30.734 -6.984 1 94.31 179 ASP B CA 1
ATOM 4948 C C . ASP B 1 179 ? 7.703 29.516 -6.133 1 94.31 179 ASP B C 1
ATOM 4950 O O . ASP B 1 179 ? 7.805 28.391 -6.648 1 94.31 179 ASP B O 1
ATOM 4954 N N . SER B 1 180 ? 7.867 29.766 -4.926 1 95.56 180 SER B N 1
ATOM 4955 C CA . SER B 1 180 ? 8.305 28.688 -4.043 1 95.56 180 SER B CA 1
ATOM 4956 C C . SER B 1 180 ? 7.211 27.641 -3.867 1 95.56 180 SER B C 1
ATOM 4958 O O . SER B 1 180 ? 7.5 26.484 -3.539 1 95.56 180 SER B O 1
ATOM 4960 N N . VAL B 1 181 ? 5.922 28.031 -4.078 1 96.44 181 VAL B N 1
ATOM 4961 C CA . VAL B 1 181 ? 4.844 27.078 -3.824 1 96.44 181 VAL B CA 1
ATOM 4962 C C . VAL B 1 181 ? 4.27 26.578 -5.148 1 96.44 181 VAL B C 1
ATOM 4964 O O . VAL B 1 181 ? 3.26 25.875 -5.168 1 96.44 181 VAL B O 1
ATOM 4967 N N . GLU B 1 182 ? 4.848 26.875 -6.219 1 91.94 182 GLU B N 1
ATOM 4968 C CA . GLU B 1 182 ? 4.285 26.656 -7.547 1 91.94 182 GLU B CA 1
ATOM 4969 C C . GLU B 1 182 ? 3.984 25.172 -7.77 1 91.94 182 GLU B C 1
ATOM 4971 O O . GLU B 1 182 ? 2.945 24.812 -8.328 1 91.94 182 GLU B O 1
ATOM 4976 N N . ASN B 1 183 ? 4.879 24.25 -7.262 1 92.31 183 ASN B N 1
ATOM 4977 C CA . ASN B 1 183 ? 4.75 22.844 -7.633 1 92.31 183 ASN B CA 1
ATOM 4978 C C . ASN B 1 183 ? 4.559 21.953 -6.406 1 92.31 183 ASN B C 1
ATOM 4980 O O . ASN B 1 183 ? 4.605 20.719 -6.512 1 92.31 183 ASN B O 1
ATOM 4984 N N . ILE B 1 184 ? 4.27 22.5 -5.305 1 95.19 184 ILE B N 1
ATOM 4985 C CA . ILE B 1 184 ? 4.281 21.719 -4.07 1 95.19 184 ILE B CA 1
ATOM 4986 C C . ILE B 1 184 ? 3.033 20.844 -4.004 1 95.19 184 ILE B C 1
ATOM 4988 O O . ILE B 1 184 ? 2.998 19.859 -3.262 1 95.19 184 ILE B O 1
ATOM 4992 N N . HIS B 1 185 ? 1.992 21.219 -4.758 1 91.06 185 HIS B N 1
ATOM 4993 C CA . HIS B 1 185 ? 0.728 20.5 -4.719 1 91.06 185 HIS B CA 1
ATOM 4994 C C . HIS B 1 185 ? 0.871 19.109 -5.332 1 91.06 185 HIS B C 1
ATOM 4996 O O . HIS B 1 185 ? -0.009 18.266 -5.168 1 91.06 185 HIS B O 1
ATOM 5002 N N . HIS B 1 186 ? 1.983 18.844 -5.98 1 89.44 186 HIS B N 1
ATOM 5003 C CA . HIS B 1 186 ? 2.201 17.547 -6.625 1 89.44 186 HIS B CA 1
ATOM 5004 C C . HIS B 1 186 ? 2.752 16.531 -5.637 1 89.44 186 HIS B C 1
ATOM 5006 O O . HIS B 1 186 ? 2.832 15.344 -5.949 1 89.44 186 HIS B O 1
ATOM 5012 N N . GLU B 1 187 ? 3.049 16.953 -4.523 1 91.75 187 GLU B N 1
ATOM 5013 C CA . GLU B 1 187 ? 3.65 16.062 -3.529 1 91.75 187 GLU B CA 1
ATOM 5014 C C . GLU B 1 187 ? 2.715 15.844 -2.342 1 91.75 187 GLU B C 1
ATOM 5016 O O . GLU B 1 187 ? 1.941 16.734 -1.987 1 91.75 187 GLU B O 1
ATOM 5021 N N . GLY B 1 188 ? 2.793 14.648 -1.78 1 93.06 188 GLY B N 1
ATOM 5022 C CA . GLY B 1 188 ? 2.115 14.406 -0.517 1 93.06 188 GLY B CA 1
ATOM 5023 C C . GLY B 1 188 ? 2.822 15.031 0.669 1 93.06 188 GLY B C 1
ATOM 5024 O O . GLY B 1 188 ? 3.992 15.406 0.572 1 93.06 188 GLY B O 1
ATOM 5025 N N . GLY B 1 189 ? 2.051 15.188 1.713 1 95.12 189 GLY B N 1
ATOM 5026 C CA . GLY B 1 189 ? 2.648 15.742 2.918 1 95.12 189 GLY B CA 1
ATOM 5027 C C . GLY B 1 189 ? 2.629 17.266 2.949 1 95.12 189 GLY B C 1
ATOM 5028 O O . GLY B 1 189 ? 1.69 17.891 2.451 1 95.12 189 GLY B O 1
ATOM 5029 N N . THR B 1 190 ? 3.578 17.812 3.66 1 97.31 190 THR B N 1
ATOM 5030 C CA . THR B 1 190 ? 3.672 19.25 3.838 1 97.31 190 THR B CA 1
ATOM 5031 C C . THR B 1 190 ? 5.121 19.719 3.738 1 97.31 190 THR B C 1
ATOM 5033 O O . THR B 1 190 ? 6.012 19.141 4.363 1 97.31 190 THR B O 1
ATOM 5036 N N . ILE B 1 191 ? 5.297 20.766 2.973 1 96.06 191 ILE B N 1
ATOM 5037 C CA . ILE B 1 191 ? 6.641 21.312 2.803 1 96.06 191 ILE B CA 1
ATOM 5038 C C . ILE B 1 191 ? 7.098 21.969 4.105 1 96.06 191 ILE B C 1
ATOM 5040 O O . ILE B 1 191 ? 8.297 22.188 4.301 1 96.06 191 ILE B O 1
ATOM 5044 N N . LEU B 1 192 ? 6.172 22.25 5 1 97.12 192 LEU B N 1
ATOM 5045 C CA . LEU B 1 192 ? 6.492 22.922 6.25 1 97.12 192 LEU B CA 1
ATOM 5046 C C . LEU B 1 192 ? 6.828 21.922 7.344 1 97.12 192 LEU B C 1
ATOM 5048 O O . LEU B 1 192 ? 7.281 22.297 8.422 1 97.12 192 LEU B O 1
ATOM 5052 N N . GLY B 1 193 ? 6.629 20.656 7.035 1 94.81 193 GLY B N 1
ATOM 5053 C CA . GLY B 1 193 ? 6.777 19.688 8.102 1 94.81 193 GLY B CA 1
ATOM 5054 C C . GLY B 1 193 ? 5.723 19.828 9.188 1 94.81 193 GLY B C 1
ATOM 5055 O O . GLY B 1 193 ? 4.914 20.75 9.156 1 94.81 193 GLY B O 1
ATOM 5056 N N . SER B 1 194 ? 5.73 18.875 10.07 1 92.38 194 SER B N 1
ATOM 5057 C CA . SER B 1 194 ? 4.754 18.859 11.148 1 92.38 194 SER B CA 1
ATOM 5058 C C . SER B 1 194 ? 5.305 18.156 12.383 1 92.38 194 SER B C 1
ATOM 5060 O O . SER B 1 194 ? 6.332 17.484 12.312 1 92.38 194 SER B O 1
ATOM 5062 N N . SER B 1 195 ? 4.746 18.453 13.5 1 87.81 195 SER B N 1
ATOM 5063 C CA . SER B 1 195 ? 5.066 17.781 14.758 1 87.81 195 SER B CA 1
ATOM 5064 C C . SER B 1 195 ? 3.871 17.781 15.703 1 87.81 195 SER B C 1
ATOM 5066 O O . SER B 1 195 ? 2.848 18.406 15.422 1 87.81 195 SER B O 1
ATOM 5068 N N . ARG B 1 196 ? 4.086 16.953 16.688 1 79.5 196 ARG B N 1
ATOM 5069 C CA . ARG B 1 196 ? 3.084 16.953 17.75 1 79.5 196 ARG B CA 1
ATOM 5070 C C . ARG B 1 196 ? 3.602 17.672 19 1 79.5 196 ARG B C 1
ATOM 5072 O O . ARG B 1 196 ? 4.777 17.547 19.344 1 79.5 196 ARG B O 1
ATOM 5079 N N . GLY B 1 197 ? 2.812 18.531 19.453 1 78.56 197 GLY B N 1
ATOM 5080 C CA . GLY B 1 197 ? 3.219 19.281 20.625 1 78.56 197 GLY B CA 1
ATOM 5081 C C . GLY B 1 197 ? 3.998 20.547 20.297 1 78.56 197 GLY B C 1
ATOM 5082 O O . GLY B 1 197 ? 3.848 21.094 19.203 1 78.56 197 GLY B O 1
ATOM 5083 N N . GLY B 1 198 ? 4.648 21.219 21.359 1 86.69 198 GLY B N 1
ATOM 5084 C CA . GLY B 1 198 ? 5.484 22.391 21.172 1 86.69 198 GLY B CA 1
ATOM 5085 C C . GLY B 1 198 ? 4.715 23.688 21.266 1 86.69 198 GLY B C 1
ATOM 5086 O O . GLY B 1 198 ? 5.203 24.734 20.844 1 86.69 198 GLY B O 1
ATOM 5087 N N . PHE B 1 199 ? 3.521 23.594 21.75 1 92.94 199 PHE B N 1
ATOM 5088 C CA . PHE B 1 199 ? 2.697 24.797 21.875 1 92.94 199 PHE B CA 1
ATOM 5089 C C . PHE B 1 199 ? 3.133 25.625 23.078 1 92.94 199 PHE B C 1
ATOM 5091 O O . PHE B 1 199 ? 3.012 25.188 24.234 1 92.94 199 PHE B O 1
ATOM 5098 N N . GLU B 1 200 ? 3.727 26.703 22.844 1 95.69 200 GLU B N 1
ATOM 5099 C CA . GLU B 1 200 ? 4.09 27.719 23.844 1 95.69 200 GLU B CA 1
ATOM 5100 C C . GLU B 1 200 ? 3.502 29.078 23.484 1 95.69 200 GLU B C 1
ATOM 5102 O O . GLU B 1 200 ? 4.086 29.828 22.703 1 95.69 200 GLU B O 1
ATOM 5107 N N . LEU B 1 201 ? 2.436 29.438 24.172 1 96.31 201 LEU B N 1
ATOM 5108 C CA . LEU B 1 201 ? 1.596 30.578 23.812 1 96.31 201 LEU B CA 1
ATOM 5109 C C . LEU B 1 201 ? 2.398 31.875 23.859 1 96.31 201 LEU B C 1
ATOM 5111 O O . LEU B 1 201 ? 2.344 32.688 22.906 1 96.31 201 LEU B O 1
ATOM 5115 N N . ASP B 1 202 ? 3.199 32.094 24.906 1 96.31 202 ASP B N 1
ATOM 5116 C CA . ASP B 1 202 ? 3.941 33.344 25.078 1 96.31 202 ASP B CA 1
ATOM 5117 C C . ASP B 1 202 ? 4.973 33.531 23.969 1 96.31 202 ASP B C 1
ATOM 5119 O O . ASP B 1 202 ? 5.102 34.625 23.406 1 96.31 202 ASP B O 1
ATOM 5123 N N . LYS B 1 203 ? 5.629 32.5 23.688 1 96.88 203 LYS B N 1
ATOM 5124 C CA . LYS B 1 203 ? 6.66 32.562 22.656 1 96.88 203 LYS B CA 1
ATOM 5125 C C . LYS B 1 203 ? 6.047 32.781 21.266 1 96.88 203 LYS B C 1
ATOM 5127 O O . LYS B 1 203 ? 6.633 33.438 20.422 1 96.88 203 LYS B O 1
ATOM 5132 N N . ILE B 1 204 ? 4.965 32.156 21.031 1 97.69 204 ILE B N 1
ATOM 5133 C CA . ILE B 1 204 ? 4.25 32.312 19.766 1 97.69 204 ILE B CA 1
ATOM 5134 C C . ILE B 1 204 ? 3.811 33.781 19.594 1 97.69 204 ILE B C 1
ATOM 5136 O O . ILE B 1 204 ? 3.996 34.375 18.531 1 97.69 204 ILE B O 1
ATOM 5140 N N . CYS B 1 205 ? 3.275 34.375 20.641 1 96.62 205 CYS B N 1
ATOM 5141 C CA . CYS B 1 205 ? 2.828 35.781 20.609 1 96.62 205 CYS B CA 1
ATOM 5142 C C . CYS B 1 205 ? 4.008 36.719 20.406 1 96.62 205 CYS B C 1
ATOM 5144 O O . CYS B 1 205 ? 3.873 37.75 19.734 1 96.62 205 CYS B O 1
ATOM 5146 N N . GLU B 1 206 ? 5.121 36.344 21.016 1 96.62 206 GLU B N 1
ATOM 5147 C CA . GLU B 1 206 ? 6.324 37.125 20.797 1 96.62 206 GLU B CA 1
ATOM 5148 C C . GLU B 1 206 ? 6.734 37.125 19.328 1 96.62 206 GLU B C 1
ATOM 5150 O O . GLU B 1 206 ? 7.156 38.156 18.797 1 96.62 206 GLU B O 1
ATOM 5155 N N . PHE B 1 207 ? 6.656 36 18.75 1 97.19 207 PHE B N 1
ATOM 5156 C CA . PHE B 1 207 ? 6.949 35.906 17.328 1 97.19 207 PHE B CA 1
ATOM 5157 C C . PHE B 1 207 ? 5.992 36.781 16.516 1 97.19 207 PHE B C 1
ATOM 5159 O O . PHE B 1 207 ? 6.418 37.5 15.625 1 97.19 207 PHE B O 1
ATOM 5166 N N . ILE B 1 208 ? 4.734 36.656 16.781 1 97.31 208 ILE B N 1
ATOM 5167 C CA . ILE B 1 208 ? 3.693 37.406 16.078 1 97.31 208 ILE B CA 1
ATOM 5168 C C . ILE B 1 208 ? 3.979 38.906 16.188 1 97.31 208 ILE B C 1
ATOM 5170 O O . ILE B 1 208 ? 3.891 39.625 15.195 1 97.31 208 ILE B O 1
ATOM 5174 N N . LYS B 1 209 ? 4.355 39.344 17.344 1 96.12 209 LYS B N 1
ATOM 5175 C CA . LYS B 1 209 ? 4.656 40.75 17.578 1 96.12 209 LYS B CA 1
ATOM 5176 C C . LYS B 1 209 ? 5.926 41.156 16.844 1 96.12 209 LYS B C 1
ATOM 5178 O O . LYS B 1 209 ? 5.945 42.188 16.172 1 96.12 209 LYS B O 1
ATOM 5183 N N . SER B 1 210 ? 6.949 40.375 16.969 1 96.44 210 SER B N 1
ATOM 5184 C CA . SER B 1 210 ? 8.258 40.719 16.422 1 96.44 210 SER B CA 1
ATOM 5185 C C . SER B 1 210 ? 8.219 40.781 14.898 1 96.44 210 SER B C 1
ATOM 5187 O O . SER B 1 210 ? 8.883 41.625 14.289 1 96.44 210 SER B O 1
ATOM 5189 N N . LYS B 1 211 ? 7.426 39.906 14.266 1 96.75 211 LYS B N 1
ATOM 5190 C CA . LYS B 1 211 ? 7.375 39.844 12.805 1 96.75 211 LYS B CA 1
ATOM 5191 C C . LYS B 1 211 ? 6.188 40.625 12.266 1 96.75 211 LYS B C 1
ATOM 5193 O O . LYS B 1 211 ? 5.953 40.625 11.055 1 96.75 211 LYS B O 1
ATOM 5198 N N . LYS B 1 212 ? 5.414 41.281 13.164 1 96.44 212 LYS B N 1
ATOM 5199 C CA . LYS B 1 212 ? 4.254 42.062 12.805 1 96.44 212 LYS B CA 1
ATOM 5200 C C . LYS B 1 212 ? 3.258 41.281 11.977 1 96.44 212 LYS B C 1
ATOM 5202 O O . LYS B 1 212 ? 2.818 41.719 10.914 1 96.44 212 LYS B O 1
ATOM 5207 N N . ILE B 1 213 ? 3.051 40.094 12.477 1 97.56 213 ILE B N 1
ATOM 5208 C CA . ILE B 1 213 ? 2.094 39.219 11.805 1 97.56 213 ILE B CA 1
ATOM 5209 C C . ILE B 1 213 ? 0.679 39.75 11.992 1 97.56 213 ILE B C 1
ATOM 5211 O O . ILE B 1 213 ? 0.263 40.062 13.109 1 97.56 213 ILE B O 1
ATOM 5215 N N . SER B 1 214 ? -0.053 39.906 10.922 1 96.25 214 SER B N 1
ATOM 5216 C CA . SER B 1 214 ? -1.435 40.375 10.992 1 96.25 214 SER B CA 1
ATOM 5217 C C . SER B 1 214 ? -2.414 39.25 10.734 1 96.25 214 SER B C 1
ATOM 5219 O O . SER B 1 214 ? -3.596 39.344 11.07 1 96.25 214 SER B O 1
ATOM 5221 N N . GLN B 1 215 ? -1.922 38.156 10.094 1 97.25 215 GLN B N 1
ATOM 5222 C CA . GLN B 1 215 ? -2.775 37 9.789 1 97.25 215 GLN B CA 1
ATOM 5223 C C . GLN B 1 215 ? -2.059 35.688 10.086 1 97.25 215 GLN B C 1
ATOM 5225 O O . GLN B 1 215 ? -0.912 35.5 9.672 1 97.25 215 GLN B O 1
ATOM 5230 N N . LEU B 1 216 ? -2.709 34.812 10.797 1 98.38 216 LEU B N 1
ATOM 5231 C CA . LEU B 1 216 ? -2.176 33.5 11.125 1 98.38 216 LEU B CA 1
ATOM 5232 C C . LEU B 1 216 ? -3.113 32.375 10.648 1 98.38 216 LEU B C 1
ATOM 5234 O O . LEU B 1 216 ? -4.293 32.375 11 1 98.38 216 LEU B O 1
ATOM 5238 N N . TYR B 1 217 ? -2.623 31.547 9.805 1 98.5 217 TYR B N 1
ATOM 5239 C CA . TYR B 1 217 ? -3.355 30.391 9.312 1 98.5 217 TYR B CA 1
ATOM 5240 C C . TYR B 1 217 ? -2.852 29.109 9.961 1 98.5 217 TYR B C 1
ATOM 5242 O O . TYR B 1 217 ? -1.692 28.734 9.781 1 98.5 217 TYR B O 1
ATOM 5250 N N . VAL B 1 218 ? -3.73 28.453 10.664 1 98 218 VAL B N 1
ATOM 5251 C CA . VAL B 1 218 ? -3.385 27.25 11.406 1 98 218 VAL B CA 1
ATOM 5252 C C . VAL B 1 218 ? -4.086 26.031 10.789 1 98 218 VAL B C 1
ATOM 5254 O O . VAL B 1 218 ? -5.316 25.938 10.82 1 98 218 VAL B O 1
ATOM 5257 N N . ILE B 1 219 ? -3.301 25.109 10.258 1 97.12 219 ILE B N 1
ATOM 5258 C CA . ILE B 1 219 ? -3.83 23.938 9.578 1 97.12 219 ILE B CA 1
ATOM 5259 C C . ILE B 1 219 ? -3.627 22.703 10.445 1 97.12 219 ILE B C 1
ATOM 5261 O O . ILE B 1 219 ? -2.49 22.328 10.742 1 97.12 219 ILE B O 1
ATOM 5265 N N . GLY B 1 220 ? -4.684 22.062 10.891 1 93.12 220 GLY B N 1
ATOM 5266 C CA . GLY B 1 220 ? -4.539 20.906 11.75 1 93.12 220 GLY B CA 1
ATOM 5267 C C . GLY B 1 220 ? -5.863 20.359 12.242 1 93.12 220 GLY B C 1
ATOM 5268 O O . GLY B 1 220 ? -6.918 20.672 11.688 1 93.12 220 GLY B O 1
ATOM 5269 N N . GLY B 1 221 ? -5.75 19.453 13.203 1 88.19 221 GLY B N 1
ATOM 5270 C CA . GLY B 1 221 ? -6.934 18.828 13.766 1 88.19 221 GLY B CA 1
ATOM 5271 C C . GLY B 1 221 ? -7.473 19.547 14.984 1 88.19 221 GLY B C 1
ATOM 5272 O O . GLY B 1 221 ? -7.328 20.766 15.109 1 88.19 221 GLY B O 1
ATOM 5273 N N . ASP B 1 222 ? -8.109 18.797 15.844 1 83.31 222 ASP B N 1
ATOM 5274 C CA . ASP B 1 222 ? -8.789 19.328 17.016 1 83.31 222 ASP B CA 1
ATOM 5275 C C . ASP B 1 222 ? -7.793 20 17.969 1 83.31 222 ASP B C 1
ATOM 5277 O O . ASP B 1 222 ? -7.996 21.156 18.375 1 83.31 222 ASP B O 1
ATOM 5281 N N . GLY B 1 223 ? -6.781 19.25 18.266 1 84.69 223 GLY B N 1
ATOM 5282 C CA . GLY B 1 223 ? -5.773 19.828 19.141 1 84.69 223 GLY B CA 1
ATOM 5283 C C . GLY B 1 223 ? -5.16 21.094 18.578 1 84.69 223 GLY B C 1
ATOM 5284 O O . GLY B 1 223 ? -4.91 22.047 19.328 1 84.69 223 GLY B O 1
ATOM 5285 N N . THR B 1 224 ? -4.949 21.078 17.344 1 91.12 224 THR B N 1
ATOM 5286 C CA . THR B 1 224 ? -4.387 22.234 16.656 1 91.12 224 THR B CA 1
ATOM 5287 C C . THR B 1 224 ? -5.352 23.422 16.703 1 91.12 224 THR B C 1
ATOM 5289 O O . THR B 1 224 ? -4.93 24.562 16.891 1 91.12 224 THR B O 1
ATOM 5292 N N . HIS B 1 225 ? -6.625 23.188 16.594 1 91 225 HIS B N 1
ATOM 5293 C CA . HIS B 1 225 ? -7.625 24.25 16.625 1 91 225 HIS B CA 1
ATOM 5294 C C . HIS B 1 225 ? -7.766 24.844 18.016 1 91 225 HIS B C 1
ATOM 5296 O O . HIS B 1 225 ? -8.016 26.031 18.172 1 91 225 HIS B O 1
ATOM 5302 N N . ARG B 1 226 ? -7.609 24.016 18.969 1 90.12 226 ARG B N 1
ATOM 5303 C CA . ARG B 1 226 ? -7.605 24.547 20.344 1 90.12 226 ARG B CA 1
ATOM 5304 C C . ARG B 1 226 ? -6.445 25.516 20.547 1 90.12 226 ARG B C 1
ATOM 5306 O O . ARG B 1 226 ? -6.609 26.547 21.203 1 90.12 226 ARG B O 1
ATOM 5313 N N . GLY B 1 227 ? -5.348 25.109 20.016 1 93.38 227 GLY B N 1
ATOM 5314 C CA . GLY B 1 227 ? -4.207 26 20.062 1 93.38 227 GLY B CA 1
ATOM 5315 C C . GLY B 1 227 ? -4.441 27.312 19.312 1 93.38 227 GLY B C 1
ATOM 5316 O O . GLY B 1 227 ? -4.094 28.375 19.812 1 93.38 227 GLY B O 1
ATOM 5317 N N . ALA B 1 228 ? -5.039 27.188 18.203 1 95.12 228 ALA B N 1
ATOM 5318 C CA . ALA B 1 228 ? -5.352 28.359 17.391 1 95.12 228 ALA B CA 1
ATOM 5319 C C . ALA B 1 228 ? -6.262 29.328 18.156 1 95.12 228 ALA B C 1
ATOM 5321 O O . ALA B 1 228 ? -6.066 30.547 18.109 1 95.12 228 ALA B O 1
ATOM 5322 N N . PHE B 1 229 ? -7.207 28.781 18.812 1 93.25 229 PHE B N 1
ATOM 5323 C CA . PHE B 1 229 ? -8.141 29.609 19.562 1 93.25 229 PHE B CA 1
ATOM 5324 C C . PHE B 1 229 ? -7.441 30.281 20.734 1 93.25 229 PHE B C 1
ATOM 5326 O O . PHE B 1 229 ? -7.715 31.438 21.047 1 93.25 229 PHE B O 1
ATOM 5333 N N . SER B 1 230 ? -6.586 29.562 21.375 1 95 230 SER B N 1
ATOM 5334 C CA . SER B 1 230 ? -5.801 30.141 22.469 1 95 230 SER B CA 1
ATOM 5335 C C . SER B 1 230 ? -4.957 31.312 21.984 1 95 230 SER B C 1
ATOM 5337 O O . SER B 1 230 ? -4.828 32.312 22.672 1 95 230 SER B O 1
ATOM 5339 N N . ILE B 1 231 ? -4.426 31.188 20.844 1 95.56 231 ILE B N 1
ATOM 5340 C CA . ILE B 1 231 ? -3.627 32.25 20.25 1 95.56 231 ILE B CA 1
ATOM 5341 C C . ILE B 1 231 ? -4.512 33.469 19.984 1 95.56 231 ILE B C 1
ATOM 5343 O O . ILE B 1 231 ? -4.133 34.594 20.281 1 95.56 231 ILE B O 1
ATOM 5347 N N . HIS B 1 232 ? -5.641 33.219 19.422 1 92.88 232 HIS B N 1
ATOM 5348 C CA . HIS B 1 232 ? -6.609 34.25 19.156 1 92.88 232 HIS B CA 1
ATOM 5349 C C . HIS B 1 232 ? -6.949 35.031 20.422 1 92.88 232 HIS B C 1
ATOM 5351 O O . HIS B 1 232 ? -6.898 36.281 20.438 1 92.88 232 HIS B O 1
ATOM 5357 N N . GLU B 1 233 ? -7.258 34.312 21.469 1 91 233 GLU B N 1
ATOM 5358 C CA . GLU B 1 233 ? -7.648 34.938 22.734 1 91 233 GLU B CA 1
ATOM 5359 C C . GLU B 1 233 ? -6.512 35.781 23.312 1 91 233 GLU B C 1
ATOM 5361 O O . GLU B 1 233 ? -6.73 36.906 23.781 1 91 233 GLU B O 1
ATOM 5366 N N . GLU B 1 234 ? -5.402 35.219 23.234 1 92.69 234 GLU B N 1
ATOM 5367 C CA . GLU B 1 234 ? -4.238 35.938 23.781 1 92.69 234 GLU B CA 1
ATOM 5368 C C . GLU B 1 234 ? -3.934 37.188 22.969 1 92.69 234 GLU B C 1
ATOM 5370 O O . GLU B 1 234 ? -3.58 38.219 23.547 1 92.69 234 GLU B O 1
ATOM 5375 N N . CYS B 1 235 ? -4.059 37.125 21.719 1 91.44 235 CYS B N 1
ATOM 5376 C CA . CYS B 1 235 ? -3.834 38.281 20.875 1 91.44 235 CYS B CA 1
ATOM 5377 C C . CYS B 1 235 ? -4.844 39.375 21.172 1 91.44 235 CYS B C 1
ATOM 5379 O O . CYS B 1 235 ? -4.492 40.562 21.203 1 91.44 235 CYS B O 1
ATOM 5381 N N . MET B 1 236 ? -6.043 39 21.391 1 87.81 236 MET B N 1
ATOM 5382 C CA . MET B 1 236 ? -7.082 39.969 21.75 1 87.81 236 MET B CA 1
ATOM 5383 C C . MET B 1 236 ? -6.777 40.625 23.094 1 87.81 236 MET B C 1
ATOM 5385 O O . MET B 1 236 ? -6.918 41.844 23.234 1 87.81 236 MET B O 1
ATOM 5389 N N . GLU B 1 237 ? -6.344 39.812 24 1 89.38 237 GLU B N 1
ATOM 5390 C CA . GLU B 1 237 ? -6.039 40.312 25.328 1 89.38 237 GLU B CA 1
ATOM 5391 C C . GLU B 1 237 ? -4.859 41.281 25.312 1 89.38 237 GLU B C 1
ATOM 5393 O O . GLU B 1 237 ? -4.855 42.281 26.047 1 89.38 237 GLU B O 1
ATOM 5398 N N . ARG B 1 238 ? -3.912 40.969 24.453 1 90.94 238 ARG B N 1
ATOM 5399 C CA . ARG B 1 238 ? -2.701 41.781 24.375 1 90.94 238 ARG B CA 1
ATOM 5400 C C . ARG B 1 238 ? -2.891 42.969 23.422 1 90.94 238 ARG B C 1
ATOM 5402 O O . ARG B 1 238 ? -1.995 43.781 23.281 1 90.94 238 ARG B O 1
ATOM 5409 N N . GLY B 1 239 ? -4.035 43 22.766 1 87.12 239 GLY B N 1
ATOM 5410 C CA . GLY B 1 239 ? -4.32 44.094 21.844 1 87.12 239 GLY B CA 1
ATOM 5411 C C . GLY B 1 239 ? -3.564 44 20.531 1 87.12 239 GLY B C 1
ATOM 5412 O O . GLY B 1 239 ? -3.271 45 19.891 1 87.12 239 GLY B O 1
ATOM 5413 N N . LEU B 1 240 ? -3.182 42.781 20.25 1 88.88 240 LEU B N 1
ATOM 5414 C CA . LEU B 1 240 ? -2.512 42.531 18.969 1 88.88 240 LEU B CA 1
ATOM 5415 C C . LEU B 1 240 ? -3.527 42.438 17.828 1 88.88 240 LEU B C 1
ATOM 5417 O O . LEU B 1 240 ? -4.551 41.781 17.969 1 88.88 240 LEU B O 1
ATOM 5421 N N . HIS B 1 241 ? -3.379 43.156 16.781 1 89.44 241 HIS B N 1
ATOM 5422 C CA . HIS B 1 241 ? -4.27 43.188 15.633 1 89.44 241 HIS B CA 1
ATOM 5423 C C . HIS B 1 241 ? -3.973 42 14.688 1 89.44 241 HIS B C 1
ATOM 5425 O O . HIS B 1 241 ? -3.453 42.219 13.586 1 89.44 241 HIS B O 1
ATOM 5431 N N . VAL B 1 242 ? -4.355 40.812 15.086 1 93.94 242 VAL B N 1
ATOM 5432 C CA . VAL B 1 242 ? -4.035 39.594 14.328 1 93.94 242 VAL B CA 1
ATOM 5433 C C . VAL B 1 242 ? -5.309 38.781 14.078 1 93.94 242 VAL B C 1
ATOM 5435 O O . VAL B 1 242 ? -6.125 38.625 14.984 1 93.94 242 VAL B O 1
ATOM 5438 N N . ALA B 1 243 ? -5.543 38.406 12.875 1 93.62 243 ALA B N 1
ATOM 5439 C CA . ALA B 1 243 ? -6.617 37.469 12.539 1 93.62 243 ALA B CA 1
ATOM 5440 C C . ALA B 1 243 ? -6.113 36.031 12.508 1 93.62 243 ALA B C 1
ATOM 5442 O O . ALA B 1 243 ? -5.152 35.719 11.805 1 93.62 243 ALA B O 1
ATOM 5443 N N . VAL B 1 244 ? -6.715 35.156 13.297 1 95.88 244 VAL B N 1
ATOM 5444 C CA . VAL B 1 244 ? -6.34 33.75 13.375 1 95.88 244 VAL B CA 1
ATOM 5445 C C . VAL B 1 244 ? -7.414 32.906 12.711 1 95.88 244 VAL B C 1
ATOM 5447 O O . VAL B 1 244 ? -8.578 32.938 13.117 1 95.88 244 VAL B O 1
ATOM 5450 N N . ALA B 1 245 ? -7.051 32.188 11.719 1 95.5 245 ALA B N 1
ATOM 5451 C CA . ALA B 1 245 ? -7.969 31.281 11.008 1 95.5 245 ALA B CA 1
ATOM 5452 C C . ALA B 1 245 ? -7.484 29.844 11.062 1 95.5 245 ALA B C 1
ATOM 5454 O O . ALA B 1 245 ? -6.305 29.562 10.828 1 95.5 245 ALA B O 1
ATOM 5455 N N . GLY B 1 246 ? -8.391 28.953 11.406 1 95.19 246 GLY B N 1
ATOM 5456 C CA . GLY B 1 246 ? -8.117 27.531 11.344 1 95.19 246 GLY B CA 1
ATOM 5457 C C . GLY B 1 246 ? -8.617 26.875 10.07 1 95.19 246 GLY B C 1
ATOM 5458 O O . GLY B 1 246 ? -9.672 27.25 9.555 1 95.19 246 GLY B O 1
ATOM 5459 N N . ILE B 1 247 ? -7.875 25.984 9.562 1 95.06 247 ILE B N 1
ATOM 5460 C CA . ILE B 1 247 ? -8.289 25.141 8.453 1 95.06 247 ILE B CA 1
ATOM 5461 C C . ILE B 1 247 ? -8.25 23.672 8.883 1 95.06 247 ILE B C 1
ATOM 5463 O O . ILE B 1 247 ? -7.184 23.125 9.156 1 95.06 247 ILE B O 1
ATOM 5467 N N . PRO B 1 248 ? -9.359 23.016 8.938 1 91.75 248 PRO B N 1
ATOM 5468 C CA . PRO B 1 248 ? -9.445 21.672 9.539 1 91.75 248 PRO B CA 1
ATOM 5469 C C . PRO B 1 248 ? -8.828 20.594 8.656 1 91.75 248 PRO B C 1
ATOM 5471 O O . PRO B 1 248 ? -9.211 20.438 7.492 1 91.75 248 PRO B O 1
ATOM 5474 N N . LYS B 1 249 ? -7.914 19.875 9.227 1 90.69 249 LYS B N 1
ATOM 5475 C CA . LYS B 1 249 ? -7.145 18.812 8.578 1 90.69 249 LYS B CA 1
ATOM 5476 C C . LYS B 1 249 ? -7.355 17.469 9.281 1 90.69 249 LYS B C 1
ATOM 5478 O O . LYS B 1 249 ? -7.031 17.328 10.461 1 90.69 249 LYS B O 1
ATOM 5483 N N . THR B 1 250 ? -7.891 16.453 8.617 1 85.56 250 THR B N 1
ATOM 5484 C CA . THR B 1 250 ? -7.926 15.094 9.141 1 85.56 250 THR B CA 1
ATOM 5485 C C . THR B 1 250 ? -8.305 14.094 8.047 1 85.56 250 THR B C 1
ATOM 5487 O O . THR B 1 250 ? -9.07 14.422 7.137 1 85.56 250 THR B O 1
ATOM 5490 N N . ILE B 1 251 ? -7.75 13 8.18 1 86.19 251 ILE B N 1
ATOM 5491 C CA . ILE B 1 251 ? -8.188 11.93 7.289 1 86.19 251 ILE B CA 1
ATOM 5492 C C . ILE B 1 251 ? -9.383 11.203 7.902 1 86.19 251 ILE B C 1
ATOM 5494 O O . ILE B 1 251 ? -10.07 10.438 7.223 1 86.19 251 ILE B O 1
ATOM 5498 N N . ASP B 1 252 ? -9.688 11.414 9.117 1 78.12 252 ASP B N 1
ATOM 5499 C CA . ASP B 1 252 ? -10.672 10.656 9.875 1 78.12 252 ASP B CA 1
ATOM 5500 C C . ASP B 1 252 ? -12.086 11.188 9.641 1 78.12 252 ASP B C 1
ATOM 5502 O O . ASP B 1 252 ? -13.07 10.531 9.977 1 78.12 252 ASP B O 1
ATOM 5506 N N . ASN B 1 253 ? -12.227 12.312 9.031 1 70.56 253 ASN B N 1
ATOM 5507 C CA . ASN B 1 253 ? -13.508 12.945 8.766 1 70.56 253 ASN B CA 1
ATOM 5508 C C . ASN B 1 253 ? -14.344 13.062 10.039 1 70.56 253 ASN B C 1
ATOM 5510 O O . ASN B 1 253 ? -15.562 12.875 10.008 1 70.56 253 ASN B O 1
ATOM 5514 N N . ASP B 1 254 ? -13.703 13.305 11.141 1 62 254 ASP B N 1
ATOM 5515 C CA . ASP B 1 254 ? -14.383 13.297 12.43 1 62 254 ASP B CA 1
ATOM 5516 C C . ASP B 1 254 ? -14.688 14.711 12.898 1 62 254 ASP B C 1
ATOM 5518 O O . ASP B 1 254 ? -14.938 14.945 14.086 1 62 254 ASP B O 1
ATOM 5522 N N . VAL B 1 255 ? -14.734 15.555 11.992 1 64.69 255 VAL B N 1
ATOM 5523 C CA . VAL B 1 255 ? -15.039 16.922 12.398 1 64.69 255 VAL B CA 1
ATOM 5524 C C . VAL B 1 255 ? -16.547 17.156 12.352 1 64.69 255 VAL B C 1
ATOM 5526 O O . VAL B 1 255 ? -17.156 17.031 11.289 1 64.69 255 VAL B O 1
ATOM 5529 N N . ASP B 1 256 ? -17.266 17.234 13.391 1 58.31 256 ASP B N 1
ATOM 5530 C CA . ASP B 1 256 ? -18.703 17.203 13.594 1 58.31 256 ASP B CA 1
ATOM 5531 C C . ASP B 1 256 ? -19.406 18.25 12.75 1 58.31 256 ASP B C 1
ATOM 5533 O O . ASP B 1 256 ? -20.531 18.031 12.273 1 58.31 256 ASP B O 1
ATOM 5537 N N . TYR B 1 257 ? -18.844 19.406 12.477 1 61 257 TYR B N 1
ATOM 5538 C CA . TYR B 1 257 ? -19.578 20.531 11.906 1 61 257 TYR B CA 1
ATOM 5539 C C . TYR B 1 257 ? -19.312 20.641 10.406 1 61 257 TYR B C 1
ATOM 5541 O O . TYR B 1 257 ? -20 21.391 9.703 1 61 257 TYR B O 1
ATOM 5549 N N . ILE B 1 258 ? -18.516 19.875 9.984 1 68.81 258 ILE B N 1
ATOM 5550 C CA . ILE B 1 258 ? -18.219 20 8.562 1 68.81 258 ILE B CA 1
ATOM 5551 C C . ILE B 1 258 ? -18.594 18.719 7.832 1 68.81 258 ILE B C 1
ATOM 5553 O O . ILE B 1 258 ? -18.578 17.641 8.422 1 68.81 258 ILE B O 1
ATOM 5557 N N . ASP B 1 259 ? -19 18.906 6.609 1 69.62 259 ASP B N 1
ATOM 5558 C CA . ASP B 1 259 ? -19.406 17.781 5.785 1 69.62 259 ASP B CA 1
ATOM 5559 C C . ASP B 1 259 ? -18.266 16.781 5.609 1 69.62 259 ASP B C 1
ATOM 5561 O O . ASP B 1 259 ? -18.484 15.57 5.66 1 69.62 259 ASP B O 1
ATOM 5565 N N . ARG B 1 260 ? -17.156 17.328 5.441 1 82.06 260 ARG B N 1
ATOM 5566 C CA . ARG B 1 260 ? -16 16.469 5.18 1 82.06 260 ARG B CA 1
ATOM 5567 C C . ARG B 1 260 ? -14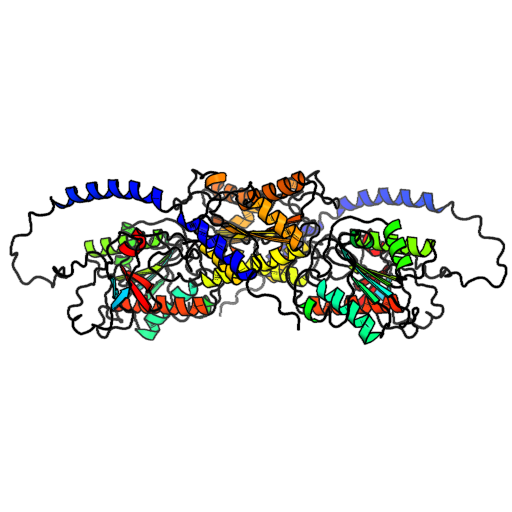.703 17.25 5.375 1 82.06 260 ARG B C 1
ATOM 5569 O O . ARG B 1 260 ? -14.664 18.469 5.191 1 82.06 260 ARG B O 1
ATOM 5576 N N . SER B 1 261 ? -13.758 16.547 5.828 1 88 261 SER B N 1
ATOM 5577 C CA . SER B 1 261 ? -12.422 17.125 5.902 1 88 261 SER B CA 1
ATOM 5578 C C . SER B 1 261 ? -11.625 16.859 4.629 1 88 261 SER B C 1
ATOM 5580 O O . SER B 1 261 ? -11.93 15.914 3.895 1 88 261 SER B O 1
ATOM 5582 N N . PHE B 1 262 ? -10.719 17.766 4.297 1 90.69 262 PHE B N 1
ATOM 5583 C CA . PHE B 1 262 ? -9.93 17.5 3.104 1 90.69 262 PHE B CA 1
ATOM 5584 C C . PHE B 1 262 ? -8.938 16.375 3.355 1 90.69 262 PHE B C 1
ATOM 5586 O O . PHE B 1 262 ? -8.477 16.172 4.484 1 90.69 262 PHE B O 1
ATOM 5593 N N . GLY B 1 263 ? -8.648 15.648 2.316 1 92.69 263 GLY B N 1
ATOM 5594 C CA . GLY B 1 263 ? -7.754 14.508 2.404 1 92.69 263 GLY B CA 1
ATOM 5595 C C . GLY B 1 263 ? -8.484 13.188 2.607 1 92.69 263 GLY B C 1
ATOM 5596 O O . GLY B 1 263 ? -7.93 12.117 2.352 1 92.69 263 GLY B O 1
ATOM 5597 N N . PHE B 1 264 ? -9.773 13.297 3.055 1 90.56 264 PHE B N 1
ATOM 5598 C CA . PHE B 1 264 ? -10.562 12.109 3.344 1 90.56 264 PHE B CA 1
ATOM 5599 C C . PHE B 1 264 ? -10.797 11.289 2.078 1 90.56 264 PHE B C 1
ATOM 5601 O O . PHE B 1 264 ? -10.539 10.086 2.057 1 90.56 264 PHE B O 1
ATOM 5608 N N . ILE B 1 265 ? -11.195 11.938 1.104 1 91.94 265 ILE B N 1
ATOM 5609 C CA . ILE B 1 265 ? -11.539 11.234 -0.129 1 91.94 265 ILE B CA 1
ATOM 5610 C C . ILE B 1 265 ? -10.273 10.625 -0.739 1 91.94 265 ILE B C 1
ATOM 5612 O O . ILE B 1 265 ? -10.312 9.5 -1.25 1 91.94 265 ILE B O 1
ATOM 5616 N N . SER B 1 266 ? -9.172 11.359 -0.756 1 94.81 266 SER B N 1
ATOM 5617 C CA . SER B 1 266 ? -7.898 10.836 -1.242 1 94.81 266 SER B CA 1
ATOM 5618 C C . SER B 1 266 ? -7.48 9.594 -0.462 1 94.81 266 SER B C 1
ATOM 5620 O O . SER B 1 266 ? -6.98 8.625 -1.043 1 94.81 266 SER B O 1
ATOM 5622 N N . SER B 1 267 ? -7.668 9.602 0.814 1 94.44 267 SER B N 1
ATOM 5623 C CA . SER B 1 267 ? -7.312 8.469 1.665 1 94.44 267 SER B CA 1
ATOM 5624 C C . SER B 1 267 ? -8.188 7.262 1.371 1 94.44 267 SER B C 1
ATOM 5626 O O . SER B 1 267 ? -7.711 6.125 1.369 1 94.44 267 SER B O 1
ATOM 5628 N N . VAL B 1 268 ? -9.453 7.539 1.225 1 93.25 268 VAL B N 1
ATOM 5629 C CA . VAL B 1 268 ? -10.391 6.469 0.895 1 93.25 268 VAL B CA 1
ATOM 5630 C C . VAL B 1 268 ? -9.977 5.809 -0.417 1 93.25 268 VAL B C 1
ATOM 5632 O O . VAL B 1 268 ? -9.984 4.578 -0.528 1 93.25 268 VAL B O 1
ATOM 5635 N N . GLU B 1 269 ? -9.609 6.582 -1.346 1 92.88 269 GLU B N 1
ATOM 5636 C CA . GLU B 1 269 ? -9.172 6.059 -2.633 1 92.88 269 GLU B CA 1
ATOM 5637 C C . GLU B 1 269 ? -7.91 5.203 -2.477 1 92.88 269 GLU B C 1
ATOM 5639 O O . GLU B 1 269 ? -7.805 4.133 -3.074 1 92.88 269 GLU B O 1
ATOM 5644 N N . ALA B 1 270 ? -7 5.695 -1.74 1 93.62 270 ALA B N 1
ATOM 5645 C CA . ALA B 1 270 ? -5.785 4.934 -1.473 1 93.62 270 ALA B CA 1
ATOM 5646 C C . ALA B 1 270 ? -6.102 3.633 -0.741 1 93.62 270 ALA B C 1
ATOM 5648 O O . ALA B 1 270 ? -5.48 2.6 -1.001 1 93.62 270 ALA B O 1
ATOM 5649 N N . ALA B 1 271 ? -7.031 3.666 0.141 1 94.31 271 ALA B N 1
ATOM 5650 C CA . ALA B 1 271 ? -7.441 2.486 0.897 1 94.31 271 ALA B CA 1
ATOM 5651 C C . ALA B 1 271 ? -8.039 1.425 -0.022 1 94.31 271 ALA B C 1
ATOM 5653 O O . ALA B 1 271 ? -7.895 0.226 0.225 1 94.31 271 ALA B O 1
ATOM 5654 N N . GLN B 1 272 ? -8.688 1.825 -1.027 1 93.5 272 GLN B N 1
ATOM 5655 C CA . GLN B 1 272 ? -9.312 0.893 -1.96 1 93.5 272 GLN B CA 1
ATOM 5656 C C . GLN B 1 272 ? -8.266 0.048 -2.678 1 93.5 272 GLN B C 1
ATOM 5658 O O . GLN B 1 272 ? -8.516 -1.112 -3.01 1 93.5 272 GLN B O 1
ATOM 5663 N N . SER B 1 273 ? -7.148 0.631 -2.895 1 92.38 273 SER B N 1
ATOM 5664 C CA . SER B 1 273 ? -6.07 -0.146 -3.494 1 92.38 273 SER B CA 1
ATOM 5665 C C . SER B 1 273 ? -5.676 -1.32 -2.605 1 92.38 273 SER B C 1
ATOM 5667 O O . SER B 1 273 ? -5.395 -2.414 -3.1 1 92.38 273 SER B O 1
ATOM 5669 N N . ALA B 1 274 ? -5.629 -1.073 -1.347 1 94.81 274 ALA B N 1
ATOM 5670 C CA . ALA B 1 274 ? -5.328 -2.139 -0.394 1 94.81 274 ALA B CA 1
ATOM 5671 C C . ALA B 1 274 ? -6.414 -3.207 -0.404 1 94.81 274 ALA B C 1
ATOM 5673 O O . ALA B 1 274 ? -6.121 -4.402 -0.337 1 94.81 274 ALA B O 1
ATOM 5674 N N . ILE B 1 275 ? -7.637 -2.787 -0.5 1 95.38 275 ILE B N 1
ATOM 5675 C CA . ILE B 1 275 ? -8.758 -3.717 -0.521 1 95.38 275 ILE B CA 1
ATOM 5676 C C . ILE B 1 275 ? -8.703 -4.566 -1.788 1 95.38 275 ILE B C 1
ATOM 5678 O O . ILE B 1 275 ? -8.945 -5.773 -1.743 1 95.38 275 ILE B O 1
ATOM 5682 N N . ARG B 1 276 ? -8.383 -3.977 -2.887 1 94.88 276 ARG B N 1
ATOM 5683 C CA . ARG B 1 276 ? -8.25 -4.719 -4.137 1 94.88 276 ARG B CA 1
ATOM 5684 C C . ARG B 1 276 ? -7.168 -5.785 -4.027 1 94.88 276 ARG B C 1
ATOM 5686 O O . ARG B 1 276 ? -7.344 -6.906 -4.508 1 94.88 276 ARG B O 1
ATOM 5693 N N . ALA B 1 277 ? -6.086 -5.395 -3.439 1 95.19 277 ALA B N 1
ATOM 5694 C CA . ALA B 1 277 ? -5.004 -6.352 -3.227 1 95.19 277 ALA B CA 1
ATOM 5695 C C . ALA B 1 277 ? -5.469 -7.52 -2.361 1 95.19 277 ALA B C 1
ATOM 5697 O O . ALA B 1 277 ? -5.152 -8.68 -2.648 1 95.19 277 ALA B O 1
ATOM 5698 N N . ALA B 1 278 ? -6.191 -7.18 -1.354 1 96.19 278 ALA B N 1
ATOM 5699 C CA . ALA B 1 278 ? -6.703 -8.211 -0.456 1 96.19 278 ALA B CA 1
ATOM 5700 C C . ALA B 1 278 ? -7.66 -9.148 -1.188 1 96.19 278 ALA B C 1
ATOM 5702 O O . ALA B 1 278 ? -7.656 -10.359 -0.945 1 96.19 278 ALA B O 1
ATOM 5703 N N . LYS B 1 279 ? -8.484 -8.617 -2.006 1 96.38 279 LYS B N 1
ATOM 5704 C CA . LYS B 1 279 ? -9.414 -9.43 -2.789 1 96.38 279 LYS B CA 1
ATOM 5705 C C . LYS B 1 279 ? -8.664 -10.398 -3.693 1 96.38 279 LYS B C 1
ATOM 5707 O O . LYS B 1 279 ? -9.016 -11.578 -3.768 1 96.38 279 LYS B O 1
ATOM 5712 N N . VAL B 1 280 ? -7.66 -9.891 -4.309 1 95.62 280 VAL B N 1
ATOM 5713 C CA . VAL B 1 280 ? -6.852 -10.727 -5.191 1 95.62 280 VAL B CA 1
ATOM 5714 C C . VAL B 1 280 ? -6.203 -11.852 -4.391 1 95.62 280 VAL B C 1
ATOM 5716 O O . VAL B 1 280 ? -6.281 -13.023 -4.773 1 95.62 280 VAL B O 1
ATOM 5719 N N . GLU B 1 281 ? -5.656 -11.5 -3.301 1 95.38 281 GLU B N 1
ATOM 5720 C CA . GLU B 1 281 ? -5.012 -12.5 -2.451 1 95.38 281 GLU B CA 1
ATOM 5721 C C . GLU B 1 281 ? -6.023 -13.523 -1.94 1 95.38 281 GLU B C 1
ATOM 5723 O O . GLU B 1 281 ? -5.738 -14.719 -1.906 1 95.38 281 GLU B O 1
ATOM 5728 N N . ALA B 1 282 ? -7.133 -13.031 -1.54 1 96.06 282 ALA B N 1
ATOM 5729 C CA . ALA B 1 282 ? -8.148 -13.906 -0.973 1 96.06 282 ALA B CA 1
ATOM 5730 C C . ALA B 1 282 ? -8.719 -14.852 -2.033 1 96.06 282 ALA B C 1
ATOM 5732 O O . ALA B 1 282 ? -8.875 -16.047 -1.791 1 96.06 282 ALA B O 1
ATOM 5733 N N . SER B 1 283 ? -9 -14.383 -3.186 1 95.31 283 SER B N 1
ATOM 5734 C CA . SER B 1 283 ? -9.68 -15.148 -4.227 1 95.31 283 SER B CA 1
ATOM 5735 C C . SER B 1 283 ? -8.719 -16.109 -4.918 1 95.31 283 SER B C 1
ATOM 5737 O O . SER B 1 283 ? -9.133 -17.172 -5.41 1 95.31 283 SER B O 1
ATOM 5739 N N . CYS B 1 284 ? -7.43 -15.812 -4.828 1 94.94 284 CYS B N 1
ATOM 5740 C CA . CYS B 1 284 ? -6.48 -16.594 -5.617 1 94.94 284 CYS B CA 1
ATOM 5741 C C . CYS B 1 284 ? -5.766 -17.625 -4.75 1 94.94 284 CYS B C 1
ATOM 5743 O O . CYS B 1 284 ? -5.207 -18.594 -5.266 1 94.94 284 CYS B O 1
ATOM 5745 N N . ASN B 1 285 ? -5.715 -17.375 -3.502 1 93 285 ASN B N 1
ATOM 5746 C CA . ASN B 1 285 ? -5.02 -18.312 -2.625 1 93 285 ASN B CA 1
ATOM 5747 C C . ASN B 1 285 ? -5.984 -19.312 -1.996 1 93 285 ASN B C 1
ATOM 5749 O O . ASN B 1 285 ? -6.742 -18.969 -1.088 1 93 285 ASN B O 1
ATOM 5753 N N . LEU B 1 286 ? -5.871 -20.594 -2.465 1 91.06 286 LEU B N 1
ATOM 5754 C CA . LEU B 1 286 ? -6.77 -21.641 -2.02 1 91.06 286 LEU B CA 1
ATOM 5755 C C . LEU B 1 286 ? -6.094 -22.531 -0.978 1 91.06 286 LEU B C 1
ATOM 5757 O O . LEU B 1 286 ? -4.867 -22.625 -0.936 1 91.06 286 LEU B O 1
ATOM 5761 N N . PRO B 1 287 ? -6.883 -23.25 0.026 1 91 287 PRO B N 1
ATOM 5762 C CA . PRO B 1 287 ? -8.344 -23.203 0.122 1 91 287 PRO B CA 1
ATOM 5763 C C . PRO B 1 287 ? -8.852 -22.078 1.019 1 91 287 PRO B C 1
ATOM 5765 O O . PRO B 1 287 ? -8.086 -21.531 1.809 1 91 287 PRO B O 1
ATOM 5768 N N . ASN B 1 288 ? -10.016 -21.781 1.033 1 94.25 288 ASN B N 1
ATOM 5769 C CA . ASN B 1 288 ? -10.727 -20.891 1.942 1 94.25 288 ASN B CA 1
ATOM 5770 C C . ASN B 1 288 ? -9.961 -19.578 2.158 1 94.25 288 ASN B C 1
ATOM 5772 O O . ASN B 1 288 ? -9.68 -19.203 3.297 1 94.25 288 ASN B O 1
ATOM 5776 N N . GLY B 1 289 ? -9.711 -18.875 1.076 1 95.62 289 GLY B N 1
ATOM 5777 C CA . GLY B 1 289 ? -8.93 -17.656 1.131 1 95.62 289 GLY B CA 1
ATOM 5778 C C . GLY B 1 289 ? -9.656 -16.516 1.838 1 95.62 289 GLY B C 1
ATOM 5779 O O . GLY B 1 289 ? -10.836 -16.266 1.577 1 95.62 289 GLY B O 1
ATOM 5780 N N . VAL B 1 290 ? -8.953 -15.836 2.811 1 97.25 290 VAL B N 1
ATOM 5781 C CA . VAL B 1 290 ? -9.484 -14.672 3.5 1 97.25 290 VAL B CA 1
ATOM 5782 C C . VAL B 1 290 ? -8.461 -13.539 3.477 1 97.25 290 VAL B C 1
ATOM 5784 O O . VAL B 1 290 ? -7.297 -13.742 3.818 1 97.25 290 VAL B O 1
ATOM 5787 N N . GLY B 1 291 ? -8.859 -12.391 2.957 1 97.44 291 GLY B N 1
ATOM 5788 C CA . GLY B 1 291 ? -8.023 -11.203 2.998 1 97.44 291 GLY B CA 1
ATOM 5789 C C . GLY B 1 291 ? -8.461 -10.203 4.055 1 97.44 291 GLY B C 1
ATOM 5790 O O . GLY B 1 291 ? -9.617 -9.781 4.078 1 97.44 291 GLY B O 1
ATOM 5791 N N . ILE B 1 292 ? -7.547 -9.828 4.949 1 97.31 292 ILE B N 1
ATOM 5792 C CA . ILE B 1 292 ? -7.824 -8.844 5.996 1 97.31 292 ILE B CA 1
ATOM 5793 C C . ILE B 1 292 ? -7.074 -7.551 5.699 1 97.31 292 ILE B C 1
ATOM 5795 O O . ILE B 1 292 ? -5.867 -7.57 5.438 1 97.31 292 ILE B O 1
ATOM 5799 N N . VAL B 1 293 ? -7.758 -6.441 5.719 1 96.88 293 VAL B N 1
ATOM 5800 C CA . VAL B 1 293 ? -7.145 -5.129 5.535 1 96.88 293 VAL B CA 1
ATOM 5801 C C . VAL B 1 293 ? -7.375 -4.277 6.781 1 96.88 293 VAL B C 1
ATOM 5803 O O . VAL B 1 293 ? -8.516 -4.078 7.207 1 96.88 293 VAL B O 1
ATOM 5806 N N . LYS B 1 294 ? -6.316 -3.83 7.371 1 96.31 294 LYS B N 1
ATOM 5807 C CA . LYS B 1 294 ? -6.414 -2.893 8.484 1 96.31 294 LYS B CA 1
ATOM 5808 C C . LYS B 1 294 ? -6.238 -1.453 8.008 1 96.31 294 LYS B C 1
ATOM 5810 O O . LYS B 1 294 ? -5.25 -1.126 7.352 1 96.31 294 LYS B O 1
ATOM 5815 N N . LEU B 1 295 ? -7.164 -0.635 8.344 1 93.81 295 LEU B N 1
ATOM 5816 C CA . LEU B 1 295 ? -7.121 0.745 7.871 1 93.81 295 LEU B CA 1
ATOM 5817 C C . LEU B 1 295 ? -7.047 1.718 9.039 1 93.81 295 LEU B C 1
ATOM 5819 O O . LEU B 1 295 ? -7.641 1.475 10.094 1 93.81 295 LEU B O 1
ATOM 5823 N N . MET B 1 296 ? -6.371 2.785 8.781 1 89.12 296 MET B N 1
ATOM 5824 C CA . MET B 1 296 ? -6.23 3.861 9.758 1 89.12 296 MET B CA 1
ATOM 5825 C C . MET B 1 296 ? -7.555 4.598 9.945 1 89.12 296 MET B C 1
ATOM 5827 O O . MET B 1 296 ? -8.461 4.484 9.117 1 89.12 296 MET B O 1
ATOM 5831 N N . GLY B 1 297 ? -7.68 5.375 11.078 1 80.19 297 GLY B N 1
ATOM 5832 C CA . GLY B 1 297 ? -8.852 6.18 11.375 1 80.19 297 GLY B CA 1
ATOM 5833 C C . GLY B 1 297 ? -9.047 6.414 12.867 1 80.19 297 GLY B C 1
ATOM 5834 O O . GLY B 1 297 ? -10.086 6.926 13.289 1 80.19 297 GLY B O 1
ATOM 5835 N N . ARG B 1 298 ? -8.086 6.027 13.586 1 77.62 298 ARG B N 1
ATOM 5836 C CA . ARG B 1 298 ? -8.109 6.16 15.039 1 77.62 298 ARG B CA 1
ATOM 5837 C C . ARG B 1 298 ? -9.43 5.664 15.609 1 77.62 298 ARG B C 1
ATOM 5839 O O . ARG B 1 298 ? -9.789 4.496 15.445 1 77.62 298 ARG B O 1
ATOM 5846 N N . SER B 1 299 ? -10.219 6.617 16.172 1 74.88 299 SER B N 1
ATOM 5847 C CA . SER B 1 299 ? -11.438 6.203 16.844 1 74.88 299 SER B CA 1
ATOM 5848 C C . SER B 1 299 ? -12.648 6.309 15.922 1 74.88 299 SER B C 1
ATOM 5850 O O . SER B 1 299 ? -13.789 6.125 16.359 1 74.88 299 SER B O 1
ATOM 5852 N N . SER B 1 300 ? -12.414 6.57 14.695 1 79.62 300 SER B N 1
ATOM 5853 C CA . SER B 1 300 ? -13.516 6.711 13.742 1 79.62 300 SER B CA 1
ATOM 5854 C C . SER B 1 300 ? -13.422 5.672 12.633 1 79.62 300 SER B C 1
ATOM 5856 O O . SER B 1 300 ? -12.328 5.348 12.172 1 79.62 300 SER B O 1
ATOM 5858 N N . GLY B 1 301 ? -14.562 5.188 12.195 1 83.69 301 GLY B N 1
ATOM 5859 C CA . GLY B 1 301 ? -14.609 4.145 11.18 1 83.69 301 GLY B CA 1
ATOM 5860 C C . GLY B 1 301 ? -14.938 4.672 9.797 1 83.69 301 GLY B C 1
ATOM 5861 O O . GLY B 1 301 ? -15.25 3.896 8.891 1 83.69 301 GLY B O 1
ATOM 5862 N N . PHE B 1 302 ? -14.766 5.965 9.555 1 84.69 302 PHE B N 1
ATOM 5863 C CA . PHE B 1 302 ? -15.211 6.57 8.305 1 84.69 302 PHE B CA 1
ATOM 5864 C C . PHE B 1 302 ? -14.414 6.027 7.129 1 84.69 302 PHE B C 1
ATOM 5866 O O . PHE B 1 302 ? -14.984 5.645 6.105 1 84.69 302 PHE B O 1
ATOM 5873 N N . ILE B 1 303 ? -13.117 5.949 7.242 1 89.25 303 ILE B N 1
ATOM 5874 C CA . ILE B 1 303 ? -12.289 5.484 6.137 1 89.25 303 ILE B CA 1
ATOM 5875 C C . ILE B 1 303 ? -12.641 4.039 5.797 1 89.25 303 ILE B C 1
ATOM 5877 O O . ILE B 1 303 ? -12.867 3.703 4.629 1 89.25 303 ILE B O 1
ATOM 5881 N N . ALA B 1 304 ? -12.719 3.27 6.848 1 90.81 304 ALA B N 1
ATOM 5882 C CA . ALA B 1 304 ? -13.023 1.855 6.656 1 90.81 304 ALA B CA 1
ATOM 5883 C C . ALA B 1 304 ? -14.398 1.678 6.008 1 90.81 304 ALA B C 1
ATOM 5885 O O . ALA B 1 304 ? -14.531 0.94 5.027 1 90.81 304 ALA B O 1
ATOM 5886 N N . ALA B 1 305 ? -15.359 2.379 6.496 1 88.81 305 ALA B N 1
ATOM 5887 C CA . ALA B 1 305 ? -16.734 2.254 6 1 88.81 305 ALA B CA 1
ATOM 5888 C C . ALA B 1 305 ? -16.828 2.744 4.559 1 88.81 305 ALA B C 1
ATOM 5890 O O . ALA B 1 305 ? -17.406 2.066 3.705 1 88.81 305 ALA B O 1
ATOM 5891 N N . HIS B 1 306 ? -16.297 3.885 4.27 1 88.94 306 HIS B N 1
ATOM 5892 C CA . HIS B 1 306 ? -16.406 4.465 2.936 1 88.94 306 HIS B CA 1
ATOM 5893 C C . HIS B 1 306 ? -15.602 3.658 1.919 1 88.94 306 HIS B C 1
ATOM 5895 O O . HIS B 1 306 ? -16.047 3.48 0.78 1 88.94 306 HIS B O 1
ATOM 5901 N N . ALA B 1 307 ? -14.43 3.211 2.342 1 91.75 307 ALA B N 1
ATOM 5902 C CA . ALA B 1 307 ? -13.641 2.373 1.448 1 91.75 307 ALA B CA 1
ATOM 5903 C C . ALA B 1 307 ? -14.367 1.074 1.12 1 91.75 307 ALA B C 1
ATOM 5905 O O . ALA B 1 307 ? -14.328 0.604 -0.019 1 91.75 307 ALA B O 1
ATOM 5906 N N . THR B 1 308 ? -15 0.518 2.123 1 90.69 308 THR B N 1
ATOM 5907 C CA . THR B 1 308 ? -15.773 -0.707 1.961 1 90.69 308 THR B CA 1
ATOM 5908 C C . THR B 1 308 ? -16.922 -0.492 0.987 1 90.69 308 THR B C 1
ATOM 5910 O O . THR B 1 308 ? -17.094 -1.26 0.037 1 90.69 308 THR B O 1
ATOM 5913 N N . LEU B 1 309 ? -17.688 0.551 1.235 1 84.62 309 LEU B N 1
ATOM 5914 C CA . LEU B 1 309 ? -18.844 0.855 0.404 1 84.62 309 LEU B CA 1
ATOM 5915 C C . LEU B 1 309 ? -18.422 1.179 -1.024 1 84.62 309 LEU B C 1
ATOM 5917 O O . LEU B 1 309 ? -19.094 0.8 -1.979 1 84.62 309 LEU B O 1
ATOM 5921 N N . GLY B 1 310 ? -17.375 1.83 -1.165 1 84.75 310 GLY B N 1
ATOM 5922 C CA . GLY B 1 310 ? -16.875 2.197 -2.48 1 84.75 310 GLY B CA 1
ATOM 5923 C C . GLY B 1 310 ? -16.312 1.019 -3.258 1 84.75 310 GLY B C 1
ATOM 5924 O O . GLY B 1 310 ? -16.359 1.006 -4.488 1 84.75 310 GLY B O 1
ATOM 5925 N N . SER B 1 311 ? -15.766 0.109 -2.584 1 86.5 311 SER B N 1
ATOM 5926 C CA . SER B 1 311 ? -15.133 -1.03 -3.246 1 86.5 311 SER B CA 1
ATOM 5927 C C . SER B 1 311 ? -16.172 -2.041 -3.711 1 86.5 311 SER B C 1
ATOM 5929 O O . SER B 1 311 ? -16.078 -2.57 -4.82 1 86.5 311 SER B O 1
ATOM 5931 N N . GLY B 1 312 ? -17.109 -2.391 -2.863 1 85.81 312 GLY B N 1
ATOM 5932 C CA . GLY B 1 312 ? -18.109 -3.412 -3.146 1 85.81 312 GLY B CA 1
ATOM 5933 C C . GLY B 1 312 ? -17.562 -4.824 -2.984 1 85.81 312 GLY B C 1
ATOM 5934 O O . GLY B 1 312 ? -18.281 -5.797 -3.242 1 85.81 312 GLY B O 1
ATOM 5935 N N . ASP B 1 313 ? -16.359 -4.992 -2.549 1 90.88 313 ASP B N 1
ATOM 5936 C CA . ASP B 1 313 ? -15.719 -6.301 -2.508 1 90.88 313 ASP B CA 1
ATOM 5937 C C . ASP B 1 313 ? -15.602 -6.812 -1.073 1 90.88 313 ASP B C 1
ATOM 5939 O O . ASP B 1 313 ? -15.125 -7.926 -0.842 1 90.88 313 ASP B O 1
ATOM 5943 N N . VAL B 1 314 ? -16.094 -6.082 -0.122 1 94.44 314 VAL B N 1
ATOM 5944 C CA . VAL B 1 314 ? -15.852 -6.395 1.283 1 94.44 314 VAL B CA 1
ATOM 5945 C C . VAL B 1 314 ? -17.031 -7.188 1.84 1 94.44 314 VAL B C 1
ATOM 5947 O O . VAL B 1 314 ? -18.188 -6.836 1.608 1 94.44 314 VAL B O 1
ATOM 5950 N N . ASP B 1 315 ? -16.703 -8.219 2.543 1 93.69 315 ASP B N 1
ATOM 5951 C CA . ASP B 1 315 ? -17.734 -9.094 3.086 1 93.69 315 ASP B CA 1
ATOM 5952 C C . ASP B 1 315 ? -18.047 -8.75 4.543 1 93.69 315 ASP B C 1
ATOM 5954 O O . ASP B 1 315 ? -19.125 -9.039 5.039 1 93.69 315 ASP B O 1
ATOM 5958 N N . LEU B 1 316 ? -17.094 -8.195 5.23 1 93.12 316 LEU B N 1
ATOM 5959 C CA . LEU B 1 316 ? -17.234 -7.824 6.637 1 93.12 316 LEU B CA 1
ATOM 5960 C C . LEU B 1 316 ? -16.391 -6.59 6.957 1 93.12 316 LEU B C 1
ATOM 5962 O O . LEU B 1 316 ? -15.211 -6.527 6.621 1 93.12 316 LEU B O 1
ATOM 5966 N N . CYS B 1 317 ? -17.016 -5.633 7.484 1 93.38 317 CYS B N 1
ATOM 5967 C CA . CYS B 1 317 ? -16.344 -4.406 7.906 1 93.38 317 CYS B CA 1
ATOM 5968 C C . CYS B 1 317 ? -16.531 -4.168 9.398 1 93.38 317 CYS B C 1
ATOM 5970 O O . CYS B 1 317 ? -17.656 -4.102 9.883 1 93.38 317 CYS B O 1
ATOM 5972 N N . LEU B 1 318 ? -15.43 -4.059 10.125 1 91.06 318 LEU B N 1
ATOM 5973 C CA . LEU B 1 318 ? -15.469 -3.807 11.562 1 91.06 318 LEU B CA 1
ATOM 5974 C C . LEU B 1 318 ? -15.055 -2.371 11.875 1 91.06 318 LEU B C 1
ATOM 5976 O O . LEU B 1 318 ? -13.953 -1.943 11.508 1 91.06 318 LEU B O 1
ATOM 5980 N N . VAL B 1 319 ? -15.891 -1.678 12.5 1 88.81 319 VAL B N 1
ATOM 5981 C CA . VAL B 1 319 ? -15.648 -0.281 12.844 1 88.81 319 VAL B CA 1
ATOM 5982 C C . VAL B 1 319 ? -15.789 -0.087 14.352 1 88.81 319 VAL B C 1
ATOM 5984 O O . VAL B 1 319 ? -16.453 -0.877 15.023 1 88.81 319 VAL B O 1
ATOM 5987 N N . PRO B 1 320 ? -15.102 0.931 14.898 1 84.44 320 PRO B N 1
ATOM 5988 C CA . PRO B 1 320 ? -15.125 1.146 16.344 1 84.44 320 PRO B CA 1
ATOM 5989 C C . PRO B 1 320 ? -16.516 1.452 16.875 1 84.44 320 PRO B C 1
ATOM 5991 O O . PRO B 1 320 ? -16.828 1.171 18.031 1 84.44 320 PRO B O 1
ATOM 5994 N N . GLU B 1 321 ? -17.359 1.948 16.078 1 78.19 321 GLU B N 1
ATOM 5995 C CA . GLU B 1 321 ? -18.672 2.412 16.5 1 78.19 321 GLU B CA 1
ATOM 5996 C C . GLU B 1 321 ? -19.625 1.239 16.719 1 78.19 321 GLU B C 1
ATOM 5998 O O . GLU B 1 321 ? -20.688 1.4 17.312 1 78.19 321 GLU B O 1
ATOM 6003 N N . VAL B 1 322 ? -19.266 0.06 16.25 1 78.31 322 VAL B N 1
ATOM 6004 C CA . VAL B 1 322 ? -20.094 -1.13 16.375 1 78.31 322 VAL B CA 1
ATOM 6005 C C . VAL B 1 322 ? -19.359 -2.201 17.172 1 78.31 322 VAL B C 1
ATOM 6007 O O . VAL B 1 322 ? -18.25 -2.607 16.797 1 78.31 322 VAL B O 1
ATOM 6010 N N . PRO B 1 323 ? -19.953 -2.646 18.25 1 80.06 323 PRO B N 1
ATOM 6011 C CA . PRO B 1 323 ? -19.297 -3.703 19.016 1 80.06 323 PRO B CA 1
ATOM 6012 C C . PRO B 1 323 ? -19.109 -4.992 18.219 1 80.06 323 PRO B C 1
ATOM 6014 O O . PRO B 1 323 ? -19.984 -5.363 17.422 1 80.06 323 PRO B O 1
ATOM 6017 N N . ILE B 1 324 ? -18.031 -5.637 18.516 1 84.25 324 ILE B N 1
ATOM 6018 C CA . ILE B 1 324 ? -17.688 -6.84 17.766 1 84.25 324 ILE B CA 1
ATOM 6019 C C . ILE B 1 324 ? -18.188 -8.078 18.516 1 84.25 324 ILE B C 1
ATOM 6021 O O . ILE B 1 324 ? -17.922 -8.242 19.703 1 84.25 324 ILE B O 1
ATOM 6025 N N . VAL B 1 325 ? -18.969 -8.828 17.875 1 83.19 325 VAL B N 1
ATOM 6026 C CA . VAL B 1 325 ? -19.375 -10.148 18.359 1 83.19 325 VAL B CA 1
ATOM 6027 C C . VAL B 1 325 ? -18.75 -11.234 17.5 1 83.19 325 VAL B C 1
ATOM 6029 O O . VAL B 1 325 ? -19.078 -11.352 16.312 1 83.19 325 VAL B O 1
ATOM 6032 N N . LEU B 1 326 ? -17.906 -12.023 18.094 1 87.56 326 LEU B N 1
ATOM 6033 C CA . LEU B 1 326 ? -17.109 -12.969 17.328 1 87.56 326 LEU B CA 1
ATOM 6034 C C . LEU B 1 326 ? -17.891 -14.25 17.062 1 87.56 326 LEU B C 1
ATOM 6036 O O . LEU B 1 326 ? -17.875 -14.773 15.938 1 87.56 326 LEU B O 1
ATOM 6040 N N . GLU B 1 327 ? -18.484 -14.68 18.062 1 87.5 327 GLU B N 1
ATOM 6041 C CA . GLU B 1 327 ? -19.109 -15.992 17.984 1 87.5 327 GLU B CA 1
ATOM 6042 C C . GLU B 1 327 ? -20.625 -15.898 18.062 1 87.5 327 GLU B C 1
ATOM 6044 O O . GLU B 1 327 ? -21.188 -14.797 18.125 1 87.5 327 GLU B O 1
ATOM 6049 N N . GLY B 1 328 ? -21.312 -17.094 17.906 1 82.44 328 GLY B N 1
ATOM 6050 C CA . GLY B 1 328 ? -22.766 -17.125 17.844 1 82.44 328 GLY B CA 1
ATOM 6051 C C . GLY B 1 328 ? -23.297 -17.188 16.422 1 82.44 328 GLY B C 1
ATOM 6052 O O . GLY B 1 328 ? -22.547 -17 15.469 1 82.44 328 GLY B O 1
ATOM 6053 N N . SER B 1 329 ? -24.516 -17.469 16.172 1 80.38 329 SER B N 1
ATOM 6054 C CA . SER B 1 329 ? -25.109 -17.672 14.859 1 80.38 329 SER B CA 1
ATOM 6055 C C . SER B 1 329 ? -24.984 -16.422 14 1 80.38 329 SER B C 1
ATOM 6057 O O . SER B 1 329 ? -24.844 -16.516 12.773 1 80.38 329 SER B O 1
ATOM 6059 N N . THR B 1 330 ? -24.922 -15.289 14.703 1 78.19 330 THR B N 1
ATOM 6060 C CA . THR B 1 330 ? -24.844 -14.047 13.945 1 78.19 330 THR B CA 1
ATOM 6061 C C . THR B 1 330 ? -23.5 -13.359 14.156 1 78.19 330 THR B C 1
ATOM 6063 O O . THR B 1 330 ? -23.344 -12.172 13.883 1 78.19 330 THR B O 1
ATOM 6066 N N . GLY B 1 331 ? -22.625 -14.148 14.586 1 87.94 331 GLY B N 1
ATOM 6067 C CA . GLY B 1 331 ? -21.312 -13.594 14.867 1 87.94 331 GLY B CA 1
ATOM 6068 C C . GLY B 1 331 ? -20.484 -13.375 13.617 1 87.94 331 GLY B C 1
ATOM 6069 O O . GLY B 1 331 ? -20.828 -13.859 12.539 1 87.94 331 GLY B O 1
ATOM 6070 N N . CYS B 1 332 ? -19.438 -12.641 13.797 1 91.69 332 CYS B N 1
ATOM 6071 C CA . CYS B 1 332 ? -18.547 -12.289 12.695 1 91.69 332 CYS B CA 1
ATOM 6072 C C . CYS B 1 332 ? -17.922 -13.531 12.078 1 91.69 332 CYS B C 1
ATOM 6074 O O . CYS B 1 332 ? -17.828 -13.648 10.859 1 91.69 332 CYS B O 1
ATOM 6076 N N . LEU B 1 333 ? -17.5 -14.461 12.883 1 94.5 333 LEU B N 1
ATOM 6077 C CA . LEU B 1 333 ? -16.75 -15.617 12.398 1 94.5 333 LEU B CA 1
ATOM 6078 C C . LEU B 1 333 ? -17.656 -16.578 11.648 1 94.5 333 LEU B C 1
ATOM 6080 O O . LEU B 1 333 ? -17.344 -16.984 10.531 1 94.5 333 LEU B O 1
ATOM 6084 N N . PRO B 1 334 ? -18.844 -16.969 12.234 1 92.94 334 PRO B N 1
ATOM 6085 C CA . PRO B 1 334 ? -19.766 -17.812 11.453 1 92.94 334 PRO B CA 1
ATOM 6086 C C . PRO B 1 334 ? -20.203 -17.141 10.148 1 92.94 334 PRO B C 1
ATOM 6088 O O . PRO B 1 334 ? -20.375 -17.828 9.133 1 92.94 334 PRO B O 1
ATOM 6091 N N . HIS B 1 335 ? -20.375 -15.875 10.219 1 91.81 335 HIS B N 1
ATOM 6092 C CA . HIS B 1 335 ? -20.734 -15.141 9.008 1 91.81 335 HIS B CA 1
ATOM 6093 C C . HIS B 1 335 ? -19.656 -15.266 7.945 1 91.81 335 HIS B C 1
ATOM 6095 O O . HIS B 1 335 ? -19.953 -15.539 6.781 1 91.81 335 HIS B O 1
ATOM 6101 N N . LEU B 1 336 ? -18.469 -15.039 8.336 1 93.69 336 LEU B N 1
ATOM 6102 C CA . LEU B 1 336 ? -17.344 -15.141 7.41 1 93.69 336 LEU B CA 1
ATOM 6103 C C . LEU B 1 336 ? -17.219 -16.547 6.844 1 93.69 336 LEU B C 1
ATOM 6105 O O . LEU B 1 336 ? -16.938 -16.719 5.656 1 93.69 336 LEU B O 1
ATOM 6109 N N . TRP B 1 337 ? -17.406 -17.484 7.684 1 94.88 337 TRP B N 1
ATOM 6110 C CA . TRP B 1 337 ? -17.344 -18.875 7.262 1 94.88 337 TRP B CA 1
ATOM 6111 C C . TRP B 1 337 ? -18.391 -19.172 6.188 1 94.88 337 TRP B C 1
ATOM 6113 O O . TRP B 1 337 ? -18.078 -19.781 5.164 1 94.88 337 TRP B O 1
ATOM 6123 N N . ARG B 1 338 ? -19.594 -18.766 6.395 1 93.69 338 ARG B N 1
ATOM 6124 C CA . ARG B 1 338 ? -20.656 -18.953 5.418 1 93.69 338 ARG B CA 1
ATOM 6125 C C . ARG B 1 338 ? -20.328 -18.266 4.098 1 93.69 338 ARG B C 1
ATOM 6127 O O . ARG B 1 338 ? -20.594 -18.812 3.023 1 93.69 338 ARG B O 1
ATOM 6134 N N . ARG B 1 339 ? -19.734 -17.141 4.227 1 93 339 ARG B N 1
ATOM 6135 C CA . ARG B 1 339 ? -19.359 -16.391 3.027 1 93 339 ARG B CA 1
ATOM 6136 C C . ARG B 1 339 ? -18.281 -17.125 2.244 1 93 339 ARG B C 1
ATOM 6138 O O . ARG B 1 339 ? -18.328 -17.188 1.015 1 93 339 ARG B O 1
ATOM 6145 N N . VAL B 1 340 ? -17.312 -17.594 2.918 1 95.12 340 VAL B N 1
ATOM 6146 C CA . VAL B 1 340 ? -16.219 -18.328 2.289 1 95.12 340 VAL B CA 1
ATOM 6147 C C . VAL B 1 340 ? -16.766 -19.578 1.621 1 95.12 340 VAL B C 1
ATOM 6149 O O . VAL B 1 340 ? -16.344 -19.938 0.512 1 95.12 340 VAL B O 1
ATOM 6152 N N . LYS B 1 341 ? -17.656 -20.234 2.287 1 93.31 341 LYS B N 1
ATOM 6153 C CA . LYS B 1 341 ? -18.234 -21.453 1.718 1 93.31 341 LYS B CA 1
ATOM 6154 C C . LYS B 1 341 ? -19.047 -21.141 0.467 1 93.31 341 LYS B C 1
ATOM 6156 O O . LYS B 1 341 ? -19.078 -21.938 -0.477 1 93.31 341 LYS B O 1
ATOM 6161 N N . LYS B 1 342 ? -19.688 -20.047 0.468 1 92 342 LYS B N 1
ATOM 6162 C CA . LYS B 1 342 ? -20.531 -19.656 -0.652 1 92 342 LYS B CA 1
ATOM 6163 C C . LYS B 1 342 ? -19.703 -19.141 -1.822 1 92 342 LYS B C 1
ATOM 6165 O O . LYS B 1 342 ? -19.906 -19.562 -2.965 1 92 342 LYS B O 1
ATOM 6170 N N . ASN B 1 343 ? -18.766 -18.266 -1.548 1 90.94 343 ASN B N 1
ATOM 6171 C CA . ASN B 1 343 ? -18.062 -17.547 -2.596 1 90.94 343 ASN B CA 1
ATOM 6172 C C . ASN B 1 343 ? -16.688 -18.141 -2.857 1 90.94 343 ASN B C 1
ATOM 6174 O O . ASN B 1 343 ? -16.062 -17.844 -3.881 1 90.94 343 ASN B O 1
ATOM 6178 N N . GLY B 1 344 ? -16.172 -18.953 -1.979 1 91.62 344 GLY B N 1
ATOM 6179 C CA . GLY B 1 344 ? -14.82 -19.5 -2.07 1 91.62 344 GLY B CA 1
ATOM 6180 C C . GLY B 1 344 ? -13.789 -18.672 -1.324 1 91.62 344 GLY B C 1
ATOM 6181 O O . GLY B 1 344 ? -12.703 -19.156 -1.004 1 91.62 344 GLY B O 1
ATOM 6182 N N . TYR B 1 345 ? -14.148 -17.375 -1.139 1 95.44 345 TYR B N 1
ATOM 6183 C CA . TYR B 1 345 ? -13.25 -16.453 -0.438 1 95.44 345 TYR B CA 1
ATOM 6184 C C . TYR B 1 345 ? -14.039 -15.359 0.265 1 95.44 345 TYR B C 1
ATOM 6186 O O . TYR B 1 345 ? -15.258 -15.266 0.104 1 95.44 345 TYR B O 1
ATOM 6194 N N . ALA B 1 346 ? -13.32 -14.57 1.142 1 97 346 ALA B N 1
ATOM 6195 C CA . ALA B 1 346 ? -13.938 -13.422 1.797 1 97 346 ALA B CA 1
ATOM 6196 C C . ALA B 1 346 ? -12.906 -12.32 2.059 1 97 346 ALA B C 1
ATOM 6198 O O . ALA B 1 346 ? -11.711 -12.602 2.188 1 97 346 ALA B O 1
ATOM 6199 N N . VAL B 1 347 ? -13.398 -11.102 2.064 1 96.62 347 VAL B N 1
ATOM 6200 C CA . VAL B 1 347 ? -12.57 -9.938 2.354 1 96.62 347 VAL B CA 1
ATOM 6201 C C . VAL B 1 347 ? -13.086 -9.234 3.605 1 96.62 347 VAL B C 1
ATOM 6203 O O . VAL B 1 347 ? -14.289 -8.969 3.727 1 96.62 347 VAL B O 1
ATOM 6206 N N . VAL B 1 348 ? -12.164 -8.93 4.539 1 96.38 348 VAL B N 1
ATOM 6207 C CA . VAL B 1 348 ? -12.492 -8.297 5.812 1 96.38 348 VAL B CA 1
ATOM 6208 C C . VAL B 1 348 ? -11.734 -6.977 5.945 1 96.38 348 VAL B C 1
ATOM 6210 O O . VAL B 1 348 ? -10.523 -6.922 5.711 1 96.38 348 VAL B O 1
ATOM 6213 N N . VAL B 1 349 ? -12.438 -5.949 6.25 1 95.25 349 VAL B N 1
ATOM 6214 C CA . VAL B 1 349 ? -11.812 -4.664 6.555 1 95.25 349 VAL B CA 1
ATOM 6215 C C . VAL B 1 349 ? -11.992 -4.344 8.039 1 95.25 349 VAL B C 1
ATOM 6217 O O . VAL B 1 349 ? -13.102 -4.434 8.57 1 95.25 349 VAL B O 1
ATOM 6220 N N . VAL B 1 350 ? -10.891 -4 8.68 1 94.38 350 VAL B N 1
ATOM 6221 C CA . VAL B 1 350 ? -10.938 -3.658 10.102 1 94.38 350 VAL B CA 1
ATOM 6222 C C . VAL B 1 350 ? -10.359 -2.262 10.312 1 94.38 350 VAL B C 1
ATOM 6224 O O . VAL B 1 350 ? -9.234 -1.974 9.883 1 94.38 350 VAL B O 1
ATOM 6227 N N . ALA B 1 351 ? -11.156 -1.425 10.945 1 92.19 351 ALA B N 1
ATOM 6228 C CA . ALA B 1 351 ? -10.625 -0.132 11.367 1 92.19 351 ALA B CA 1
ATOM 6229 C C . ALA B 1 351 ? -9.68 -0.288 12.555 1 92.19 351 ALA B C 1
ATOM 6231 O O . ALA B 1 351 ? -9.938 -1.081 13.461 1 92.19 351 ALA B O 1
ATOM 6232 N N . GLU B 1 352 ? -8.641 0.458 12.578 1 89.75 352 GLU B N 1
ATOM 6233 C CA . GLU B 1 352 ? -7.598 0.318 13.594 1 89.75 352 GLU B CA 1
ATOM 6234 C C . GLU B 1 352 ? -8.156 0.535 14.992 1 89.75 352 GLU B C 1
ATOM 6236 O O . GLU B 1 352 ? -7.648 -0.03 15.969 1 89.75 352 GLU B O 1
ATOM 6241 N N . GLY B 1 353 ? -9.148 1.338 15.156 1 85.56 353 GLY B N 1
ATOM 6242 C CA . GLY B 1 353 ? -9.719 1.619 16.469 1 85.56 353 GLY B CA 1
ATOM 6243 C C . GLY B 1 353 ? -10.781 0.624 16.875 1 85.56 353 GLY B C 1
ATOM 6244 O O . GLY B 1 353 ? -11.32 0.709 17.984 1 85.56 353 GLY B O 1
ATOM 6245 N N . ALA B 1 354 ? -11.055 -0.303 16.094 1 84.5 354 ALA B N 1
ATOM 6246 C CA . ALA B 1 354 ? -12.086 -1.286 16.406 1 84.5 354 ALA B CA 1
ATOM 6247 C C . ALA B 1 354 ? -11.578 -2.311 17.406 1 84.5 354 ALA B C 1
ATOM 6249 O O . ALA B 1 354 ? -10.375 -2.549 17.516 1 84.5 354 ALA B O 1
ATOM 6250 N N . GLY B 1 355 ? -12.438 -2.9 18.219 1 80.69 355 GLY B N 1
ATOM 6251 C CA . GLY B 1 355 ? -12.141 -4.031 19.094 1 80.69 355 GLY B CA 1
ATOM 6252 C C . GLY B 1 355 ? -11.656 -3.617 20.469 1 80.69 355 GLY B C 1
ATOM 6253 O O . GLY B 1 355 ? -11.094 -4.43 21.203 1 80.69 355 GLY B O 1
ATOM 6254 N N . GLU B 1 356 ? -11.781 -2.408 20.703 1 78 356 GLU B N 1
ATOM 6255 C CA . GLU B 1 356 ? -11.375 -1.947 22.031 1 78 356 GLU B CA 1
ATOM 6256 C C . GLU B 1 356 ? -12.141 -2.688 23.125 1 78 356 GLU B C 1
ATOM 6258 O O . GLU B 1 356 ? -11.594 -2.959 24.203 1 78 356 GLU B O 1
ATOM 6263 N N . GLU B 1 357 ? -13.297 -3.07 22.891 1 77.62 357 GLU B N 1
ATOM 6264 C CA . GLU B 1 357 ? -14.133 -3.768 23.859 1 77.62 357 GLU B CA 1
ATOM 6265 C C . GLU B 1 357 ? -13.625 -5.188 24.109 1 77.62 357 GLU B C 1
ATOM 6267 O O . GLU B 1 357 ? -13.812 -5.746 25.188 1 77.62 357 GLU B O 1
ATOM 6272 N N . ILE B 1 358 ? -13.016 -5.75 23.141 1 77.81 358 ILE B N 1
ATOM 6273 C CA . ILE B 1 358 ? -12.547 -7.129 23.25 1 77.81 358 ILE B CA 1
ATOM 6274 C C . ILE B 1 358 ? -11.086 -7.148 23.688 1 77.81 358 ILE B C 1
ATOM 6276 O O . ILE B 1 358 ? -10.695 -7.977 24.516 1 77.81 358 ILE B O 1
ATOM 6280 N N . LEU B 1 359 ? -10.25 -6.223 23.172 1 81.62 359 LEU B N 1
ATOM 6281 C CA . LEU B 1 359 ? -8.812 -6.262 23.406 1 81.62 359 LEU B CA 1
ATOM 6282 C C . LEU B 1 359 ? -8.414 -5.305 24.516 1 81.62 359 LEU B C 1
ATOM 6284 O O . LEU B 1 359 ? -7.293 -5.375 25.031 1 81.62 359 LEU B O 1
ATOM 6288 N N . GLY B 1 360 ? -9.273 -4.566 24.953 1 74.75 360 GLY B N 1
ATOM 6289 C CA . GLY B 1 360 ? -8.984 -3.629 26.016 1 74.75 360 GLY B CA 1
ATOM 6290 C C . GLY B 1 360 ? -8.414 -2.312 25.531 1 74.75 360 GLY B C 1
ATOM 6291 O O . GLY B 1 360 ? -7.973 -2.215 24.375 1 74.75 360 GLY B O 1
ATOM 6292 N N . GLU B 1 361 ? -8.578 -1.338 26.328 1 70 361 GLU B N 1
ATOM 6293 C CA . GLU B 1 361 ? -8.016 -0.017 26.047 1 70 361 GLU B CA 1
ATOM 6294 C C . GLU B 1 361 ? -6.633 0.131 26.672 1 70 361 GLU B C 1
ATOM 6296 O O . GLU B 1 361 ? -6.41 -0.275 27.812 1 70 361 GLU B O 1
ATOM 6301 N N . SER B 1 362 ? -5.707 0.524 25.766 1 70.31 362 SER B N 1
ATOM 6302 C CA . SER B 1 362 ? -4.359 0.728 26.281 1 70.31 362 SER B CA 1
ATOM 6303 C C . SER B 1 362 ? -4.301 1.948 27.188 1 70.31 362 SER B C 1
ATOM 6305 O O . SER B 1 362 ? -5.004 2.936 26.969 1 70.31 362 SER B O 1
ATOM 6307 N N . SER B 1 363 ? -3.566 1.906 28.219 1 68.19 363 SER B N 1
ATOM 6308 C CA . SER B 1 363 ? -3.33 3.029 29.125 1 68.19 363 SER B CA 1
ATOM 6309 C C . SER B 1 363 ? -2.197 3.916 28.625 1 68.19 363 SER B C 1
ATOM 6311 O O . SER B 1 363 ? -2.055 5.059 29.047 1 68.19 363 SER B O 1
ATOM 6313 N N . GLU B 1 364 ? -1.51 3.453 27.641 1 69.19 364 GLU B N 1
ATOM 6314 C CA . GLU B 1 364 ? -0.383 4.219 27.125 1 69.19 364 GLU B CA 1
ATOM 6315 C C . GLU B 1 364 ? -0.847 5.258 26.109 1 69.19 364 GLU B C 1
ATOM 6317 O O . GLU B 1 364 ? -1.755 4.996 25.312 1 69.19 364 GLU B O 1
ATOM 6322 N N . THR B 1 365 ? -0.406 6.551 26.297 1 69.31 365 THR B N 1
ATOM 6323 C CA . THR B 1 365 ? -0.758 7.645 25.406 1 69.31 365 THR B CA 1
ATOM 6324 C C . THR B 1 365 ? 0.473 8.148 24.656 1 69.31 365 THR B C 1
ATOM 6326 O O . THR B 1 365 ? 1.6 8 25.125 1 69.31 365 THR B O 1
ATOM 6329 N N . ASP B 1 366 ? 0.296 8.672 23.5 1 65.38 366 ASP B N 1
ATOM 6330 C CA . ASP B 1 366 ? 1.385 9.312 22.781 1 65.38 366 ASP B CA 1
ATOM 6331 C C . ASP B 1 366 ? 1.613 10.742 23.266 1 65.38 366 ASP B C 1
ATOM 6333 O O . ASP B 1 366 ? 1.022 11.156 24.266 1 65.38 366 ASP B O 1
ATOM 6337 N N . ALA B 1 367 ? 2.516 11.359 22.625 1 59.41 367 ALA B N 1
ATOM 6338 C CA . ALA B 1 367 ? 2.928 12.695 23.047 1 59.41 367 ALA B CA 1
ATOM 6339 C C . ALA B 1 367 ? 1.764 13.68 22.969 1 59.41 367 ALA B C 1
ATOM 6341 O O . ALA B 1 367 ? 1.758 14.695 23.672 1 59.41 367 ALA B O 1
ATOM 6342 N N . SER B 1 368 ? 0.81 13.25 22.047 1 59.78 368 SER B N 1
ATOM 6343 C CA . SER B 1 368 ? -0.331 14.156 21.906 1 59.78 368 SER B CA 1
ATOM 6344 C C . SER B 1 368 ? -1.498 13.703 22.766 1 59.78 368 SER B C 1
ATOM 6346 O O . SER B 1 368 ? -2.6 14.25 22.672 1 59.78 368 SER B O 1
ATOM 6348 N N . GLY B 1 369 ? -1.236 12.578 23.562 1 62.19 369 GLY B N 1
ATOM 6349 C CA . GLY B 1 369 ? -2.238 12.117 24.516 1 62.19 369 GLY B CA 1
ATOM 6350 C C . GLY B 1 369 ? -3.182 11.086 23.922 1 62.19 369 GLY B C 1
ATOM 6351 O O . GLY B 1 369 ? -4.168 10.711 24.562 1 62.19 369 GLY B O 1
ATOM 6352 N N . ASN B 1 370 ? -2.854 10.625 22.797 1 65.75 370 ASN B N 1
ATOM 6353 C CA . ASN B 1 370 ? -3.713 9.617 22.188 1 65.75 370 ASN B CA 1
ATOM 6354 C C . ASN B 1 370 ? -3.371 8.211 22.672 1 65.75 370 ASN B C 1
ATOM 6356 O O . ASN B 1 370 ? -2.197 7.871 22.812 1 65.75 370 ASN B O 1
ATOM 6360 N N . LYS B 1 371 ? -4.363 7.5 23.016 1 69.62 371 LYS B N 1
ATOM 6361 C CA . LYS B 1 371 ? -4.184 6.133 23.5 1 69.62 371 LYS B CA 1
ATOM 6362 C C . LYS B 1 371 ? -3.666 5.219 22.391 1 69.62 371 LYS B C 1
ATOM 6364 O O . LYS B 1 371 ? -4.004 5.406 21.219 1 69.62 371 LYS B O 1
ATOM 6369 N N . LYS B 1 372 ? -2.838 4.266 22.844 1 76 372 LYS B N 1
ATOM 6370 C CA . LYS B 1 372 ? -2.389 3.24 21.906 1 76 372 LYS B CA 1
ATOM 6371 C C . LYS B 1 372 ? -3.551 2.357 21.453 1 76 372 LYS B C 1
ATOM 6373 O O . LYS B 1 372 ? -4.406 1.987 22.266 1 76 372 LYS B O 1
ATOM 6378 N N . LEU B 1 373 ? -3.586 2.07 20.234 1 78.12 373 LEU B N 1
ATOM 6379 C CA . LEU B 1 373 ? -4.715 1.359 19.641 1 78.12 373 LEU B CA 1
ATOM 6380 C C . LEU B 1 373 ? -4.508 -0.149 19.719 1 78.12 373 LEU B C 1
ATOM 6382 O O . LEU B 1 373 ? -3.367 -0.621 19.75 1 78.12 373 LEU B O 1
ATOM 6386 N N . PRO B 1 374 ? -5.539 -0.92 19.797 1 78.06 374 PRO B N 1
ATOM 6387 C CA . PRO B 1 374 ? -5.453 -2.381 19.859 1 78.06 374 PRO B CA 1
ATOM 6388 C C . PRO B 1 374 ? -4.922 -2.988 18.562 1 78.06 374 PRO B C 1
ATOM 6390 O O . PRO B 1 374 ? -5.008 -2.363 17.5 1 78.06 374 PRO B O 1
ATOM 6393 N N . GLN B 1 375 ? -4.359 -4.246 18.688 1 85.94 375 GLN B N 1
ATOM 6394 C CA . GLN B 1 375 ? -3.881 -4.973 17.516 1 85.94 375 GLN B CA 1
ATOM 6395 C C . GLN B 1 375 ? -4.992 -5.816 16.891 1 85.94 375 GLN B C 1
ATOM 6397 O O . GLN B 1 375 ? -4.871 -7.039 16.812 1 85.94 375 GLN B O 1
ATOM 6402 N N . ILE B 1 376 ? -5.965 -5.164 16.344 1 89.06 376 ILE B N 1
ATOM 6403 C CA . ILE B 1 376 ? -7.203 -5.793 15.898 1 89.06 376 ILE B CA 1
ATOM 6404 C C . ILE B 1 376 ? -6.93 -6.648 14.656 1 89.06 376 ILE B C 1
ATOM 6406 O O . ILE B 1 376 ? -7.539 -7.707 14.484 1 89.06 376 ILE B O 1
ATOM 6410 N N . GLY B 1 377 ? -6.055 -6.195 13.75 1 90.19 377 GLY B N 1
ATOM 6411 C CA . GLY B 1 377 ? -5.746 -6.949 12.547 1 90.19 377 GLY B CA 1
ATOM 6412 C C . GLY B 1 377 ? -5.207 -8.336 12.828 1 90.19 377 GLY B C 1
ATOM 6413 O O . GLY B 1 377 ? -5.742 -9.336 12.336 1 90.19 377 GLY B O 1
ATOM 6414 N N . GLU B 1 378 ? -4.203 -8.406 13.648 1 90.06 378 GLU B N 1
ATOM 6415 C CA . GLU B 1 378 ? -3.586 -9.68 14.023 1 90.06 378 GLU B CA 1
ATOM 6416 C C . GLU B 1 378 ? -4.555 -10.547 14.82 1 90.06 378 GLU B C 1
ATOM 6418 O O . GLU B 1 378 ? -4.57 -11.773 14.664 1 90.06 378 GLU B O 1
ATOM 6423 N N . PHE B 1 379 ? -5.301 -9.883 15.641 1 92 379 PHE B N 1
ATOM 6424 C CA . PHE B 1 379 ? -6.301 -10.594 16.438 1 92 379 PHE B CA 1
ATOM 6425 C C . PHE B 1 379 ? -7.301 -11.305 15.531 1 92 379 PHE B C 1
ATOM 6427 O O . PHE B 1 379 ? -7.602 -12.484 15.734 1 92 379 PHE B O 1
ATOM 6434 N N . MET B 1 380 ? -7.789 -10.609 14.594 1 93.06 380 MET B N 1
ATOM 6435 C CA . MET B 1 380 ? -8.773 -11.172 13.68 1 93.06 380 MET B CA 1
ATOM 6436 C C . MET B 1 380 ? -8.164 -12.312 12.867 1 93.06 380 MET B C 1
ATOM 6438 O O . MET B 1 380 ? -8.828 -13.32 12.602 1 93.06 380 MET B O 1
ATOM 6442 N N . LYS B 1 381 ? -6.945 -12.109 12.406 1 94.62 381 LYS B N 1
ATOM 6443 C CA . LYS B 1 381 ? -6.258 -13.164 11.664 1 94.62 381 LYS B CA 1
ATOM 6444 C C . LYS B 1 381 ? -6.199 -14.453 12.477 1 94.62 381 LYS B C 1
ATOM 6446 O O . LYS B 1 381 ? -6.531 -15.523 11.961 1 94.62 381 LYS B O 1
ATOM 6451 N N . LYS B 1 382 ? -5.848 -14.359 13.711 1 94 382 LYS B N 1
ATOM 6452 C CA . LYS B 1 382 ? -5.766 -15.516 14.602 1 94 382 LYS B CA 1
ATOM 6453 C C . LYS B 1 382 ? -7.145 -16.125 14.836 1 94 382 LYS B C 1
ATOM 6455 O O . LYS B 1 382 ? -7.309 -17.344 14.789 1 94 382 LYS B O 1
ATOM 6460 N N . ALA B 1 383 ? -8.102 -15.281 15.102 1 93.88 383 ALA B N 1
ATOM 6461 C CA . ALA B 1 383 ? -9.461 -15.734 15.383 1 93.88 383 ALA B CA 1
ATOM 6462 C C . ALA B 1 383 ? -10.047 -16.5 14.203 1 93.88 383 ALA B C 1
ATOM 6464 O O . ALA B 1 383 ? -10.688 -17.531 14.391 1 93.88 383 ALA B O 1
ATOM 6465 N N . ILE B 1 384 ? -9.789 -16.047 13.031 1 95.5 384 ILE B N 1
ATOM 6466 C CA . ILE B 1 384 ? -10.32 -16.688 11.828 1 95.5 384 ILE B CA 1
ATOM 6467 C C . ILE B 1 384 ? -9.656 -18.047 11.625 1 95.5 384 ILE B C 1
ATOM 6469 O O . ILE B 1 384 ? -10.336 -19.047 11.375 1 95.5 384 ILE B O 1
ATOM 6473 N N . ASN B 1 385 ? -8.336 -18.062 11.727 1 95.31 385 ASN B N 1
ATOM 6474 C CA . ASN B 1 385 ? -7.613 -19.312 11.578 1 95.31 385 ASN B CA 1
ATOM 6475 C C . ASN B 1 385 ? -8.102 -20.359 12.578 1 95.31 385 ASN B C 1
ATOM 6477 O O . ASN B 1 385 ? -8.32 -21.516 12.211 1 95.31 385 ASN B O 1
ATOM 6481 N N . GLU B 1 386 ? -8.266 -19.953 13.789 1 94.94 386 GLU B N 1
ATOM 6482 C CA . GLU B 1 386 ? -8.719 -20.859 14.836 1 94.94 386 GLU B CA 1
ATOM 6483 C C . GLU B 1 386 ? -10.133 -21.375 14.555 1 94.94 386 GLU B C 1
ATOM 6485 O O . GLU B 1 386 ? -10.422 -22.547 14.773 1 94.94 386 GLU B O 1
ATOM 6490 N N . TYR B 1 387 ? -10.938 -20.516 14.125 1 95.06 387 TYR B N 1
ATOM 6491 C CA . TYR B 1 387 ? -12.312 -20.891 13.836 1 95.06 387 TYR B CA 1
ATOM 6492 C C . TYR B 1 387 ? -12.367 -21.938 12.727 1 95.06 387 TYR B C 1
ATOM 6494 O O . TYR B 1 387 ? -13.078 -22.938 12.844 1 95.06 387 TYR B O 1
ATOM 6502 N N . PHE B 1 388 ? -11.703 -21.734 11.664 1 95.62 388 PHE B N 1
ATOM 6503 C CA . PHE B 1 388 ? -11.695 -22.688 10.555 1 95.62 388 PHE B CA 1
ATOM 6504 C C . PHE B 1 388 ? -11.094 -24.016 11 1 95.62 388 PHE B C 1
ATOM 6506 O O . PHE B 1 388 ? -11.586 -25.078 10.617 1 95.62 388 PHE B O 1
ATOM 6513 N N . HIS B 1 389 ? -10.094 -23.922 11.844 1 94.69 389 HIS B N 1
ATOM 6514 C CA . HIS B 1 389 ? -9.5 -25.141 12.375 1 94.69 389 HIS B CA 1
ATOM 6515 C C . HIS B 1 389 ? -10.516 -25.938 13.188 1 94.69 389 HIS B C 1
ATOM 6517 O O . HIS B 1 389 ? -10.555 -27.172 13.109 1 94.69 389 HIS B O 1
ATOM 6523 N N . LYS B 1 390 ? -11.266 -25.266 13.961 1 94.25 390 LYS B N 1
ATOM 6524 C CA . LYS B 1 390 ? -12.305 -25.906 14.773 1 94.25 390 LYS B CA 1
ATOM 6525 C C . LYS B 1 390 ? -13.352 -26.578 13.891 1 94.25 390 LYS B C 1
ATOM 6527 O O . LYS B 1 390 ? -13.969 -27.562 14.289 1 94.25 390 LYS B O 1
ATOM 6532 N N . GLN B 1 391 ? -13.562 -26.094 12.695 1 93.88 391 GLN B N 1
ATOM 6533 C CA . GLN B 1 391 ? -14.516 -26.672 11.75 1 93.88 391 GLN B CA 1
ATOM 6534 C C . GLN B 1 391 ? -13.867 -27.781 10.93 1 93.88 391 GLN B C 1
ATOM 6536 O O . GLN B 1 391 ? -14.492 -28.328 10.016 1 93.88 391 GLN B O 1
ATOM 6541 N N . GLY B 1 392 ? -12.516 -28.031 11.148 1 93.31 392 GLY B N 1
ATOM 6542 C CA . GLY B 1 392 ? -11.805 -29.094 10.445 1 93.31 392 GLY B CA 1
ATOM 6543 C C . GLY B 1 392 ? -11.297 -28.672 9.086 1 93.31 392 GLY B C 1
ATOM 6544 O O . GLY B 1 392 ? -11.109 -29.5 8.195 1 93.31 392 GLY B O 1
ATOM 6545 N N . GLU B 1 393 ? -11.219 -27.422 8.93 1 93.94 393 GLU B N 1
ATOM 6546 C CA . GLU B 1 393 ? -10.789 -26.875 7.645 1 93.94 393 GLU B CA 1
ATOM 6547 C C . GLU B 1 393 ? -9.555 -26 7.801 1 93.94 393 GLU B C 1
ATOM 6549 O O . GLU B 1 393 ? -9.219 -25.594 8.914 1 93.94 393 GLU B O 1
ATOM 6554 N N . GLU B 1 394 ? -8.875 -25.781 6.707 1 91 394 GLU B N 1
ATOM 6555 C CA . GLU B 1 394 ? -7.758 -24.844 6.645 1 91 394 GLU B CA 1
ATOM 6556 C C . GLU B 1 394 ? -8.133 -23.594 5.859 1 91 394 GLU B C 1
ATOM 6558 O O . GLU B 1 394 ? -8.828 -23.672 4.844 1 91 394 GLU B O 1
ATOM 6563 N N . ALA B 1 395 ? -7.738 -22.5 6.453 1 93.38 395 ALA B N 1
ATOM 6564 C CA . ALA B 1 395 ? -7.941 -21.234 5.758 1 93.38 395 ALA B CA 1
ATOM 6565 C C . ALA B 1 395 ? -6.609 -20.547 5.449 1 93.38 395 ALA B C 1
ATOM 6567 O O . ALA B 1 395 ? -5.66 -20.656 6.23 1 93.38 395 ALA B O 1
ATOM 6568 N N . THR B 1 396 ? -6.523 -20 4.281 1 93.06 396 THR B N 1
ATOM 6569 C CA . THR B 1 396 ? -5.379 -19.172 3.898 1 93.06 396 THR B CA 1
ATOM 6570 C C . THR B 1 396 ? -5.676 -17.703 4.121 1 93.06 396 THR B C 1
ATOM 6572 O O . THR B 1 396 ? -6.305 -17.047 3.283 1 93.06 396 THR B O 1
ATOM 6575 N N . VAL B 1 397 ? -5.164 -17.203 5.234 1 95.31 397 VAL B N 1
ATOM 6576 C CA . VAL B 1 397 ? -5.508 -15.836 5.637 1 95.31 397 VAL B CA 1
ATOM 6577 C C . VAL B 1 397 ? -4.332 -14.906 5.359 1 95.31 397 VAL B C 1
ATOM 6579 O O . VAL B 1 397 ? -3.209 -15.164 5.805 1 95.31 397 VAL B O 1
ATOM 6582 N N . LYS B 1 398 ? -4.586 -13.914 4.539 1 95.31 398 LYS B N 1
ATOM 6583 C CA . LYS B 1 398 ? -3.59 -12.891 4.238 1 95.31 398 LYS B CA 1
ATOM 6584 C C . LYS B 1 398 ? -3.943 -11.57 4.906 1 95.31 398 LYS B C 1
ATOM 6586 O O . LYS B 1 398 ? -5.105 -11.156 4.902 1 95.31 398 LYS B O 1
ATOM 6591 N N . TYR B 1 399 ? -2.92 -10.984 5.492 1 95.12 399 TYR B N 1
ATOM 6592 C CA . TYR B 1 399 ? -3.102 -9.742 6.242 1 95.12 399 TYR B CA 1
ATOM 6593 C C . TYR B 1 399 ? -2.363 -8.594 5.57 1 95.12 399 TYR B C 1
ATOM 6595 O O . TYR B 1 399 ? -1.169 -8.695 5.281 1 95.12 399 TYR B O 1
ATOM 6603 N N . ILE B 1 400 ? -3.096 -7.465 5.301 1 95.19 400 ILE B N 1
ATOM 6604 C CA . ILE B 1 400 ? -2.531 -6.285 4.664 1 95.19 400 ILE B CA 1
ATOM 6605 C C . ILE B 1 400 ? -2.748 -5.062 5.551 1 95.19 400 ILE B C 1
ATOM 6607 O O . ILE B 1 400 ? -3.873 -4.793 5.984 1 95.19 400 ILE B O 1
ATOM 6611 N N . ASP B 1 401 ? -1.719 -4.355 5.852 1 94.25 401 ASP B N 1
ATOM 6612 C CA . ASP B 1 401 ? -1.742 -3.082 6.566 1 94.25 401 ASP B CA 1
ATOM 6613 C C . ASP B 1 401 ? -1.031 -1.993 5.766 1 94.25 401 ASP B C 1
ATOM 6615 O O . ASP B 1 401 ? 0.187 -1.834 5.871 1 94.25 401 ASP B O 1
ATOM 6619 N N . PRO B 1 402 ? -1.789 -1.217 5.078 1 93.62 402 PRO B N 1
ATOM 6620 C CA . PRO B 1 402 ? -1.15 -0.163 4.285 1 93.62 402 PRO B CA 1
ATOM 6621 C C . PRO B 1 402 ? -0.53 0.932 5.152 1 93.62 402 PRO B C 1
ATOM 6623 O O . PRO B 1 402 ? 0.294 1.713 4.668 1 93.62 402 PRO B O 1
ATOM 6626 N N . SER B 1 403 ? -0.885 0.996 6.352 1 92.06 403 SER B N 1
ATOM 6627 C CA . SER B 1 403 ? -0.343 1.952 7.312 1 92.06 403 SER B CA 1
ATOM 6628 C C . SER B 1 403 ? -0.386 3.373 6.762 1 92.06 403 SER B C 1
ATOM 6630 O O . SER B 1 403 ? -1.462 3.895 6.457 1 92.06 403 SER B O 1
ATOM 6632 N N . TYR B 1 404 ? 0.73 4.012 6.582 1 92.88 404 TYR B N 1
ATOM 6633 C CA . TYR B 1 404 ? 0.819 5.438 6.273 1 92.88 404 TYR B CA 1
ATOM 6634 C C . TYR B 1 404 ? 0.661 5.68 4.777 1 92.88 404 TYR B C 1
ATOM 6636 O O . TYR B 1 404 ? 0.537 6.824 4.34 1 92.88 404 TYR B O 1
ATOM 6644 N N . MET B 1 405 ? 0.567 4.637 4.047 1 94.19 405 MET B N 1
ATOM 6645 C CA . MET B 1 405 ? 0.492 4.781 2.596 1 94.19 405 MET B CA 1
ATOM 6646 C C . MET B 1 405 ? -0.8 5.48 2.184 1 94.19 405 MET B C 1
ATOM 6648 O O . MET B 1 405 ? -0.898 6.012 1.075 1 94.19 405 MET B O 1
ATOM 6652 N N . ILE B 1 406 ? -1.762 5.492 3.08 1 93.75 406 ILE B N 1
ATOM 6653 C CA . ILE B 1 406 ? -3.059 6.016 2.666 1 93.75 406 ILE B CA 1
ATOM 6654 C C . ILE B 1 406 ? -3.125 7.516 2.953 1 93.75 406 ILE B C 1
ATOM 6656 O O . ILE B 1 406 ? -4.023 8.211 2.469 1 93.75 406 ILE B O 1
ATOM 6660 N N . ARG B 1 407 ? -2.174 8.008 3.701 1 93.62 407 ARG B N 1
ATOM 6661 C CA . ARG B 1 407 ? -2.271 9.422 4.047 1 93.62 407 ARG B CA 1
ATOM 6662 C C . ARG B 1 407 ? -1.104 10.211 3.461 1 93.62 407 ARG B C 1
ATOM 6664 O O . ARG B 1 407 ? -1.071 11.438 3.551 1 93.62 407 ARG B O 1
ATOM 6671 N N . SER B 1 408 ? -0.135 9.602 2.871 1 94.62 408 SER B N 1
ATOM 6672 C CA . SER B 1 408 ? 1.076 10.242 2.369 1 94.62 408 SER B CA 1
ATOM 6673 C C . SER B 1 408 ? 0.979 10.516 0.872 1 94.62 408 SER B C 1
ATOM 6675 O O . SER B 1 408 ? 1.972 10.875 0.235 1 94.62 408 SER B O 1
ATOM 6677 N N . VAL B 1 409 ? -0.174 10.375 0.304 1 94.12 409 VAL B N 1
ATOM 6678 C CA . VAL B 1 409 ? -0.382 10.547 -1.13 1 94.12 409 VAL B CA 1
ATOM 6679 C C . VAL B 1 409 ? -0.77 11.992 -1.424 1 94.12 409 VAL B C 1
ATOM 6681 O O . VAL B 1 409 ? -1.277 12.695 -0.547 1 94.12 409 VAL B O 1
ATOM 6684 N N . PRO B 1 410 ? -0.495 12.438 -2.689 1 94.62 410 PRO B N 1
ATOM 6685 C CA . PRO B 1 410 ? -1.042 13.734 -3.09 1 94.62 410 PRO B CA 1
ATOM 6686 C C . PRO B 1 410 ? -2.568 13.742 -3.133 1 94.62 410 PRO B C 1
ATOM 6688 O O . PRO B 1 410 ? -3.191 12.688 -3.262 1 94.62 410 PRO B O 1
ATOM 6691 N N . ALA B 1 411 ? -3.123 14.898 -2.961 1 94.81 411 ALA B N 1
ATOM 6692 C CA . ALA B 1 411 ? -4.574 15.023 -3.029 1 94.81 411 ALA B CA 1
ATOM 6693 C C . ALA B 1 411 ? -5.086 14.703 -4.43 1 94.81 411 ALA B C 1
ATOM 6695 O O . ALA B 1 411 ? -4.461 15.07 -5.426 1 94.81 411 ALA B O 1
ATOM 6696 N N . ASN B 1 412 ? -6.176 13.984 -4.512 1 93 412 ASN B N 1
ATOM 6697 C CA . ASN B 1 412 ? -6.84 13.797 -5.797 1 93 412 ASN B CA 1
ATOM 6698 C C . ASN B 1 412 ? -7.582 15.062 -6.234 1 93 412 ASN B C 1
ATOM 6700 O O . ASN B 1 412 ? -7.5 16.094 -5.57 1 93 412 ASN B O 1
ATOM 6704 N N . ALA B 1 413 ? -8.32 14.984 -7.34 1 86.44 413 ALA B N 1
ATOM 6705 C CA . ALA B 1 413 ? -8.953 16.156 -7.93 1 86.44 413 ALA B CA 1
ATOM 6706 C C . ALA B 1 413 ? -10.008 16.75 -6.992 1 86.44 413 ALA B C 1
ATOM 6708 O O . ALA B 1 413 ? -10.086 17.969 -6.82 1 86.44 413 ALA B O 1
ATOM 6709 N N . THR B 1 414 ? -10.758 15.883 -6.324 1 88.88 414 THR B N 1
ATOM 6710 C CA . THR B 1 414 ? -11.836 16.312 -5.441 1 88.88 414 THR B CA 1
ATOM 6711 C C . THR B 1 414 ? -11.273 17.047 -4.223 1 88.88 414 THR B C 1
ATOM 6713 O O . THR B 1 414 ? -11.734 18.141 -3.881 1 88.88 414 THR B O 1
ATOM 6716 N N . ASP B 1 415 ? -10.273 16.422 -3.598 1 93.12 415 ASP B N 1
ATOM 6717 C CA . ASP B 1 415 ? -9.672 17.047 -2.424 1 93.12 415 ASP B CA 1
ATOM 6718 C C . ASP B 1 415 ? -8.898 18.312 -2.807 1 93.12 415 ASP B C 1
ATOM 6720 O O . ASP B 1 415 ? -8.844 19.281 -2.037 1 93.12 415 ASP B O 1
ATOM 6724 N N . THR B 1 416 ? -8.336 18.344 -3.986 1 92.88 416 THR B N 1
ATOM 6725 C CA . THR B 1 416 ? -7.617 19.531 -4.461 1 92.88 416 THR B CA 1
ATOM 6726 C C . THR B 1 416 ? -8.555 20.719 -4.566 1 92.88 416 THR B C 1
ATOM 6728 O O . THR B 1 416 ? -8.242 21.812 -4.086 1 92.88 416 THR B O 1
ATOM 6731 N N . LEU B 1 417 ? -9.68 20.531 -5.16 1 88.25 417 LEU B N 1
ATOM 6732 C CA . LEU B 1 417 ? -10.664 21.594 -5.305 1 88.25 417 LEU B CA 1
ATOM 6733 C C . LEU B 1 417 ? -11.188 22.047 -3.945 1 88.25 417 LEU B C 1
ATOM 6735 O O . LEU B 1 417 ? -11.359 23.234 -3.705 1 88.25 417 LEU B O 1
ATOM 6739 N N . TYR B 1 418 ? -11.383 21.109 -3.104 1 91.12 418 TYR B N 1
ATOM 6740 C CA . TYR B 1 418 ? -11.867 21.422 -1.763 1 91.12 418 TYR B CA 1
ATOM 6741 C C . TYR B 1 418 ? -10.836 22.219 -0.979 1 91.12 418 TYR B C 1
ATOM 6743 O O . TYR B 1 418 ? -11.188 23.188 -0.296 1 91.12 418 TYR B O 1
ATOM 6751 N N . CYS B 1 419 ? -9.562 21.797 -1.079 1 94.31 419 CYS B N 1
ATOM 6752 C CA . CYS B 1 419 ? -8.484 22.516 -0.425 1 94.31 419 CYS B CA 1
ATOM 6753 C C . CYS B 1 419 ? -8.43 23.969 -0.907 1 94.31 419 CYS B C 1
ATOM 6755 O O . CYS B 1 419 ? -8.219 24.891 -0.113 1 94.31 419 CYS B O 1
ATOM 6757 N N . MET B 1 420 ? -8.641 24.172 -2.184 1 91.5 420 MET B N 1
ATOM 6758 C CA . MET B 1 420 ? -8.656 25.516 -2.756 1 91.5 420 MET B CA 1
ATOM 6759 C C . MET B 1 420 ? -9.773 26.344 -2.146 1 91.5 420 MET B C 1
ATOM 6761 O O . MET B 1 420 ? -9.555 27.5 -1.76 1 91.5 420 MET B O 1
ATOM 6765 N N . GLN B 1 421 ? -10.93 25.766 -1.998 1 88.19 421 GLN B N 1
ATOM 6766 C CA . GLN B 1 421 ? -12.086 26.453 -1.437 1 88.19 421 GLN B CA 1
ATOM 6767 C C . GLN B 1 421 ? -11.836 26.828 0.022 1 88.19 421 GLN B C 1
ATOM 6769 O O . GLN B 1 421 ? -12.125 27.969 0.432 1 88.19 421 GLN B O 1
ATOM 6774 N N . LEU B 1 422 ? -11.328 25.906 0.737 1 92.75 422 LEU B N 1
ATOM 6775 C CA . LEU B 1 422 ? -11.07 26.156 2.15 1 92.75 422 LEU B CA 1
ATOM 6776 C C . LEU B 1 422 ? -10.031 27.266 2.322 1 92.75 422 LEU B C 1
ATOM 6778 O O . LEU B 1 422 ? -10.219 28.188 3.121 1 92.75 422 LEU B O 1
ATOM 6782 N N . ALA B 1 423 ? -8.945 27.141 1.565 1 94.69 423 ALA B N 1
ATOM 6783 C CA . ALA B 1 423 ? -7.852 28.109 1.659 1 94.69 423 ALA B CA 1
ATOM 6784 C C . ALA B 1 423 ? -8.32 29.516 1.293 1 94.69 423 ALA B C 1
ATOM 6786 O O . ALA B 1 423 ? -8.078 30.469 2.035 1 94.69 423 ALA B O 1
ATOM 6787 N N . GLN B 1 424 ? -9.008 29.641 0.214 1 90.06 424 GLN B N 1
ATOM 6788 C CA . GLN B 1 424 ? -9.469 30.953 -0.254 1 90.06 424 GLN B CA 1
ATOM 6789 C C . GLN B 1 424 ? -10.445 31.578 0.738 1 90.06 424 GLN B C 1
ATOM 6791 O O . GLN B 1 424 ? -10.359 32.781 1.032 1 90.06 424 GLN B O 1
ATOM 6796 N N . ASN B 1 425 ? -11.289 30.781 1.256 1 89.12 425 ASN B N 1
ATOM 6797 C CA . ASN B 1 425 ? -12.273 31.312 2.191 1 89.12 425 ASN B CA 1
ATOM 6798 C C . ASN B 1 425 ? -11.633 31.688 3.523 1 89.12 425 ASN B C 1
ATOM 6800 O O . ASN B 1 425 ? -12.07 32.625 4.176 1 89.12 425 ASN B O 1
ATOM 6804 N N . ALA B 1 426 ? -10.633 30.938 3.881 1 93.94 426 ALA B N 1
ATOM 6805 C CA . ALA B 1 426 ? -9.875 31.344 5.062 1 93.94 426 ALA B CA 1
ATOM 6806 C C . ALA B 1 426 ? -9.242 32.719 4.859 1 93.94 426 ALA B C 1
ATOM 6808 O O . ALA B 1 426 ? -9.305 33.594 5.746 1 93.94 426 ALA B O 1
ATOM 6809 N N . VAL B 1 427 ? -8.703 32.938 3.68 1 92.5 427 VAL B N 1
ATOM 6810 C CA . VAL B 1 427 ? -8.047 34.219 3.367 1 92.5 427 VAL B CA 1
ATOM 6811 C C . VAL B 1 427 ? -9.078 35.312 3.295 1 92.5 427 VAL B C 1
ATOM 6813 O O . VAL B 1 427 ? -8.867 36.406 3.846 1 92.5 427 VAL B O 1
ATOM 6816 N N . HIS B 1 428 ? -10.219 35.062 2.66 1 85.75 428 HIS B N 1
ATOM 6817 C CA . HIS B 1 428 ? -11.297 36.062 2.611 1 85.75 428 HIS B CA 1
ATOM 6818 C C . HIS B 1 428 ? -11.742 36.438 4.012 1 85.75 428 HIS B C 1
ATOM 6820 O O . HIS B 1 428 ? -11.945 37.625 4.297 1 85.75 428 HIS B O 1
ATOM 6826 N N . GLY B 1 429 ? -11.883 35.438 4.816 1 87.62 429 GLY B N 1
ATOM 6827 C CA . GLY B 1 429 ? -12.32 35.688 6.18 1 87.62 429 GLY B CA 1
ATOM 6828 C C . GLY B 1 429 ? -11.336 36.531 6.969 1 87.62 429 GLY B C 1
ATOM 6829 O O . GLY B 1 429 ? -11.719 37.5 7.637 1 87.62 429 GLY B O 1
ATOM 6830 N N . THR B 1 430 ? -10.078 36.219 6.875 1 91.5 430 THR B N 1
ATOM 6831 C CA . THR B 1 430 ? -9.062 36.938 7.621 1 91.5 430 THR B CA 1
ATOM 6832 C C . THR B 1 430 ? -8.914 38.375 7.086 1 91.5 430 THR B C 1
ATOM 6834 O O . THR B 1 430 ? -8.805 39.312 7.859 1 91.5 430 THR B O 1
ATOM 6837 N N . MET B 1 431 ? -8.953 38.562 5.777 1 87.88 431 MET B N 1
ATOM 6838 C CA . MET B 1 431 ? -8.82 39.875 5.164 1 87.88 431 MET B CA 1
ATOM 6839 C C . MET B 1 431 ? -9.984 40.781 5.547 1 87.88 431 MET B C 1
ATOM 6841 O O . MET B 1 431 ? -9.828 42 5.656 1 87.88 431 MET B O 1
ATOM 6845 N N . ALA B 1 432 ? -11.133 40.125 5.789 1 81.5 432 ALA B N 1
ATOM 6846 C CA . ALA B 1 432 ? -12.336 40.844 6.176 1 81.5 432 ALA B CA 1
ATOM 6847 C C . ALA B 1 432 ? -12.312 41.188 7.66 1 81.5 432 ALA B C 1
ATOM 6849 O O . ALA B 1 432 ? -13.148 41.969 8.141 1 81.5 432 ALA B O 1
ATOM 6850 N N . GLY B 1 433 ? -11.352 40.625 8.422 1 83.5 433 GLY B N 1
ATOM 6851 C CA . GLY B 1 433 ? -11.211 40.969 9.82 1 83.5 433 GLY B CA 1
ATOM 6852 C C . GLY B 1 433 ? -11.773 39.938 10.766 1 83.5 433 GLY B C 1
ATOM 6853 O O . GLY B 1 433 ? -11.727 40.094 11.984 1 83.5 433 GLY B O 1
ATOM 6854 N N . PHE B 1 434 ? -12.281 38.875 10.188 1 84 434 PHE B N 1
ATOM 6855 C CA . PHE B 1 434 ? -12.75 37.781 11.039 1 84 434 PHE B CA 1
ATOM 6856 C C . PHE B 1 434 ? -11.57 37.062 11.688 1 84 434 PHE B C 1
ATOM 6858 O O . PHE B 1 434 ? -10.516 36.906 11.062 1 84 434 PHE B O 1
ATOM 6865 N N . THR B 1 435 ? -11.695 36.719 12.992 1 90.38 435 THR B N 1
ATOM 6866 C CA . THR B 1 435 ? -10.648 36 13.703 1 90.38 435 THR B CA 1
ATOM 6867 C C . THR B 1 435 ? -11.25 34.938 14.609 1 90.38 435 THR B C 1
ATOM 6869 O O . THR B 1 435 ? -12.453 34.938 14.875 1 90.38 435 THR B O 1
ATOM 6872 N N . GLY B 1 436 ? -10.398 33.906 14.938 1 90.94 436 GLY B N 1
ATOM 6873 C CA . GLY B 1 436 ? -10.867 32.844 15.805 1 90.94 436 GLY B CA 1
ATOM 6874 C C . GLY B 1 436 ? -11.875 31.938 15.133 1 90.94 436 GLY B C 1
ATOM 6875 O O . GLY B 1 436 ? -12.805 31.453 15.773 1 90.94 436 GLY B O 1
ATOM 6876 N N . PHE B 1 437 ? -11.734 31.797 13.836 1 87.62 437 PHE B N 1
ATOM 6877 C CA . PHE B 1 437 ? -12.695 30.984 13.102 1 87.62 437 PHE B CA 1
ATOM 6878 C C . PHE B 1 437 ? -11.992 29.875 12.328 1 87.62 437 PHE B C 1
ATOM 6880 O O . PHE B 1 437 ? -10.766 29.859 12.242 1 87.62 437 PHE B O 1
ATOM 6887 N N . SER B 1 438 ? -12.812 28.953 11.898 1 90.75 438 SER B N 1
ATOM 6888 C CA . SER B 1 438 ? -12.391 27.906 10.969 1 90.75 438 SER B CA 1
ATOM 6889 C C . SER B 1 438 ? -13.289 27.875 9.734 1 90.75 438 SER B C 1
ATOM 6891 O O . SER B 1 438 ? -14.289 28.594 9.664 1 90.75 438 SER B O 1
ATOM 6893 N N . VAL B 1 439 ? -12.797 27.219 8.75 1 88.88 439 VAL B N 1
ATOM 6894 C CA . VAL B 1 439 ? -13.555 27.125 7.504 1 88.88 439 VAL B CA 1
ATOM 6895 C C . VAL B 1 439 ? -13.977 25.688 7.254 1 88.88 439 VAL B C 1
ATOM 6897 O O . VAL B 1 439 ? -13.289 24.75 7.668 1 88.88 439 VAL B O 1
ATOM 6900 N N . GLY B 1 440 ? -15.094 25.5 6.699 1 86.38 440 GLY B N 1
ATOM 6901 C CA . GLY B 1 440 ? -15.586 24.172 6.375 1 86.38 440 GLY B CA 1
ATOM 6902 C C . GLY B 1 440 ? -16.812 24.188 5.48 1 86.38 440 GLY B C 1
ATOM 6903 O O . GLY B 1 440 ? -17.406 25.234 5.25 1 86.38 440 GLY B O 1
ATOM 6904 N N . LEU B 1 441 ? -17.031 23.016 4.949 1 77 441 LEU B N 1
ATOM 6905 C CA . LEU B 1 441 ? -18.234 22.844 4.141 1 77 441 LEU B CA 1
ATOM 6906 C C . LEU B 1 441 ? -19.422 22.422 5.008 1 77 441 LEU B C 1
ATOM 6908 O O . LEU B 1 441 ? -19.297 21.484 5.801 1 77 441 LEU B O 1
ATOM 6912 N N . CYS B 1 442 ? -20.422 23.234 4.949 1 69.25 442 CYS B N 1
ATOM 6913 C CA . CYS B 1 442 ? -21.703 22.906 5.582 1 69.25 442 CYS B CA 1
ATOM 6914 C C . CYS B 1 442 ? -22.828 22.922 4.562 1 69.25 442 CYS B C 1
ATOM 6916 O O . CYS B 1 442 ? -23.141 23.953 3.984 1 69.25 442 CYS B O 1
ATOM 6918 N N . ASN B 1 443 ? -23.469 21.797 4.363 1 67.31 443 ASN B N 1
ATOM 6919 C CA . ASN B 1 443 ? -24.5 21.656 3.352 1 67.31 443 ASN B CA 1
ATOM 6920 C C . ASN B 1 443 ? -24.031 22.156 1.99 1 67.31 443 ASN B C 1
ATOM 6922 O O . ASN B 1 443 ? -24.703 22.984 1.364 1 67.31 443 ASN B O 1
ATOM 6926 N N . ASN B 1 444 ? -22.812 21.797 1.703 1 67.75 444 ASN B N 1
ATOM 6927 C CA . ASN B 1 444 ? -22.188 22.031 0.404 1 67.75 444 ASN B CA 1
ATOM 6928 C C . ASN B 1 444 ? -21.875 23.516 0.191 1 67.75 444 ASN B C 1
ATOM 6930 O O . ASN B 1 444 ? -21.719 23.969 -0.946 1 67.75 444 ASN B O 1
ATOM 6934 N N . LYS B 1 445 ? -21.922 24.188 1.238 1 70.5 445 LYS B N 1
ATOM 6935 C CA . LYS B 1 445 ? -21.5 25.578 1.186 1 70.5 445 LYS B CA 1
ATOM 6936 C C . LYS B 1 445 ? -20.359 25.844 2.166 1 70.5 445 LYS B C 1
ATOM 6938 O O . LYS B 1 445 ? -20.359 25.328 3.283 1 70.5 445 LYS B O 1
ATOM 6943 N N . THR B 1 446 ? -19.484 26.578 1.69 1 77.94 446 THR B N 1
ATOM 6944 C CA . THR B 1 446 ? -18.359 26.906 2.559 1 77.94 446 THR B CA 1
ATOM 6945 C C . THR B 1 446 ? -18.766 27.953 3.596 1 77.94 446 THR B C 1
ATOM 6947 O O . THR B 1 446 ? -19.375 28.969 3.256 1 77.94 446 THR B O 1
ATOM 6950 N N . CYS B 1 447 ? -18.5 27.688 4.832 1 79.06 447 CYS B N 1
ATOM 6951 C CA . CYS B 1 447 ? -18.891 28.562 5.93 1 79.06 447 CYS B CA 1
ATOM 6952 C C . CYS B 1 447 ? -17.719 28.844 6.852 1 79.06 447 CYS B C 1
ATOM 6954 O O . CYS B 1 447 ? -16.734 28.078 6.863 1 79.06 447 CYS B O 1
ATOM 6956 N N . LEU B 1 448 ? -17.812 30 7.48 1 82 448 LEU B N 1
ATOM 6957 C CA . LEU B 1 448 ? -16.906 30.312 8.578 1 82 448 LEU B CA 1
ATOM 6958 C C . LEU B 1 448 ? -17.484 29.859 9.914 1 82 448 LEU B C 1
ATOM 6960 O O . LEU B 1 448 ? -18.625 30.188 10.25 1 82 448 LEU B O 1
ATOM 6964 N N . LEU B 1 449 ? -16.734 29.062 10.586 1 80.5 449 LEU B N 1
ATOM 6965 C CA . LEU B 1 449 ? -17.203 28.469 11.844 1 80.5 449 LEU B CA 1
ATOM 6966 C C . LEU B 1 449 ? -16.344 28.953 13.016 1 80.5 449 LEU B C 1
ATOM 6968 O O . LEU B 1 449 ? -15.117 28.953 12.922 1 80.5 449 LEU B O 1
ATOM 6972 N N . PRO B 1 450 ? -17.047 29.328 14.109 1 82.5 450 PRO B N 1
ATOM 6973 C CA . PRO B 1 450 ? -16.219 29.625 15.289 1 82.5 450 PRO B CA 1
ATOM 6974 C C . PRO B 1 450 ? -15.469 28.406 15.805 1 82.5 450 PRO B C 1
ATOM 6976 O O . PRO B 1 450 ? -16.047 27.328 15.914 1 82.5 450 PRO B O 1
ATOM 6979 N N . ILE B 1 451 ? -14.242 28.516 16.141 1 85.12 451 ILE B N 1
ATOM 6980 C CA . ILE B 1 451 ? -13.367 27.422 16.531 1 85.12 451 ILE B CA 1
ATOM 6981 C C . ILE B 1 451 ? -13.945 26.719 17.766 1 85.12 451 ILE B C 1
ATOM 6983 O O . ILE B 1 451 ? -13.984 25.484 17.828 1 85.12 451 ILE B O 1
ATOM 6987 N N . PRO B 1 452 ? -14.43 27.453 18.812 1 78.25 452 PRO B N 1
ATOM 6988 C CA . PRO B 1 452 ? -14.938 26.766 20 1 78.25 452 PRO B CA 1
ATOM 6989 C C . PRO B 1 452 ? -16.109 25.828 19.688 1 78.25 452 PRO B C 1
ATOM 6991 O O . PRO B 1 452 ? -16.234 24.766 20.312 1 78.25 452 PRO B O 1
ATOM 6994 N N . GLU B 1 453 ? -16.906 26.203 18.781 1 73 453 GLU B N 1
ATOM 6995 C CA . GLU B 1 453 ? -18.031 25.359 18.406 1 73 453 GLU B CA 1
ATOM 6996 C C . GLU B 1 453 ? -17.562 24.094 17.688 1 73 453 GLU B C 1
ATOM 6998 O O . GLU B 1 453 ? -18.156 23.031 17.859 1 73 453 GLU B O 1
ATOM 7003 N N . MET B 1 454 ? -16.578 24.188 17.016 1 74.69 454 MET B N 1
ATOM 7004 C CA . MET B 1 454 ? -16.047 23.078 16.234 1 74.69 454 MET B CA 1
ATOM 7005 C C . MET B 1 454 ? -15.344 22.062 17.141 1 74.69 454 MET B C 1
ATOM 7007 O O . MET B 1 454 ? -15.445 20.859 16.922 1 74.69 454 MET B O 1
ATOM 7011 N N . VAL B 1 455 ? -14.664 22.516 18.156 1 71.69 455 VAL B N 1
ATOM 7012 C CA . VAL B 1 455 ? -13.828 21.641 18.969 1 71.69 455 VAL B CA 1
ATOM 7013 C C . VAL B 1 455 ? -14.656 21.031 20.094 1 71.69 455 VAL B C 1
ATOM 7015 O O . VAL B 1 455 ? -14.305 19.969 20.625 1 71.69 455 VAL B O 1
ATOM 7018 N N . LEU B 1 456 ? -15.672 21.703 20.531 1 61.97 456 LEU B N 1
ATOM 7019 C CA . LEU B 1 456 ? -16.516 21.219 21.625 1 61.97 456 LEU B CA 1
ATOM 7020 C C . LEU B 1 456 ? -17.203 19.922 21.234 1 61.97 456 LEU B C 1
ATOM 7022 O O . LEU B 1 456 ? -17.359 19.031 22.078 1 61.97 456 LEU B O 1
ATOM 7026 N N . THR B 1 457 ? -17.484 19.797 20.047 1 54.28 457 THR B N 1
ATOM 7027 C CA . THR B 1 457 ? -18.297 18.656 19.625 1 54.28 457 THR B CA 1
ATOM 7028 C C . THR B 1 457 ? -17.438 17.594 18.953 1 54.28 457 THR B C 1
ATOM 7030 O O . THR B 1 457 ? -17.938 16.547 18.547 1 54.28 457 THR B O 1
ATOM 7033 N N . SER B 1 458 ? -16.125 17.703 18.922 1 60.38 458 SER B N 1
ATOM 7034 C CA . SER B 1 458 ? -15.227 16.766 18.266 1 60.38 458 SER B CA 1
ATOM 7035 C C . SER B 1 458 ? -14.609 15.797 19.266 1 60.38 458 SER B C 1
ATOM 7037 O O . SER B 1 458 ? -14.391 16.156 20.438 1 60.38 458 SER B O 1
ATOM 7039 N N . PRO B 1 459 ? -14.414 14.461 18.781 1 56.06 459 PRO B N 1
ATOM 7040 C CA . PRO B 1 459 ? -14.484 13.891 17.422 1 56.06 459 PRO B CA 1
ATOM 7041 C C . PRO B 1 459 ? -15.867 13.352 17.094 1 56.06 459 PRO B C 1
ATOM 7043 O O . PRO B 1 459 ? -16.547 12.797 17.953 1 56.06 459 PRO B O 1
ATOM 7046 N N . ARG B 1 460 ? -16.281 13.633 15.836 1 51.78 460 ARG B N 1
ATOM 7047 C CA . ARG B 1 460 ? -17.5 13.031 15.32 1 51.78 460 ARG B CA 1
ATOM 7048 C C . ARG B 1 460 ? -17.328 11.531 15.125 1 51.78 460 ARG B C 1
ATOM 7050 O O . ARG B 1 460 ? -16.266 11.07 14.703 1 51.78 460 ARG B O 1
ATOM 7057 N N . GLN B 1 461 ? -18.188 10.773 15.82 1 50.84 461 GLN B N 1
ATOM 7058 C CA . GLN B 1 461 ? -18.219 9.336 15.586 1 50.84 461 GLN B CA 1
ATOM 7059 C C . GLN B 1 461 ? -19.141 8.992 14.414 1 50.84 461 GLN B C 1
ATOM 7061 O O . GLN B 1 461 ? -20.109 9.711 14.141 1 50.84 461 GLN B O 1
ATOM 7066 N N . MET B 1 462 ? -18.734 8.125 13.547 1 48.09 462 MET B N 1
ATOM 7067 C CA . MET B 1 462 ? -19.531 7.684 12.406 1 48.09 462 MET B CA 1
ATOM 7068 C C . MET B 1 462 ? -20.844 7.051 12.875 1 48.09 462 MET B C 1
ATOM 7070 O O . MET B 1 462 ? -20.859 6.328 13.875 1 48.09 462 MET B O 1
ATOM 7074 N N . ASN B 1 463 ? -21.828 7.574 12.289 1 43.66 463 ASN B N 1
ATOM 7075 C CA . ASN B 1 463 ? -23.078 6.855 12.523 1 43.66 463 ASN B CA 1
ATOM 7076 C C . ASN B 1 463 ? -23.156 5.598 11.664 1 43.66 463 ASN B C 1
ATOM 7078 O O . ASN B 1 463 ? -23.391 5.676 10.461 1 43.66 463 ASN B O 1
ATOM 7082 N N . PRO B 1 464 ? -22.797 4.566 12.289 1 43.16 464 PRO B N 1
ATOM 7083 C CA . PRO B 1 464 ? -22.797 3.336 11.492 1 43.16 464 PRO B CA 1
ATOM 7084 C C . PRO B 1 464 ? -24.141 3.055 10.844 1 43.16 464 PRO B C 1
ATOM 7086 O O . PRO B 1 464 ? -24.219 2.289 9.875 1 43.16 464 PRO B O 1
ATOM 7089 N N . GLN B 1 465 ? -25.203 3.676 11.453 1 37.12 465 GLN B N 1
ATOM 7090 C CA . GLN B 1 465 ? -26.547 3.443 10.945 1 37.12 465 GLN B CA 1
ATOM 7091 C C . GLN B 1 465 ? -26.984 4.547 9.984 1 37.12 465 GLN B C 1
ATOM 7093 O O . GLN B 1 465 ? -28.094 4.527 9.461 1 37.12 465 GLN B O 1
ATOM 7098 N N . GLY B 1 466 ? -26.062 5.516 9.836 1 39.91 466 GLY B N 1
ATOM 7099 C CA . GLY B 1 466 ? -26.438 6.645 8.992 1 39.91 466 GLY B CA 1
ATOM 7100 C C . GLY B 1 466 ? -26.297 6.348 7.508 1 39.91 466 GLY B C 1
ATOM 7101 O O . GLY B 1 466 ? -25.734 5.328 7.121 1 39.91 466 GLY B O 1
ATOM 7102 N N . ARG B 1 467 ? -27.047 7.102 6.531 1 43.22 467 ARG B N 1
ATOM 7103 C CA . ARG B 1 467 ? -27.031 6.965 5.078 1 43.22 467 ARG B CA 1
ATOM 7104 C C . ARG B 1 467 ? -25.688 7.379 4.496 1 43.22 467 ARG B C 1
ATOM 7106 O O . ARG B 1 467 ? -25.047 8.305 5 1 43.22 467 ARG B O 1
#

Organism: Thalassiosira oceanica (NCBI:txid159749)

Secondary structure (DSSP, 8-state):
-----SSHHHHHHHHHHHTTSGGGSTHHHHHHHHHHHHHHTTSGGGS-------SS--------SSS---SSEE---S--TT-STTEEEEE---STTS---EEEEEEP---SS-SS-GGG--EEEEE-SS--TTHHHHHHHHHHIIIIIS---S-EEEETTGGGGGT-TTS--EEE-TTTTTTGGGSSS-TT-B-S----HHHHHHHHHHTT--EEEEEESHHHHHHHHHHHHHHHHHT---EEEEEEB-SS---TTSS--BTHHHHHHHHHHHHHHHHHHHHHBSSSEEEEEEE--TT--HHHHHHHHHHS--SEEE-TTS----SSTTSHHHHHHHHHHHHSEEEEEEETTTTHHHH-----B-TT-PBPPP-HHHHHHHHHHHHHHHTT---EEEEEB-GGGGTSSPP-HHHHHHHHHHHHHHHHHHHTTEESEEEEEETTEEEEEEHHHHHHTPSPPP-TT--/-----SSHHHHHHHHHHHTTSGGGSTHHHHHHHHHHHHHHTTGGGGS-------SS--------SSS---SS-B------TT-STTEEEEE---STTS---EEEEEEP---SS-SS-GGG--EEEEE-SS--TTHHHHHHHHHHIIIIIS---S-EEEETTGGGGGT-TTS--EEE-TTTTTTGGGSSS-TT-B-S----HHHHHHHHHHTT--EEEEEESHHHHHHHHHHHHHHHHHT---EEEEEEB-SS---TTSS--BTHHHHHHHHHHHHHHHHHHHHHBSSSEEEEEEE--TT--HHHHHHHHHHS--SEEE-TTS----SSTTSHHHHHHHHHHHHSEEEEEEETTTTHHHH-----B-TT-PBPPP-HHHHHHHHHHHHHHHTT---EEEEEB-GGGGTSSPP-HHHHHHHHHHHHHHHHHHHTTB-SEEEEEETTEEEEEEHHHHHHTPSPPP-TT--